Protein 6Z8D (pdb70)

Nearest PDB structures (foldseek):
  6z8e-assembly1_B  TM=9.851E-01  e=3.055E-96  Human picobirnavirus
  2vf1-assembly1_A  TM=7.892E-01  e=7.749E-33  Rabbit picobirnavirus
  8e2i-assembly1_F  TM=2.389E-01  e=6.050E+00  Homo sapiens
  4tx5-assembly1_B  TM=2.272E-01  e=6.398E+00  Homo sapiens
  6z8e-assembly1_B  TM=1.001E+00  e=2.201E-101  Human picobirnavirus

Secondary structure (DSSP, 8-state):
--PPPPHHHHSHHHHHHHT-----PPBSS-EE--BSSSSGGGSTTTS--EE----EEEEEEEE----BSSTTSHHHHHHHHHHHHHHTTS-S--SS-HHHHHHHHHHHHHHHHHHHHHHHHHHHTT--BTTBTTTTHHHHHHTTB-HHHHHHTHHHHHHHHHHHHHHHTTS--BTTSHHHHHHHHHHS-EEESSSSTT--EEEEEESEEEE--EEETTEEEEEEEEPPPTT--B-HHHHHHHHHHHSTTTSS-HHHHHHHHHHHHHS-GGGBPPPPP--TT----EE--HHHHHHHHT--B-BPPP-SS---SS--S----EEE-TTSGGG--BB---B-B-SSSS--GGGGGGGBPPEEEESSS---HHHHHHTTSS---EEEEPP-SSS--SS--EEES---SEEEEEEEEEEE-SSTT--EEEEEE-SEEEE-SSSHHHHHHHHHHHHHTTSTTPPPEEEEETTTTEEEEEES--SEEEEPPHHHHHHHHHHHHHHHT---S--/--PPPHHHHH-HHHHHHHT-----PPBSS-EE--BSSTTGGGGGGGS--EE----EEEEEEEE----BSSTTSHHHHHHHHHHIIIIIITT--SSS-HHHHHHHHHHHHHHHHHHHHHHHHHHHTT--BTTBTTTTHHHHHHTTB-HHHHHHTHHHHHHHHHHHHHHGGGS--BSS-HHHHHHHHHTT--EESSSSTT--EEEEEESEEEEEEE-GGG-EEEEEEEPPPTT--B-HHHHHHHHHHHSTTTSS-HHHHHHHHHHHHHH-STTB-------TT-----EE-HHHHHHHTT--B--PPP-TT---TT-TT----EEE-SSSGGG--BB---B---SSSS--GGGGGGSBPEEEEESSS---HHHHHHTTTT---EEEEPPPSSS--SS--EEES---SEEEEEEEEEEE-SSTT--EEEEEE-SEEEE-S-TTHHHHHHHHHHHHTTSTTPPPEEEEETTTTEEEEEES---EEEEE-HHHHHHHHHHHHHHHS--TTSS---

Organism: Human picobirnavirus (strain Human/Thailand/Hy005102/-) (NCBI:txid647332)

Structure (mmCIF, N/CA/C/O backbone):
data_6Z8D
#
_entry.id   6Z8D
#
_cell.length_a   1.00
_cell.length_b   1.00
_cell.length_c   1.00
_cell.angle_alpha   90.00
_cell.angle_beta   90.00
_cell.angle_gamma   90.00
#
_symmetry.space_group_name_H-M   'P 1'
#
loop_
_atom_site.group_PDB
_atom_site.id
_atom_site.type_symbol
_atom_site.label_atom_id
_atom_site.label_alt_id
_atom_site.label_comp_id
_atom_site.label_asym_id
_atom_site.label_entity_id
_atom_site.label_seq_id
_atom_site.pdbx_PDB_ins_code
_atom_site.Cartn_x
_atom_site.Cartn_y
_atom_site.Cartn_z
_atom_site.occupancy
_atom_site.B_iso_or_equiv
_atom_site.auth_seq_id
_atom_site.auth_comp_id
_atom_site.auth_asym_id
_atom_site.auth_atom_id
_atom_site.pdbx_PDB_model_num
ATOM 1 N N . THR A 1 43 ? 19.091 28.986 129.140 1.00 62.45 43 THR A N 1
ATOM 2 C CA . THR A 1 43 ? 17.662 29.112 128.882 1.00 62.45 43 THR A CA 1
ATOM 3 C C . THR A 1 43 ? 17.019 27.739 128.723 1.00 62.45 43 THR A C 1
ATOM 4 O O . THR A 1 43 ? 16.106 27.561 127.917 1.00 62.45 43 THR A O 1
ATOM 8 N N . ARG A 1 44 ? 17.500 26.769 129.496 1.00 58.40 44 ARG A N 1
ATOM 9 C CA . ARG A 1 44 ? 17.039 25.390 129.408 1.00 58.40 44 ARG A CA 1
ATOM 10 C C . ARG A 1 44 ? 16.486 24.972 130.761 1.00 58.40 44 ARG A C 1
ATOM 11 O O . ARG A 1 44 ? 17.238 24.872 131.737 1.00 58.40 44 ARG A O 1
ATOM 19 N N . ASN A 1 45 ? 15.177 24.742 130.818 1.00 49.28 45 ASN A N 1
ATOM 20 C CA . ASN A 1 45 ? 14.557 24.229 132.031 1.00 49.28 45 ASN A CA 1
ATOM 21 C C . ASN A 1 45 ? 14.978 22.785 132.261 1.00 49.28 45 ASN A C 1
ATOM 22 O O . ASN A 1 45 ? 14.722 21.906 131.434 1.00 49.28 45 ASN A O 1
ATOM 27 N N . ASP A 1 46 ? 15.632 22.544 133.390 1.00 37.54 46 ASP A N 1
ATOM 28 C CA . ASP A 1 46 ? 16.108 21.214 133.733 1.00 37.54 46 ASP A CA 1
ATOM 29 C C . ASP A 1 46 ? 14.955 20.376 134.264 1.00 37.54 46 ASP A C 1
ATOM 30 O O . ASP A 1 46 ? 13.892 20.904 134.603 1.00 37.54 46 ASP A O 1
ATOM 35 N N . VAL A 1 47 ? 15.179 19.064 134.335 1.00 29.04 47 VAL A N 1
ATOM 36 C CA . VAL A 1 47 ? 14.119 18.138 134.704 1.00 29.04 47 VAL A CA 1
ATOM 37 C C . VAL A 1 47 ? 13.868 18.217 136.208 1.00 29.04 47 VAL A C 1
ATOM 38 O O . VAL A 1 47 ? 14.795 18.397 137.005 1.00 29.04 47 VAL A O 1
ATOM 42 N N . ALA A 1 48 ? 12.593 18.165 136.592 1.00 22.29 48 ALA A N 1
ATOM 43 C CA . ALA A 1 48 ? 12.219 18.231 137.996 1.00 22.29 48 ALA A CA 1
ATOM 44 C C . ALA A 1 48 ? 12.573 16.931 138.711 1.00 22.29 48 ALA A C 1
ATOM 45 O O . ALA A 1 48 ? 12.953 15.934 138.094 1.00 22.29 48 ALA A O 1
ATOM 47 N N . TRP A 1 49 ? 12.431 16.956 140.038 1.00 14.91 49 TRP A N 1
ATOM 48 C CA . TRP A 1 49 ? 12.825 15.815 140.858 1.00 14.91 49 TRP A CA 1
ATOM 49 C C . TRP A 1 49 ? 11.898 14.624 140.647 1.00 14.91 49 TRP A C 1
ATOM 50 O O . TRP A 1 49 ? 12.351 13.473 140.644 1.00 14.91 49 TRP A O 1
ATOM 61 N N . TYR A 1 50 ? 10.600 14.880 140.466 1.00 14.73 50 TYR A N 1
ATOM 62 C CA . TYR A 1 50 ? 9.641 13.789 140.321 1.00 14.73 50 TYR A CA 1
ATOM 63 C C . TYR A 1 50 ? 9.787 13.074 138.986 1.00 14.73 50 TYR A C 1
ATOM 64 O O . TYR A 1 50 ? 9.515 11.873 138.898 1.00 14.73 50 TYR A O 1
ATOM 73 N N . ALA A 1 51 ? 10.209 13.781 137.942 1.00 18.43 51 ALA A N 1
ATOM 74 C CA . ALA A 1 51 ? 10.477 13.137 136.666 1.00 18.43 51 ALA A CA 1
ATOM 75 C C . ALA A 1 51 ? 11.895 12.594 136.570 1.00 18.43 51 ALA A C 1
ATOM 76 O O . ALA A 1 51 ? 12.167 11.756 135.704 1.00 18.43 51 ALA A O 1
ATOM 78 N N . ARG A 1 52 ? 12.799 13.046 137.440 1.00 19.26 52 ARG A N 1
ATOM 79 C CA . ARG A 1 52 ? 14.130 12.459 137.518 1.00 19.26 52 ARG A CA 1
ATOM 80 C C . ARG A 1 52 ? 14.121 11.160 138.312 1.00 19.26 52 ARG A C 1
ATOM 81 O O . ARG A 1 52 ? 14.979 10.299 138.093 1.00 19.26 52 ARG A O 1
ATOM 89 N N . TYR A 1 53 ? 13.167 11.003 139.227 1.00 16.87 53 TYR A N 1
ATOM 90 C CA . TYR A 1 53 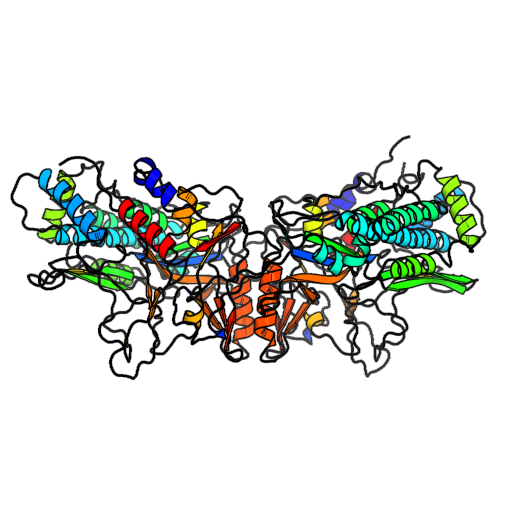? 12.971 9.757 139.971 1.00 16.87 53 TYR A CA 1
ATOM 91 C C . TYR A 1 53 ? 11.489 9.411 139.989 1.00 16.87 53 TYR A C 1
ATOM 92 O O . TYR A 1 53 ? 10.808 9.585 141.005 1.00 16.87 53 TYR A O 1
ATOM 101 N N . PRO A 1 54 ? 10.951 8.905 138.874 1.00 16.00 54 PRO A N 1
ATOM 102 C CA . PRO A 1 54 ? 9.527 8.539 138.876 1.00 16.00 54 PRO A CA 1
ATOM 103 C C . PRO A 1 54 ? 9.244 7.246 139.618 1.00 16.00 54 PRO A C 1
ATOM 104 O O . PRO A 1 54 ? 8.135 7.076 140.143 1.00 16.00 54 PRO A O 1
ATOM 108 N N . HIS A 1 55 ? 10.223 6.342 139.687 1.00 14.29 55 HIS A N 1
ATOM 109 C CA . HIS A 1 55 ? 10.045 5.079 140.395 1.00 14.29 55 HIS A CA 1
ATOM 110 C C . HIS A 1 55 ? 9.928 5.292 141.898 1.00 14.29 55 HIS A C 1
ATOM 111 O O . HIS A 1 55 ? 9.179 4.578 142.570 1.00 14.29 55 HIS A O 1
ATOM 118 N N . ILE A 1 56 ? 10.650 6.279 142.436 1.00 13.57 56 ILE A N 1
ATOM 119 C CA . ILE A 1 56 ? 10.582 6.589 143.865 1.00 13.57 56 ILE A CA 1
ATOM 120 C C . ILE A 1 56 ? 9.190 7.084 144.232 1.00 13.57 56 ILE A C 1
ATOM 121 O O . ILE A 1 56 ? 8.589 6.643 145.223 1.00 13.57 56 ILE A O 1
ATOM 126 N N . LEU A 1 57 ? 8.649 7.985 143.407 1.00 12.17 57 LEU A N 1
ATOM 127 C CA . LEU A 1 57 ? 7.314 8.525 143.628 1.00 12.17 57 LEU A CA 1
ATOM 128 C C . LEU A 1 57 ? 6.243 7.455 143.468 1.00 12.17 57 LEU A C 1
ATOM 129 O O . LEU A 1 57 ? 5.300 7.392 144.263 1.00 12.17 57 LEU A O 1
ATOM 134 N N . GLU A 1 58 ? 6.373 6.597 142.453 1.00 12.39 58 GLU A N 1
ATOM 135 C CA . GLU A 1 58 ? 5.346 5.584 142.235 1.00 12.39 58 GLU A CA 1
ATOM 136 C C . GLU A 1 58 ? 5.446 4.439 143.234 1.00 12.39 58 GLU A C 1
ATOM 137 O O . GLU A 1 58 ? 4.460 3.728 143.452 1.00 12.39 58 GLU A O 1
ATOM 143 N N . GLU A 1 59 ? 6.608 4.245 143.858 1.00 11.02 59 GLU A N 1
ATOM 144 C CA . GLU A 1 59 ? 6.716 3.193 144.857 1.00 11.02 59 GLU A CA 1
ATOM 145 C C . GLU A 1 59 ? 6.318 3.674 146.242 1.00 11.02 59 GLU A C 1
ATOM 146 O O . GLU A 1 59 ? 5.811 2.882 147.042 1.00 11.02 59 GLU A O 1
ATOM 152 N N . ALA A 1 60 ? 6.532 4.955 146.546 1.00 9.33 60 ALA A N 1
ATOM 153 C CA . ALA A 1 60 ? 6.130 5.469 147.848 1.00 9.33 60 ALA A CA 1
ATOM 154 C C . ALA A 1 60 ? 4.620 5.641 147.966 1.00 9.33 60 ALA A C 1
ATOM 155 O O . ALA A 1 60 ? 4.099 5.661 149.084 1.00 9.33 60 ALA A O 1
ATOM 157 N N . THR A 1 61 ? 3.909 5.751 146.844 1.00 9.05 61 THR A N 1
ATOM 158 C CA . THR A 1 61 ? 2.495 6.103 146.834 1.00 9.05 61 THR A CA 1
ATOM 159 C C . THR A 1 61 ? 1.597 4.950 146.410 1.00 9.05 61 THR A C 1
ATOM 160 O O . THR A 1 61 ? 0.474 5.185 145.958 1.00 9.05 61 THR A O 1
ATOM 164 N N . ARG A 1 62 ? 2.060 3.712 146.535 1.00 9.02 62 ARG A N 1
ATOM 165 C CA . ARG A 1 62 ? 1.243 2.559 146.166 1.00 9.02 62 ARG A CA 1
ATOM 166 C C . ARG A 1 62 ? 0.502 2.096 147.410 1.00 9.02 62 ARG A C 1
ATOM 167 O O . ARG A 1 62 ? 1.055 1.387 148.251 1.00 9.02 62 ARG A O 1
ATOM 175 N N . LEU A 1 63 ? -0.756 2.505 147.529 1.00 7.53 63 LEU A N 1
ATOM 176 C CA . LEU A 1 63 ? -1.579 2.229 148.689 1.00 7.53 63 LEU A CA 1
ATOM 177 C C . LEU A 1 63 ? -2.822 1.455 148.270 1.00 7.53 63 LEU A C 1
ATOM 178 O O . LEU A 1 63 ? -3.331 1.652 147.165 1.00 7.53 63 LEU A O 1
ATOM 183 N N . PRO A 1 64 ? -3.316 0.543 149.113 1.00 7.52 64 PRO A N 1
ATOM 184 C CA . PRO A 1 64 ? -4.529 -0.211 148.767 1.00 7.52 64 PRO A CA 1
ATOM 185 C C . PRO A 1 64 ? -5.794 0.581 149.065 1.00 7.52 64 PRO A C 1
ATOM 186 O O . PRO A 1 64 ? -6.203 0.716 150.220 1.00 7.52 64 PRO A O 1
ATOM 190 N N . PHE A 1 65 ? -6.445 1.061 148.017 1.00 6.97 65 PHE A N 1
ATOM 191 C CA . PHE A 1 65 ? -7.691 1.793 148.159 1.00 6.97 65 PHE A CA 1
ATOM 192 C C . PHE A 1 65 ? -8.866 0.824 148.034 1.00 6.97 65 PHE A C 1
ATOM 193 O O . PHE A 1 65 ? -8.676 -0.394 147.965 1.00 6.97 65 PHE A O 1
ATOM 201 N N . ALA A 1 66 ? -10.086 1.378 148.030 1.00 5.96 66 ALA A N 1
ATOM 202 C CA . ALA A 1 66 ? -11.357 0.668 147.802 1.00 5.96 66 ALA A CA 1
ATOM 203 C C . ALA A 1 66 ? -11.594 -0.435 148.834 1.00 5.96 66 ALA A C 1
ATOM 204 O O . ALA A 1 66 ? -11.717 -1.614 148.507 1.00 5.96 66 ALA A O 1
ATOM 206 N N . TYR A 1 67 ? -11.656 -0.025 150.091 1.00 5.62 67 TYR A N 1
ATOM 207 C CA . TYR A 1 67 ? -11.959 -0.956 151.169 1.00 5.62 67 TYR A CA 1
ATOM 208 C C . TYR A 1 67 ? -13.420 -1.375 151.073 1.00 5.62 67 TYR A C 1
ATOM 209 O O . TYR A 1 67 ? -14.284 -0.527 150.827 1.00 5.62 67 TYR A O 1
ATOM 218 N N . PRO A 1 68 ? -13.735 -2.659 151.230 1.00 5.70 68 PRO A N 1
ATOM 219 C CA . PRO A 1 68 ? -15.141 -3.077 151.200 1.00 5.70 68 PRO A CA 1
ATOM 220 C C . PRO A 1 68 ? -15.930 -2.558 152.394 1.00 5.70 68 PRO A C 1
ATOM 221 O O . PRO A 1 68 ? -15.466 -2.592 153.534 1.00 5.70 68 PRO A O 1
ATOM 225 N N . ILE A 1 69 ? -17.133 -2.070 152.115 1.00 5.38 69 ILE A N 1
ATOM 226 C CA . ILE A 1 69 ? -18.053 -1.626 153.153 1.00 5.38 69 ILE A CA 1
ATOM 227 C C . ILE A 1 69 ? -18.953 -2.794 153.532 1.00 5.38 69 ILE A C 1
ATOM 228 O O . ILE A 1 69 ? -19.170 -3.723 152.750 1.00 5.38 69 ILE A O 1
ATOM 233 N N . GLY A 1 70 ? -19.474 -2.749 154.749 1.00 6.07 70 GLY A N 1
ATOM 234 C CA . GLY A 1 70 ? -20.080 -3.898 155.371 1.00 6.07 70 GLY A CA 1
ATOM 235 C C . GLY A 1 70 ? -19.146 -4.597 156.318 1.00 6.07 70 GLY A C 1
ATOM 236 O O . GLY A 1 70 ? -19.309 -5.797 156.556 1.00 6.07 70 GLY A O 1
ATOM 237 N N . GLN A 1 71 ? -18.177 -3.879 156.870 1.00 7.07 71 GLN A N 1
ATOM 238 C CA . GLN A 1 71 ? -16.996 -4.465 157.473 1.00 7.07 71 GLN A CA 1
ATOM 239 C C . GLN A 1 71 ? -16.464 -3.488 158.504 1.00 7.07 71 GLN A C 1
ATOM 240 O O . GLN A 1 71 ? -16.384 -2.288 158.242 1.00 7.07 71 GLN A O 1
ATOM 246 N N . TYR A 1 72 ? -16.116 -4.003 159.672 1.00 6.90 72 TYR A N 1
ATOM 247 C CA . TYR A 1 72 ? -15.466 -3.196 160.686 1.00 6.90 72 TYR A CA 1
ATOM 248 C C . TYR A 1 72 ? -13.998 -3.033 160.324 1.00 6.90 72 TYR A C 1
ATOM 249 O O . TYR A 1 72 ? -13.368 -3.958 159.805 1.00 6.90 72 TYR A O 1
ATOM 258 N N . TYR A 1 73 ? -13.458 -1.848 160.590 1.00 6.22 73 TYR A N 1
ATOM 259 C CA . TYR A 1 73 ? -12.045 -1.577 160.374 1.00 6.22 73 TYR A CA 1
ATOM 260 C C . TYR A 1 73 ? -11.463 -0.961 161.630 1.00 6.22 73 TYR A C 1
ATOM 261 O O . TYR A 1 73 ? -12.034 -0.020 162.187 1.00 6.22 73 TYR A O 1
ATOM 270 N N . ASP A 1 74 ? -10.338 -1.500 162.078 1.00 7.26 74 ASP A N 1
ATOM 271 C CA . ASP A 1 74 ? -9.560 -0.897 163.149 1.00 7.26 74 ASP A CA 1
ATOM 272 C C . ASP A 1 74 ? -8.400 -0.149 162.508 1.00 7.26 74 ASP A C 1
ATOM 273 O O . ASP A 1 74 ? -7.670 -0.713 161.687 1.00 7.26 74 ASP A O 1
ATOM 278 N N . THR A 1 75 ? -8.236 1.124 162.868 1.00 6.47 75 THR A N 1
ATOM 279 C CA . THR A 1 75 ? -7.153 1.902 162.280 1.00 6.47 75 THR A CA 1
ATOM 280 C C . THR A 1 75 ? -5.821 1.589 162.945 1.00 6.47 75 THR A C 1
ATOM 281 O O . THR A 1 75 ? -4.769 1.706 162.311 1.00 6.47 75 THR A O 1
ATOM 285 N N . GLY A 1 76 ? -5.846 1.166 164.202 1.00 6.42 76 GLY A N 1
ATOM 286 C CA . GLY A 1 76 ? -4.635 0.999 164.971 1.00 6.42 76 GLY A CA 1
ATOM 287 C C . GLY A 1 76 ? -4.138 2.311 165.546 1.00 6.42 76 GLY A C 1
ATOM 288 O O . GLY A 1 76 ? -4.673 3.390 165.292 1.00 6.42 76 GLY A O 1
ATOM 289 N N . TYR A 1 77 ? -3.081 2.207 166.336 1.00 7.01 77 TYR A N 1
ATOM 290 C CA . TYR A 1 77 ? -2.499 3.352 167.016 1.00 7.01 77 TYR A CA 1
ATOM 291 C C . TYR A 1 77 ? -1.272 3.852 166.266 1.00 7.01 77 TYR A C 1
ATOM 292 O O . TYR A 1 77 ? -0.474 3.068 165.749 1.00 7.01 77 TYR A O 1
ATOM 301 N N . SER A 1 78 ? -1.122 5.174 166.216 1.00 7.06 78 SER A N 1
ATOM 302 C CA . SER A 1 78 ? 0.099 5.773 165.704 1.00 7.06 78 SER A CA 1
ATOM 303 C C . SER A 1 78 ? 1.106 6.084 166.802 1.00 7.06 78 SER A C 1
ATOM 304 O O . SER A 1 78 ? 2.299 6.198 166.511 1.00 7.06 78 SER A O 1
ATOM 307 N N . VAL A 1 79 ? 0.660 6.206 168.047 1.00 7.70 79 VAL A N 1
ATOM 308 C CA . VAL A 1 79 ? 1.584 6.417 169.151 1.00 7.70 79 VAL A CA 1
ATOM 309 C C . VAL A 1 79 ? 1.935 5.101 169.848 1.00 7.70 79 VAL A C 1
ATOM 310 O O . VAL A 1 79 ? 3.106 4.886 170.194 1.00 7.70 79 VAL A O 1
ATOM 314 N N . ALA A 1 80 ? 0.934 4.237 170.062 1.00 9.05 80 ALA A N 1
ATOM 315 C CA . ALA A 1 80 ? 0.979 2.866 170.586 1.00 9.05 80 ALA A CA 1
ATOM 316 C C . ALA A 1 80 ? 1.269 2.797 172.081 1.00 9.05 80 ALA A C 1
ATOM 317 O O . ALA A 1 80 ? 1.159 1.726 172.683 1.00 9.05 80 ALA A O 1
ATOM 319 N N . SER A 1 81 ? 1.605 3.925 172.697 1.00 9.90 81 SER A N 1
ATOM 320 C CA . SER A 1 81 ? 1.566 4.054 174.142 1.00 9.90 81 SER A CA 1
ATOM 321 C C . SER A 1 81 ? 0.193 4.481 174.628 1.00 9.90 81 SER A C 1
ATOM 322 O O . SER A 1 81 ? -0.083 4.388 175.827 1.00 9.90 81 SER A O 1
ATOM 325 N N . ALA A 1 82 ? -0.676 4.912 173.710 1.00 9.98 82 ALA A N 1
ATOM 326 C CA . ALA A 1 82 ? -1.979 5.507 173.970 1.00 9.98 82 ALA A CA 1
ATOM 327 C C . ALA A 1 82 ? -3.047 4.495 174.358 1.00 9.98 82 ALA A C 1
ATOM 328 O O . ALA A 1 82 ? -4.214 4.880 174.481 1.00 9.98 82 ALA A O 1
ATOM 330 N N . THR A 1 83 ? -2.689 3.226 174.559 1.00 10.68 83 THR A N 1
ATOM 331 C CA . THR A 1 83 ? -3.633 2.245 175.076 1.00 10.68 83 THR A CA 1
ATOM 332 C C . THR A 1 83 ? -3.956 2.477 176.547 1.00 10.68 83 THR A C 1
ATOM 333 O O . THR A 1 83 ? -4.936 1.920 177.051 1.00 10.68 83 THR A O 1
ATOM 337 N N . GLU A 1 84 ? -3.159 3.294 177.241 1.00 11.38 84 GLU A N 1
ATOM 338 C CA . GLU A 1 84 ? -3.421 3.794 178.587 1.00 11.38 84 GLU A CA 1
ATOM 339 C C . GLU A 1 84 ? -4.530 4.837 178.633 1.00 11.38 84 GLU A C 1
ATOM 340 O O . GLU A 1 84 ? -4.923 5.257 179.726 1.00 11.38 84 GLU A O 1
ATOM 346 N N . TRP A 1 85 ? -5.032 5.259 177.477 1.00 10.59 85 TRP A N 1
ATOM 347 C CA . TRP A 1 85 ? -5.976 6.354 177.328 1.00 10.59 85 TRP A CA 1
ATOM 348 C C . TRP A 1 85 ? -7.256 5.825 176.702 1.00 10.59 85 TRP A C 1
ATOM 349 O O . TRP A 1 85 ? -7.731 6.392 175.715 1.00 10.59 85 TRP A O 1
ATOM 360 N N . SER A 1 86 ? -7.811 4.761 177.293 1.00 12.49 86 SER A N 1
ATOM 361 C CA . SER A 1 86 ? -8.643 3.724 176.680 1.00 12.49 86 SER A CA 1
ATOM 362 C C . SER A 1 86 ? -9.681 4.179 175.659 1.00 12.49 86 SER A C 1
ATOM 363 O O . SER A 1 86 ? -9.585 3.818 174.483 1.00 12.49 86 SER A O 1
ATOM 366 N N . LYS A 1 87 ? -10.647 4.996 176.073 1.00 12.55 87 LYS A N 1
ATOM 367 C CA . LYS A 1 87 ? -11.660 5.479 175.147 1.00 12.55 87 LYS A CA 1
ATOM 368 C C . LYS A 1 87 ? -11.336 6.850 174.578 1.00 12.55 87 LYS A C 1
ATOM 369 O O . LYS A 1 87 ? -12.027 7.304 173.661 1.00 12.55 87 LYS A O 1
ATOM 375 N N . TYR A 1 88 ? -10.287 7.505 175.076 1.00 10.87 88 TYR A N 1
ATOM 376 C CA . TYR A 1 88 ? -9.851 8.780 174.527 1.00 10.87 88 TYR A CA 1
ATOM 377 C C . TYR A 1 88 ? -9.191 8.644 173.164 1.00 10.87 88 TYR A C 1
ATOM 378 O O . TYR A 1 88 ? -8.925 9.663 172.524 1.00 10.87 88 TYR A O 1
ATOM 387 N N . VAL A 1 89 ? -8.882 7.430 172.725 1.00 9.46 89 VAL A N 1
ATOM 388 C CA . VAL A 1 89 ? -8.367 7.183 171.389 1.00 9.46 89 VAL A CA 1
ATOM 389 C C . VAL A 1 89 ? -9.398 6.341 170.658 1.00 9.46 89 VAL A C 1
ATOM 390 O O . VAL A 1 89 ? -9.787 5.272 171.141 1.00 9.46 89 VAL A O 1
ATOM 394 N N . ASP A 1 90 ? -9.838 6.818 169.504 1.00 8.36 90 ASP A N 1
ATOM 395 C CA . ASP A 1 90 ? -10.830 6.124 168.698 1.00 8.36 90 ASP A CA 1
ATOM 396 C C . ASP A 1 90 ? -10.136 5.512 167.490 1.00 8.36 90 ASP A C 1
ATOM 397 O O . ASP A 1 90 ? -9.585 6.234 166.653 1.00 8.36 90 ASP A O 1
ATOM 402 N N . THR A 1 91 ? -10.163 4.187 167.402 1.00 7.23 91 THR A N 1
ATOM 403 C CA . THR A 1 91 ? -9.550 3.467 166.299 1.00 7.23 91 THR A CA 1
ATOM 404 C C . THR A 1 91 ? -10.571 2.787 165.401 1.00 7.23 91 THR A C 1
ATOM 405 O O . THR A 1 91 ? -10.182 2.091 164.463 1.00 7.23 91 THR A O 1
ATOM 409 N N . SER A 1 92 ? -11.860 2.985 165.650 1.00 7.13 92 SER A N 1
ATOM 410 C CA . SER A 1 92 ? -12.907 2.295 164.917 1.00 7.13 92 SER A CA 1
ATOM 411 C C . SER A 1 92 ? -13.289 3.062 163.658 1.00 7.13 92 SER A C 1
ATOM 412 O O . SER A 1 92 ? -13.191 4.290 163.597 1.00 7.13 92 SER A O 1
ATOM 415 N N . LEU A 1 93 ? -13.736 2.318 162.649 1.00 6.14 93 LEU A N 1
ATOM 416 C CA . LEU A 1 93 ? -14.147 2.915 161.381 1.00 6.14 93 LEU A CA 1
ATOM 417 C C . LEU A 1 93 ? -15.296 2.076 160.829 1.00 6.14 93 LEU A C 1
ATOM 418 O O . LEU A 1 93 ? -15.064 1.065 160.161 1.00 6.14 93 LEU A O 1
ATOM 423 N N . THR A 1 94 ? -16.522 2.501 161.114 1.00 6.39 94 THR A N 1
ATOM 424 C CA . THR A 1 94 ? -17.729 1.848 160.622 1.00 6.39 94 THR A CA 1
ATOM 425 C C . THR A 1 94 ? -18.360 2.730 159.555 1.00 6.39 94 THR A C 1
ATOM 426 O O . THR A 1 94 ? -18.497 3.941 159.750 1.00 6.39 94 THR A O 1
ATOM 430 N N . ILE A 1 95 ? -18.744 2.129 158.440 1.00 5.34 95 ILE A N 1
ATOM 431 C CA . ILE A 1 95 ? -19.368 2.840 157.329 1.00 5.34 95 ILE A CA 1
ATOM 432 C C . ILE A 1 95 ? -20.728 2.203 157.063 1.00 5.34 95 ILE A C 1
ATOM 433 O O . ILE A 1 95 ? -20.796 0.997 156.795 1.00 5.34 95 ILE A O 1
ATOM 438 N N . PRO A 1 96 ? -21.822 2.960 157.129 1.00 4.95 96 PRO A N 1
ATOM 439 C CA . PRO A 1 96 ? -23.149 2.375 156.919 1.00 4.95 96 PRO A CA 1
ATOM 440 C C . PRO A 1 96 ? -23.430 2.136 155.444 1.00 4.95 96 PRO A C 1
ATOM 441 O O . PRO A 1 96 ? -22.721 2.620 154.562 1.00 4.95 96 PRO A O 1
ATOM 445 N N . GLY A 1 97 ? -24.461 1.339 155.178 1.00 4.81 97 GLY A N 1
ATOM 446 C CA . GLY A 1 97 ? -24.796 1.065 153.795 1.00 4.81 97 GLY A CA 1
ATOM 447 C C . GLY A 1 97 ? -26.220 1.311 153.360 1.00 4.81 97 GLY A C 1
ATOM 448 O O . GLY A 1 97 ? -26.469 1.594 152.187 1.00 4.81 97 GLY A O 1
ATOM 449 N N . VAL A 1 98 ? -27.166 1.209 154.286 1.00 4.70 98 VAL A N 1
ATOM 450 C CA . VAL A 1 98 ? -28.585 1.265 153.966 1.00 4.70 98 VAL A CA 1
ATOM 451 C C . VAL A 1 98 ? -29.222 2.343 154.824 1.00 4.70 98 VAL A C 1
ATOM 452 O O . VAL A 1 98 ? -29.046 2.345 156.044 1.00 4.70 98 VAL A O 1
ATOM 456 N N . MET A 1 99 ? -29.933 3.275 154.187 1.00 4.62 99 MET A N 1
ATOM 457 C CA . MET A 1 99 ? -30.907 4.125 154.869 1.00 4.62 99 MET A CA 1
ATOM 458 C C . MET A 1 99 ? -32.262 3.884 154.225 1.00 4.62 99 MET A C 1
ATOM 459 O O . MET A 1 99 ? -32.484 4.260 153.071 1.00 4.62 99 MET A O 1
ATOM 464 N N . CYS A 1 100 ? -33.164 3.264 154.970 1.00 4.62 100 CYS A N 1
ATOM 465 C CA . CYS A 1 100 ? -34.496 2.961 154.472 1.00 4.62 100 CYS A CA 1
ATOM 466 C C . CYS A 1 100 ? -35.461 4.066 154.884 1.00 4.62 100 CYS A C 1
ATOM 467 O O . CYS A 1 100 ? -35.608 4.351 156.074 1.00 4.62 100 CYS A O 1
ATOM 470 N N . VAL A 1 101 ? -36.121 4.672 153.903 1.00 4.32 101 VAL A N 1
ATOM 471 C CA . VAL A 1 101 ? -37.152 5.674 154.155 1.00 4.32 101 VAL A CA 1
ATOM 472 C C . VAL A 1 101 ? -38.479 4.952 154.347 1.00 4.32 101 VAL A C 1
ATOM 473 O O . VAL A 1 101 ? -38.956 4.260 153.443 1.00 4.32 101 VAL A O 1
ATOM 477 N N . ASN A 1 102 ? -39.078 5.116 155.519 1.00 4.38 102 ASN A N 1
ATOM 478 C CA . ASN A 1 102 ? -40.287 4.393 155.898 1.00 4.38 102 ASN A CA 1
ATOM 479 C C . ASN A 1 102 ? -41.488 5.311 155.696 1.00 4.38 102 ASN A C 1
ATOM 480 O O . ASN A 1 102 ? -41.646 6.299 156.417 1.00 4.38 102 ASN A O 1
ATOM 485 N N . PHE A 1 103 ? -42.335 4.983 154.718 1.00 5.13 103 PHE A N 1
ATOM 486 C CA . PHE A 1 103 ? -43.361 5.902 154.252 1.00 5.13 103 PHE A CA 1
ATOM 487 C C . PHE A 1 103 ? -44.769 5.340 154.426 1.00 5.13 103 PHE A C 1
ATOM 488 O O . PHE A 1 103 ? -44.980 4.132 154.536 1.00 5.13 103 PHE A O 1
ATOM 496 N N . THR A 1 104 ? -45.734 6.258 154.426 1.00 5.93 104 THR A N 1
ATOM 497 C CA . THR A 1 104 ? -47.166 5.975 154.446 1.00 5.93 104 THR A CA 1
ATOM 498 C C . THR A 1 104 ? -47.783 6.524 153.168 1.00 5.93 104 THR A C 1
ATOM 499 O O . THR A 1 104 ? -47.646 7.727 152.899 1.00 5.93 104 THR A O 1
ATOM 503 N N . PRO A 1 105 ? -48.427 5.707 152.333 1.00 6.34 105 PRO A N 1
ATOM 504 C CA . PRO A 1 105 ? -49.098 6.255 151.146 1.00 6.34 105 PRO A CA 1
ATOM 505 C C . PRO A 1 105 ? -50.389 6.971 151.518 1.00 6.34 105 PRO A C 1
ATOM 506 O O . PRO A 1 105 ? -51.199 6.468 152.298 1.00 6.34 105 PRO A O 1
ATOM 510 N N . THR A 1 106 ? -50.569 8.164 150.959 1.00 7.61 106 THR A N 1
ATOM 511 C CA . THR A 1 106 ? -51.666 9.050 151.315 1.00 7.61 106 THR A CA 1
ATOM 512 C C . THR A 1 106 ? -52.400 9.513 150.064 1.00 7.61 106 THR A C 1
ATOM 513 O O . THR A 1 106 ? -51.808 9.585 148.986 1.00 7.61 106 THR A O 1
ATOM 517 N N . PRO A 1 107 ? -53.699 9.805 150.168 1.00 8.39 107 PRO A N 1
ATOM 518 C CA . PRO A 1 107 ? -54.406 10.435 149.047 1.00 8.39 107 PRO A CA 1
ATOM 519 C C . PRO A 1 107 ? -54.315 11.953 149.032 1.00 8.39 107 PRO A C 1
ATOM 520 O O . PRO A 1 107 ? -55.010 12.589 148.234 1.00 8.39 107 PRO A O 1
ATOM 524 N N . GLY A 1 108 ? -53.467 12.544 149.867 1.00 8.97 108 GLY A N 1
ATOM 525 C CA . GLY A 1 108 ? -53.486 13.967 150.106 1.00 8.97 108 GLY A CA 1
ATOM 526 C C . GLY A 1 108 ? -54.429 14.319 151.238 1.00 8.97 108 GLY A C 1
ATOM 527 O O . GLY A 1 108 ? -55.227 13.506 151.708 1.00 8.97 108 GLY A O 1
ATOM 528 N N . GLU A 1 109 ? -54.315 15.560 151.700 1.00 10.61 109 GLU A N 1
ATOM 529 C CA . GLU A 1 109 ? -55.193 16.041 152.756 1.00 10.61 109 GLU A CA 1
ATOM 530 C C . GLU A 1 109 ? -56.608 16.221 152.223 1.00 10.61 109 GLU A C 1
ATOM 531 O O . GLU A 1 109 ? -56.809 16.611 151.070 1.00 10.61 109 GLU A O 1
ATOM 537 N N . SER A 1 110 ? -57.596 15.923 153.064 1.00 10.94 110 SER A N 1
ATOM 538 C CA . SER A 1 110 ? -58.990 15.975 152.644 1.00 10.94 110 SER A CA 1
ATOM 539 C C . SER A 1 110 ? -59.866 16.397 153.811 1.00 10.94 110 SER A C 1
ATOM 540 O O . SER A 1 110 ? -59.870 15.744 154.856 1.00 10.94 110 SER A O 1
ATOM 543 N N . TYR A 1 111 ? -60.615 17.482 153.622 1.00 12.81 111 TYR A N 1
ATOM 544 C CA . TYR A 1 111 ? -61.541 17.974 154.628 1.00 12.81 111 TYR A CA 1
ATOM 545 C C . TYR A 1 111 ? -62.978 18.074 154.144 1.00 12.81 111 TYR A C 1
ATOM 546 O O . TYR A 1 111 ? -63.885 18.104 154.981 1.00 12.81 111 TYR A O 1
ATOM 555 N N . ASN A 1 112 ? -63.211 18.104 152.836 1.00 13.18 112 ASN A N 1
ATOM 556 C CA . ASN A 1 112 ? -64.547 18.253 152.274 1.00 13.18 112 ASN A CA 1
ATOM 557 C C . ASN A 1 112 ? -64.524 17.710 150.848 1.00 13.18 112 ASN A C 1
ATOM 558 O O . ASN A 1 112 ? -63.546 17.088 150.422 1.00 13.18 112 ASN A O 1
ATOM 563 N N . LYS A 1 113 ? -65.606 17.953 150.103 1.00 13.58 113 LYS A N 1
ATOM 564 C CA . LYS A 1 113 ? -65.687 17.487 148.723 1.00 13.58 113 LYS A CA 1
ATOM 565 C C . LYS A 1 113 ? -64.858 18.343 147.772 1.00 13.58 113 LYS A C 1
ATOM 566 O O . LYS A 1 113 ? -64.634 17.940 146.627 1.00 13.58 113 LYS A O 1
ATOM 572 N N . ASN A 1 114 ? -64.374 19.496 148.221 1.00 13.53 114 ASN A N 1
ATOM 573 C CA . ASN A 1 114 ? -63.514 20.352 147.418 1.00 13.53 114 ASN A CA 1
ATOM 574 C C . ASN A 1 114 ? -62.057 19.910 147.438 1.00 13.53 114 ASN A C 1
ATOM 575 O O . ASN A 1 114 ? -61.208 20.594 146.861 1.00 13.53 114 ASN A O 1
ATOM 580 N N . SER A 1 115 ? -61.761 18.788 148.087 1.00 11.88 115 SER A N 1
ATOM 581 C CA . SER A 1 115 ? -60.431 18.219 148.128 1.00 11.88 115 SER A CA 1
ATOM 582 C C . SER A 1 115 ? -60.031 17.700 146.751 1.00 11.88 115 SER A C 1
ATOM 583 O O . SER A 1 115 ? -60.892 17.358 145.941 1.00 11.88 115 SER A O 1
ATOM 586 N N . PRO A 1 116 ? -58.727 17.642 146.454 1.00 10.80 116 PRO A N 1
ATOM 587 C CA . PRO A 1 116 ? -58.312 17.109 145.146 1.00 10.80 116 PRO A CA 1
ATOM 588 C C . PRO A 1 116 ? -58.574 15.622 144.980 1.00 10.80 116 PRO A C 1
ATOM 589 O O . PRO A 1 116 ? -58.744 15.167 143.842 1.00 10.80 116 PRO A O 1
ATOM 593 N N . ILE A 1 117 ? -58.630 14.855 146.072 1.00 10.37 117 ILE A N 1
ATOM 594 C CA . ILE A 1 117 ? -58.975 13.443 145.950 1.00 10.37 117 ILE A CA 1
ATOM 595 C C . ILE A 1 117 ? -60.450 13.279 145.590 1.00 10.37 117 ILE A C 1
ATOM 596 O O . ILE A 1 117 ? -60.809 12.376 144.830 1.00 10.37 117 ILE A O 1
ATOM 601 N N . ASN A 1 118 ? -61.311 14.197 146.033 1.00 11.60 118 ASN A N 1
ATOM 602 C CA . ASN A 1 118 ? -62.732 14.087 145.730 1.00 11.60 118 ASN A CA 1
ATOM 603 C C . ASN A 1 118 ? -63.045 14.595 144.331 1.00 11.60 118 ASN A C 1
ATOM 604 O O . ASN A 1 118 ? -63.901 14.032 143.640 1.00 11.60 118 ASN A O 1
ATOM 609 N N . ILE A 1 119 ? -62.343 15.642 143.894 1.00 11.34 119 ILE A N 1
ATOM 610 C CA . ILE A 1 119 ? -62.457 16.107 142.518 1.00 11.34 119 ILE A CA 1
ATOM 611 C C . ILE A 1 119 ? -61.903 15.059 141.559 1.00 11.34 119 ILE A C 1
ATOM 612 O O . ILE A 1 119 ? -62.463 14.834 140.477 1.00 11.34 119 ILE A O 1
ATOM 617 N N . ALA A 1 120 ? -60.843 14.355 141.965 1.00 12.02 120 ALA A N 1
ATOM 618 C CA . ALA A 1 120 ? -60.323 13.256 141.161 1.00 12.02 120 ALA A CA 1
ATOM 619 C C . ALA A 1 120 ? -61.281 12.072 141.138 1.00 12.02 120 ALA A C 1
ATOM 620 O O . ALA A 1 120 ? -61.390 11.385 140.118 1.00 12.02 120 ALA A O 1
ATOM 622 N N . ALA A 1 121 ? -61.963 11.811 142.259 1.00 13.20 121 ALA A N 1
ATOM 623 C CA . ALA A 1 121 ? -62.997 10.782 142.308 1.00 13.20 121 ALA A CA 1
ATOM 624 C C . ALA A 1 121 ? -64.132 11.099 141.348 1.00 13.20 121 ALA A C 1
ATOM 625 O O . ALA A 1 121 ? -64.602 10.222 140.616 1.00 13.20 121 ALA A O 1
ATOM 627 N N . GLN A 1 122 ? -64.562 12.364 141.327 1.00 14.20 122 GLN A N 1
ATOM 628 C CA . GLN A 1 122 ? -65.583 12.824 140.389 1.00 14.20 122 GLN A CA 1
ATOM 629 C C . GLN A 1 122 ? -65.135 12.651 138.942 1.00 14.20 122 GLN A C 1
ATOM 630 O O . GLN A 1 122 ? -65.887 12.138 138.102 1.00 14.20 122 GLN A O 1
ATOM 636 N N . ASN A 1 123 ? -63.886 13.019 138.655 1.00 15.29 123 ASN A N 1
ATOM 637 C CA . ASN A 1 123 ? -63.362 12.960 137.294 1.00 15.29 123 ASN A CA 1
ATOM 638 C C . ASN A 1 123 ? -63.234 11.516 136.802 1.00 15.29 123 ASN A C 1
ATOM 639 O O . ASN A 1 123 ? -63.694 11.179 135.701 1.00 15.29 123 ASN A O 1
ATOM 644 N N . VAL A 1 124 ? -62.675 10.632 137.636 1.00 15.37 124 VAL A N 1
ATOM 645 C CA . VAL A 1 124 ? -62.486 9.244 137.218 1.00 15.37 124 VAL A CA 1
ATOM 646 C C . VAL A 1 124 ? -63.815 8.490 137.208 1.00 15.37 124 VAL A C 1
ATOM 647 O O . VAL A 1 124 ? -64.006 7.579 136.394 1.00 15.37 124 VAL A O 1
ATOM 651 N N . TYR A 1 125 ? -64.781 8.896 138.038 1.00 16.65 125 TYR A N 1
ATOM 652 C CA . TYR A 1 125 ? -66.066 8.213 138.047 1.00 16.65 125 TYR A CA 1
ATOM 653 C C . TYR A 1 125 ? -66.907 8.598 136.842 1.00 16.65 125 TYR A C 1
ATOM 654 O O . TYR A 1 125 ? -67.616 7.754 136.288 1.00 16.65 125 TYR A O 1
ATOM 663 N N . THR A 1 126 ? -66.842 9.859 136.410 1.00 17.69 126 THR A N 1
ATOM 664 C CA . THR A 1 126 ? -67.548 10.190 135.180 1.00 17.69 126 THR A CA 1
ATOM 665 C C . THR A 1 126 ? -66.796 9.706 133.948 1.00 17.69 126 THR A C 1
ATOM 666 O O . THR A 1 126 ? -67.403 9.565 132.884 1.00 17.69 126 THR A O 1
ATOM 670 N N . TYR A 1 127 ? -65.491 9.438 134.053 1.00 19.27 127 TYR A N 1
ATOM 671 C CA . TYR A 1 127 ? -64.836 8.772 132.929 1.00 19.27 127 TYR A CA 1
ATOM 672 C C . TYR A 1 127 ? -65.244 7.305 132.837 1.00 19.27 127 TYR A C 1
ATOM 673 O O . TYR A 1 127 ? -65.467 6.788 131.738 1.00 19.27 127 TYR A O 1
ATOM 682 N N . VAL A 1 128 ? -65.321 6.614 133.976 1.00 19.27 128 VAL A N 1
ATOM 683 C CA . VAL A 1 128 ? -65.593 5.180 133.960 1.00 19.27 128 VAL A CA 1
ATOM 684 C C . VAL A 1 128 ? -67.066 4.921 133.664 1.00 19.27 128 VAL A C 1
ATOM 685 O O . VAL A 1 128 ? -67.410 4.035 132.873 1.00 19.27 128 VAL A O 1
ATOM 689 N N . ARG A 1 129 ? -67.952 5.726 134.258 1.00 21.01 129 ARG A N 1
ATOM 690 C CA . ARG A 1 129 ? -69.390 5.528 134.099 1.00 21.01 129 ARG A CA 1
ATOM 691 C C . ARG A 1 129 ? -69.852 5.841 132.680 1.00 21.01 129 ARG A C 1
ATOM 692 O O . ARG A 1 129 ? -70.764 5.188 132.161 1.00 21.01 129 ARG A O 1
ATOM 700 N N . HIS A 1 130 ? -69.225 6.818 132.025 1.00 22.58 130 HIS A N 1
ATOM 701 C CA . HIS A 1 130 ? -69.580 7.163 130.654 1.00 22.58 130 HIS A CA 1
ATOM 702 C C . HIS A 1 130 ? -68.834 6.337 129.621 1.00 22.58 130 HIS A C 1
ATOM 703 O O . HIS A 1 130 ? -68.886 6.655 128.429 1.00 22.58 130 HIS A O 1
ATOM 710 N N . MET A 1 131 ? -68.139 5.290 130.054 1.00 22.96 131 MET A N 1
ATOM 711 C CA . MET A 1 131 ? -67.559 4.304 129.162 1.00 22.96 131 MET A CA 1
ATOM 712 C C . MET A 1 131 ? -68.160 2.923 129.350 1.00 22.96 131 MET A C 1
ATOM 713 O O . MET A 1 131 ? -67.814 2.009 128.596 1.00 22.96 131 MET A O 1
ATOM 718 N N . ASN A 1 132 ? -69.050 2.750 130.323 1.00 22.30 132 ASN A N 1
ATOM 719 C CA . ASN A 1 132 ? -69.627 1.457 130.668 1.00 22.30 132 ASN A CA 1
ATOM 720 C C . ASN A 1 132 ? -71.138 1.544 130.525 1.00 22.30 132 ASN A C 1
ATOM 721 O O . ASN A 1 132 ? -71.790 2.328 131.222 1.00 22.30 132 ASN A O 1
ATOM 726 N N . SER A 1 133 ? -71.691 0.734 129.628 1.00 29.50 133 SER A N 1
ATOM 727 C CA . SER A 1 133 ? -73.131 0.714 129.410 1.00 29.50 133 SER A CA 1
ATOM 728 C C . SER A 1 133 ? -73.825 0.024 130.578 1.00 29.50 133 SER A C 1
ATOM 729 O O . SER A 1 133 ? -73.508 -1.123 130.907 1.00 29.50 133 SER A O 1
ATOM 732 N N . GLY A 1 134 ? -74.762 0.726 131.210 1.00 35.30 134 GLY A N 1
ATOM 733 C CA . GLY A 1 134 ? -75.559 0.128 132.262 1.00 35.30 134 GLY A CA 1
ATOM 734 C C . GLY A 1 134 ? -75.752 1.013 133.475 1.00 35.30 134 GLY A C 1
ATOM 735 O O . GLY A 1 134 ? -75.244 2.137 133.525 1.00 35.30 134 GLY A O 1
ATOM 736 N N . HIS A 1 135 ? -76.500 0.519 134.456 1.00 38.82 135 HIS A N 1
ATOM 737 C CA . HIS A 1 135 ? -76.690 1.210 135.723 1.00 38.82 135 HIS A CA 1
ATOM 738 C C . HIS A 1 135 ? -75.673 0.677 136.723 1.00 38.82 135 HIS A C 1
ATOM 739 O O . HIS A 1 135 ? -75.715 -0.503 137.088 1.00 38.82 135 HIS A O 1
ATOM 746 N N . ALA A 1 136 ? -74.761 1.543 137.155 1.00 32.03 136 ALA A N 1
ATOM 747 C CA . ALA A 1 136 ? -73.813 1.173 138.191 1.00 32.03 136 ALA A CA 1
ATOM 748 C C . ALA A 1 136 ? -74.509 1.077 139.543 1.00 32.03 136 ALA A C 1
ATOM 749 O O . ALA A 1 136 ? -75.567 1.669 139.769 1.00 32.03 136 ALA A O 1
ATOM 751 N N . ASN A 1 137 ? -73.903 0.309 140.446 1.00 25.58 137 ASN A N 1
ATOM 752 C CA . ASN A 1 137 ? -74.382 0.187 141.813 1.00 25.58 137 ASN A CA 1
ATOM 753 C C . ASN A 1 137 ? -73.496 0.901 142.819 1.00 25.58 137 ASN A C 1
ATOM 754 O O . ASN A 1 137 ? -73.914 1.088 143.965 1.00 25.58 137 ASN A O 1
ATOM 759 N N . TYR A 1 138 ? -72.297 1.300 142.417 1.00 19.53 138 TYR A N 1
ATOM 760 C CA . TYR A 1 138 ? -71.342 2.005 143.255 1.00 19.53 138 TYR A CA 1
ATOM 761 C C . TYR A 1 138 ? -71.355 3.493 142.925 1.00 19.53 138 TYR A C 1
ATOM 762 O O . TYR A 1 138 ? -71.711 3.906 141.820 1.00 19.53 138 TYR A O 1
ATOM 771 N N . GLU A 1 139 ? -70.952 4.295 143.902 1.00 19.06 139 GLU A N 1
ATOM 772 C CA . GLU A 1 139 ? -70.836 5.734 143.745 1.00 19.06 139 GLU A CA 1
ATOM 773 C C . GLU A 1 139 ? -69.396 6.104 143.386 1.00 19.06 139 GLU A C 1
ATOM 774 O O . GLU A 1 139 ? -68.556 5.237 143.131 1.00 19.06 139 GLU A O 1
ATOM 780 N N . GLN A 1 140 ? -69.106 7.407 143.345 1.00 15.93 140 GLN A N 1
ATOM 781 C CA . GLN A 1 140 ? -67.761 7.870 143.011 1.00 15.93 140 GLN A CA 1
ATOM 782 C C . GLN A 1 140 ? -66.767 7.588 144.130 1.00 15.93 140 GLN A C 1
ATOM 783 O O . GLN A 1 140 ? -65.586 7.303 143.867 1.00 15.93 140 GLN A O 1
ATOM 789 N N . ALA A 1 141 ? -67.240 7.623 145.372 1.00 15.76 141 ALA A N 1
ATOM 790 C CA . ALA A 1 141 ? -66.359 7.440 146.508 1.00 15.76 141 ALA A CA 1
ATOM 791 C C . ALA A 1 141 ? -65.965 5.981 146.654 1.00 15.76 141 ALA A C 1
ATOM 792 O O . ALA A 1 141 ? -64.831 5.682 147.033 1.00 15.76 141 ALA A O 1
ATOM 794 N N . ASP A 1 142 ? -66.878 5.066 146.316 1.00 15.98 142 ASP A N 1
ATOM 795 C CA . ASP A 1 142 ? -66.562 3.642 146.314 1.00 15.98 142 ASP A CA 1
ATOM 796 C C . ASP A 1 142 ? -65.483 3.319 145.290 1.00 15.98 142 ASP A C 1
ATOM 797 O O . ASP A 1 142 ? -64.571 2.528 145.565 1.00 15.98 142 ASP A O 1
ATOM 802 N N . LEU A 1 143 ? -65.547 3.963 144.123 1.00 13.67 143 LEU A N 1
ATOM 803 C CA . LEU A 1 143 ? -64.547 3.736 143.089 1.00 13.67 143 LEU A CA 1
ATOM 804 C C . LEU A 1 143 ? -63.190 4.297 143.497 1.00 13.67 143 LEU A C 1
ATOM 805 O O . LEU A 1 143 ? -62.159 3.653 143.275 1.00 13.67 143 LEU A O 1
ATOM 810 N N . MET A 1 144 ? -63.165 5.472 144.133 1.00 12.60 144 MET A N 1
ATOM 811 C CA . MET A 1 144 ? -61.873 6.010 144.556 1.00 12.60 144 MET A CA 1
ATOM 812 C C . MET A 1 144 ? -61.287 5.245 145.746 1.00 12.60 144 MET A C 1
ATOM 813 O O . MET A 1 144 ? -60.061 5.105 145.841 1.00 12.60 144 MET A O 1
ATOM 818 N N . MET A 1 145 ? -62.128 4.703 146.633 1.00 12.72 145 MET A N 1
ATOM 819 C CA . MET A 1 145 ? -61.609 3.882 147.725 1.00 12.72 145 MET A CA 1
ATOM 820 C C . MET A 1 145 ? -61.069 2.550 147.212 1.00 12.72 145 MET A C 1
ATOM 821 O O . MET A 1 145 ? -60.039 2.066 147.700 1.00 12.72 145 MET A O 1
ATOM 826 N N . TYR A 1 146 ? -61.751 1.953 146.225 1.00 11.13 146 TYR A N 1
ATOM 827 C CA . TYR A 1 146 ? -61.202 0.816 145.486 1.00 11.13 146 TYR A CA 1
ATOM 828 C C . TYR A 1 146 ? -59.868 1.158 144.836 1.00 11.13 146 TYR A C 1
ATOM 829 O O . TYR A 1 146 ? -58.929 0.352 144.848 1.00 11.13 146 TYR A O 1
ATOM 838 N N . LEU A 1 147 ? -59.762 2.363 144.292 1.00 10.16 147 LEU A N 1
ATOM 839 C CA . LEU A 1 147 ? -58.588 2.782 143.553 1.00 10.16 147 LEU A CA 1
ATOM 840 C C . LEU A 1 147 ? -57.413 3.101 144.473 1.00 10.16 147 LEU A C 1
ATOM 841 O O . LEU A 1 147 ? -56.267 3.114 144.016 1.00 10.16 147 LEU A O 1
ATOM 846 N N . LEU A 1 148 ? -57.678 3.346 145.757 1.00 9.57 148 LEU A N 1
ATOM 847 C CA . LEU A 1 148 ? -56.605 3.488 146.740 1.00 9.57 148 LEU A CA 1
ATOM 848 C C . LEU A 1 148 ? -56.212 2.143 147.355 1.00 9.57 148 LEU A C 1
ATOM 849 O O . LEU A 1 148 ? -55.027 1.905 147.650 1.00 9.57 148 LEU A O 1
ATOM 854 N N . ALA A 1 149 ? -57.195 1.259 147.565 1.00 9.57 149 ALA A N 1
ATOM 855 C CA . ALA A 1 149 ? -56.903 -0.092 148.037 1.00 9.57 149 ALA A CA 1
ATOM 856 C C . ALA A 1 149 ? -56.066 -0.868 147.025 1.00 9.57 149 ALA A C 1
ATOM 857 O O . ALA A 1 149 ? -55.206 -1.679 147.402 1.00 9.57 149 ALA A O 1
ATOM 859 N N . MET A 1 150 ? -56.287 -0.609 145.733 1.00 9.32 150 MET A N 1
ATOM 860 C CA . MET A 1 150 ? -55.466 -1.230 144.701 1.00 9.32 150 MET A CA 1
ATOM 861 C C . MET A 1 150 ? -54.031 -0.729 144.759 1.00 9.32 150 MET A C 1
ATOM 862 O O . MET A 1 150 ? -53.090 -1.482 144.483 1.00 9.32 150 MET A O 1
ATOM 867 N N . ASP A 1 151 ? -53.846 0.530 145.160 1.00 8.44 151 ASP A N 1
ATOM 868 C CA . ASP A 1 151 ? -52.503 1.060 145.348 1.00 8.44 151 ASP A CA 1
ATOM 869 C C . ASP A 1 151 ? -51.797 0.376 146.506 1.00 8.44 151 ASP A C 1
ATOM 870 O O . ASP A 1 151 ? -50.603 0.071 146.416 1.00 8.44 151 ASP A O 1
ATOM 875 N N . SER A 1 152 ? -52.521 0.126 147.600 1.00 7.73 152 SER A N 1
ATOM 876 C CA . SER A 1 152 ? -51.902 -0.576 148.726 1.00 7.73 152 SER A CA 1
ATOM 877 C C . SER A 1 152 ? -51.544 -2.018 148.366 1.00 7.73 152 SER A C 1
ATOM 878 O O . SER A 1 152 ? -50.494 -2.522 148.792 1.00 7.73 152 SER A O 1
ATOM 881 N N . LEU A 1 153 ? -52.376 -2.677 147.546 1.00 8.38 153 LEU A N 1
ATOM 882 C CA . LEU A 1 153 ? -52.016 -3.996 147.017 1.00 8.38 153 LEU A CA 1
ATOM 883 C C . LEU A 1 153 ? -50.768 -3.950 146.147 1.00 8.38 153 LEU A C 1
ATOM 884 O O . LEU A 1 153 ? -49.919 -4.848 146.212 1.00 8.38 153 LEU A O 1
ATOM 889 N N . TYR A 1 154 ? -50.653 -2.928 145.302 1.00 8.23 154 TYR A N 1
ATOM 890 C CA . TYR A 1 154 ? -49.513 -2.877 144.393 1.00 8.23 154 TYR A CA 1
ATOM 891 C C . TYR A 1 154 ? -48.226 -2.541 145.137 1.00 8.23 154 TYR A C 1
ATOM 892 O O . TYR A 1 154 ? -47.154 -3.047 144.779 1.00 8.23 154 TYR A O 1
ATOM 901 N N . ILE A 1 155 ? -48.323 -1.741 146.203 1.00 7.13 155 ILE A N 1
ATOM 902 C CA . ILE A 1 155 ? -47.164 -1.476 147.049 1.00 7.13 155 ILE A CA 1
ATOM 903 C C . ILE A 1 155 ? -46.761 -2.736 147.811 1.00 7.13 155 ILE A C 1
ATOM 904 O O . ILE A 1 155 ? -45.566 -3.014 147.971 1.00 7.13 155 ILE A O 1
ATOM 909 N N . PHE A 1 156 ? -47.743 -3.544 148.249 1.00 6.68 156 PHE A N 1
ATOM 910 C CA . PHE A 1 156 ? -47.419 -4.824 148.885 1.00 6.68 156 PHE A CA 1
ATOM 911 C C . PHE A 1 156 ? -46.700 -5.764 147.925 1.00 6.68 156 PHE A C 1
ATOM 912 O O . PHE A 1 156 ? -45.730 -6.432 148.311 1.00 6.68 156 PHE A O 1
ATOM 920 N N . HIS A 1 157 ? -47.169 -5.835 146.676 1.00 6.56 157 HIS A N 1
ATOM 921 C CA . HIS A 1 157 ? -46.537 -6.706 145.692 1.00 6.56 157 HIS A CA 1
ATOM 922 C C . HIS A 1 157 ? -45.121 -6.249 145.372 1.00 6.56 157 HIS A C 1
ATOM 923 O O . HIS A 1 157 ? -44.203 -7.071 145.266 1.00 6.56 157 HIS A O 1
ATOM 930 N N . SER A 1 158 ? -44.925 -4.934 145.219 1.00 6.77 158 SER A N 1
ATOM 931 C CA . SER A 1 158 ? -43.586 -4.404 144.973 1.00 6.77 158 SER A CA 1
ATOM 932 C C . SER A 1 158 ? -42.671 -4.624 146.171 1.00 6.77 158 SER A C 1
ATOM 933 O O . SER A 1 158 ? -41.475 -4.872 146.004 1.00 6.77 158 SER A O 1
ATOM 936 N N . TYR A 1 159 ? -43.234 -4.600 147.379 1.00 5.88 159 TYR A N 1
ATOM 937 C CA . TYR A 1 159 ? -42.468 -4.841 148.596 1.00 5.88 159 TYR A CA 1
ATOM 938 C C . TYR A 1 159 ? -41.968 -6.284 148.671 1.00 5.88 159 TYR A C 1
ATOM 939 O O . TYR A 1 159 ? -40.780 -6.529 148.924 1.00 5.88 159 TYR A O 1
ATOM 948 N N . VAL A 1 160 ? -42.853 -7.257 148.428 1.00 6.48 160 VAL A N 1
ATOM 949 C CA . VAL A 1 160 ? -42.415 -8.652 148.526 1.00 6.48 160 VAL A CA 1
ATOM 950 C C . VAL A 1 160 ? -41.545 -9.044 147.329 1.00 6.48 160 VAL A C 1
ATOM 951 O O . VAL A 1 160 ? -40.606 -9.843 147.471 1.00 6.48 160 VAL A O 1
ATOM 955 N N . ARG A 1 161 ? -41.790 -8.454 146.156 1.00 7.11 161 ARG A N 1
ATOM 956 C CA . ARG A 1 161 ? -40.913 -8.677 145.015 1.00 7.11 161 ARG A CA 1
ATOM 957 C C . ARG A 1 161 ? -39.550 -8.029 145.221 1.00 7.11 161 ARG A C 1
ATOM 958 O O . ARG A 1 161 ? -38.543 -8.529 144.716 1.00 7.11 161 ARG A O 1
ATOM 966 N N . LYS A 1 162 ? -39.497 -6.938 145.984 1.00 6.55 162 LYS A N 1
ATOM 967 C CA . LYS A 1 162 ? -38.227 -6.334 146.359 1.00 6.55 162 LYS A CA 1
ATOM 968 C C . LYS A 1 162 ? -37.458 -7.227 147.320 1.00 6.55 162 LYS A C 1
ATOM 969 O O . LYS A 1 162 ? -36.235 -7.359 147.199 1.00 6.55 162 LYS A O 1
ATOM 975 N N . ILE A 1 163 ? -38.164 -7.824 148.291 1.00 6.50 163 ILE A N 1
ATOM 976 C CA . ILE A 1 163 ? -37.564 -8.798 149.208 1.00 6.50 163 ILE A CA 1
ATOM 977 C C . ILE A 1 163 ? -36.967 -9.970 148.434 1.00 6.50 163 ILE A C 1
ATOM 978 O O . ILE A 1 163 ? -35.860 -10.438 148.732 1.00 6.50 163 ILE A O 1
ATOM 983 N N . LEU A 1 164 ? -37.673 -10.429 147.400 1.00 7.67 164 LEU A N 1
ATOM 984 C CA . LEU A 1 164 ? -37.157 -11.511 146.567 1.00 7.67 164 LEU A CA 1
ATOM 985 C C . LEU A 1 164 ? -35.953 -11.075 145.738 1.00 7.67 164 LEU A C 1
ATOM 986 O O . LEU A 1 164 ? -34.911 -11.738 145.750 1.00 7.67 164 LEU A O 1
ATOM 991 N N . ALA A 1 165 ? -36.078 -9.969 145.002 1.00 8.20 165 ALA A N 1
ATOM 992 C CA . ALA A 1 165 ? -35.049 -9.572 144.046 1.00 8.20 165 ALA A CA 1
ATOM 993 C C . ALA A 1 165 ? -33.808 -8.988 144.711 1.00 8.20 165 ALA A C 1
ATOM 994 O O . ALA A 1 165 ? -32.764 -8.888 144.060 1.00 8.20 165 ALA A O 1
ATOM 996 N N . ILE A 1 166 ? -33.898 -8.594 145.980 1.00 7.55 166 ILE A N 1
ATOM 997 C CA . ILE A 1 166 ? -32.715 -8.149 146.706 1.00 7.55 166 ILE A CA 1
ATOM 998 C C . ILE A 1 166 ? -31.800 -9.327 147.016 1.00 7.55 166 ILE A C 1
ATOM 999 O O . ILE A 1 166 ? -30.573 -9.223 146.900 1.00 7.55 166 ILE A O 1
ATOM 1004 N N . SER A 1 167 ? -32.389 -10.485 147.338 1.00 8.26 167 SER A N 1
ATOM 1005 C CA . SER A 1 167 ? -31.662 -11.624 147.894 1.00 8.26 167 SER A CA 1
ATOM 1006 C C . SER A 1 167 ? -30.648 -12.244 146.935 1.00 8.26 167 SER A C 1
ATOM 1007 O O . SER A 1 167 ? -29.816 -13.046 147.367 1.00 8.26 167 SER A O 1
ATOM 1010 N N . LYS A 1 168 ? -30.683 -11.891 145.656 1.00 9.95 168 LYS A N 1
ATOM 1011 C CA . LYS A 1 168 ? -29.744 -12.417 144.679 1.00 9.95 168 LYS A CA 1
ATOM 1012 C C . LYS A 1 168 ? -28.579 -11.472 144.409 1.00 9.95 168 LYS A C 1
ATOM 1013 O O . LYS A 1 168 ? -27.746 -11.765 143.549 1.00 9.95 168 LYS A O 1
ATOM 1019 N N . LEU A 1 169 ? -28.493 -10.357 145.127 1.00 7.98 169 LEU A N 1
ATOM 1020 C CA . LEU A 1 169 ? -27.455 -9.361 144.893 1.00 7.98 169 LEU A CA 1
ATOM 1021 C C . LEU A 1 169 ? -26.187 -9.738 145.645 1.00 7.98 169 LEU A C 1
ATOM 1022 O O . LEU A 1 169 ? -26.236 -10.059 146.837 1.00 7.98 169 LEU A O 1
ATOM 1027 N N . TYR A 1 170 ? -25.054 -9.685 144.951 1.00 6.01 170 TYR A N 1
ATOM 1028 C CA . TYR A 1 170 ? -23.760 -9.946 145.555 1.00 6.01 170 TYR A CA 1
ATOM 1029 C C . TYR A 1 170 ? -22.744 -8.953 145.014 1.00 6.01 170 TYR A C 1
ATOM 1030 O O . TYR A 1 170 ? -22.725 -8.659 143.817 1.00 6.01 170 TYR A O 1
ATOM 1039 N N . THR A 1 171 ? -21.896 -8.445 145.905 1.00 5.71 171 THR A N 1
ATOM 1040 C CA . THR A 1 171 ? -20.773 -7.621 145.523 1.00 5.71 171 THR A CA 1
ATOM 1041 C C . THR A 1 171 ? -19.657 -7.980 146.491 1.00 5.71 171 THR A C 1
ATOM 1042 O O . THR A 1 171 ? -19.911 -8.055 147.702 1.00 5.71 171 THR A O 1
ATOM 1046 N N . PRO A 1 172 ? -18.444 -8.238 146.001 1.00 5.48 172 PRO A N 1
ATOM 1047 C CA . PRO A 1 172 ? -17.317 -8.445 146.922 1.00 5.48 172 PRO A CA 1
ATOM 1048 C C . PRO A 1 172 ? -16.946 -7.202 147.706 1.00 5.48 172 PRO A C 1
ATOM 1049 O O . PRO A 1 172 ? -16.483 -7.314 148.847 1.00 5.48 172 PRO A O 1
ATOM 1053 N N . VAL A 1 173 ? -17.149 -6.011 147.133 1.00 5.38 173 VAL A N 1
ATOM 1054 C CA . VAL A 1 173 ? -16.740 -4.774 147.785 1.00 5.38 173 VAL A CA 1
ATOM 1055 C C . VAL A 1 173 ? -17.888 -4.130 148.562 1.00 5.38 173 VAL A C 1
ATOM 1056 O O . VAL A 1 173 ? -17.716 -3.050 149.142 1.00 5.38 173 VAL A O 1
ATOM 1060 N N . ASN A 1 174 ? -19.051 -4.774 148.616 1.00 5.53 174 ASN A N 1
ATOM 1061 C CA . ASN A 1 174 ? -20.167 -4.320 149.445 1.00 5.53 174 ASN A CA 1
ATOM 1062 C C . ASN A 1 174 ? -20.696 -5.541 150.191 1.00 5.53 174 ASN A C 1
ATOM 1063 O O . ASN A 1 174 ? -21.412 -6.364 149.616 1.00 5.53 174 ASN A O 1
ATOM 1068 N N . LYS A 1 175 ? -20.344 -5.656 151.466 1.00 5.82 175 LYS A N 1
ATOM 1069 C CA . LYS A 1 175 ? -20.793 -6.773 152.283 1.00 5.82 175 LYS A CA 1
ATOM 1070 C C . LYS A 1 175 ? -22.146 -6.527 152.932 1.00 5.82 175 LYS A C 1
ATOM 1071 O O . LYS A 1 175 ? -22.622 -7.385 153.679 1.00 5.82 175 LYS A O 1
ATOM 1077 N N . TYR A 1 176 ? -22.777 -5.385 152.666 1.00 4.99 176 TYR A N 1
ATOM 1078 C CA . TYR A 1 176 ? -24.154 -5.167 153.086 1.00 4.99 176 TYR A CA 1
ATOM 1079 C C . TYR A 1 176 ? -25.154 -5.876 152.187 1.00 4.99 176 TYR A C 1
ATOM 1080 O O . TYR A 1 176 ? -26.318 -6.017 152.569 1.00 4.99 176 TYR A O 1
ATOM 1089 N N . PHE A 1 177 ? -24.735 -6.303 151.010 1.00 5.56 177 PHE A N 1
ATOM 1090 C CA . PHE A 1 177 ? -25.602 -7.022 150.086 1.00 5.56 177 PHE A CA 1
ATOM 1091 C C . PHE A 1 177 ? -25.554 -8.512 150.397 1.00 5.56 177 PHE A C 1
ATOM 1092 O O . PHE A 1 177 ? -24.461 -9.079 150.495 1.00 5.56 177 PHE A O 1
ATOM 1100 N N . PRO A 1 178 ? -26.701 -9.187 150.558 1.00 5.84 178 PRO A N 1
ATOM 1101 C CA . PRO A 1 178 ? -28.045 -8.611 150.530 1.00 5.84 178 PRO A CA 1
ATOM 1102 C C . PRO A 1 178 ? -28.706 -8.522 151.898 1.00 5.84 178 PRO A C 1
ATOM 1103 O O . PRO A 1 178 ? -29.860 -8.124 151.973 1.00 5.84 178 PRO A O 1
ATOM 1107 N N . ARG A 1 179 ? -27.976 -8.873 152.958 1.00 5.85 179 ARG A N 1
ATOM 1108 C CA . ARG A 1 179 ? -28.611 -9.135 154.245 1.00 5.85 179 ARG A CA 1
ATOM 1109 C C . ARG A 1 179 ? -29.059 -7.863 154.947 1.00 5.85 179 ARG A C 1
ATOM 1110 O O . ARG A 1 179 ? -30.069 -7.883 155.653 1.00 5.85 179 ARG A O 1
ATOM 1118 N N . ALA A 1 180 ? -28.331 -6.758 154.778 1.00 5.44 180 ALA A N 1
ATOM 1119 C CA . ALA A 1 180 ? -28.730 -5.514 155.430 1.00 5.44 180 ALA A CA 1
ATOM 1120 C C . ALA A 1 180 ? -29.960 -4.911 154.773 1.00 5.44 180 ALA A C 1
ATOM 1121 O O . ALA A 1 180 ? -30.789 -4.293 155.453 1.00 5.44 180 ALA A O 1
ATOM 1123 N N . LEU A 1 181 ? -30.099 -5.095 153.460 1.00 5.47 181 LEU A N 1
ATOM 1124 C CA . LEU A 1 181 ? -31.311 -4.681 152.767 1.00 5.47 181 LEU A CA 1
ATOM 1125 C C . LEU A 1 181 ? -32.508 -5.514 153.211 1.00 5.47 181 LEU A C 1
ATOM 1126 O O . LEU A 1 181 ? -33.624 -4.999 153.320 1.00 5.47 181 LEU A O 1
ATOM 1131 N N . LEU A 1 182 ? -32.292 -6.805 153.472 1.00 6.21 182 LEU A N 1
ATOM 1132 C CA . LEU A 1 182 ? -33.385 -7.667 153.906 1.00 6.21 182 LEU A CA 1
ATOM 1133 C C . LEU A 1 182 ? -33.771 -7.393 155.352 1.00 6.21 182 LEU A C 1
ATOM 1134 O O . LEU A 1 182 ? -34.953 -7.455 155.703 1.00 6.21 182 LEU A O 1
ATOM 1139 N N . VAL A 1 183 ? -32.788 -7.099 156.206 1.00 5.53 183 VAL A N 1
ATOM 1140 C CA . VAL A 1 183 ? -33.078 -6.732 157.587 1.00 5.53 183 VAL A CA 1
ATOM 1141 C C . VAL A 1 183 ? -33.794 -5.388 157.636 1.00 5.53 183 VAL A C 1
ATOM 1142 O O . VAL A 1 183 ? -34.733 -5.209 158.422 1.00 5.53 183 VAL A O 1
ATOM 1146 N N . ALA A 1 184 ? -33.418 -4.453 156.755 1.00 5.63 184 ALA A N 1
ATOM 1147 C CA . ALA A 1 184 ? -34.076 -3.150 156.709 1.00 5.63 184 ALA A CA 1
ATOM 1148 C C . ALA A 1 184 ? -35.519 -3.244 156.222 1.00 5.63 184 ALA A C 1
ATOM 1149 O O . ALA A 1 184 ? -36.336 -2.380 156.555 1.00 5.63 184 ALA A O 1
ATOM 1151 N N . LEU A 1 185 ? -35.851 -4.271 155.439 1.00 5.45 185 LEU A N 1
ATOM 1152 C CA . LEU A 1 185 ? -37.229 -4.495 155.028 1.00 5.45 185 LEU A CA 1
ATOM 1153 C C . LEU A 1 185 ? -38.026 -5.302 156.043 1.00 5.45 185 LEU A C 1
ATOM 1154 O O . LEU A 1 185 ? -39.232 -5.475 155.858 1.00 5.45 185 LEU A O 1
ATOM 1159 N N . GLY A 1 186 ? -37.394 -5.788 157.103 1.00 6.63 186 GLY A N 1
ATOM 1160 C CA . GLY A 1 186 ? -38.111 -6.474 158.154 1.00 6.63 186 GLY A CA 1
ATOM 1161 C C . GLY A 1 186 ? -38.340 -7.947 157.933 1.00 6.63 186 GLY A C 1
ATOM 1162 O O . GLY A 1 186 ? -39.219 -8.522 158.580 1.00 6.63 186 GLY A O 1
ATOM 1163 N N . VAL A 1 187 ? -37.596 -8.571 157.037 1.00 7.62 187 VAL A N 1
ATOM 1164 C CA . VAL A 1 187 ? -37.713 -9.998 156.784 1.00 7.62 187 VAL A CA 1
ATOM 1165 C C . VAL A 1 187 ? -36.533 -10.702 157.444 1.00 7.62 187 VAL A C 1
ATOM 1166 O O . VAL A 1 187 ? -35.452 -10.128 157.620 1.00 7.62 187 VAL A O 1
ATOM 1170 N N . ASP A 1 188 ? -36.771 -11.925 157.892 1.00 9.23 188 ASP A N 1
ATOM 1171 C CA . ASP A 1 188 ? -35.689 -12.810 158.293 1.00 9.23 188 ASP A CA 1
ATOM 1172 C C . ASP A 1 188 ? -34.925 -13.214 157.042 1.00 9.23 188 ASP A C 1
ATOM 1173 O O . ASP A 1 188 ? -35.518 -13.824 156.143 1.00 9.23 188 ASP A O 1
ATOM 1178 N N . PRO A 1 189 ? -33.635 -12.883 156.925 1.00 8.47 189 PRO A N 1
ATOM 1179 C CA . PRO A 1 189 ? -32.925 -13.167 155.669 1.00 8.47 189 PRO A CA 1
ATOM 1180 C C . PRO A 1 189 ? -32.692 -14.644 155.427 1.00 8.47 189 PRO A C 1
ATOM 1181 O O . PRO A 1 189 ? -32.622 -15.058 154.266 1.00 8.47 189 PRO A O 1
ATOM 1185 N N . GLU A 1 190 ? -32.605 -15.455 156.482 1.00 9.45 190 GLU A N 1
ATOM 1186 C CA . GLU A 1 190 ? -32.373 -16.882 156.296 1.00 9.45 190 GLU A CA 1
ATOM 1187 C C . GLU A 1 190 ? -33.618 -17.584 155.778 1.00 9.45 190 GLU A C 1
ATOM 1188 O O . GLU A 1 190 ? -33.511 -18.606 155.093 1.00 9.45 190 GLU A O 1
ATOM 1194 N N . ASP A 1 191 ? -34.800 -17.040 156.084 1.00 8.51 191 ASP A N 1
ATOM 1195 C CA . ASP A 1 191 ? -36.048 -17.610 155.592 1.00 8.51 191 ASP A CA 1
ATOM 1196 C C . ASP A 1 191 ? -36.200 -17.427 154.088 1.00 8.51 191 ASP A C 1
ATOM 1197 O O . ASP A 1 191 ? -36.829 -18.255 153.422 1.00 8.51 191 ASP A O 1
ATOM 1202 N N . VAL A 1 192 ? -35.614 -16.370 153.530 1.00 8.09 192 VAL A N 1
ATOM 1203 C CA . VAL A 1 192 ? -35.725 -16.145 152.094 1.00 8.09 192 VAL A CA 1
ATOM 1204 C C . VAL A 1 192 ? -34.777 -17.062 151.327 1.00 8.09 192 VAL A C 1
ATOM 1205 O O . VAL A 1 192 ? -35.104 -17.521 150.227 1.00 8.09 192 VAL A O 1
ATOM 1209 N N . PHE A 1 193 ? -33.613 -17.376 151.898 1.00 8.32 193 PHE A N 1
ATOM 1210 C CA . PHE A 1 193 ? -32.676 -18.275 151.232 1.00 8.32 193 PHE A CA 1
ATOM 1211 C C . PHE A 1 193 ? -33.067 -19.733 151.418 1.00 8.32 193 PHE A C 1
ATOM 1212 O O . PHE A 1 193 ? -32.899 -20.542 150.500 1.00 8.32 193 PHE A O 1
ATOM 1220 N N . ALA A 1 194 ? -33.595 -20.081 152.592 1.00 8.58 194 ALA A N 1
ATOM 1221 C CA . ALA A 1 194 ? -33.972 -21.462 152.860 1.00 8.58 194 ALA A CA 1
ATOM 1222 C C . ALA A 1 194 ? -35.238 -21.854 152.108 1.00 8.58 194 ALA A C 1
ATOM 1223 O O . ALA A 1 194 ? -35.377 -23.002 151.672 1.00 8.58 194 ALA A O 1
ATOM 1225 N N . ASN A 1 195 ? -36.163 -20.912 151.935 1.00 8.70 195 ASN A N 1
ATOM 1226 C CA . ASN A 1 195 ? -37.472 -21.192 151.361 1.00 8.70 195 ASN A CA 1
ATOM 1227 C C . ASN A 1 195 ? -37.695 -20.370 150.101 1.00 8.70 195 ASN A C 1
ATOM 1228 O O . ASN A 1 195 ? -38.723 -19.704 149.960 1.00 8.70 195 ASN A O 1
ATOM 1233 N N . GLN A 1 196 ? -36.714 -20.413 149.197 1.00 8.86 196 GLN A N 1
ATOM 1234 C CA . GLN A 1 196 ? -36.687 -19.546 148.024 1.00 8.86 196 GLN A CA 1
ATOM 1235 C C . GLN A 1 196 ? -37.829 -19.847 147.054 1.00 8.86 196 GLN A C 1
ATOM 1236 O O . GLN A 1 196 ? -38.442 -18.923 146.504 1.00 8.86 196 GLN A O 1
ATOM 1242 N N . ALA A 1 197 ? -38.136 -21.130 146.841 1.00 8.57 197 ALA A N 1
ATOM 1243 C CA . ALA A 1 197 ? -39.188 -21.496 145.895 1.00 8.57 197 ALA A CA 1
ATOM 1244 C C . ALA A 1 197 ? -40.568 -21.156 146.440 1.00 8.57 197 ALA A C 1
ATOM 1245 O O . ALA A 1 197 ? -41.456 -20.743 145.685 1.00 8.57 197 ALA A O 1
ATOM 1247 N N . GLN A 1 198 ? -40.756 -21.300 147.752 1.00 8.32 198 GLN A N 1
ATOM 1248 C CA . GLN A 1 198 ? -42.015 -20.915 148.373 1.00 8.32 198 GLN A CA 1
ATOM 1249 C C . GLN A 1 198 ? -42.206 -19.404 148.344 1.00 8.32 198 GLN A C 1
ATOM 1250 O O . GLN A 1 198 ? -43.327 -18.920 148.149 1.00 8.32 198 GLN A O 1
ATOM 1256 N N . TRP A 1 199 ? -41.119 -18.647 148.525 1.00 7.41 199 TRP A N 1
ATOM 1257 C CA . TRP A 1 199 ? -41.179 -17.192 148.417 1.00 7.41 199 TRP A CA 1
ATOM 1258 C C . TRP A 1 199 ? -41.519 -16.758 146.997 1.00 7.41 199 TRP A C 1
ATOM 1259 O O . TRP A 1 199 ? -42.322 -15.839 146.801 1.00 7.41 199 TRP A O 1
ATOM 1270 N N . GLU A 1 200 ? -40.925 -17.420 145.996 1.00 9.11 200 GLU A N 1
ATOM 1271 C CA . GLU A 1 200 ? -41.247 -17.114 144.604 1.00 9.11 200 GLU A CA 1
ATOM 1272 C C . GLU A 1 200 ? -42.691 -17.452 144.271 1.00 9.11 200 GLU A C 1
ATOM 1273 O O . GLU A 1 200 ? -43.356 -16.702 143.545 1.00 9.11 200 GLU A O 1
ATOM 1279 N N . TYR A 1 201 ? -43.200 -18.561 144.817 1.00 7.74 201 TYR A N 1
ATOM 1280 C CA . TYR A 1 201 ? -44.602 -18.906 144.616 1.00 7.74 201 TYR A CA 1
ATOM 1281 C C . TYR A 1 201 ? -45.519 -17.883 145.269 1.00 7.74 201 TYR A C 1
ATOM 1282 O O . TYR A 1 201 ? -46.542 -17.509 144.689 1.00 7.74 201 TYR A O 1
ATOM 1291 N N . PHE A 1 202 ? -45.157 -17.409 146.465 1.00 7.51 202 PHE A N 1
ATOM 1292 C CA . PHE A 1 202 ? -45.983 -16.431 147.165 1.00 7.51 202 PHE A CA 1
ATOM 1293 C C . PHE A 1 202 ? -46.031 -15.104 146.421 1.00 7.51 202 PHE A C 1
ATOM 1294 O O . PHE A 1 202 ? -47.105 -14.513 146.272 1.00 7.51 202 PHE A O 1
ATOM 1302 N N . VAL A 1 203 ? -44.890 -14.642 145.907 1.00 7.34 203 VAL A N 1
ATOM 1303 C CA . VAL A 1 203 ? -44.876 -13.350 145.227 1.00 7.34 203 VAL A CA 1
ATOM 1304 C C . VAL A 1 203 ? -45.550 -13.451 143.858 1.00 7.34 203 VAL A C 1
ATOM 1305 O O . VAL A 1 203 ? -46.275 -12.536 143.442 1.00 7.34 203 VAL A O 1
ATOM 1309 N N . ASN A 1 204 ? -45.379 -14.581 143.161 1.00 8.21 204 ASN A N 1
ATOM 1310 C CA . ASN A 1 204 ? -46.081 -14.776 141.896 1.00 8.21 204 ASN A CA 1
ATOM 1311 C C . ASN A 1 204 ? -47.586 -14.928 142.096 1.00 8.21 204 ASN A C 1
ATOM 1312 O O . ASN A 1 204 ? -48.369 -14.469 141.260 1.00 8.21 204 ASN A O 1
ATOM 1317 N N . MET A 1 205 ? -48.012 -15.523 143.210 1.00 8.15 205 MET A N 1
ATOM 1318 C CA . MET A 1 205 ? -49.438 -15.623 143.484 1.00 8.15 205 MET A CA 1
ATOM 1319 C C . MET A 1 205 ? -50.024 -14.291 143.920 1.00 8.15 205 MET A C 1
ATOM 1320 O O . MET A 1 205 ? -51.192 -14.018 143.635 1.00 8.15 205 MET A O 1
ATOM 1325 N N . VAL A 1 206 ? -49.237 -13.453 144.600 1.00 7.54 206 VAL A N 1
ATOM 1326 C CA . VAL A 1 206 ? -49.680 -12.094 144.905 1.00 7.54 206 VAL A CA 1
ATOM 1327 C C . VAL A 1 206 ? -49.843 -11.293 143.618 1.00 7.54 206 VAL A C 1
ATOM 1328 O O . VAL A 1 206 ? -50.832 -10.572 143.443 1.00 7.54 206 VAL A O 1
ATOM 1332 N N . ALA A 1 207 ? -48.908 -11.449 142.676 1.00 7.64 207 ALA A N 1
ATOM 1333 C CA . ALA A 1 207 ? -49.025 -10.755 141.395 1.00 7.64 207 ALA A CA 1
ATOM 1334 C C . ALA A 1 207 ? -50.175 -11.293 140.552 1.00 7.64 207 ALA A C 1
ATOM 1335 O O . ALA A 1 207 ? -50.758 -10.550 139.756 1.00 7.64 207 ALA A O 1
ATOM 1337 N N . TYR A 1 208 ? -50.508 -12.575 140.703 1.00 8.15 208 TYR A N 1
ATOM 1338 C CA . TYR A 1 208 ? -51.642 -13.132 139.976 1.00 8.15 208 TYR A CA 1
ATOM 1339 C C . TYR A 1 208 ? -52.969 -12.695 140.589 1.00 8.15 208 TYR A C 1
ATOM 1340 O O . TYR A 1 208 ? -53.923 -12.392 139.866 1.00 8.15 208 TYR A O 1
ATOM 1349 N N . ARG A 1 209 ? -53.052 -12.661 141.918 1.00 8.81 209 ARG A N 1
ATOM 1350 C CA . ARG A 1 209 ? -54.315 -12.373 142.580 1.00 8.81 209 ARG A CA 1
ATOM 1351 C C . ARG A 1 209 ? -54.597 -10.879 142.680 1.00 8.81 209 ARG A C 1
ATOM 1352 O O . ARG A 1 209 ? -55.764 -10.479 142.719 1.00 8.81 209 ARG A O 1
ATOM 1360 N N . ALA A 1 210 ? -53.560 -10.045 142.722 1.00 9.09 210 ALA A N 1
ATOM 1361 C CA . ALA A 1 210 ? -53.734 -8.601 142.672 1.00 9.09 210 ALA A CA 1
ATOM 1362 C C . ALA A 1 210 ? -53.758 -8.079 141.245 1.00 9.09 210 ALA A C 1
ATOM 1363 O O . ALA A 1 210 ? -54.315 -7.006 140.994 1.00 9.09 210 ALA A O 1
ATOM 1365 N N . GLY A 1 211 ? -53.173 -8.818 140.308 1.00 9.01 211 GLY A N 1
ATOM 1366 C CA . GLY A 1 211 ? -53.281 -8.519 138.896 1.00 9.01 211 GLY A CA 1
ATOM 1367 C C . GLY A 1 211 ? -54.619 -8.843 138.274 1.00 9.01 211 GLY A C 1
ATOM 1368 O O . GLY A 1 211 ? -54.834 -8.520 137.103 1.00 9.01 211 GLY A O 1
ATOM 1369 N N . ALA A 1 212 ? -55.521 -9.487 139.018 1.00 9.79 212 ALA A N 1
ATOM 1370 C CA . ALA A 1 212 ? -56.882 -9.709 138.552 1.00 9.79 21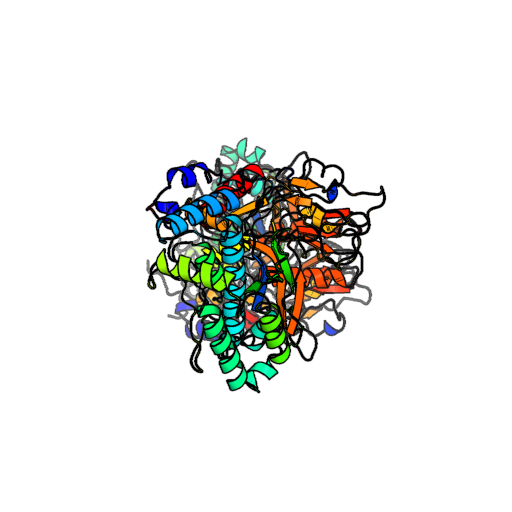2 ALA A CA 1
ATOM 1371 C C . ALA A 1 212 ? -57.731 -8.451 138.627 1.00 9.79 212 ALA A C 1
ATOM 1372 O O . ALA A 1 212 ? -58.778 -8.385 137.976 1.00 9.79 212 ALA A O 1
ATOM 1374 N N . PHE A 1 213 ? -57.310 -7.465 139.408 1.00 10.40 213 PHE A N 1
ATOM 1375 C CA . PHE A 1 213 ? -58.024 -6.207 139.529 1.00 10.40 213 PHE A CA 1
ATOM 1376 C C . PHE A 1 213 ? -57.415 -5.168 138.604 1.00 10.40 213 PHE A C 1
ATOM 1377 O O . PHE A 1 213 ? -56.214 -5.177 138.332 1.00 10.40 213 PHE A O 1
ATOM 1385 N N . ALA A 1 214 ? -58.262 -4.274 138.112 1.00 11.12 214 ALA A N 1
ATOM 1386 C CA . ALA A 1 214 ? -57.855 -3.268 137.147 1.00 11.12 214 ALA A CA 1
ATOM 1387 C C . ALA A 1 214 ? -57.674 -1.920 137.832 1.00 11.12 214 ALA A C 1
ATOM 1388 O O . ALA A 1 214 ? -58.412 -1.578 138.760 1.00 11.12 214 ALA A O 1
ATOM 1390 N N . ALA A 1 215 ? -56.677 -1.164 137.371 1.00 10.78 215 ALA A N 1
ATOM 1391 C CA . ALA A 1 215 ? -56.337 0.152 137.879 1.00 10.78 215 ALA A CA 1
ATOM 1392 C C . ALA A 1 215 ? -55.719 0.919 136.721 1.00 10.78 215 ALA A C 1
ATOM 1393 O O . ALA A 1 215 ? -55.012 0.313 135.907 1.00 10.78 215 ALA A O 1
ATOM 1395 N N . PRO A 1 216 ? -55.975 2.226 136.604 1.00 11.45 216 PRO A N 1
ATOM 1396 C CA . PRO A 1 216 ? -55.551 2.960 135.401 1.00 11.45 216 PRO A CA 1
ATOM 1397 C C . PRO A 1 216 ? -54.045 3.185 135.379 1.00 11.45 216 PRO A C 1
ATOM 1398 O O . PRO A 1 216 ? -53.452 3.623 136.367 1.00 11.45 216 PRO A O 1
ATOM 1402 N N . ALA A 1 217 ? -53.428 2.882 134.237 1.00 12.66 217 ALA A N 1
ATOM 1403 C CA . ALA A 1 217 ? -51.989 3.070 134.101 1.00 12.66 217 ALA A CA 1
ATOM 1404 C C . ALA A 1 217 ? -51.622 4.528 133.890 1.00 12.66 217 ALA A C 1
ATOM 1405 O O . ALA A 1 217 ? -50.532 4.950 134.287 1.00 12.66 217 ALA A O 1
ATOM 1407 N N . SER A 1 218 ? -52.503 5.313 133.279 1.00 14.22 218 SER A N 1
ATOM 1408 C CA . SER A 1 218 ? -52.253 6.743 133.123 1.00 14.22 218 SER A CA 1
ATOM 1409 C C . SER A 1 218 ? -52.838 7.533 134.287 1.00 14.22 218 SER A C 1
ATOM 1410 O O . SER A 1 218 ? -53.504 8.549 134.123 1.00 14.22 218 SER A O 1
ATOM 1413 N N . MET A 1 219 ? -52.548 7.052 135.488 1.00 11.75 219 MET A N 1
ATOM 1414 C CA . MET A 1 219 ? -52.814 7.727 136.750 1.00 11.75 219 MET A CA 1
ATOM 1415 C C . MET A 1 219 ? -51.509 7.506 137.503 1.00 11.75 219 MET A C 1
ATOM 1416 O O . MET A 1 219 ? -51.263 6.417 138.027 1.00 11.75 219 MET A O 1
ATOM 1421 N N . THR A 1 220 ? -50.671 8.546 137.541 1.00 10.31 220 THR A N 1
ATOM 1422 C CA . THR A 1 220 ? -49.252 8.437 137.867 1.00 10.31 220 THR A CA 1
ATOM 1423 C C . THR A 1 220 ? -49.000 8.102 139.340 1.00 10.31 220 THR A C 1
ATOM 1424 O O . THR A 1 220 ? -47.853 7.835 139.712 1.00 10.31 220 THR A O 1
ATOM 1428 N N . TYR A 1 221 ? -50.049 8.104 140.168 1.00 8.53 221 TYR A N 1
ATOM 1429 C CA . TYR A 1 221 ? -49.999 7.623 141.548 1.00 8.53 221 TYR A CA 1
ATOM 1430 C C . TYR A 1 221 ? -49.431 6.208 141.646 1.00 8.53 221 TYR A C 1
ATOM 1431 O O . TYR A 1 221 ? -48.530 5.935 142.452 1.00 8.53 221 TYR A O 1
ATOM 1440 N N . TYR A 1 222 ? -49.928 5.309 140.795 1.00 9.17 222 TYR A N 1
ATOM 1441 C CA . TYR A 1 222 ? -49.453 3.931 140.773 1.00 9.17 222 TYR A CA 1
ATOM 1442 C C . TYR A 1 222 ? -48.020 3.852 140.272 1.00 9.17 222 TYR A C 1
ATOM 1443 O O . TYR A 1 222 ? -47.198 3.115 140.826 1.00 9.17 222 TYR A O 1
ATOM 1452 N N . GLU A 1 223 ? -47.708 4.616 139.226 1.00 11.09 223 GLU A N 1
ATOM 1453 C CA . GLU A 1 223 ? -46.374 4.589 138.639 1.00 11.09 223 GLU A CA 1
ATOM 1454 C C . GLU A 1 223 ? -45.343 5.188 139.586 1.00 11.09 223 GLU A C 1
ATOM 1455 O O . GLU A 1 223 ? -44.223 4.678 139.693 1.00 11.09 223 GLU A O 1
ATOM 1461 N N . ARG A 1 224 ? -45.725 6.228 140.333 1.00 8.66 224 ARG A N 1
ATOM 1462 C CA . ARG A 1 224 ? -44.813 6.823 141.305 1.00 8.66 224 ARG A CA 1
ATOM 1463 C C . ARG A 1 224 ? -44.587 5.892 142.490 1.00 8.66 224 ARG A C 1
ATOM 1464 O O . ARG A 1 224 ? -43.447 5.713 142.940 1.00 8.66 224 ARG A O 1
ATOM 1472 N N . HIS A 1 225 ? -45.661 5.281 143.003 1.00 8.02 225 HIS A N 1
ATOM 1473 C CA . HIS A 1 225 ? -45.512 4.372 144.135 1.00 8.02 225 HIS A CA 1
ATOM 1474 C C . HIS A 1 225 ? -44.752 3.107 143.750 1.00 8.02 225 HIS A C 1
ATOM 1475 O O . HIS A 1 225 ? -44.014 2.555 144.573 1.00 8.02 225 HIS A O 1
ATOM 1482 N N . ALA A 1 226 ? -44.887 2.659 142.501 1.00 8.13 226 ALA A N 1
ATOM 1483 C CA . ALA A 1 226 ? -44.097 1.532 142.022 1.00 8.13 226 ALA A CA 1
ATOM 1484 C C . ALA A 1 226 ? -42.639 1.926 141.842 1.00 8.13 226 ALA A C 1
ATOM 1485 O O . ALA A 1 226 ? -41.736 1.135 142.125 1.00 8.13 226 ALA A O 1
ATOM 1487 N N . TRP A 1 227 ? -42.397 3.148 141.364 1.00 9.93 227 TRP A N 1
ATOM 1488 C CA . TRP A 1 227 ? -41.046 3.679 141.212 1.00 9.93 227 TRP A CA 1
ATOM 1489 C C . TRP A 1 227 ? -40.329 3.780 142.554 1.00 9.93 227 TRP A C 1
ATOM 1490 O O . TRP A 1 227 ? -39.132 3.494 142.659 1.00 9.93 227 TRP A O 1
ATOM 1501 N N . MET A 1 228 ? -41.056 4.174 143.596 1.00 7.60 228 MET A N 1
ATOM 1502 C CA . MET A 1 228 ? -40.470 4.223 144.929 1.00 7.60 228 MET A CA 1
ATOM 1503 C C . MET A 1 228 ? -40.262 2.823 145.499 1.00 7.60 228 MET A C 1
ATOM 1504 O O . MET A 1 228 ? -39.182 2.505 146.008 1.00 7.60 228 MET A O 1
ATOM 1509 N N . SER A 1 229 ? -41.282 1.964 145.413 1.00 7.56 229 SER A N 1
ATOM 1510 C CA . SER A 1 229 ? -41.209 0.664 146.068 1.00 7.56 229 SER A CA 1
ATOM 1511 C C . SER A 1 229 ? -40.380 -0.353 145.290 1.00 7.56 229 SER A C 1
ATOM 1512 O O . SER A 1 229 ? -39.862 -1.295 145.895 1.00 7.56 229 SER A O 1
ATOM 1515 N N . ASN A 1 230 ? -40.241 -0.196 143.979 1.00 7.78 230 ASN A N 1
ATOM 1516 C CA . ASN A 1 230 ? -39.311 -1.000 143.188 1.00 7.78 230 ASN A CA 1
ATOM 1517 C C . ASN A 1 230 ? -38.115 -0.111 142.884 1.00 7.78 230 ASN A C 1
ATOM 1518 O O . ASN A 1 230 ? -38.185 0.759 142.013 1.00 7.78 230 ASN A O 1
ATOM 1523 N N . GLY A 1 231 ? -37.020 -0.325 143.599 1.00 6.35 231 GLY A N 1
ATOM 1524 C CA . GLY A 1 231 ? -35.808 0.389 143.270 1.00 6.35 231 GLY A CA 1
ATOM 1525 C C . GLY A 1 231 ? -34.844 0.572 144.416 1.00 6.35 231 GLY A C 1
ATOM 1526 O O . GLY A 1 231 ? -35.230 0.933 145.530 1.00 6.35 231 GLY A O 1
ATOM 1527 N N . LEU A 1 232 ? -33.575 0.314 144.136 1.00 6.17 232 LEU A N 1
ATOM 1528 C CA . LEU A 1 232 ? -32.481 0.622 145.040 1.00 6.17 232 LEU A CA 1
ATOM 1529 C C . LEU A 1 232 ? -31.762 1.838 144.493 1.00 6.17 232 LEU A C 1
ATOM 1530 O O . LEU A 1 232 ? -31.493 1.915 143.292 1.00 6.17 232 LEU A O 1
ATOM 1535 N N . TYR A 1 233 ? -31.460 2.786 145.364 1.00 5.24 233 TYR A N 1
ATOM 1536 C CA . TYR A 1 233 ? -30.940 4.071 144.932 1.00 5.24 233 TYR A CA 1
ATOM 1537 C C . TYR A 1 233 ? -29.630 4.352 145.644 1.00 5.24 233 TYR A C 1
ATOM 1538 O O . TYR A 1 233 ? -29.580 4.383 146.877 1.00 5.24 233 TYR A O 1
ATOM 1547 N N . VAL A 1 234 ? -28.576 4.529 144.865 1.00 5.81 234 VAL A N 1
ATOM 1548 C CA . VAL A 1 234 ? -27.281 4.926 145.396 1.00 5.81 234 VAL A CA 1
ATOM 1549 C C . VAL A 1 234 ? -27.294 6.421 145.682 1.00 5.81 234 VAL A C 1
ATOM 1550 O O . VAL A 1 234 ? -27.955 7.200 144.986 1.00 5.81 234 VAL A O 1
ATOM 1554 N N . ASP A 1 235 ? -26.585 6.830 146.733 1.00 5.90 235 ASP A N 1
ATOM 1555 C CA . ASP A 1 235 ? -26.449 8.254 147.007 1.00 5.90 235 ASP A CA 1
ATOM 1556 C C . ASP A 1 235 ? -25.430 8.913 146.089 1.00 5.90 235 ASP A C 1
ATOM 1557 O O . ASP A 1 235 ? -25.469 10.132 145.905 1.00 5.90 235 ASP A O 1
ATOM 1562 N N . GLN A 1 236 ? -24.532 8.122 145.511 1.00 6.82 236 GLN A N 1
ATOM 1563 C CA . GLN A 1 236 ? -23.491 8.577 144.609 1.00 6.82 236 GLN A CA 1
ATOM 1564 C C . GLN A 1 236 ? -23.251 7.466 143.599 1.00 6.82 236 GLN A C 1
ATOM 1565 O O . GLN A 1 236 ? -23.390 6.289 143.923 1.00 6.82 236 GLN A O 1
ATOM 1571 N N . ASP A 1 237 ? -22.899 7.833 142.368 1.00 8.12 237 ASP A N 1
ATOM 1572 C CA . ASP A 1 237 ? -22.740 6.844 141.298 1.00 8.12 237 ASP A CA 1
ATOM 1573 C C . ASP A 1 237 ? -21.344 6.215 141.359 1.00 8.12 237 ASP A C 1
ATOM 1574 O O . ASP A 1 237 ? -20.497 6.390 140.481 1.00 8.12 237 ASP A O 1
ATOM 1579 N N . VAL A 1 238 ? -21.109 5.464 142.438 1.00 7.35 238 VAL A N 1
ATOM 1580 C CA . VAL A 1 238 ? -19.877 4.712 142.646 1.00 7.35 238 VAL A CA 1
ATOM 1581 C C . VAL A 1 238 ? -20.243 3.290 143.054 1.00 7.35 238 VAL A C 1
ATOM 1582 O O . VAL A 1 238 ? -21.394 2.987 143.367 1.00 7.35 238 VAL A O 1
ATOM 1586 N N . THR A 1 239 ? -19.233 2.413 143.057 1.00 7.11 239 THR A N 1
ATOM 1587 C CA . THR A 1 239 ? -19.483 1.001 143.337 1.00 7.11 239 THR A CA 1
ATOM 1588 C C . THR A 1 239 ? -19.673 0.729 144.823 1.00 7.11 239 THR A C 1
ATOM 1589 O O . THR A 1 239 ? -20.429 -0.176 145.188 1.00 7.11 239 THR A O 1
ATOM 1593 N N . ARG A 1 240 ? -19.006 1.486 145.691 1.00 6.13 240 ARG A N 1
ATOM 1594 C CA . ARG A 1 240 ? -19.106 1.296 147.138 1.00 6.13 240 ARG A CA 1
ATOM 1595 C C . ARG A 1 240 ? -20.088 2.273 147.763 1.00 6.13 240 ARG A C 1
ATOM 1596 O O . ARG A 1 240 ? -19.883 2.761 148.876 1.00 6.13 240 ARG A O 1
ATOM 1604 N N . ALA A 1 241 ? -21.169 2.568 147.054 1.00 5.51 241 ALA A N 1
ATOM 1605 C CA . ALA A 1 241 ? -22.094 3.615 147.446 1.00 5.51 241 ALA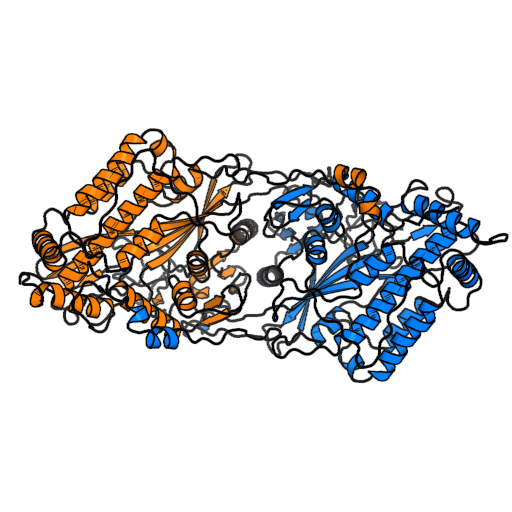 A CA 1
ATOM 1606 C C . ALA A 1 241 ? -23.051 3.163 148.538 1.00 5.51 241 ALA A C 1
ATOM 1607 O O . ALA A 1 241 ? -23.336 1.975 148.705 1.00 5.51 241 ALA A O 1
ATOM 1609 N N . GLN A 1 242 ? -23.554 4.141 149.278 1.00 5.07 242 GLN A N 1
ATOM 1610 C CA . GLN A 1 242 ? -24.629 3.931 150.229 1.00 5.07 242 GLN A CA 1
ATOM 1611 C C . GLN A 1 242 ? -25.960 3.792 149.493 1.00 5.07 242 GLN A C 1
ATOM 1612 O O . GLN A 1 242 ? -26.171 4.378 148.433 1.00 5.07 242 GLN A O 1
ATOM 1618 N N . ILE A 1 243 ? -26.869 3.009 150.067 1.00 4.70 243 ILE A N 1
ATOM 1619 C CA . ILE A 1 243 ? -28.115 2.641 149.401 1.00 4.70 243 ILE A CA 1
ATOM 1620 C C . ILE A 1 243 ? -29.295 3.256 150.142 1.00 4.70 243 ILE A C 1
ATOM 1621 O O . ILE A 1 243 ? -29.370 3.195 151.373 1.00 4.70 243 ILE A O 1
ATOM 1626 N N . TYR A 1 244 ? -30.211 3.857 149.386 1.00 4.49 244 TYR A N 1
ATOM 1627 C CA . TYR A 1 244 ? -31.516 4.260 149.890 1.00 4.49 244 TYR A CA 1
ATOM 1628 C C . TYR A 1 244 ? -32.590 3.289 149.422 1.00 4.49 244 TYR A C 1
ATOM 1629 O O . TYR A 1 244 ? -32.598 2.867 148.263 1.00 4.49 244 TYR A O 1
ATOM 1638 N N . MET A 1 245 ? -33.509 2.958 150.323 1.00 4.90 245 MET A N 1
ATOM 1639 C CA . MET A 1 245 ? -34.697 2.183 150.001 1.00 4.90 245 MET A CA 1
ATOM 1640 C C . MET A 1 245 ? -35.947 2.911 150.475 1.00 4.90 245 MET A C 1
ATOM 1641 O O . MET A 1 245 ? -35.888 3.877 151.236 1.00 4.90 245 MET A O 1
ATOM 1646 N N . PHE A 1 246 ? -37.090 2.418 150.010 1.00 4.86 246 PHE A N 1
ATOM 1647 C CA . PHE A 1 246 ? -38.402 2.878 150.448 1.00 4.86 246 PHE A CA 1
ATOM 1648 C C . PHE A 1 246 ? -39.208 1.669 150.894 1.00 4.86 246 PHE A C 1
ATOM 1649 O O . PHE A 1 246 ? -39.441 0.752 150.101 1.00 4.86 246 PHE A O 1
ATOM 1657 N N . LYS A 1 247 ? -39.629 1.663 152.154 1.00 4.45 247 LYS A N 1
ATOM 1658 C CA . LYS A 1 247 ? -40.471 0.598 152.675 1.00 4.45 247 LYS A CA 1
ATOM 1659 C C . LYS A 1 247 ? -41.756 1.211 153.213 1.00 4.45 247 LYS A C 1
ATOM 1660 O O . LYS A 1 247 ? -41.706 2.259 153.873 1.00 4.45 247 LYS A O 1
ATOM 1666 N N . PRO A 1 248 ? -42.915 0.619 152.935 1.00 4.81 248 PRO A N 1
ATOM 1667 C CA . PRO A 1 248 ? -44.147 1.075 153.588 1.00 4.81 248 PRO A CA 1
ATOM 1668 C C . PRO A 1 248 ? -44.103 0.836 155.090 1.00 4.81 248 PRO A C 1
ATOM 1669 O O . PRO A 1 248 ? -43.696 -0.229 155.555 1.00 4.81 248 PRO A O 1
ATOM 1673 N N . THR A 1 249 ? -44.495 1.859 155.847 1.00 5.37 249 THR A N 1
ATOM 1674 C CA . THR A 1 249 ? -44.715 1.699 157.277 1.00 5.37 249 THR A CA 1
ATOM 1675 C C . THR A 1 249 ? -46.011 0.945 157.535 1.00 5.37 249 THR A C 1
ATOM 1676 O O . THR A 1 249 ? -46.054 0.019 158.352 1.00 5.37 249 THR A O 1
ATOM 1680 N N . MET A 1 250 ? -47.063 1.319 156.817 1.00 6.92 250 MET A N 1
ATOM 1681 C CA . MET A 1 250 ? -48.350 0.653 156.861 1.00 6.92 250 MET A CA 1
ATOM 1682 C C . MET A 1 250 ? -48.955 0.667 155.467 1.00 6.92 250 MET A C 1
ATOM 1683 O O . MET A 1 250 ? -48.462 1.336 154.558 1.00 6.92 250 MET A O 1
ATOM 1688 N N . LEU A 1 251 ? -50.031 -0.090 155.303 1.00 7.24 251 LEU A N 1
ATOM 1689 C CA . LEU A 1 251 ? -50.824 -0.078 154.087 1.00 7.24 251 LEU A CA 1
ATOM 1690 C C . LEU A 1 251 ? -52.282 0.108 154.476 1.00 7.24 251 LEU A C 1
ATOM 1691 O O . LEU A 1 251 ? -52.647 0.000 155.648 1.00 7.24 251 LEU A O 1
ATOM 1696 N N . TRP A 1 252 ? -53.121 0.413 153.491 1.00 8.31 252 TRP A N 1
ATOM 1697 C CA . TRP A 1 252 ? -54.531 0.704 153.731 1.00 8.31 252 TRP A CA 1
ATOM 1698 C C . TRP A 1 252 ? -55.373 -0.539 153.453 1.00 8.31 252 TRP A C 1
ATOM 1699 O O . TRP A 1 252 ? -55.381 -1.054 152.330 1.00 8.31 252 TRP A O 1
ATOM 1710 N N . LYS A 1 253 ? -56.070 -1.017 154.481 1.00 12.12 253 LYS A N 1
ATOM 1711 C CA . LYS A 1 253 ? -56.945 -2.181 154.408 1.00 12.12 253 LYS A CA 1
ATOM 1712 C C . LYS A 1 253 ? -58.396 -1.719 154.317 1.00 12.12 253 LYS A C 1
ATOM 1713 O O . LYS A 1 253 ? -58.787 -0.769 154.998 1.00 12.12 253 LYS A O 1
ATOM 1719 N N . TYR A 1 254 ? -59.196 -2.417 153.497 1.00 17.38 254 TYR A N 1
ATOM 1720 C CA . TYR A 1 254 ? -60.426 -1.834 152.955 1.00 17.38 254 TYR A CA 1
ATOM 1721 C C . TYR A 1 254 ? -61.513 -1.647 154.011 1.00 17.38 254 TYR A C 1
ATOM 1722 O O . TYR A 1 254 ? -62.059 -0.545 154.130 1.00 17.38 254 TYR A O 1
ATOM 1731 N N . GLU A 1 255 ? -61.876 -2.712 154.738 1.00 21.62 255 GLU A N 1
ATOM 1732 C CA . GLU A 1 255 ? -62.818 -2.672 155.872 1.00 21.62 255 GLU A CA 1
ATOM 1733 C C . GLU A 1 255 ? -64.192 -2.111 155.476 1.00 21.62 255 GLU A C 1
ATOM 1734 O O . GLU A 1 255 ? -64.564 -0.992 155.833 1.00 21.62 255 GLU A O 1
ATOM 1740 N N . ASN A 1 256 ? -64.920 -2.908 154.696 1.00 28.32 256 ASN A N 1
ATOM 1741 C CA . ASN A 1 256 ? -66.255 -2.515 154.259 1.00 28.32 256 ASN A CA 1
ATOM 1742 C C . ASN A 1 256 ? -67.218 -2.453 155.443 1.00 28.32 256 ASN A C 1
ATOM 1743 O O . ASN A 1 256 ? -67.173 -3.276 156.362 1.00 28.32 256 ASN A O 1
ATOM 1748 N N . LEU A 1 257 ? -68.100 -1.453 155.408 1.00 30.60 257 LEU A N 1
ATOM 1749 C CA . LEU A 1 257 ? -69.008 -1.169 156.506 1.00 30.60 257 LEU A CA 1
ATOM 1750 C C . LEU A 1 257 ? -70.479 -1.293 156.140 1.00 30.60 257 LEU A C 1
ATOM 1751 O O . LEU A 1 257 ? -71.310 -1.416 157.046 1.00 30.60 257 LEU A O 1
ATOM 1756 N N . GLY A 1 258 ? -70.823 -1.260 154.862 1.00 32.55 258 GLY A N 1
ATOM 1757 C CA . GLY A 1 258 ? -72.198 -1.447 154.433 1.00 32.55 258 GLY A CA 1
ATOM 1758 C C . GLY A 1 258 ? -72.863 -0.120 154.100 1.00 32.55 258 GLY A C 1
ATOM 1759 O O . GLY A 1 258 ? -72.337 0.666 153.314 1.00 32.55 258 GLY A O 1
ATOM 1760 N N . THR A 1 259 ? -74.029 0.124 154.703 1.00 33.66 259 THR A N 1
ATOM 1761 C CA . THR A 1 259 ? -74.759 1.358 154.441 1.00 33.66 259 THR A CA 1
ATOM 1762 C C . THR A 1 259 ? -74.146 2.559 155.151 1.00 33.66 259 THR A C 1
ATOM 1763 O O . THR A 1 259 ? -74.444 3.698 154.778 1.00 33.66 259 THR A O 1
ATOM 1767 N N . THR A 1 260 ? -73.294 2.335 156.152 1.00 33.14 260 THR A N 1
ATOM 1768 C CA . THR A 1 260 ? -72.609 3.416 156.844 1.00 33.14 260 THR A CA 1
ATOM 1769 C C . THR A 1 260 ? -71.232 3.718 156.252 1.00 33.14 260 THR A C 1
ATOM 1770 O O . THR A 1 260 ? -70.403 4.349 156.918 1.00 33.14 260 THR A O 1
ATOM 1774 N N . GLY A 1 261 ? -70.975 3.288 155.019 1.00 28.16 261 GLY A N 1
ATOM 1775 C CA . GLY A 1 261 ? -69.838 3.792 154.275 1.00 28.16 261 GLY A CA 1
ATOM 1776 C C . GLY A 1 261 ? -68.639 2.879 154.127 1.00 28.16 261 GLY A C 1
ATOM 1777 O O . GLY A 1 261 ? -68.769 1.653 154.100 1.00 28.16 261 GLY A O 1
ATOM 1778 N N . THR A 1 262 ? -67.458 3.485 154.017 1.00 21.35 262 THR A N 1
ATOM 1779 C CA . THR A 1 262 ? -66.221 2.788 153.703 1.00 21.35 262 THR A CA 1
ATOM 1780 C C . THR A 1 262 ? -65.089 3.445 154.485 1.00 21.35 262 THR A C 1
ATOM 1781 O O . THR A 1 262 ? -65.035 4.671 154.601 1.00 21.35 262 THR A O 1
ATOM 1785 N N . LYS A 1 263 ? -64.190 2.626 155.032 1.00 17.14 263 LYS A N 1
ATOM 1786 C CA . LYS A 1 263 ? -63.179 3.125 155.961 1.00 17.14 263 LYS A CA 1
ATOM 1787 C C . LYS A 1 263 ? -61.871 2.380 155.736 1.00 17.14 263 LYS A C 1
ATOM 1788 O O . LYS A 1 263 ? -61.708 1.269 156.243 1.00 17.14 263 LYS A O 1
ATOM 1794 N N . LEU A 1 264 ? -60.932 2.999 155.018 1.00 12.01 264 LEU A N 1
ATOM 1795 C CA . LEU A 1 264 ? -59.596 2.432 154.853 1.00 12.01 264 LEU A CA 1
ATOM 1796 C C . LEU A 1 264 ? -58.835 2.532 156.170 1.00 12.01 264 LEU A C 1
ATOM 1797 O O . LEU A 1 264 ? -58.675 3.625 156.719 1.00 12.01 264 LEU A O 1
ATOM 1802 N N . VAL A 1 265 ? -58.351 1.397 156.663 1.00 10.54 265 VAL A N 1
ATOM 1803 C CA . VAL A 1 265 ? -57.795 1.305 158.011 1.00 10.54 265 VAL A CA 1
ATOM 1804 C C . VAL A 1 265 ? -56.300 1.033 157.846 1.00 10.54 265 VAL A C 1
ATOM 1805 O O . VAL A 1 265 ? -55.878 0.585 156.771 1.00 10.54 265 VAL A O 1
ATOM 1809 N N . PRO A 1 266 ? -55.454 1.339 158.831 1.00 8.87 266 PRO A N 1
ATOM 1810 C CA . PRO A 1 266 ? -54.040 0.962 158.718 1.00 8.87 266 PRO A CA 1
ATOM 1811 C C . PRO A 1 266 ? -53.785 -0.514 158.979 1.00 8.87 266 PRO A C 1
ATOM 1812 O O . PRO A 1 266 ? -54.360 -1.119 159.885 1.00 8.87 266 PRO A O 1
ATOM 1816 N N . LEU A 1 267 ? -52.890 -1.082 158.176 1.00 7.82 267 LEU A N 1
ATOM 1817 C CA . LEU A 1 267 ? -52.317 -2.400 158.424 1.00 7.82 267 LEU A CA 1
ATOM 1818 C C . LEU A 1 267 ? -50.804 -2.244 158.452 1.00 7.82 267 LEU A C 1
ATOM 1819 O O . LEU A 1 267 ? -50.185 -2.020 157.409 1.00 7.82 267 LEU A O 1
ATOM 1824 N N . MET A 1 268 ? -50.215 -2.383 159.637 1.00 8.04 268 MET A N 1
ATOM 1825 C CA . MET A 1 268 ? -48.791 -2.130 159.821 1.00 8.04 268 MET A CA 1
ATOM 1826 C C . MET A 1 268 ? -47.933 -3.191 159.146 1.00 8.04 268 MET A C 1
ATOM 1827 O O . MET A 1 268 ? -48.235 -4.385 159.191 1.00 8.04 268 MET A O 1
ATOM 1832 N N . MET A 1 269 ? -46.865 -2.744 158.525 1.00 6.39 269 MET A N 1
ATOM 1833 C CA . MET A 1 269 ? -45.857 -3.593 157.918 1.00 6.39 269 MET A CA 1
ATOM 1834 C C . MET A 1 269 ? -44.776 -3.919 158.939 1.00 6.39 269 MET A C 1
ATOM 1835 O O . MET A 1 269 ? -44.642 -3.221 159.948 1.00 6.39 269 MET A O 1
ATOM 1840 N N . PRO A 1 270 ? -44.022 -5.007 158.749 1.00 6.52 270 PRO A N 1
ATOM 1841 C CA . PRO A 1 270 ? -42.936 -5.309 159.687 1.00 6.52 270 PRO A CA 1
ATOM 1842 C C . PRO A 1 270 ? -41.810 -4.294 159.601 1.00 6.52 270 PRO A C 1
ATOM 1843 O O . PRO A 1 270 ? -41.446 -3.816 158.525 1.00 6.52 270 PRO A O 1
ATOM 1847 N N . LYS A 1 271 ? -41.268 -3.961 160.763 1.00 6.19 271 LYS A N 1
ATOM 1848 C CA . LYS A 1 271 ? -40.198 -2.987 160.881 1.00 6.19 271 LYS A CA 1
ATOM 1849 C C . LYS A 1 271 ? -38.847 -3.679 160.815 1.00 6.19 271 LYS A C 1
ATOM 1850 O O . LYS A 1 271 ? -38.747 -4.902 160.914 1.00 6.19 271 LYS A O 1
ATOM 1856 N N . ALA A 1 272 ? -37.803 -2.873 160.644 1.00 7.26 272 ALA A N 1
ATOM 1857 C CA . ALA A 1 272 ? -36.450 -3.403 160.569 1.00 7.26 272 ALA A CA 1
ATOM 1858 C C . ALA A 1 272 ? -36.018 -3.967 161.913 1.00 7.26 272 ALA A C 1
ATOM 1859 O O . ALA A 1 272 ? -36.210 -3.339 162.958 1.00 7.26 272 ALA A O 1
ATOM 1861 N N . GLY A 1 273 ? -35.436 -5.164 161.881 1.00 7.97 273 GLY A N 1
ATOM 1862 C CA . GLY A 1 273 ? -35.108 -5.903 163.065 1.00 7.97 273 GLY A CA 1
ATOM 1863 C C . GLY A 1 273 ? -36.081 -7.018 163.379 1.00 7.97 273 GLY A C 1
ATOM 1864 O O . GLY A 1 273 ? -35.700 -7.989 164.040 1.00 7.97 273 GLY A O 1
ATOM 1865 N N . ASP A 1 274 ? -37.332 -6.886 162.945 1.00 8.61 274 ASP A N 1
ATOM 1866 C CA . ASP A 1 274 ? -38.257 -8.005 163.003 1.00 8.61 274 ASP A CA 1
ATOM 1867 C C . ASP A 1 274 ? -37.793 -9.076 162.033 1.00 8.61 274 ASP A C 1
ATOM 1868 O O . ASP A 1 274 ? -37.515 -8.796 160.866 1.00 8.61 274 ASP A O 1
ATOM 1873 N N . ASN A 1 275 ? -37.657 -10.299 162.527 1.00 8.84 275 ASN A N 1
ATOM 1874 C CA . ASN A 1 275 ? -37.219 -11.402 161.686 1.00 8.84 275 ASN A CA 1
ATOM 1875 C C . ASN A 1 275 ? -38.462 -12.186 161.283 1.00 8.84 275 ASN A C 1
ATOM 1876 O O . ASN A 1 275 ? -38.747 -13.272 161.783 1.00 8.84 275 ASN A O 1
ATOM 1881 N N . ARG A 1 276 ? -39.212 -11.602 160.357 1.00 8.61 276 ARG A N 1
ATOM 1882 C CA . ARG A 1 276 ? -40.478 -12.159 159.919 1.00 8.61 276 ARG A CA 1
ATOM 1883 C C . ARG A 1 276 ? -40.252 -13.129 158.773 1.00 8.61 276 ARG A C 1
ATOM 1884 O O . ARG A 1 276 ? -39.445 -12.875 157.876 1.00 8.61 276 ARG A O 1
ATOM 1892 N N . LYS A 1 277 ? -40.964 -14.242 158.817 1.00 8.80 277 LYS A N 1
ATOM 1893 C CA . LYS A 1 277 ? -40.832 -15.307 157.842 1.00 8.80 277 LYS A CA 1
ATOM 1894 C C . LYS A 1 277 ? -41.967 -15.212 156.833 1.00 8.80 277 LYS A C 1
ATOM 1895 O O . LYS A 1 277 ? -42.742 -14.257 156.830 1.00 8.80 277 LYS A O 1
ATOM 1901 N N . LEU A 1 278 ? -42.052 -16.220 155.964 1.00 7.85 278 LEU A N 1
ATOM 1902 C CA . LEU A 1 278 ? -43.046 -16.208 154.897 1.00 7.85 278 LEU A CA 1
ATOM 1903 C C . LEU A 1 278 ? -44.468 -16.346 155.436 1.00 7.85 278 LEU A C 1
ATOM 1904 O O . LEU A 1 278 ? -45.412 -15.848 154.816 1.00 7.85 278 LEU A O 1
ATOM 1909 N N . VAL A 1 279 ? -44.636 -16.989 156.592 1.00 8.81 279 VAL A N 1
ATOM 1910 C CA . VAL A 1 279 ? -45.961 -17.136 157.193 1.00 8.81 279 VAL A CA 1
ATOM 1911 C C . VAL A 1 279 ? -46.514 -15.779 157.635 1.00 8.81 279 VAL A C 1
ATOM 1912 O O . VAL A 1 279 ? -47.718 -15.513 157.512 1.00 8.81 279 VAL A O 1
ATOM 1916 N N . ASP A 1 280 ? -45.637 -14.870 158.071 1.00 8.61 280 ASP A N 1
ATOM 1917 C CA . ASP A 1 280 ? -46.080 -13.548 158.503 1.00 8.61 280 ASP A CA 1
ATOM 1918 C C . ASP A 1 280 ? -46.495 -12.687 157.315 1.00 8.61 280 ASP A C 1
ATOM 1919 O O . ASP A 1 280 ? -47.507 -11.979 157.373 1.00 8.61 280 ASP A O 1
ATOM 1924 N N . PHE A 1 281 ? -45.739 -12.750 156.220 1.00 7.81 281 PHE A N 1
ATOM 1925 C CA . PHE A 1 281 ? -46.122 -12.007 155.027 1.00 7.81 281 PHE A CA 1
ATOM 1926 C C . PHE A 1 281 ? -47.344 -12.623 154.365 1.00 7.81 281 PHE A C 1
ATOM 1927 O O . PHE A 1 281 ? -48.139 -11.907 153.745 1.00 7.81 281 PHE A O 1
ATOM 1935 N N . GLN A 1 282 ? -47.537 -13.933 154.534 1.00 8.55 282 GLN A N 1
ATOM 1936 C CA . GLN A 1 282 ? -48.737 -14.588 154.030 1.00 8.55 282 GLN A CA 1
ATOM 1937 C C . GLN A 1 282 ? -49.975 -14.157 154.806 1.00 8.55 282 GLN A C 1
ATOM 1938 O O . GLN A 1 282 ? -51.017 -13.884 154.202 1.00 8.55 282 GLN A O 1
ATOM 1944 N N . VAL A 1 283 ? -49.886 -14.072 156.137 1.00 8.88 283 VAL A N 1
ATOM 1945 C CA . VAL A 1 283 ? -51.064 -13.633 156.880 1.00 8.88 283 VAL A CA 1
ATOM 1946 C C . VAL A 1 283 ? -51.284 -12.133 156.708 1.00 8.88 283 VAL A C 1
ATOM 1947 O O . VAL A 1 283 ? -52.423 -11.666 156.786 1.00 8.88 283 VAL A O 1
ATOM 1951 N N . LEU A 1 284 ? -50.230 -11.366 156.402 1.00 8.54 284 LEU A N 1
ATOM 1952 C CA . LEU A 1 284 ? -50.416 -9.958 156.053 1.00 8.54 284 LEU A CA 1
ATOM 1953 C C . LEU A 1 284 ? -51.147 -9.803 154.723 1.00 8.54 284 LEU A C 1
ATOM 1954 O O . LEU A 1 284 ? -52.057 -8.973 154.596 1.00 8.54 284 LEU A O 1
ATOM 1959 N N . PHE A 1 285 ? -50.755 -10.595 153.718 1.00 9.18 285 PHE A N 1
ATOM 1960 C CA . PHE A 1 285 ? -51.445 -10.560 152.433 1.00 9.18 285 PHE A CA 1
ATOM 1961 C C . PHE A 1 285 ? -52.884 -11.036 152.564 1.00 9.18 285 PHE A C 1
ATOM 1962 O O . PHE A 1 285 ? -53.790 -10.460 151.956 1.00 9.18 285 PHE A O 1
ATOM 1970 N N . ASN A 1 286 ? -53.116 -12.064 153.382 1.00 10.72 286 ASN A N 1
ATOM 1971 C CA . ASN A 1 286 ? -54.466 -12.573 153.578 1.00 10.72 286 ASN A CA 1
ATOM 1972 C C . ASN A 1 286 ? -55.326 -11.609 154.380 1.00 10.72 286 ASN A C 1
ATOM 1973 O O . ASN A 1 286 ? -56.546 -11.587 154.206 1.00 10.72 286 ASN A O 1
ATOM 1978 N N . ASN A 1 287 ? -54.721 -10.813 155.259 1.00 10.88 287 ASN A N 1
ATOM 1979 C CA . ASN A 1 287 ? -55.465 -9.768 155.939 1.00 10.88 287 ASN A CA 1
ATOM 1980 C C . ASN A 1 287 ? -55.725 -8.575 155.035 1.00 10.88 287 ASN A C 1
ATOM 1981 O O . ASN A 1 287 ? -56.685 -7.835 155.265 1.00 10.88 287 ASN A O 1
ATOM 1986 N N . LEU A 1 288 ? -54.903 -8.381 154.006 1.00 10.46 288 LEU A N 1
ATOM 1987 C CA . LEU A 1 288 ? -55.113 -7.270 153.091 1.00 10.46 288 LEU A CA 1
ATOM 1988 C C . LEU A 1 288 ? -56.179 -7.550 152.036 1.00 10.46 288 LEU A C 1
ATOM 1989 O O . LEU A 1 288 ? -56.758 -6.601 151.501 1.00 10.46 288 LEU A O 1
ATOM 1994 N N . VAL A 1 289 ? -56.458 -8.818 151.724 1.00 12.23 289 VAL A N 1
ATOM 1995 C CA . VAL A 1 289 ? -57.357 -9.177 150.634 1.00 12.23 289 VAL A CA 1
ATOM 1996 C C . VAL A 1 289 ? -58.600 -9.906 151.120 1.00 12.23 289 VAL A C 1
ATOM 1997 O O . VAL A 1 289 ? -59.373 -10.407 150.303 1.00 12.23 289 VAL A O 1
ATOM 2001 N N . SER A 1 290 ? -58.820 -9.962 152.436 1.00 13.04 290 SER A N 1
ATOM 2002 C CA . SER A 1 290 ? -59.893 -10.789 152.981 1.00 13.04 290 SER A CA 1
ATOM 2003 C C . SER A 1 290 ? -61.273 -10.243 152.642 1.00 13.04 290 SER A C 1
ATOM 2004 O O . SER A 1 290 ? -62.251 -10.998 152.620 1.00 13.04 290 SER A O 1
ATOM 2007 N N . THR A 1 291 ? -61.375 -8.948 152.370 1.00 15.20 291 THR A N 1
ATOM 2008 C CA . THR A 1 291 ? -62.651 -8.319 152.075 1.00 15.20 291 THR A CA 1
ATOM 2009 C C . THR A 1 291 ? -62.836 -8.002 150.601 1.00 15.20 291 THR A C 1
ATOM 2010 O O . THR A 1 291 ? -63.866 -7.429 150.236 1.00 15.20 291 THR A O 1
ATOM 2014 N N . MET A 1 292 ? -61.877 -8.346 149.740 1.00 15.28 292 MET A N 1
ATOM 2015 C CA . MET A 1 292 ? -62.038 -7.947 148.349 1.00 15.28 292 MET A CA 1
ATOM 2016 C C . MET A 1 292 ? -61.574 -8.980 147.330 1.00 15.28 292 MET A C 1
ATOM 2017 O O . MET A 1 292 ? -61.555 -8.671 146.138 1.00 15.28 292 MET A O 1
ATOM 2022 N N . LEU A 1 293 ? -61.235 -10.200 147.738 1.00 14.84 293 LEU A N 1
ATOM 2023 C CA . LEU A 1 293 ? -60.675 -11.162 146.794 1.00 14.84 293 LEU A CA 1
ATOM 2024 C C . LEU A 1 293 ? -61.736 -11.845 145.940 1.00 14.84 293 LEU A C 1
ATOM 2025 O O . LEU A 1 293 ? -61.655 -11.808 144.709 1.00 14.84 293 LEU A O 1
ATOM 2030 N N . GLY A 1 294 ? -62.724 -12.480 146.560 1.00 15.89 294 GLY A N 1
ATOM 2031 C CA . GLY A 1 294 ? -63.797 -13.091 145.802 1.00 15.89 294 GLY A CA 1
ATOM 2032 C C . GLY A 1 294 ? -65.103 -12.340 145.943 1.00 15.89 294 GLY A C 1
ATOM 2033 O O . GLY A 1 294 ? -66.172 -12.948 146.042 1.00 15.89 294 GLY A O 1
ATOM 2034 N N . ASP A 1 295 ? -65.028 -11.014 145.950 1.00 19.13 295 ASP A N 1
ATOM 2035 C CA . ASP A 1 295 ? -66.174 -10.165 146.232 1.00 19.13 295 ASP A CA 1
ATOM 2036 C C . ASP A 1 295 ? -66.768 -9.630 144.935 1.00 19.13 295 ASP A C 1
ATOM 2037 O O . ASP A 1 295 ? -66.053 -9.419 143.951 1.00 19.13 295 ASP A O 1
ATOM 2042 N N . GLU A 1 296 ? -68.082 -9.406 144.946 1.00 20.60 296 GLU A N 1
ATOM 2043 C CA . GLU A 1 296 ? -68.798 -9.057 143.725 1.00 20.60 296 GLU A CA 1
ATOM 2044 C C . GLU A 1 296 ? -68.651 -7.583 143.376 1.00 20.60 296 GLU A C 1
ATOM 2045 O O . GLU A 1 296 ? -68.539 -7.237 142.195 1.00 20.60 296 GLU A O 1
ATOM 2051 N N . ASP A 1 297 ? -68.638 -6.709 144.384 1.00 19.53 297 ASP A N 1
ATOM 2052 C CA . ASP A 1 297 ? -68.561 -5.273 144.133 1.00 19.53 297 ASP A CA 1
ATOM 2053 C C . ASP A 1 297 ? -67.196 -4.880 143.583 1.00 19.53 297 ASP A C 1
ATOM 2054 O O . ASP A 1 297 ? -67.095 -4.050 142.670 1.00 19.53 297 ASP A O 1
ATOM 2059 N N . PHE A 1 298 ? -66.135 -5.487 144.115 1.00 17.11 298 PHE A N 1
ATOM 2060 C CA . PHE A 1 298 ? -64.794 -5.228 143.610 1.00 17.11 298 PHE A CA 1
ATOM 2061 C C . PHE A 1 298 ? -64.607 -5.795 142.215 1.00 17.11 298 PHE A C 1
ATOM 2062 O O . PHE A 1 298 ? -63.902 -5.197 141.399 1.00 17.11 298 PHE A O 1
ATOM 2070 N N . GLY A 1 299 ? -65.262 -6.918 141.915 1.00 15.24 299 GLY A N 1
ATOM 2071 C CA . GLY A 1 299 ? -65.237 -7.438 140.560 1.00 15.24 299 GLY A CA 1
ATOM 2072 C C . GLY A 1 299 ? -65.977 -6.554 139.574 1.00 15.24 299 GLY A C 1
ATOM 2073 O O . GLY A 1 299 ? -65.531 -6.379 138.439 1.00 15.24 299 GLY A O 1
ATOM 2074 N N . ILE A 1 300 ? -67.105 -5.974 139.996 1.00 16.13 300 ILE A N 1
ATOM 2075 C CA . ILE A 1 300 ? -67.863 -5.080 139.121 1.00 16.13 300 ILE A CA 1
ATOM 2076 C C . ILE A 1 300 ? -67.089 -3.789 138.868 1.00 16.13 300 ILE A C 1
ATOM 2077 O O . ILE A 1 300 ? -66.991 -3.326 137.723 1.00 16.13 300 ILE A O 1
ATOM 2082 N N . MET A 1 301 ? -66.489 -3.216 139.919 1.00 14.84 301 MET A N 1
ATOM 2083 C CA . MET A 1 301 ? -65.676 -2.012 139.755 1.00 14.84 301 MET A CA 1
ATOM 2084 C C . MET A 1 301 ? -64.425 -2.288 138.927 1.00 14.84 301 MET A C 1
ATOM 2085 O O . MET A 1 301 ? -64.030 -1.462 138.094 1.00 14.84 301 MET A O 1
ATOM 2090 N N . SER A 1 302 ? -63.821 -3.465 139.107 1.00 13.17 302 SER A N 1
ATOM 2091 C CA . SER A 1 302 ? -62.652 -3.845 138.325 1.00 13.17 302 SER A CA 1
ATOM 2092 C C . SER A 1 302 ? -62.995 -4.044 136.857 1.00 13.17 302 SER A C 1
ATOM 2093 O O . SER A 1 302 ? -62.244 -3.616 135.976 1.00 13.17 302 SER A O 1
ATOM 2096 N N . GLY A 1 303 ? -64.124 -4.699 136.573 1.00 14.88 303 GLY A N 1
ATOM 2097 C CA . GLY A 1 303 ? -64.547 -4.875 135.195 1.00 14.88 303 GLY A CA 1
ATOM 2098 C C . GLY A 1 303 ? -64.965 -3.582 134.534 1.00 14.88 303 GLY A C 1
ATOM 2099 O O . GLY A 1 303 ? -64.778 -3.411 133.328 1.00 14.88 303 GLY A O 1
ATOM 2100 N N . ASP A 1 304 ? -65.487 -2.635 135.314 1.00 16.50 304 ASP A N 1
ATOM 2101 C CA . ASP A 1 304 ? -65.806 -1.327 134.758 1.00 16.50 304 ASP A CA 1
ATOM 2102 C C . ASP A 1 304 ? -64.546 -0.532 134.440 1.00 16.50 304 ASP A C 1
ATOM 2103 O O . ASP A 1 304 ? -64.484 0.143 133.408 1.00 16.50 304 ASP A O 1
ATOM 2108 N N . VAL A 1 305 ? -63.528 -0.606 135.306 1.00 14.21 305 VAL A N 1
ATOM 2109 C CA . VAL A 1 305 ? -62.238 0.014 135.001 1.00 14.21 305 VAL A CA 1
ATOM 2110 C C . VAL A 1 305 ? -61.576 -0.678 133.809 1.00 14.21 305 VAL A C 1
ATOM 2111 O O . VAL A 1 305 ? -60.957 -0.023 132.959 1.00 14.21 305 VAL A O 1
ATOM 2115 N N . PHE A 1 306 ? -61.762 -1.994 133.688 1.00 15.96 306 PHE A N 1
ATOM 2116 C CA . PHE A 1 306 ? -61.193 -2.759 132.583 1.00 15.96 306 PHE A CA 1
ATOM 2117 C C . PHE A 1 306 ? -61.912 -2.469 131.268 1.00 15.96 306 PHE A C 1
ATOM 2118 O O . PHE A 1 306 ? -61.334 -2.633 130.189 1.00 15.96 306 PHE A O 1
ATOM 2126 N N . LYS A 1 307 ? -63.182 -2.069 131.328 1.00 17.69 307 LYS A N 1
ATOM 2127 C CA . LYS A 1 307 ? -63.857 -1.679 130.096 1.00 17.69 307 LYS A CA 1
ATOM 2128 C C . LYS A 1 307 ? -63.580 -0.220 129.748 1.00 17.69 307 LYS A C 1
ATOM 2129 O O . LYS A 1 307 ? -63.482 0.129 128.567 1.00 17.69 307 LYS A O 1
ATOM 2135 N N . ALA A 1 308 ? -63.442 0.642 130.760 1.00 16.75 308 ALA A N 1
ATOM 2136 C CA . ALA A 1 308 ? -63.183 2.058 130.517 1.00 16.75 308 ALA A CA 1
ATOM 2137 C C . ALA A 1 308 ? -61.779 2.278 129.971 1.00 16.75 308 ALA A C 1
ATOM 2138 O O . ALA A 1 308 ? -61.597 2.865 128.899 1.00 16.75 308 ALA A O 1
ATOM 2140 N N . PHE A 1 309 ? -60.774 1.823 130.702 1.00 15.57 309 PHE A N 1
ATOM 2141 C CA . PHE A 1 309 ? -59.391 1.843 130.250 1.00 15.57 309 PHE A CA 1
ATOM 2142 C C . PHE A 1 309 ? -59.109 0.480 129.645 1.00 15.57 309 PHE A C 1
ATOM 2143 O O . PHE A 1 309 ? -59.498 -0.536 130.221 1.00 15.57 309 PHE A O 1
ATOM 2151 N N . GLY A 1 310 ? -58.436 0.454 128.502 1.00 16.98 310 GLY A N 1
ATOM 2152 C CA . GLY A 1 310 ? -58.138 -0.807 127.843 1.00 16.98 310 GLY A CA 1
ATOM 2153 C C . GLY A 1 310 ? -57.145 -1.655 128.625 1.00 16.98 310 GLY A C 1
ATOM 2154 O O . GLY A 1 310 ? -56.616 -1.269 129.666 1.00 16.98 310 GLY A O 1
ATOM 2155 N N . ALA A 1 311 ? -56.892 -2.854 128.092 1.00 17.65 311 ALA A N 1
ATOM 2156 C CA . ALA A 1 311 ? -55.923 -3.748 128.719 1.00 17.65 311 ALA A CA 1
ATOM 2157 C C . ALA A 1 311 ? -54.507 -3.198 128.616 1.00 17.65 311 ALA A C 1
ATOM 2158 O O . ALA A 1 311 ? -53.658 -3.507 129.458 1.00 17.65 311 ALA A O 1
ATOM 2160 N N . ASP A 1 312 ? -54.239 -2.375 127.601 1.00 18.64 312 ASP A N 1
ATOM 2161 C CA . ASP A 1 312 ? -52.989 -1.635 127.536 1.00 18.64 312 ASP A CA 1
ATOM 2162 C C . ASP A 1 312 ? -52.959 -0.460 128.501 1.00 18.64 312 ASP A C 1
ATOM 2163 O O . ASP A 1 312 ? -51.874 0.032 128.826 1.00 18.64 312 ASP A O 1
ATOM 2168 N N . GLY A 1 313 ? -54.118 -0.002 128.960 1.00 15.30 313 GLY A N 1
ATOM 2169 C CA . GLY A 1 313 ? -54.223 1.099 129.887 1.00 15.30 313 GLY A CA 1
ATOM 2170 C C . GLY A 1 313 ? -54.283 0.713 131.345 1.00 15.30 313 GLY A C 1
ATOM 2171 O O . GLY A 1 313 ? -54.649 1.550 132.175 1.00 15.30 313 GLY A O 1
ATOM 2172 N N . LEU A 1 314 ? -53.927 -0.519 131.690 1.00 13.88 314 LEU A N 1
ATOM 2173 C CA . LEU A 1 314 ? -53.959 -0.981 133.068 1.00 13.88 314 LEU A CA 1
ATOM 2174 C C . LEU A 1 314 ? -52.556 -1.056 133.656 1.00 13.88 314 LEU A C 1
ATOM 2175 O O . LEU A 1 314 ? -51.553 -1.092 132.941 1.00 13.88 314 LEU A O 1
ATOM 2180 N N . VAL A 1 315 ? -52.504 -1.065 134.984 1.00 11.85 315 VAL A N 1
ATOM 2181 C CA . VAL A 1 315 ? -51.247 -1.171 135.714 1.00 11.85 315 VAL A CA 1
ATOM 2182 C C . VAL A 1 315 ? -50.764 -2.614 135.665 1.00 11.85 315 VAL A C 1
ATOM 2183 O O . VAL A 1 315 ? -51.474 -3.534 136.089 1.00 11.85 315 VAL A O 1
ATOM 2187 N N . LYS A 1 316 ? -49.554 -2.817 135.156 1.00 11.83 316 LYS A N 1
ATOM 2188 C CA . LYS A 1 316 ? -48.968 -4.144 135.022 1.00 11.83 316 LYS A CA 1
ATOM 2189 C C . LYS A 1 316 ? -48.049 -4.431 136.202 1.00 11.83 316 LYS A C 1
ATOM 2190 O O . LYS A 1 316 ? -47.153 -3.638 136.504 1.00 11.83 316 LYS A O 1
ATOM 2196 N N . LEU A 1 317 ? -48.274 -5.563 136.862 1.00 9.77 317 LEU A N 1
ATOM 2197 C CA . LEU A 1 317 ? -47.386 -6.036 137.913 1.00 9.77 317 LEU A CA 1
ATOM 2198 C C . LEU A 1 317 ? -46.265 -6.868 137.309 1.00 9.77 317 LEU A C 1
ATOM 2199 O O . LEU A 1 317 ? -46.500 -7.703 136.431 1.00 9.77 317 LEU A O 1
ATOM 2204 N N . LEU A 1 318 ? -45.045 -6.634 137.783 1.00 10.36 318 LEU A N 1
ATOM 2205 C CA . LEU A 1 318 ? -43.894 -7.367 137.275 1.00 10.36 318 LEU A CA 1
ATOM 2206 C C . LEU A 1 318 ? -43.867 -8.785 137.833 1.00 10.36 318 LEU A C 1
ATOM 2207 O O . LEU A 1 318 ? -44.138 -9.011 139.014 1.00 10.36 318 LEU A O 1
ATOM 2212 N N . ALA A 1 319 ? -43.545 -9.743 136.971 1.00 12.19 319 ALA A N 1
ATOM 2213 C CA . ALA A 1 319 ? -43.367 -11.127 137.383 1.00 12.19 319 ALA A CA 1
ATOM 2214 C C . ALA A 1 319 ? -41.934 -11.358 137.841 1.00 12.19 319 ALA A C 1
ATOM 2215 O O . ALA A 1 319 ? -41.009 -10.650 137.433 1.00 12.19 319 ALA A O 1
ATOM 2217 N N . VAL A 1 320 ? -41.754 -12.362 138.694 1.00 13.39 320 VAL A N 1
ATOM 2218 C CA . VAL A 1 320 ? -40.452 -12.667 139.272 1.00 13.39 320 VAL A CA 1
ATOM 2219 C C . VAL A 1 320 ? -40.145 -14.153 139.076 1.00 13.39 320 VAL A C 1
ATOM 2220 O O . VAL A 1 320 ? -40.959 -15.020 139.413 1.00 13.39 320 VAL A O 1
ATOM 2224 N N . ASP A 1 321 ? -39.013 -14.436 138.444 1.00 16.10 321 ASP A N 1
ATOM 2225 C CA . ASP A 1 321 ? -38.451 -15.772 138.360 1.00 16.10 321 ASP A CA 1
ATOM 2226 C C . ASP A 1 321 ? -37.259 -15.881 139.312 1.00 16.10 321 ASP A C 1
ATOM 2227 O O . ASP A 1 321 ? -37.032 -15.016 140.162 1.00 16.10 321 ASP A O 1
ATOM 2232 N N . SER A 1 322 ? -36.496 -16.961 139.188 1.00 16.15 322 SER A N 1
ATOM 2233 C CA . SER A 1 322 ? -35.283 -17.117 139.981 1.00 16.15 322 SER A CA 1
ATOM 2234 C C . SER A 1 322 ? -34.102 -16.308 139.449 1.00 16.15 322 SER A C 1
ATOM 2235 O O . SER A 1 322 ? -33.043 -16.307 140.085 1.00 16.15 322 SER A O 1
ATOM 2238 N N . THR A 1 323 ? -34.247 -15.627 138.310 1.00 16.46 323 THR A N 1
ATOM 2239 C CA . THR A 1 323 ? -33.183 -14.800 137.750 1.00 16.46 323 THR A CA 1
ATOM 2240 C C . THR A 1 323 ? -33.486 -13.308 137.836 1.00 16.46 323 THR A C 1
ATOM 2241 O O . THR A 1 323 ? -32.764 -12.506 137.234 1.00 16.46 323 THR A O 1
ATOM 2245 N N . THR A 1 324 ? -34.527 -12.913 138.562 1.00 14.42 324 THR A N 1
ATOM 2246 C CA . THR A 1 324 ? -34.924 -11.513 138.635 1.00 14.42 324 THR A CA 1
ATOM 2247 C C . THR A 1 324 ? -34.037 -10.777 139.635 1.00 14.42 324 THR A C 1
ATOM 2248 O O . THR A 1 324 ? -33.938 -11.174 140.800 1.00 14.42 324 THR A O 1
ATOM 2252 N N . MET A 1 325 ? -33.384 -9.714 139.173 1.00 13.36 325 MET A N 1
ATOM 2253 C CA . MET A 1 325 ? -32.501 -8.907 140.000 1.00 13.36 325 MET A CA 1
ATOM 2254 C C . MET A 1 325 ? -32.796 -7.433 139.766 1.00 13.36 325 MET A C 1
ATOM 2255 O O . MET A 1 325 ? -32.967 -7.003 138.622 1.00 13.36 325 MET A O 1
ATOM 2260 N N . THR A 1 326 ? -32.864 -6.661 140.848 1.00 10.76 326 THR A N 1
ATOM 2261 C CA . THR A 1 326 ? -32.957 -5.207 140.760 1.00 10.76 326 THR A CA 1
ATOM 2262 C C . THR A 1 326 ? -31.587 -4.628 141.111 1.00 10.76 326 THR A C 1
ATOM 2263 O O . THR A 1 326 ? -31.007 -4.955 142.151 1.00 10.76 326 THR A O 1
ATOM 2267 N N . LEU A 1 327 ? -31.061 -3.838 140.235 1.00 8.85 327 LEU A N 1
ATOM 2268 C CA . LEU A 1 327 ? -29.752 -3.268 140.501 1.00 8.85 327 LEU A CA 1
ATOM 2269 C C . LEU A 1 327 ? -29.889 -1.878 141.113 1.00 8.85 327 LEU A C 1
ATOM 2270 O O . LEU A 1 327 ? -30.872 -1.175 140.854 1.00 8.85 327 LEU A O 1
ATOM 2275 N N . PRO A 1 328 ? -28.938 -1.478 141.956 1.00 6.95 328 PRO A N 1
ATOM 2276 C CA . PRO A 1 328 ? -28.931 -0.097 142.454 1.00 6.95 328 PRO A CA 1
ATOM 2277 C C . PRO A 1 328 ? -28.663 0.893 141.331 1.00 6.95 328 PRO A C 1
ATOM 2278 O O . PRO A 1 328 ? -27.698 0.760 140.578 1.00 6.95 328 PRO A O 1
ATOM 2282 N N . THR A 1 329 ? -29.539 1.883 141.214 1.00 6.51 329 THR A N 1
ATOM 2283 C CA . THR A 1 329 ? -29.447 2.885 140.166 1.00 6.51 329 THR A CA 1
ATOM 2284 C C . THR A 1 329 ? -29.231 4.260 140.778 1.00 6.51 329 THR A C 1
ATOM 2285 O O . THR A 1 329 ? -29.503 4.489 141.957 1.00 6.51 329 THR A O 1
ATOM 2289 N N . TYR A 1 330 ? -28.735 5.176 139.954 1.00 7.36 330 TYR A N 1
ATOM 2290 C CA . TYR A 1 330 ? -28.515 6.559 140.353 1.00 7.36 330 TYR A CA 1
ATOM 2291 C C . TYR A 1 330 ? -29.651 7.414 139.811 1.00 7.36 330 TYR A C 1
ATOM 2292 O O . TYR A 1 330 ? -29.820 7.528 138.594 1.00 7.36 330 TYR A O 1
ATOM 2301 N N . ASP A 1 331 ? -30.430 8.002 140.716 1.00 7.65 331 ASP A N 1
ATOM 2302 C CA . ASP A 1 331 ? -31.580 8.822 140.344 1.00 7.65 331 ASP A CA 1
ATOM 2303 C C . ASP A 1 331 ? -31.569 10.093 141.182 1.00 7.65 331 ASP A C 1
ATOM 2304 O O . ASP A 1 331 ? -31.895 10.056 142.379 1.00 7.65 331 ASP A O 1
ATOM 2309 N N . PRO A 1 332 ? -31.213 11.236 140.588 1.00 7.76 332 PRO A N 1
ATOM 2310 C CA . PRO A 1 332 ? -31.152 12.486 141.364 1.00 7.76 332 PRO A CA 1
ATOM 2311 C C . PRO A 1 332 ? -32.503 13.021 141.814 1.00 7.76 332 PRO A C 1
ATOM 2312 O O . PRO A 1 332 ? -32.533 13.846 142.730 1.00 7.76 332 PRO A O 1
ATOM 2316 N N . LEU A 1 333 ? -33.615 12.591 141.210 1.00 8.62 333 LEU A N 1
ATOM 2317 C CA . LEU A 1 333 ? -34.927 13.026 141.686 1.00 8.62 333 LEU A CA 1
ATOM 2318 C C . LEU A 1 333 ? -35.293 12.347 143.002 1.00 8.62 333 LEU A C 1
ATOM 2319 O O . LEU A 1 333 ? -35.831 13.000 143.912 1.00 8.62 333 LEU A O 1
ATOM 2324 N N . ILE A 1 334 ? -35.031 11.033 143.093 1.00 6.73 334 ILE A N 1
ATOM 2325 C CA . ILE A 1 334 ? -35.138 10.281 144.347 1.00 6.73 334 ILE A CA 1
ATOM 2326 C C . ILE A 1 334 ? -34.318 10.952 145.438 1.00 6.73 334 ILE A C 1
ATOM 2327 O O . ILE A 1 334 ? -34.796 11.179 146.556 1.00 6.73 334 ILE A O 1
ATOM 2332 N N . LEU A 1 335 ? -33.079 11.310 145.106 1.00 6.44 335 LEU A N 1
ATOM 2333 C CA . LEU A 1 335 ? -32.164 11.878 146.082 1.00 6.44 335 LEU A CA 1
ATOM 2334 C C . LEU A 1 335 ? -32.594 13.279 146.491 1.00 6.44 335 LEU A C 1
ATOM 2335 O O . LEU A 1 335 ? -32.426 13.673 147.651 1.00 6.44 335 LEU A O 1
ATOM 2340 N N . ALA A 1 336 ? -33.175 14.031 145.551 1.00 6.70 336 ALA A N 1
ATOM 2341 C CA . ALA A 1 336 ? -33.672 15.366 145.856 1.00 6.70 336 ALA A CA 1
ATOM 2342 C C . ALA A 1 336 ? -34.860 15.318 146.805 1.00 6.70 336 ALA A C 1
ATOM 2343 O O . ALA A 1 336 ? -34.960 16.145 147.717 1.00 6.70 336 ALA A O 1
ATOM 2345 N N . GLN A 1 337 ? -35.773 14.362 146.620 1.00 7.08 337 GLN A N 1
ATOM 2346 C CA . GLN A 1 337 ? -36.878 14.305 147.570 1.00 7.08 337 GLN A CA 1
ATOM 2347 C C . GLN A 1 337 ? -36.519 13.614 148.880 1.00 7.08 337 GLN A C 1
ATOM 2348 O O . GLN A 1 337 ? -37.201 13.845 149.883 1.00 7.08 337 GLN A O 1
ATOM 2354 N N . ILE A 1 338 ? -35.476 12.781 148.904 1.00 5.80 338 ILE A N 1
ATOM 2355 C CA . ILE A 1 338 ? -34.987 12.257 150.177 1.00 5.80 338 ILE A CA 1
ATOM 2356 C C . ILE A 1 338 ? -34.303 13.363 150.973 1.00 5.80 338 ILE A C 1
ATOM 2357 O O . ILE A 1 338 ? -34.458 13.458 152.198 1.00 5.80 338 ILE A O 1
ATOM 2362 N N . HIS A 1 339 ? -33.588 14.251 150.278 1.00 5.73 339 HIS A N 1
ATOM 2363 C CA . HIS A 1 339 ? -32.855 15.323 150.938 1.00 5.73 339 HIS A CA 1
ATOM 2364 C C . HIS A 1 339 ? -33.777 16.343 151.596 1.00 5.73 339 HIS A C 1
ATOM 2365 O O . HIS A 1 339 ? -33.421 16.924 152.627 1.00 5.73 339 HIS A O 1
ATOM 2372 N N . SER A 1 340 ? -34.961 16.565 151.039 1.00 5.90 340 SER A N 1
ATOM 2373 C CA . SER A 1 340 ? -35.913 17.495 151.622 1.00 5.90 340 SER A CA 1
ATOM 2374 C C . 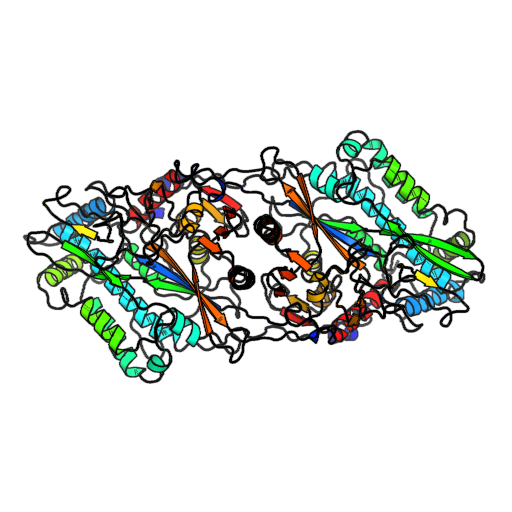SER A 1 340 ? -37.062 16.792 152.327 1.00 5.90 340 SER A C 1
ATOM 2375 O O . SER A 1 340 ? -38.061 17.435 152.648 1.00 5.90 340 SER A O 1
ATOM 2378 N N . ALA A 1 341 ? -36.930 15.494 152.585 1.00 6.03 341 ALA A N 1
ATOM 2379 C CA . ALA A 1 341 ? -37.924 14.746 153.339 1.00 6.03 341 ALA A CA 1
ATOM 2380 C C . ALA A 1 341 ? -37.972 15.204 154.790 1.00 6.03 341 ALA A C 1
ATOM 2381 O O . ALA A 1 341 ? -36.944 15.471 155.416 1.00 6.03 341 ALA A O 1
ATOM 2383 N N . ARG A 1 342 ? -39.188 15.309 155.319 1.00 7.03 342 ARG A N 1
ATOM 2384 C CA . ARG A 1 342 ? -39.412 15.588 156.730 1.00 7.03 342 ARG A CA 1
ATOM 2385 C C . ARG A 1 342 ? -40.324 14.509 157.290 1.00 7.03 342 ARG A C 1
ATOM 2386 O O . ARG A 1 342 ? -41.413 14.276 156.759 1.00 7.03 342 ARG A O 1
ATOM 2394 N N . ALA A 1 343 ? -39.874 13.845 158.350 1.00 6.43 343 ALA A N 1
ATOM 2395 C CA . ALA A 1 343 ? -40.615 12.729 158.918 1.00 6.43 343 ALA A CA 1
ATOM 2396 C C . ALA A 1 343 ? -41.741 13.243 159.806 1.00 6.43 343 ALA A C 1
ATOM 2397 O O . ALA A 1 343 ? -41.535 14.136 160.632 1.00 6.43 343 ALA A O 1
ATOM 2399 N N . VAL A 1 344 ? -42.935 12.670 159.637 1.00 7.77 344 VAL A N 1
ATOM 2400 C CA . VAL A 1 344 ? -44.116 13.131 160.361 1.00 7.77 344 VAL A CA 1
ATOM 2401 C C . VAL A 1 344 ? -44.390 12.330 161.623 1.00 7.77 344 VAL A C 1
ATOM 2402 O O . VAL A 1 344 ? -45.181 12.780 162.466 1.00 7.77 344 VAL A O 1
ATOM 2406 N N . GLY A 1 345 ? -43.765 11.177 161.790 1.00 8.11 345 GLY A N 1
ATOM 2407 C CA . GLY A 1 345 ? -43.941 10.366 162.974 1.00 8.11 345 GLY A CA 1
ATOM 2408 C C . GLY A 1 345 ? -44.730 9.100 162.696 1.00 8.11 345 GLY A C 1
ATOM 2409 O O . GLY A 1 345 ? -45.030 8.749 161.553 1.00 8.11 345 GLY A O 1
ATOM 2410 N N . ALA A 1 346 ? -45.070 8.409 163.783 1.00 10.84 346 ALA A N 1
ATOM 2411 C CA . ALA A 1 346 ? -45.755 7.128 163.716 1.00 10.84 346 ALA A CA 1
ATOM 2412 C C . ALA A 1 346 ? -47.231 7.303 163.363 1.00 10.84 346 ALA A C 1
ATOM 2413 O O . ALA A 1 346 ? -47.845 8.314 163.711 1.00 10.84 346 ALA A O 1
ATOM 2415 N N . PRO A 1 347 ? -47.818 6.332 162.664 1.00 11.26 347 PRO A N 1
ATOM 2416 C CA . PRO A 1 347 ? -49.269 6.353 162.454 1.00 11.26 347 PRO A CA 1
ATOM 2417 C C . PRO A 1 347 ? -50.021 6.087 163.746 1.00 11.26 347 PRO A C 1
ATOM 2418 O O . PRO A 1 347 ? -49.665 5.200 164.523 1.00 11.26 347 PRO A O 1
ATOM 2422 N N . ILE A 1 348 ? -51.065 6.871 163.974 1.00 14.21 348 ILE A N 1
ATOM 2423 C CA . ILE A 1 348 ? -51.925 6.665 165.130 1.00 14.21 348 ILE A CA 1
ATOM 2424 C C . ILE A 1 348 ? -52.936 5.578 164.795 1.00 14.21 348 ILE A C 1
ATOM 2425 O O . ILE A 1 348 ? -53.594 5.626 163.750 1.00 14.21 348 ILE A O 1
ATOM 2430 N N . LEU A 1 349 ? -53.042 4.584 165.667 1.00 16.51 349 LEU A N 1
ATOM 2431 C CA . LEU A 1 349 ? -53.940 3.460 165.468 1.00 16.51 349 LEU A CA 1
ATOM 2432 C C . LEU A 1 349 ? -55.091 3.522 166.461 1.00 16.51 349 LEU A C 1
ATOM 2433 O O . LEU A 1 349 ? -55.133 4.367 167.358 1.00 16.51 349 LEU A O 1
ATOM 2438 N N . GLU A 1 350 ? -56.043 2.608 166.276 1.00 19.37 350 GLU A N 1
ATOM 2439 C CA . GLU A 1 350 ? -57.190 2.540 167.173 1.00 19.37 350 GLU A CA 1
ATOM 2440 C C . GLU A 1 350 ? -56.805 1.928 168.510 1.00 19.37 350 GLU A C 1
ATOM 2441 O O . GLU A 1 350 ? -57.443 2.211 169.529 1.00 19.37 350 GLU A O 1
ATOM 2447 N N . THR A 1 351 ? -55.763 1.098 168.526 1.00 21.49 351 THR A N 1
ATOM 2448 C CA . THR A 1 351 ? -55.242 0.551 169.769 1.00 21.49 351 THR A CA 1
ATOM 2449 C C . THR A 1 351 ? -54.198 1.452 170.413 1.00 21.49 351 THR A C 1
ATOM 2450 O O . THR A 1 351 ? -53.784 1.180 171.544 1.00 21.49 351 THR A O 1
ATOM 2454 N N . SER A 1 352 ? -53.760 2.503 169.720 1.00 20.73 352 SER A N 1
ATOM 2455 C CA . SER A 1 352 ? -52.752 3.404 170.265 1.00 20.73 352 SER A CA 1
ATOM 2456 C C . SER A 1 352 ? -53.348 4.261 171.370 1.00 20.73 352 SER A C 1
ATOM 2457 O O . SER A 1 352 ? -54.401 4.879 171.193 1.00 20.73 352 SER A O 1
ATOM 2460 N N . THR A 1 353 ? -52.670 4.307 172.512 1.00 23.09 353 THR A N 1
ATOM 2461 C CA . THR A 1 353 ? -53.147 5.080 173.649 1.00 23.09 353 THR A CA 1
ATOM 2462 C C . THR A 1 353 ? -52.546 6.485 173.621 1.00 23.09 353 THR A C 1
ATOM 2463 O O . THR A 1 353 ? -51.322 6.658 173.594 1.00 23.09 353 THR A O 1
ATOM 2467 N N . LEU A 1 354 ? -53.423 7.483 173.572 1.00 23.50 354 LEU A N 1
ATOM 2468 C CA . LEU A 1 354 ? -53.056 8.892 173.617 1.00 23.50 354 LEU A CA 1
ATOM 2469 C C . LEU A 1 354 ? -53.939 9.532 174.674 1.00 23.50 354 LEU A C 1
ATOM 2470 O O . LEU A 1 354 ? -55.167 9.421 174.596 1.00 23.50 354 LEU A O 1
ATOM 2475 N N . THR A 1 355 ? -53.319 10.171 175.668 1.00 27.13 355 THR A N 1
ATOM 2476 C CA . THR A 1 355 ? -54.022 10.596 176.877 1.00 27.13 355 THR A CA 1
ATOM 2477 C C . THR A 1 355 ? -55.044 11.692 176.603 1.00 27.13 355 THR A C 1
ATOM 2478 O O . THR A 1 355 ? -56.233 11.522 176.892 1.00 27.13 355 THR A O 1
ATOM 2482 N N . GLY A 1 356 ? -54.606 12.804 176.031 1.00 26.74 356 GLY A N 1
ATOM 2483 C CA . GLY A 1 356 ? -55.520 13.887 175.757 1.00 26.74 356 GLY A CA 1
ATOM 2484 C C . GLY A 1 356 ? -56.085 13.915 174.358 1.00 26.74 356 GLY A C 1
ATOM 2485 O O . GLY A 1 356 ? -56.744 14.891 173.993 1.00 26.74 356 GLY A O 1
ATOM 2486 N N . PHE A 1 357 ? -55.855 12.876 173.560 1.00 22.78 357 PHE A N 1
ATOM 2487 C CA . PHE A 1 357 ? -56.323 12.822 172.177 1.00 22.78 357 PHE A CA 1
ATOM 2488 C C . PHE A 1 357 ? -57.040 11.501 171.945 1.00 22.78 357 PHE A C 1
ATOM 2489 O O . PHE A 1 357 ? -56.414 10.495 171.589 1.00 22.78 357 PHE A O 1
ATOM 2497 N N . PRO A 1 358 ? -58.356 11.460 172.148 1.00 22.88 358 PRO A N 1
ATOM 2498 C CA . PRO A 1 358 ? -59.124 10.292 171.712 1.00 22.88 358 PRO A CA 1
ATOM 2499 C C . PRO A 1 358 ? -59.670 10.472 170.304 1.00 22.88 358 PRO A C 1
ATOM 2500 O O . PRO A 1 358 ? -60.067 11.563 169.890 1.00 22.88 358 PRO A O 1
ATOM 2504 N N . GLY A 1 359 ? -59.675 9.378 169.553 1.00 19.99 359 GLY A N 1
ATOM 2505 C CA . GLY A 1 359 ? -60.240 9.399 168.216 1.00 19.99 359 GLY A CA 1
ATOM 2506 C C . GLY A 1 359 ? -59.403 10.117 167.181 1.00 19.99 359 GLY A C 1
ATOM 2507 O O . GLY A 1 359 ? -59.955 10.775 166.292 1.00 19.99 359 GLY A O 1
ATOM 2508 N N . ARG A 1 360 ? -58.080 10.006 167.268 1.00 18.89 360 ARG A N 1
ATOM 2509 C CA . ARG A 1 360 ? -57.181 10.646 166.319 1.00 18.89 360 ARG A CA 1
ATOM 2510 C C . ARG A 1 360 ? -56.463 9.642 165.431 1.00 18.89 360 ARG A C 1
ATOM 2511 O O . ARG A 1 360 ? -55.416 9.971 164.866 1.00 18.89 360 ARG A O 1
ATOM 2519 N N . GLN A 1 361 ? -56.999 8.431 165.297 1.00 16.21 361 GLN A N 1
ATOM 2520 C CA . GLN A 1 361 ? -56.352 7.405 164.495 1.00 16.21 361 GLN A CA 1
ATOM 2521 C C . GLN A 1 361 ? -56.445 7.738 163.011 1.00 16.21 361 GLN A C 1
ATOM 2522 O O . GLN A 1 361 ? -57.372 8.413 162.556 1.00 16.21 361 GLN A O 1
ATOM 2528 N N . TRP A 1 362 ? -55.448 7.280 162.262 1.00 11.60 362 TRP A N 1
ATOM 2529 C CA . TRP A 1 362 ? -55.374 7.591 160.843 1.00 11.60 362 TRP A CA 1
ATOM 2530 C C . TRP A 1 362 ? -56.402 6.764 160.091 1.00 11.60 362 TRP A C 1
ATOM 2531 O O . TRP A 1 362 ? -56.389 5.536 160.158 1.00 11.60 362 TRP A O 1
ATOM 2542 N N . GLN A 1 363 ? -57.303 7.436 159.384 1.00 13.67 363 GLN A N 1
ATOM 2543 C CA . GLN A 1 363 ? -58.399 6.743 158.723 1.00 13.67 363 GLN A CA 1
ATOM 2544 C C . GLN A 1 363 ? -58.812 7.520 157.488 1.00 13.67 363 GLN A C 1
ATOM 2545 O O . GLN A 1 363 ? -59.206 8.683 157.592 1.00 13.67 363 GLN A O 1
ATOM 2551 N N . ILE A 1 364 ? -58.724 6.878 156.327 1.00 11.90 364 ILE A N 1
ATOM 2552 C CA . ILE A 1 364 ? -59.396 7.360 155.129 1.00 11.90 364 ILE A CA 1
ATOM 2553 C C . ILE A 1 364 ? -60.838 6.879 155.238 1.00 11.90 364 ILE A C 1
ATOM 2554 O O . ILE A 1 364 ? -61.122 5.695 155.079 1.00 11.90 364 ILE A O 1
ATOM 2559 N N . THR A 1 365 ? -61.750 7.794 155.540 1.00 15.37 365 THR A N 1
ATOM 2560 C CA . THR A 1 365 ? -63.137 7.448 155.804 1.00 15.37 365 THR A CA 1
ATOM 2561 C C . THR A 1 365 ? -64.046 7.906 154.675 1.00 15.37 365 THR A C 1
ATOM 2562 O O . THR A 1 365 ? -63.673 8.700 153.809 1.00 15.37 365 THR A O 1
ATOM 2566 N N . GLN A 1 366 ? -65.264 7.378 154.708 1.00 21.67 366 GLN A N 1
ATOM 2567 C CA . GLN A 1 366 ? -66.315 7.770 153.777 1.00 21.67 366 GLN A CA 1
ATOM 2568 C C . GLN A 1 366 ? -67.648 7.448 154.425 1.00 21.67 366 GLN A C 1
ATOM 2569 O O . GLN A 1 366 ? -67.851 6.325 154.891 1.00 21.67 366 GLN A O 1
ATOM 2575 N N . ASN A 1 367 ? -68.535 8.422 154.470 1.00 27.15 367 ASN A N 1
ATOM 2576 C CA . ASN A 1 367 ? -69.827 8.272 155.119 1.00 27.15 367 ASN A CA 1
ATOM 2577 C C . ASN A 1 367 ? -70.785 9.267 154.487 1.00 27.15 367 ASN A C 1
ATOM 2578 O O . ASN A 1 367 ? -70.462 10.456 154.414 1.00 27.15 367 ASN A O 1
ATOM 2583 N N . PRO A 1 368 ? -71.956 8.837 154.012 1.00 28.22 368 PRO A N 1
ATOM 2584 C CA . PRO A 1 368 ? -72.949 9.813 153.527 1.00 28.22 368 PRO A CA 1
ATOM 2585 C C . PRO A 1 368 ? -73.519 10.698 154.624 1.00 28.22 368 PRO A C 1
ATOM 2586 O O . PRO A 1 368 ? -74.109 11.740 154.317 1.00 28.22 368 PRO A O 1
ATOM 2590 N N . ASP A 1 369 ? -73.355 10.320 155.892 1.00 30.58 369 ASP A N 1
ATOM 2591 C CA . ASP A 1 369 ? -73.785 11.138 157.015 1.00 30.58 369 ASP A CA 1
ATOM 2592 C C . ASP A 1 369 ? -72.850 12.308 157.293 1.00 30.58 369 ASP A C 1
ATOM 2593 O O . ASP A 1 369 ? -73.301 13.327 157.827 1.00 30.58 369 ASP A O 1
ATOM 2598 N N . VAL A 1 370 ? -71.566 12.186 156.957 1.00 28.21 370 VAL A N 1
ATOM 2599 C CA . VAL A 1 370 ? -70.546 13.163 157.323 1.00 28.21 370 VAL A CA 1
ATOM 2600 C C . VAL A 1 370 ? -69.956 13.769 156.057 1.00 28.21 370 VAL A C 1
ATOM 2601 O O . VAL A 1 370 ? -69.519 13.038 155.162 1.00 28.21 370 VAL A O 1
ATOM 2605 N N . ASN A 1 371 ? -69.944 15.108 155.997 1.00 25.97 371 ASN A N 1
ATOM 2606 C CA . ASN A 1 371 ? -69.313 15.898 154.925 1.00 25.97 371 ASN A CA 1
ATOM 2607 C C . ASN A 1 371 ? -69.869 15.565 153.541 1.00 25.97 371 ASN A C 1
ATOM 2608 O O . ASN A 1 371 ? -69.140 15.584 152.546 1.00 25.97 371 ASN A O 1
ATOM 2613 N N . ASN A 1 372 ? -71.171 15.255 153.493 1.00 26.64 372 ASN A N 1
ATOM 2614 C CA . ASN A 1 372 ? -71.931 14.998 152.261 1.00 26.64 372 ASN A CA 1
ATOM 2615 C C . ASN A 1 372 ? -71.355 13.845 151.442 1.00 26.64 372 ASN A C 1
ATOM 2616 O O . ASN A 1 372 ? -71.370 13.880 150.210 1.00 26.64 372 ASN A O 1
ATOM 2621 N N . GLY A 1 373 ? -70.834 12.823 152.113 1.00 22.75 373 GLY A N 1
ATOM 2622 C CA . GLY A 1 373 ? -70.306 11.673 151.405 1.00 22.75 373 GLY A CA 1
ATOM 2623 C C . GLY A 1 373 ? -68.928 11.861 150.816 1.00 22.75 373 GLY A C 1
ATOM 2624 O O . GLY A 1 373 ? -68.557 11.138 149.888 1.00 22.75 373 GLY A O 1
ATOM 2625 N N . ALA A 1 374 ? -68.157 12.813 151.327 1.00 16.97 374 ALA A N 1
ATOM 2626 C CA . ALA A 1 374 ? -66.814 13.039 150.821 1.00 16.97 374 ALA A CA 1
ATOM 2627 C C . ALA A 1 374 ? -65.818 12.095 151.480 1.00 16.97 374 ALA A C 1
ATOM 2628 O O . ALA A 1 374 ? -65.976 11.694 152.635 1.00 16.97 374 ALA A O 1
ATOM 2630 N N . ILE A 1 375 ? -64.784 11.742 150.720 1.00 13.72 375 ILE A N 1
ATOM 2631 C CA . ILE A 1 375 ? -63.641 11.016 151.259 1.00 13.72 375 ILE A CA 1
ATOM 2632 C C . ILE A 1 375 ? -62.860 11.945 152.179 1.00 13.72 375 ILE A C 1
ATOM 2633 O O . ILE A 1 375 ? -62.433 13.030 151.770 1.00 13.72 375 ILE A O 1
ATOM 2638 N N . ILE A 1 376 ? -62.679 11.527 153.426 1.00 13.02 376 ILE A N 1
ATOM 2639 C CA . ILE A 1 376 ? -62.115 12.367 154.474 1.00 13.02 376 ILE A CA 1
ATOM 2640 C C . ILE A 1 376 ? -60.834 11.724 154.983 1.00 13.02 376 ILE A C 1
ATOM 2641 O O . ILE A 1 376 ? -60.830 10.548 155.365 1.00 13.02 376 ILE A O 1
ATOM 2646 N N . PHE A 1 377 ? -59.746 12.493 154.983 1.00 10.85 377 PHE A N 1
ATOM 2647 C CA . PHE A 1 377 ? -58.487 12.040 155.570 1.00 10.85 377 PHE A CA 1
ATOM 2648 C C . PHE A 1 377 ? -57.712 13.259 156.044 1.00 10.85 377 PHE A C 1
ATOM 2649 O O . PHE A 1 377 ? -57.184 14.011 155.224 1.00 10.85 377 PHE A O 1
ATOM 2657 N N . HIS A 1 378 ? -57.644 13.456 157.359 1.00 11.33 378 HIS A N 1
ATOM 2658 C CA . HIS A 1 378 ? -56.788 14.489 157.937 1.00 11.33 378 HIS A CA 1
ATOM 2659 C C . HIS A 1 378 ? -56.109 13.939 159.186 1.00 11.33 378 HIS A C 1
ATOM 2660 O O . HIS A 1 378 ? -56.606 14.086 160.310 1.00 11.33 378 HIS A O 1
ATOM 2667 N N . PRO A 1 379 ? -54.961 13.289 159.023 1.00 10.06 379 PRO A N 1
ATOM 2668 C CA . PRO A 1 379 ? -54.230 12.782 160.184 1.00 10.06 379 PRO A CA 1
ATOM 2669 C C . PRO A 1 379 ? -53.483 13.883 160.919 1.00 10.06 379 PRO A C 1
ATOM 2670 O O . PRO A 1 379 ? -53.108 14.910 160.351 1.00 10.06 379 PRO A O 1
ATOM 2674 N N . SER A 1 380 ? -53.281 13.656 162.210 1.00 10.75 380 SER A N 1
ATOM 2675 C CA . SER A 1 380 ? -52.420 14.495 163.026 1.00 10.75 380 SER A CA 1
ATOM 2676 C C . SER A 1 380 ? -51.059 13.827 163.158 1.00 10.75 380 SER A C 1
ATOM 2677 O O . SER A 1 380 ? -50.946 12.600 163.119 1.00 10.75 380 SER A O 1
ATOM 2680 N N . PHE A 1 381 ? -50.024 14.644 163.302 1.00 9.68 381 PHE A N 1
ATOM 2681 C CA . PHE A 1 381 ? -48.643 14.190 163.233 1.00 9.68 381 PHE A CA 1
ATOM 2682 C C . PHE A 1 381 ? -47.925 14.486 164.546 1.00 9.68 381 PHE A C 1
ATOM 2683 O O . PHE A 1 381 ? -48.445 15.175 165.422 1.00 9.68 381 PHE A O 1
ATOM 2691 N N . GLY A 1 382 ? -46.713 13.951 164.672 1.00 11.41 382 GLY A N 1
ATOM 2692 C CA . GLY A 1 382 ? -45.936 14.109 165.883 1.00 11.41 382 GLY A CA 1
ATOM 2693 C C . GLY A 1 382 ? -46.037 12.964 166.860 1.00 11.41 382 GLY A C 1
ATOM 2694 O O . GLY A 1 382 ? -45.795 13.160 168.055 1.00 11.41 382 GLY A O 1
ATOM 2695 N N . TYR A 1 383 ? -46.378 11.769 166.391 1.00 14.47 383 TYR A N 1
ATOM 2696 C CA . TYR A 1 383 ? -46.561 10.598 167.233 1.00 14.47 383 TYR A CA 1
ATOM 2697 C C . TYR A 1 383 ? -45.389 9.639 167.057 1.00 14.47 383 TYR A C 1
ATOM 2698 O O . TYR A 1 383 ? -44.770 9.581 165.994 1.00 14.47 383 TYR A O 1
ATOM 2707 N N . ASP A 1 384 ? -45.079 8.900 168.107 1.00 17.55 384 ASP A N 1
ATOM 2708 C CA . ASP A 1 384 ? -43.991 7.929 168.047 1.00 17.55 384 ASP A CA 1
ATOM 2709 C C . ASP A 1 384 ? -44.271 6.665 168.843 1.00 17.55 384 ASP A C 1
ATOM 2710 O O . ASP A 1 384 ? -43.331 5.934 169.164 1.00 17.55 384 ASP A O 1
ATOM 2715 N N . GLY A 1 385 ? -45.518 6.390 169.167 1.00 18.67 385 GLY A N 1
ATOM 2716 C CA . GLY A 1 385 ? -45.809 5.503 170.273 1.00 18.67 385 GLY A CA 1
ATOM 2717 C C . GLY A 1 385 ? -45.670 6.303 171.553 1.00 18.67 385 GLY A C 1
ATOM 2718 O O . GLY A 1 385 ? -45.681 7.532 171.512 1.00 18.67 385 GLY A O 1
ATOM 2719 N N . GLN A 1 386 ? -45.546 5.582 172.672 1.00 24.36 386 GLN A N 1
ATOM 2720 C CA . GLN A 1 386 ? -44.909 6.091 173.893 1.00 24.36 386 GLN A CA 1
ATOM 2721 C C . GLN A 1 386 ? -45.614 7.336 174.444 1.00 24.36 386 GLN A C 1
ATOM 2722 O O . GLN A 1 386 ? -45.159 8.462 174.247 1.00 24.36 386 GLN A O 1
ATOM 2728 N N . ASP A 1 387 ? -46.758 7.106 175.100 1.00 26.27 387 ASP A N 1
ATOM 2729 C CA . ASP A 1 387 ? -47.740 8.155 175.375 1.00 26.27 387 ASP A CA 1
ATOM 2730 C C . ASP A 1 387 ? -47.178 9.221 176.312 1.00 26.27 387 ASP A C 1
ATOM 2731 O O . ASP A 1 387 ? -47.318 9.164 177.539 1.00 26.27 387 ASP A O 1
ATOM 2736 N N . HIS A 1 388 ? -46.498 10.177 175.687 1.00 23.73 388 HIS A N 1
ATOM 2737 C CA . HIS A 1 388 ? -45.843 11.323 176.300 1.00 23.73 388 HIS A CA 1
ATOM 2738 C C . HIS A 1 388 ? -45.488 12.260 175.156 1.00 23.73 388 HIS A C 1
ATOM 2739 O O . HIS A 1 388 ? -45.711 11.942 173.986 1.00 23.73 388 HIS A O 1
ATOM 2746 N N . GLU A 1 389 ? -44.934 13.417 175.492 1.00 20.95 389 GLU A N 1
ATOM 2747 C CA . GLU A 1 389 ? -44.531 14.364 174.464 1.00 20.95 389 GLU A CA 1
ATOM 2748 C C . GLU A 1 389 ? -43.111 14.059 174.011 1.00 20.95 389 GLU A C 1
ATOM 2749 O O . GLU A 1 389 ? -42.187 14.013 174.827 1.00 20.95 389 GLU A O 1
ATOM 2755 N N . GLU A 1 390 ? -42.947 13.840 172.711 1.00 18.11 390 GLU A N 1
ATOM 2756 C CA . GLU A 1 390 ? -41.623 13.793 172.101 1.00 18.11 390 GLU A CA 1
ATOM 2757 C C . GLU A 1 390 ? -41.209 15.239 171.875 1.00 18.11 390 GLU A C 1
ATOM 2758 O O . GLU A 1 390 ? -41.678 15.894 170.942 1.00 18.11 390 GLU A O 1
ATOM 2764 N N . LEU A 1 391 ? -40.324 15.741 172.741 1.00 16.17 391 LEU A N 1
ATOM 2765 C CA . LEU A 1 391 ? -39.965 17.157 172.768 1.00 16.17 391 LEU A CA 1
ATOM 2766 C C . LEU A 1 391 ? -39.156 17.592 171.557 1.00 16.17 391 LEU A C 1
ATOM 2767 O O . LEU A 1 391 ? -38.938 18.795 171.377 1.00 16.17 391 LEU A O 1
ATOM 2772 N N . SER A 1 392 ? -38.707 16.656 170.733 1.00 12.33 392 SER A N 1
ATOM 2773 C CA . SER A 1 392 ? -37.887 16.972 169.583 1.00 12.33 392 SER A CA 1
ATOM 2774 C C . SER A 1 392 ? -38.700 17.457 168.392 1.00 12.33 392 SER A C 1
ATOM 2775 O O . SER A 1 392 ? -38.142 18.114 167.509 1.00 12.33 392 SER A O 1
ATOM 2778 N N . PHE A 1 393 ? -40.008 17.184 168.359 1.00 10.16 393 PHE A N 1
ATOM 2779 C CA . PHE A 1 393 ? -40.860 17.647 167.268 1.00 10.16 393 PHE A CA 1
ATOM 2780 C C . PHE A 1 393 ? -41.093 19.155 167.290 1.00 10.16 393 PHE A C 1
ATOM 2781 O O . PHE A 1 393 ? -41.605 19.693 166.303 1.00 10.16 393 PHE A O 1
ATOM 2789 N N . ARG A 1 394 ? -40.735 19.841 168.382 1.00 12.69 394 ARG A N 1
ATOM 2790 C CA . ARG A 1 394 ? -40.756 21.300 168.407 1.00 12.69 394 ARG A CA 1
ATOM 2791 C C . ARG A 1 394 ? -39.748 21.896 167.434 1.00 12.69 394 ARG A C 1
ATOM 2792 O O .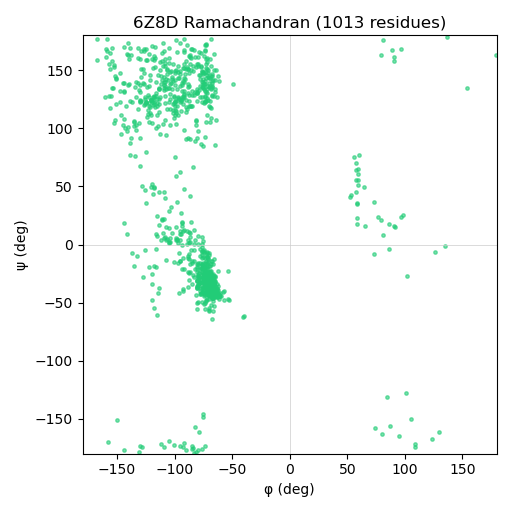 ARG A 1 394 ? -39.945 23.012 166.942 1.00 12.69 394 ARG A O 1
ATOM 2800 N N . ALA A 1 395 ? -38.665 21.173 167.144 1.00 9.96 395 ALA A N 1
ATOM 2801 C CA . ALA A 1 395 ? -37.691 21.595 166.147 1.00 9.96 395 ALA A CA 1
ATOM 2802 C C . ALA A 1 395 ? -38.213 21.491 164.720 1.00 9.96 395 ALA A C 1
ATOM 2803 O O . ALA A 1 395 ? -37.571 22.021 163.808 1.00 9.96 395 ALA A O 1
ATOM 2805 N N . MET A 1 396 ? -39.347 20.830 164.502 1.00 8.64 396 MET A N 1
ATOM 2806 C CA . MET A 1 396 ? -39.971 20.760 163.191 1.00 8.64 396 MET A CA 1
ATOM 2807 C C . MET A 1 396 ? -40.987 21.870 162.974 1.00 8.64 396 MET A C 1
ATOM 2808 O O . MET A 1 396 ? -41.750 21.817 162.007 1.00 8.64 396 MET A O 1
ATOM 2813 N N . CYS A 1 397 ? -41.006 22.875 163.845 1.00 9.96 397 CYS A N 1
ATOM 2814 C CA . CYS A 1 397 ? -41.942 23.984 163.751 1.00 9.96 397 CYS A CA 1
ATOM 2815 C C . CYS A 1 397 ? -41.329 25.206 163.082 1.00 9.96 397 CYS A C 1
ATOM 2816 O O . CYS A 1 397 ? -41.979 26.252 163.008 1.00 9.96 397 CYS A O 1
ATOM 2819 N N . SER A 1 398 ? -40.094 25.101 162.608 1.00 9.05 398 SER A N 1
ATOM 2820 C CA . SER A 1 398 ? -39.487 26.127 161.778 1.00 9.05 398 SER A CA 1
ATOM 2821 C C . SER A 1 398 ? -39.917 25.944 160.329 1.00 9.05 398 SER A C 1
ATOM 2822 O O . SER A 1 398 ? -40.469 24.915 159.941 1.00 9.05 398 SER A O 1
ATOM 2825 N N . ASN A 1 399 ? -39.649 26.957 159.518 1.00 8.53 399 ASN A N 1
ATOM 2826 C CA . ASN A 1 399 ? -39.883 26.833 158.090 1.00 8.53 399 ASN A CA 1
ATOM 2827 C C . ASN A 1 399 ? -38.751 26.032 157.471 1.00 8.53 399 ASN A C 1
ATOM 2828 O O . ASN A 1 399 ? -37.581 26.237 157.803 1.00 8.53 399 ASN A O 1
ATOM 2833 N N . MET A 1 400 ? -39.101 25.111 156.581 1.00 7.07 400 MET A N 1
ATOM 2834 C CA . MET A 1 400 ? -38.125 24.174 156.058 1.00 7.07 400 MET A CA 1
ATOM 2835 C C . MET A 1 400 ? -37.194 24.847 155.056 1.00 7.07 400 MET A C 1
ATOM 2836 O O . MET A 1 400 ? -37.463 25.928 154.528 1.00 7.07 400 MET A O 1
ATOM 2841 N N . ILE A 1 401 ? -36.072 24.186 154.807 1.00 6.22 401 ILE A N 1
ATOM 2842 C CA . ILE A 1 401 ? -35.090 24.621 153.826 1.00 6.22 401 ILE A CA 1
ATOM 2843 C C . ILE A 1 401 ? -35.071 23.600 152.701 1.00 6.22 401 ILE A C 1
ATOM 2844 O O . ILE A 1 401 ? -34.824 22.412 152.935 1.00 6.22 401 ILE A O 1
ATOM 2849 N N . LEU A 1 402 ? -35.355 24.058 151.490 1.00 6.55 402 LEU A N 1
ATOM 2850 C CA . LEU A 1 402 ? -35.305 23.225 150.298 1.00 6.55 402 LEU A CA 1
ATOM 2851 C C . LEU A 1 402 ? -33.958 23.450 149.629 1.00 6.55 402 LEU A C 1
ATOM 2852 O O . LEU A 1 402 ? -33.697 24.533 149.100 1.00 6.55 402 LEU A O 1
ATOM 2857 N N . ASN A 1 403 ? -33.107 22.432 149.647 1.00 6.64 403 ASN A N 1
ATOM 2858 C CA . ASN A 1 403 ? -31.742 22.553 149.164 1.00 6.64 403 ASN A CA 1
ATOM 2859 C C . ASN A 1 403 ? -31.540 21.699 147.920 1.00 6.64 403 ASN A C 1
ATOM 2860 O O . ASN A 1 403 ? -31.950 20.537 147.887 1.00 6.64 403 ASN A O 1
ATOM 2865 N N . LEU A 1 404 ? -30.899 22.277 146.914 1.00 8.41 404 LEU A N 1
ATOM 2866 C CA . LEU A 1 404 ? -30.611 21.645 145.637 1.00 8.41 404 LEU A CA 1
ATOM 2867 C C . LEU A 1 404 ? -29.138 21.838 145.315 1.00 8.41 404 LEU A C 1
ATOM 2868 O O . LEU A 1 404 ? -28.488 22.726 145.876 1.00 8.41 404 LEU A O 1
ATOM 2873 N N . PRO A 1 405 ? -28.570 21.016 144.434 1.00 9.41 405 PRO A N 1
ATOM 2874 C CA . PRO A 1 405 ? -27.229 21.301 143.919 1.00 9.41 405 PRO A CA 1
ATOM 2875 C C . PRO A 1 405 ? -27.270 22.113 142.631 1.00 9.41 405 PRO A C 1
ATOM 2876 O O . PRO A 1 405 ? -28.300 22.242 141.969 1.00 9.41 405 PRO A O 1
ATOM 2880 N N . GLY A 1 406 ? -26.108 22.647 142.275 1.00 12.25 406 GLY A N 1
ATOM 2881 C CA . GLY A 1 406 ? -26.023 23.512 141.120 1.00 12.25 406 GLY A CA 1
ATOM 2882 C C . GLY A 1 406 ? -26.625 24.872 141.413 1.00 12.25 406 GLY A C 1
ATOM 2883 O O . GLY A 1 406 ? -26.731 25.303 142.561 1.00 12.25 406 GLY A O 1
ATOM 2884 N N . GLU A 1 407 ? -27.015 25.563 140.345 1.00 14.88 407 GLU A N 1
ATOM 2885 C CA . GLU A 1 407 ? -27.708 26.837 140.480 1.00 14.88 407 GLU A CA 1
ATOM 2886 C C . GLU A 1 407 ? -28.915 26.992 139.569 1.00 14.88 407 GLU A C 1
ATOM 2887 O O . GLU A 1 407 ? -29.753 27.859 139.841 1.00 14.88 407 GLU A O 1
ATOM 2893 N N . ALA A 1 408 ? -29.042 26.196 138.513 1.00 13.48 408 ALA A N 1
ATOM 2894 C CA . ALA A 1 408 ? -30.214 26.234 137.650 1.00 13.48 408 ALA A CA 1
ATOM 2895 C C . ALA A 1 408 ? -31.145 25.090 138.030 1.00 13.48 408 ALA A C 1
ATOM 2896 O O . ALA A 1 408 ? -30.763 23.919 137.944 1.00 13.48 408 ALA A O 1
ATOM 2898 N N . HIS A 1 409 ? -32.362 25.428 138.451 1.00 11.62 409 HIS A N 1
ATOM 2899 C CA . HIS A 1 409 ? -33.341 24.445 138.905 1.00 11.62 409 HIS A CA 1
ATOM 2900 C C . HIS A 1 409 ? -34.600 24.582 138.062 1.00 11.62 409 HIS A C 1
ATOM 2901 O O . HIS A 1 409 ? -35.231 25.644 138.053 1.00 11.62 409 HIS A O 1
ATOM 2908 N N . SER A 1 410 ? -34.967 23.515 137.358 1.00 12.48 410 SER A N 1
ATOM 2909 C CA . SER A 1 410 ? -36.207 23.507 136.601 1.00 12.48 410 SER A CA 1
ATOM 2910 C C . SER A 1 410 ? -37.401 23.379 137.543 1.00 12.48 410 SER A C 1
ATOM 2911 O O . SER A 1 410 ? -37.261 23.067 138.726 1.00 12.48 410 SER A O 1
ATOM 2914 N N . ALA A 1 411 ? -38.594 23.625 136.995 1.00 12.91 411 ALA A N 1
ATOM 2915 C CA . ALA A 1 411 ? -39.813 23.535 137.792 1.00 12.91 411 ALA A CA 1
ATOM 2916 C C . ALA A 1 411 ? -40.109 22.095 138.188 1.00 12.91 411 ALA A C 1
ATOM 2917 O O . ALA A 1 411 ? -40.618 21.833 139.287 1.00 12.91 411 ALA A O 1
ATOM 2919 N N . GLU A 1 412 ? -39.762 21.148 137.314 1.00 13.55 412 GLU A N 1
ATOM 2920 C CA . GLU A 1 412 ? -39.985 19.735 137.590 1.00 13.55 412 GLU A CA 1
ATOM 2921 C C . GLU A 1 412 ? -39.081 19.244 138.716 1.00 13.55 412 GLU A C 1
ATOM 2922 O O . GLU A 1 412 ? -39.527 18.500 139.595 1.00 13.55 412 GLU A O 1
ATOM 2928 N N . MET A 1 413 ? -37.823 19.695 138.731 1.00 12.70 413 MET A N 1
ATOM 2929 C CA . MET A 1 413 ? -36.905 19.339 139.810 1.00 12.70 413 MET A CA 1
ATOM 2930 C C . MET A 1 413 ? -37.334 19.958 141.136 1.00 12.70 413 MET A C 1
ATOM 2931 O O . MET A 1 413 ? -37.275 19.300 142.181 1.00 12.70 413 MET A O 1
ATOM 2936 N N . ILE A 1 414 ? -37.801 21.211 141.101 1.00 11.43 414 ILE A N 1
ATOM 2937 C CA . ILE A 1 414 ? -38.222 21.907 142.315 1.00 11.43 414 ILE A CA 1
ATOM 2938 C C . ILE A 1 414 ? -39.464 21.256 142.910 1.00 11.43 414 ILE A C 1
ATOM 2939 O O . ILE A 1 414 ? -39.550 21.054 144.127 1.00 11.43 414 ILE A O 1
ATOM 2944 N N . ILE A 1 415 ? -40.420 20.868 142.071 1.00 11.49 415 ILE A N 1
ATOM 2945 C CA . ILE A 1 415 ? -41.636 20.284 142.621 1.00 11.49 415 ILE A CA 1
ATOM 2946 C C . ILE A 1 415 ? -41.455 18.795 142.934 1.00 11.49 415 ILE A C 1
ATOM 2947 O O . ILE A 1 415 ? -42.176 18.251 143.776 1.00 11.49 415 ILE A O 1
ATOM 2952 N N . GLU A 1 416 ? -40.470 18.127 142.323 1.00 11.59 416 GLU A N 1
ATOM 2953 C CA . GLU A 1 416 ? -40.188 16.752 142.705 1.00 11.59 416 GLU A CA 1
ATOM 2954 C C . GLU A 1 416 ? -39.368 16.682 143.983 1.00 11.59 416 GLU A C 1
ATOM 2955 O O . GLU A 1 416 ? -39.452 15.692 144.713 1.00 11.59 416 GLU A O 1
ATOM 2961 N N . ALA A 1 417 ? -38.576 17.716 144.276 1.00 8.93 417 ALA A N 1
ATOM 2962 C CA . ALA A 1 417 ? -37.799 17.719 145.506 1.00 8.93 417 ALA A CA 1
ATOM 2963 C C . ALA A 1 417 ? -38.639 18.002 146.743 1.00 8.93 417 ALA A C 1
ATOM 2964 O O . ALA A 1 417 ? -38.148 17.808 147.856 1.00 8.93 417 ALA A O 1
ATOM 2966 N N . THR A 1 418 ? -39.889 18.430 146.585 1.00 8.97 418 THR A N 1
ATOM 2967 C CA . THR A 1 418 ? -40.732 18.807 147.710 1.00 8.97 418 THR A CA 1
ATOM 2968 C C . THR A 1 418 ? -41.752 17.736 148.067 1.00 8.97 418 THR A C 1
ATOM 2969 O O . THR A 1 418 ? -42.629 17.989 148.897 1.00 8.97 418 THR A O 1
ATOM 2973 N N . ARG A 1 419 ? -41.639 16.539 147.486 1.00 8.18 419 ARG A N 1
ATOM 2974 C CA . ARG A 1 419 ? -42.710 15.550 147.587 1.00 8.18 419 ARG A CA 1
ATOM 2975 C C . ARG A 1 419 ? -42.778 14.907 148.964 1.00 8.18 419 ARG A C 1
ATOM 2976 O O . ARG A 1 419 ? -43.870 14.729 149.514 1.00 8.18 419 ARG A O 1
ATOM 2984 N N . LEU A 1 420 ? -41.636 14.556 149.539 1.00 7.02 420 LEU A N 1
ATOM 2985 C CA . LEU A 1 420 ? -41.614 13.951 150.861 1.00 7.02 420 LEU A CA 1
ATOM 2986 C C . LEU A 1 420 ? -41.559 14.984 151.976 1.00 7.02 420 LEU A C 1
ATOM 2987 O O . LEU A 1 420 ? -41.534 14.608 153.149 1.00 7.02 420 LEU A O 1
ATOM 2992 N N . ALA A 1 421 ? -41.561 16.268 151.635 1.00 7.29 421 ALA A N 1
ATOM 2993 C CA . ALA A 1 421 ? -41.535 17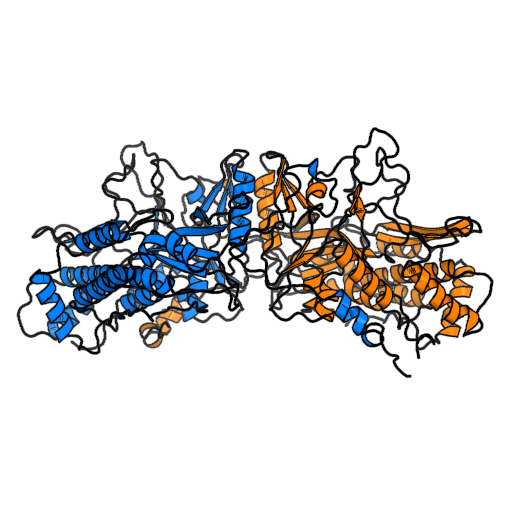.348 152.610 1.00 7.29 421 ALA A CA 1
ATOM 2994 C C . ALA A 1 421 ? -42.928 17.586 153.170 1.00 7.29 421 ALA A C 1
ATOM 2995 O O . ALA A 1 421 ? -43.889 17.718 152.412 1.00 7.29 421 ALA A O 1
ATOM 2997 N N . THR A 1 422 ? -43.035 17.646 154.493 1.00 7.76 422 THR A N 1
ATOM 2998 C CA . THR A 1 422 ? -44.295 17.952 155.155 1.00 7.76 422 THR A CA 1
ATOM 2999 C C . THR A 1 422 ? -44.024 18.888 156.320 1.00 7.76 422 THR A C 1
ATOM 3000 O O . THR A 1 422 ? -43.222 18.569 157.202 1.00 7.76 422 THR A O 1
ATOM 3004 N N . MET A 1 423 ? -44.689 20.037 156.323 1.00 8.77 423 MET A N 1
ATOM 3005 C CA . MET A 1 423 ? -44.523 21.035 157.367 1.00 8.77 423 MET A CA 1
ATOM 3006 C C . MET A 1 423 ? -45.770 21.105 158.232 1.00 8.77 423 MET A C 1
ATOM 3007 O O . MET A 1 423 ? -46.893 21.020 157.730 1.00 8.77 423 MET A O 1
ATOM 3012 N N . PHE A 1 424 ? -45.562 21.253 159.534 1.00 10.54 424 PHE A N 1
ATOM 3013 C CA . PHE A 1 424 ? -46.672 21.459 160.447 1.00 10.54 424 PHE A CA 1
ATOM 3014 C C . PHE A 1 424 ? -47.216 22.870 160.273 1.00 10.54 424 PHE A C 1
ATOM 3015 O O . PHE A 1 424 ? -46.513 23.777 159.825 1.00 10.54 424 PHE A O 1
ATOM 3023 N N . GLN A 1 425 ? -48.484 23.053 160.617 1.00 11.81 425 GLN A N 1
ATOM 3024 C CA . GLN A 1 425 ? -49.091 24.375 160.552 1.00 11.81 425 GLN A CA 1
ATOM 3025 C C . GLN A 1 425 ? -49.552 24.869 161.911 1.00 11.81 425 GLN A C 1
ATOM 3026 O O . GLN A 1 425 ? -49.166 25.963 162.329 1.00 11.81 425 GLN A O 1
ATOM 3032 N N . VAL A 1 426 ? -50.376 24.096 162.612 1.00 13.20 426 VAL A N 1
ATOM 3033 C CA . VAL A 1 426 ? -50.879 24.441 163.934 1.00 13.20 426 VAL A CA 1
ATOM 3034 C C . VAL A 1 426 ? -50.669 23.246 164.856 1.00 13.20 426 VAL A C 1
ATOM 3035 O O . VAL A 1 426 ? -50.119 22.217 164.459 1.00 13.20 426 VAL A O 1
ATOM 3039 N N . LYS A 1 427 ? -51.106 23.394 166.099 1.00 15.75 427 LYS A N 1
ATOM 3040 C CA . LYS A 1 427 ? -51.182 22.289 167.041 1.00 15.75 427 LYS A CA 1
ATOM 3041 C C . LYS A 1 427 ? -52.600 21.743 167.061 1.00 15.75 427 LYS A C 1
ATOM 3042 O O . LYS A 1 427 ? -53.568 22.501 166.949 1.00 15.75 427 LYS A O 1
ATOM 3048 N N . ALA A 1 428 ? -52.719 20.428 167.196 1.00 19.09 428 ALA A N 1
ATOM 3049 C CA . ALA A 1 428 ? -54.024 19.826 167.405 1.00 19.09 428 ALA A CA 1
ATOM 3050 C C . ALA A 1 428 ? -54.520 20.139 168.810 1.00 19.09 428 ALA A C 1
ATOM 3051 O O . ALA A 1 428 ? -53.741 20.236 169.762 1.00 19.09 428 ALA A O 1
ATOM 3053 N N . VAL A 1 429 ? -55.831 20.300 168.936 1.00 23.77 429 VAL A N 1
ATOM 3054 C CA . VAL A 1 429 ? -56.454 20.688 170.195 1.00 23.77 429 VAL A CA 1
ATOM 3055 C C . VAL A 1 429 ? -56.801 19.415 170.963 1.00 23.77 429 VAL A C 1
ATOM 3056 O O . VAL A 1 429 ? -57.502 18.551 170.415 1.00 23.77 429 VAL A O 1
ATOM 3060 N N . PRO A 1 430 ? -56.342 19.257 172.197 1.00 27.01 430 PRO A N 1
ATOM 3061 C CA . PRO A 1 430 ? -56.691 18.074 172.987 1.00 27.01 430 PRO A CA 1
ATOM 3062 C C . PRO A 1 430 ? -58.087 18.206 173.588 1.00 27.01 430 PRO A C 1
ATOM 3063 O O . PRO A 1 430 ? -58.807 19.176 173.360 1.00 27.01 430 PRO A O 1
ATOM 3067 N N . ALA A 1 431 ? -58.461 17.201 174.377 1.00 33.90 431 ALA A N 1
ATOM 3068 C CA . ALA A 1 431 ? -59.777 17.152 175.006 1.00 33.90 431 ALA A CA 1
ATOM 3069 C C . ALA A 1 431 ? -59.631 16.543 176.392 1.00 33.90 431 ALA A C 1
ATOM 3070 O O . ALA A 1 431 ? -59.401 15.336 176.520 1.00 33.90 431 ALA A O 1
ATOM 3072 N N . GLY A 1 432 ? -59.762 17.370 177.426 1.00 40.30 432 GLY A N 1
ATOM 3073 C CA . GLY A 1 432 ? -59.777 16.865 178.784 1.00 40.30 432 GLY A CA 1
ATOM 3074 C C . GLY A 1 432 ? -58.912 17.642 179.753 1.00 40.30 432 GLY A C 1
ATOM 3075 O O . GLY A 1 432 ? -58.850 17.298 180.939 1.00 40.30 432 GLY A O 1
ATOM 3076 N N . ASP A 1 433 ? -58.223 18.670 179.242 1.00 42.27 433 ASP A N 1
ATOM 3077 C CA . ASP A 1 433 ? -57.302 19.546 179.980 1.00 42.27 433 ASP A CA 1
ATOM 3078 C C . ASP A 1 433 ? -56.145 18.784 180.632 1.00 42.27 433 ASP A C 1
ATOM 3079 O O . ASP A 1 433 ? -55.542 19.269 181.594 1.00 42.27 433 ASP A O 1
ATOM 3084 N N . THR A 1 434 ? -55.819 17.595 180.121 1.00 37.85 434 THR A N 1
ATOM 3085 C CA . THR A 1 434 ? -54.686 16.807 180.605 1.00 37.85 434 THR A CA 1
ATOM 3086 C C . THR A 1 434 ? -54.233 15.950 179.426 1.00 37.85 434 THR A C 1
ATOM 3087 O O . THR A 1 434 ? -54.894 14.966 179.081 1.00 37.85 434 THR A O 1
ATOM 3091 N N . SER A 1 435 ? -53.123 16.339 178.805 1.00 30.83 435 SER A N 1
ATOM 3092 C CA . SER A 1 435 ? -52.649 15.698 177.588 1.00 30.83 435 SER A CA 1
ATOM 3093 C C . SER A 1 435 ? -51.145 15.501 177.667 1.00 30.83 435 SER A C 1
ATOM 3094 O O . SER A 1 435 ? -50.400 16.466 177.855 1.00 30.83 435 SER A O 1
ATOM 3097 N N . LYS A 1 436 ? -50.704 14.254 177.534 1.00 27.04 436 LYS A N 1
ATOM 3098 C CA . LYS A 1 436 ? -49.274 13.962 177.520 1.00 27.04 436 LYS A CA 1
ATOM 3099 C C . LYS A 1 436 ? -48.600 14.213 176.162 1.00 27.04 436 LYS A C 1
ATOM 3100 O O . LYS A 1 436 ? -47.577 14.907 176.153 1.00 27.04 436 LYS A O 1
ATOM 3106 N N . PRO A 1 437 ? -49.082 13.728 175.006 1.00 23.42 437 PRO A N 1
ATOM 3107 C CA . PRO A 1 437 ? -48.369 14.039 173.764 1.00 23.42 437 PRO A CA 1
ATOM 3108 C C . PRO A 1 437 ? -48.809 15.375 173.179 1.00 23.42 437 PRO A C 1
ATOM 3109 O O . PRO A 1 437 ? -49.795 15.983 173.595 1.00 23.42 437 PRO A O 1
ATOM 3113 N N . VAL A 1 438 ? -48.039 15.827 172.194 1.00 16.58 438 VAL A N 1
ATOM 3114 C CA . VAL A 1 438 ? -48.331 17.039 171.440 1.00 16.58 438 VAL A CA 1
ATOM 3115 C C . VAL A 1 438 ? -48.496 16.646 169.981 1.00 16.58 438 VAL A C 1
ATOM 3116 O O . VAL A 1 438 ? -47.592 16.046 169.390 1.00 16.58 438 VAL A O 1
ATOM 3120 N N . LEU A 1 439 ? -49.650 16.968 169.409 1.00 14.77 439 LEU A N 1
ATOM 3121 C CA . LEU A 1 439 ? -49.954 16.615 168.033 1.00 14.77 439 LEU A CA 1
ATOM 3122 C C . LEU A 1 439 ? -49.995 17.862 167.162 1.00 14.77 439 LEU A C 1
ATOM 3123 O O . LEU A 1 439 ? -50.184 18.981 167.644 1.00 14.77 439 LEU A O 1
ATOM 3128 N N . TYR A 1 440 ? -49.809 17.654 165.863 1.00 12.08 440 TYR A N 1
ATOM 3129 C CA . TYR A 1 440 ? -49.674 18.753 164.921 1.00 12.08 440 TYR A CA 1
ATOM 3130 C C . TYR A 1 440 ? -50.537 18.495 163.702 1.00 12.08 440 TYR A C 1
ATOM 3131 O O . TYR A 1 440 ? -50.611 17.368 163.209 1.00 12.08 440 TYR A O 1
ATOM 3140 N N . LEU A 1 441 ? -51.181 19.547 163.220 1.00 11.20 441 LEU A N 1
ATOM 3141 C CA . LEU A 1 441 ? -51.857 19.371 161.948 1.00 11.20 441 LEU A CA 1
ATOM 3142 C C . LEU A 1 441 ? -51.006 19.943 160.826 1.00 11.20 441 LEU A C 1
ATOM 3143 O O . LEU A 1 441 ? -50.423 21.020 160.977 1.00 11.20 441 LEU A O 1
ATOM 3148 N N . PRO A 1 442 ? -50.896 19.248 159.705 1.00 10.16 442 PRO A N 1
ATOM 3149 C CA . PRO A 1 442 ? -50.076 19.761 158.602 1.00 10.16 442 PRO A CA 1
ATOM 3150 C C . PRO A 1 442 ? -50.749 20.884 157.834 1.00 10.16 442 PRO A C 1
ATOM 3151 O O . PRO A 1 442 ? -51.850 21.327 158.171 1.00 10.16 442 PRO A O 1
ATOM 3155 N N . ASN A 1 443 ? -50.089 21.335 156.776 1.00 9.89 443 ASN A N 1
ATOM 3156 C CA . ASN A 1 443 ? -50.690 22.277 155.846 1.00 9.89 443 ASN A CA 1
ATOM 3157 C C . ASN A 1 443 ? -50.762 21.594 154.491 1.00 9.89 443 ASN A C 1
ATOM 3158 O O . ASN A 1 443 ? -50.311 22.135 153.479 1.00 9.89 443 ASN A O 1
ATOM 3163 N N . GLY A 1 444 ? -51.281 20.377 154.483 1.00 9.64 444 GLY A N 1
ATOM 3164 C CA . GLY A 1 444 ? -51.284 19.543 153.303 1.00 9.64 444 GLY A CA 1
ATOM 3165 C C . GLY A 1 444 ? -50.047 18.672 153.235 1.00 9.64 444 GLY A C 1
ATOM 3166 O O . GLY A 1 444 ? -49.032 18.911 153.892 1.00 9.64 444 GLY A O 1
ATOM 3167 N N . PHE A 1 445 ? -50.151 17.634 152.416 1.00 8.44 445 PHE A N 1
ATOM 3168 C CA . PHE A 1 445 ? -49.053 16.701 152.226 1.00 8.44 445 PHE A CA 1
ATOM 3169 C C . PHE A 1 445 ? -49.237 16.036 150.873 1.00 8.44 445 PHE A C 1
ATOM 3170 O O . PHE A 1 445 ? -50.306 16.104 150.266 1.00 8.44 445 PHE A O 1
ATOM 3178 N N . GLY A 1 446 ? -48.176 15.401 150.401 1.00 7.69 446 GLY A N 1
ATOM 3179 C CA . GLY A 1 446 ? -48.181 14.788 149.093 1.00 7.69 446 GLY A CA 1
ATOM 3180 C C . GLY A 1 446 ? -48.890 13.451 149.072 1.00 7.69 446 GLY A C 1
ATOM 3181 O O . GLY A 1 446 ? -49.664 13.098 149.966 1.00 7.69 446 GLY A O 1
ATOM 3182 N N . THR A 1 447 ? -48.589 12.679 148.032 1.00 7.61 447 THR A N 1
ATOM 3183 C CA . THR A 1 447 ? -49.161 11.350 147.881 1.00 7.61 447 THR A CA 1
ATOM 3184 C C . THR A 1 447 ? -48.515 10.318 148.791 1.00 7.61 447 THR A C 1
ATOM 3185 O O . THR A 1 447 ? -48.949 9.163 148.789 1.00 7.61 447 THR A O 1
ATOM 3189 N N . GLU A 1 448 ? -47.506 10.707 149.565 1.00 7.62 448 GLU A N 1
ATOM 3190 C CA . GLU A 1 448 ? -46.970 9.884 150.633 1.00 7.62 448 GLU A CA 1
ATOM 3191 C C . GLU A 1 448 ? -46.300 10.790 151.653 1.00 7.62 448 GLU A C 1
ATOM 3192 O O . GLU A 1 448 ? -45.819 11.874 151.318 1.00 7.62 448 GLU A O 1
ATOM 3198 N N . VAL A 1 449 ? -46.302 10.347 152.906 1.00 6.13 449 VAL A N 1
ATOM 3199 C CA . VAL A 1 449 ? -45.588 11.025 153.978 1.00 6.13 449 VAL A CA 1
ATOM 3200 C C . VAL A 1 449 ? -44.522 10.080 154.506 1.00 6.13 449 VAL A C 1
ATOM 3201 O O . VAL A 1 449 ? -44.659 8.858 154.426 1.00 6.13 449 VAL A O 1
ATOM 3205 N N . VAL A 1 450 ? -43.452 10.655 155.038 1.00 5.36 450 VAL A N 1
ATOM 3206 C CA . VAL A 1 450 ? -42.369 9.887 155.639 1.00 5.36 450 VAL A CA 1
ATOM 3207 C C . VAL A 1 450 ? -42.665 9.726 157.121 1.00 5.36 450 VAL A C 1
ATOM 3208 O O . VAL A 1 450 ? -42.966 10.702 157.811 1.00 5.36 450 VAL A O 1
ATOM 3212 N N . ASN A 1 451 ? -42.606 8.491 157.609 1.00 5.74 451 ASN A N 1
ATOM 3213 C CA . ASN A 1 451 ? -42.768 8.251 159.035 1.00 5.74 451 ASN A CA 1
ATOM 3214 C C . ASN A 1 451 ? -41.437 8.228 159.759 1.00 5.74 451 ASN A C 1
ATOM 3215 O O . ASN A 1 451 ? -41.320 8.763 160.863 1.00 5.74 451 ASN A O 1
ATOM 3220 N N . ASP A 1 452 ? -40.432 7.618 159.141 1.00 5.03 452 ASP A N 1
ATOM 3221 C CA . ASP A 1 452 ? -39.200 7.260 159.819 1.00 5.03 452 ASP A CA 1
ATOM 3222 C C . ASP A 1 452 ? -38.099 7.070 158.794 1.00 5.03 452 ASP A C 1
ATOM 3223 O O . ASP A 1 452 ? -38.347 6.960 157.592 1.00 5.03 452 ASP A O 1
ATOM 3228 N N . TYR A 1 453 ? -36.876 7.019 159.299 1.00 4.22 453 TYR A N 1
ATOM 3229 C CA . TYR A 1 453 ? -35.735 6.524 158.555 1.00 4.22 453 TYR A CA 1
ATOM 3230 C C . TYR A 1 453 ? -35.059 5.469 159.404 1.00 4.22 453 TYR A C 1
ATOM 3231 O O . TYR A 1 453 ? -34.943 5.624 160.620 1.00 4.22 453 TYR A O 1
ATOM 3240 N N . THR A 1 454 ? -34.630 4.393 158.764 1.00 4.66 454 THR A N 1
ATOM 3241 C CA . THR A 1 454 ? -33.886 3.346 159.441 1.00 4.66 454 THR A CA 1
ATOM 3242 C C . THR A 1 454 ? -32.548 3.190 158.744 1.00 4.66 454 THR A C 1
ATOM 3243 O O . THR A 1 454 ? -32.498 3.016 157.524 1.00 4.66 454 THR A O 1
ATOM 3247 N N . MET A 1 455 ? -31.472 3.267 159.514 1.00 5.70 455 MET A N 1
ATOM 3248 C CA . MET A 1 455 ? -30.127 3.135 158.989 1.00 5.70 455 MET A CA 1
ATOM 3249 C C . MET A 1 455 ? -29.496 1.838 159.481 1.00 5.70 455 MET A C 1
ATOM 3250 O O . MET A 1 455 ? -29.655 1.464 160.646 1.00 5.70 455 MET A O 1
ATOM 3255 N N . ILE A 1 456 ? -28.798 1.146 158.583 1.00 5.37 456 ILE A N 1
ATOM 3256 C CA . ILE A 1 456 ? -28.120 -0.109 158.891 1.00 5.37 456 ILE A CA 1
ATOM 3257 C C . ILE A 1 456 ? -26.623 0.111 158.730 1.00 5.37 456 ILE A C 1
ATOM 3258 O O . ILE A 1 456 ? -26.149 0.435 157.634 1.00 5.37 456 ILE A O 1
ATOM 3263 N N . SER A 1 457 ? -25.881 -0.069 159.814 1.00 5.49 457 SER A N 1
ATOM 3264 C CA . SER A 1 457 ? -24.428 -0.009 159.806 1.00 5.49 457 SER A CA 1
ATOM 3265 C C . SER A 1 457 ? -23.873 -1.271 160.471 1.00 5.49 457 SER A C 1
ATOM 3266 O O . SER A 1 457 ? -24.612 -2.190 160.818 1.00 5.49 457 SER A O 1
ATOM 3269 N N . VAL A 1 458 ? -22.559 -1.310 160.638 1.00 6.35 458 VAL A N 1
ATOM 3270 C CA . VAL A 1 458 ? -21.867 -2.402 161.311 1.00 6.35 458 VAL A CA 1
ATOM 3271 C C . VAL A 1 458 ? -21.517 -1.939 162.719 1.00 6.35 458 VAL A C 1
ATOM 3272 O O . VAL A 1 458 ? -21.206 -0.767 162.945 1.00 6.35 458 VAL A O 1
ATOM 3276 N N . ASP A 1 459 ? -21.622 -2.850 163.683 1.00 8.37 459 ASP A N 1
ATOM 3277 C CA . ASP A 1 459 ? -21.187 -2.575 165.044 1.00 8.37 459 ASP A CA 1
ATOM 3278 C C . ASP A 1 459 ? -19.670 -2.460 165.108 1.00 8.37 459 ASP A C 1
ATOM 3279 O O . ASP A 1 459 ? -18.948 -3.183 164.417 1.00 8.37 459 ASP A O 1
ATOM 3284 N N . LYS A 1 460 ? -19.186 -1.542 165.946 1.00 9.52 460 LYS A N 1
ATOM 3285 C CA . LYS A 1 460 ? -17.753 -1.452 166.194 1.00 9.52 460 LYS A CA 1
ATOM 3286 C C . LYS A 1 460 ? -17.288 -2.417 167.272 1.00 9.52 460 LYS A C 1
ATOM 3287 O O . LYS A 1 460 ? -16.080 -2.637 167.404 1.00 9.52 460 LYS A O 1
ATOM 3293 N N . ALA A 1 461 ? -18.210 -2.994 168.033 1.00 9.51 461 ALA A N 1
ATOM 3294 C CA . ALA A 1 461 ? -17.891 -4.057 168.969 1.00 9.51 461 ALA A CA 1
ATOM 3295 C C . ALA A 1 461 ? -18.052 -5.410 168.292 1.00 9.51 461 ALA A C 1
ATOM 3296 O O . ALA A 1 461 ? -18.837 -5.565 167.355 1.00 9.51 461 ALA A O 1
ATOM 3298 N N . THR A 1 462 ? -17.285 -6.386 168.770 1.00 9.96 462 THR A N 1
ATOM 3299 C CA . THR A 1 462 ? -17.390 -7.745 168.270 1.00 9.96 462 THR A CA 1
ATOM 3300 C C . THR A 1 462 ? -18.730 -8.354 168.685 1.00 9.96 462 THR A C 1
ATOM 3301 O O . THR A 1 462 ? -19.235 -8.070 169.774 1.00 9.96 462 THR A O 1
ATOM 3305 N N . PRO A 1 463 ? -19.334 -9.206 167.836 1.00 9.25 463 PRO A N 1
ATOM 3306 C CA . PRO A 1 463 ? -18.899 -9.778 166.554 1.00 9.25 463 PRO A CA 1
ATOM 3307 C C . PRO A 1 463 ? -19.172 -8.946 165.301 1.00 9.25 463 PRO A C 1
ATOM 3308 O O . PRO A 1 463 ? -19.169 -9.540 164.223 1.00 9.25 463 PRO A O 1
ATOM 3312 N N . HIS A 1 464 ? -19.398 -7.637 165.452 1.00 8.47 464 HIS A N 1
ATOM 3313 C CA . HIS A 1 464 ? -19.632 -6.692 164.352 1.00 8.47 464 HIS A CA 1
ATOM 3314 C C . HIS A 1 464 ? -20.830 -7.104 163.493 1.00 8.47 464 HIS A C 1
ATOM 3315 O O . HIS A 1 464 ? -20.735 -7.271 162.277 1.00 8.47 464 HIS A O 1
ATOM 3322 N N . ASP A 1 465 ? -21.969 -7.263 164.155 1.00 8.75 465 ASP A N 1
ATOM 3323 C CA . ASP A 1 465 ? -23.211 -7.551 163.461 1.00 8.75 465 ASP A CA 1
ATOM 3324 C C . ASP A 1 465 ? -23.828 -6.250 162.950 1.00 8.75 465 ASP A C 1
ATOM 3325 O O . ASP A 1 465 ? -23.280 -5.161 163.122 1.00 8.75 465 ASP A O 1
ATOM 3330 N N . LEU A 1 466 ? -24.985 -6.364 162.308 1.00 6.62 466 LEU A N 1
ATOM 3331 C CA . LEU A 1 466 ? -25.685 -5.184 161.828 1.00 6.62 466 LEU A CA 1
ATOM 3332 C C . LEU A 1 466 ? -26.318 -4.425 162.987 1.00 6.62 466 LEU A C 1
ATOM 3333 O O . LEU A 1 466 ? -26.884 -5.021 163.907 1.00 6.62 466 LEU A O 1
ATOM 3338 N N . THR A 1 467 ? -26.207 -3.103 162.946 1.00 6.21 467 THR A N 1
ATOM 3339 C CA . THR A 1 467 ? -26.869 -2.229 163.901 1.00 6.21 467 THR A CA 1
ATOM 3340 C C . THR A 1 467 ? -28.012 -1.496 163.216 1.00 6.21 467 THR A C 1
ATOM 3341 O O . THR A 1 467 ? -27.886 -1.065 162.067 1.00 6.21 467 THR A O 1
ATOM 3345 N N . ILE A 1 468 ? -29.128 -1.368 163.926 1.00 5.97 468 ILE A N 1
ATOM 3346 C CA . ILE A 1 468 ? -30.356 -0.794 163.391 1.00 5.97 468 ILE A CA 1
ATOM 3347 C C . ILE A 1 468 ? -30.689 0.442 164.207 1.00 5.97 468 ILE A C 1
ATOM 3348 O O . ILE A 1 468 ? -30.884 0.353 165.425 1.00 5.97 468 ILE A O 1
ATOM 3353 N N . HIS A 1 469 ? -30.744 1.591 163.543 1.00 5.80 469 HIS A N 1
ATOM 3354 C CA . HIS A 1 469 ? -31.060 2.861 164.182 1.00 5.80 469 HIS A CA 1
ATOM 3355 C C . HIS A 1 469 ? -32.244 3.481 163.462 1.00 5.80 469 HIS A C 1
ATOM 3356 O O . HIS A 1 469 ? -32.188 3.702 162.250 1.00 5.80 469 HIS A O 1
ATOM 3363 N N . THR A 1 470 ? -33.308 3.761 164.206 1.00 4.81 470 THR A N 1
ATOM 3364 C CA . THR A 1 470 ? -34.491 4.424 163.681 1.00 4.81 470 THR A CA 1
ATOM 3365 C C . THR A 1 470 ? -34.544 5.847 164.219 1.00 4.81 470 THR A C 1
ATOM 3366 O O . THR A 1 470 ? -34.290 6.082 165.404 1.00 4.81 470 THR A O 1
ATOM 3370 N N . PHE A 1 471 ? -34.869 6.795 163.346 1.00 4.54 471 PHE A N 1
ATOM 3371 C CA . PHE A 1 471 ? -34.838 8.201 163.719 1.00 4.54 471 PHE A CA 1
ATOM 3372 C C . PHE A 1 471 ? -35.805 8.970 162.832 1.00 4.54 471 PHE A C 1
ATOM 3373 O O . PHE A 1 471 ? -36.170 8.520 161.744 1.00 4.54 471 PHE A O 1
ATOM 3381 N N . PHE A 1 472 ? -36.227 10.132 163.324 1.00 5.65 472 PHE A N 1
ATOM 3382 C CA . PHE A 1 472 ? -36.896 11.123 162.499 1.00 5.65 472 PHE A CA 1
ATOM 3383 C C . PHE A 1 472 ? -35.853 12.090 161.945 1.00 5.65 472 PHE A C 1
ATOM 3384 O O . PHE A 1 472 ? -34.648 11.882 162.083 1.00 5.65 472 PHE A O 1
ATOM 3392 N N . ASN A 1 473 ? -36.315 13.176 161.320 1.00 5.45 473 ASN A N 1
ATOM 3393 C CA . ASN A 1 473 ? -35.424 14.311 161.107 1.00 5.45 473 ASN A CA 1
ATOM 3394 C C . ASN A 1 473 ? -35.033 14.933 162.435 1.00 5.45 473 ASN A C 1
ATOM 3395 O O . ASN A 1 473 ? -33.908 15.412 162.596 1.00 5.45 473 ASN A O 1
ATOM 3400 N N . ASN A 1 474 ? -35.940 14.907 163.399 1.00 7.14 474 ASN A N 1
ATOM 3401 C CA . ASN A 1 474 ? -35.723 15.476 164.715 1.00 7.14 474 ASN A CA 1
ATOM 3402 C C . ASN A 1 474 ? -35.243 14.386 165.669 1.00 7.14 474 ASN A C 1
ATOM 3403 O O . ASN A 1 474 ? -35.916 13.366 165.844 1.00 7.14 474 ASN A O 1
ATOM 3408 N N . ILE A 1 475 ? -34.076 14.595 166.273 1.00 8.58 475 ILE A N 1
ATOM 3409 C CA . ILE A 1 475 ? -33.479 13.639 167.198 1.00 8.58 475 ILE A CA 1
ATOM 3410 C C . ILE A 1 475 ? -33.308 14.321 168.547 1.00 8.58 475 ILE A C 1
ATOM 3411 O O . ILE A 1 475 ? -32.686 15.384 168.635 1.00 8.58 475 ILE A O 1
ATOM 3416 N N . LEU A 1 476 ? -33.870 13.717 169.591 1.00 12.07 476 LEU A N 1
ATOM 3417 C CA . LEU A 1 476 ? -33.675 14.186 170.955 1.00 12.07 476 LEU A CA 1
ATOM 3418 C C . LEU A 1 476 ? -32.435 13.534 171.551 1.00 12.07 476 LEU A C 1
ATOM 3419 O O . LEU A 1 476 ? -32.263 12.314 171.465 1.00 12.07 476 LEU A O 1
ATOM 3424 N N . VAL A 1 477 ? -31.568 14.350 172.140 1.00 14.36 477 VAL A N 1
ATOM 3425 C CA . VAL A 1 477 ? -30.376 13.862 172.827 1.00 14.36 477 VAL A CA 1
ATOM 3426 C C . VAL A 1 477 ? -30.542 14.148 174.314 1.00 14.36 477 VAL A C 1
ATOM 3427 O O . VAL A 1 477 ? -30.238 15.262 174.760 1.00 14.36 477 VAL A O 1
ATOM 3431 N N . PRO A 1 478 ? -31.025 13.194 175.110 1.00 18.05 478 PRO A N 1
ATOM 3432 C CA . PRO A 1 478 ? -31.214 13.451 176.543 1.00 18.05 478 PRO A CA 1
ATOM 3433 C C . PRO A 1 478 ? -29.890 13.507 177.290 1.00 18.05 478 PRO A C 1
ATOM 3434 O O . PRO A 1 478 ? -28.823 13.216 176.750 1.00 18.05 478 PRO A O 1
ATOM 3438 N N . ASN A 1 479 ? -29.971 13.897 178.563 1.00 21.43 479 ASN A N 1
ATOM 3439 C CA . ASN A 1 479 ? -28.769 14.134 179.363 1.00 21.43 479 ASN A CA 1
ATOM 3440 C C . ASN A 1 479 ? -28.351 12.845 180.063 1.00 21.43 479 ASN A C 1
ATOM 3441 O O . ASN A 1 479 ? -28.771 12.528 181.178 1.00 21.43 479 ASN A O 1
ATOM 3446 N N . ALA A 1 480 ? -27.495 12.096 179.377 1.00 21.74 480 ALA A N 1
ATOM 3447 C CA . ALA A 1 480 ? -26.813 10.938 179.930 1.00 21.74 480 ALA A CA 1
ATOM 3448 C C . ALA A 1 480 ? -25.506 10.794 179.170 1.00 21.74 480 ALA A C 1
ATOM 3449 O O . ALA A 1 480 ? -25.393 11.245 178.030 1.00 21.74 480 ALA A O 1
ATOM 3451 N N . LYS A 1 481 ? -24.514 10.167 179.806 1.00 22.35 481 LYS A N 1
ATOM 3452 C CA . LYS A 1 481 ? -23.189 10.104 179.194 1.00 22.35 481 LYS A CA 1
ATOM 3453 C C . LYS A 1 481 ? -23.140 9.124 178.027 1.00 22.35 481 LYS A C 1
ATOM 3454 O O . LYS A 1 481 ? -22.211 9.175 177.216 1.00 22.35 481 LYS A O 1
ATOM 3460 N N . GLU A 1 482 ? -24.138 8.246 177.913 1.00 23.17 482 GLU A N 1
ATOM 3461 C CA . GLU A 1 482 ? -24.095 7.193 176.904 1.00 23.17 482 GLU A CA 1
ATOM 3462 C C . GLU A 1 482 ? -24.418 7.728 175.515 1.00 23.17 482 GLU A C 1
ATOM 3463 O O . GLU A 1 482 ? -23.825 7.287 174.524 1.00 23.17 482 GLU A O 1
ATOM 3469 N N . ASN A 1 483 ? -25.346 8.676 175.414 1.00 19.52 483 ASN A N 1
ATOM 3470 C CA . ASN A 1 483 ? -25.932 9.020 174.126 1.00 19.52 483 ASN A CA 1
ATOM 3471 C C . ASN A 1 483 ? -25.290 10.225 173.447 1.00 19.52 483 ASN A C 1
ATOM 3472 O O . ASN A 1 483 ? -25.713 10.582 172.346 1.00 19.52 483 ASN A O 1
ATOM 3477 N N . TYR A 1 484 ? -24.263 10.837 174.039 1.00 16.39 484 TYR A N 1
ATOM 3478 C CA . TYR A 1 484 ? -23.555 11.906 173.337 1.00 16.39 484 TYR A CA 1
ATOM 3479 C C . TYR A 1 484 ? -22.657 11.345 172.238 1.00 16.39 484 TYR A C 1
ATOM 3480 O O . TYR A 1 484 ? -22.727 11.782 171.082 1.00 16.39 484 TYR A O 1
ATOM 3489 N N . VAL A 1 485 ? -21.823 10.359 172.578 1.00 15.13 485 VAL A N 1
ATOM 3490 C CA . VAL A 1 485 ? -20.989 9.708 171.572 1.00 15.13 485 VAL A CA 1
ATOM 3491 C C . VAL A 1 485 ? -21.844 8.875 170.626 1.00 15.13 485 VAL A C 1
ATOM 3492 O O . VAL A 1 485 ? -21.520 8.741 169.441 1.00 15.13 485 VAL A O 1
ATOM 3496 N N . ALA A 1 486 ? -22.968 8.342 171.115 1.00 13.54 486 ALA A N 1
ATOM 3497 C CA . ALA A 1 486 ? -23.885 7.604 170.252 1.00 13.54 486 ALA A CA 1
ATOM 3498 C C . ALA A 1 486 ? -24.568 8.528 169.249 1.00 13.54 486 ALA A C 1
ATOM 3499 O O . ALA A 1 486 ? -24.734 8.169 168.076 1.00 13.54 486 ALA A O 1
ATOM 3501 N N . ASN A 1 487 ? -24.949 9.730 169.689 1.00 11.65 487 ASN A N 1
ATOM 3502 C CA . ASN A 1 487 ? -25.534 10.710 168.783 1.00 11.65 487 ASN A CA 1
ATOM 3503 C C . ASN A 1 487 ? -24.508 11.213 167.776 1.00 11.65 487 ASN A C 1
ATOM 3504 O O . ASN A 1 487 ? -24.838 11.447 166.607 1.00 11.65 487 ASN A O 1
ATOM 3509 N N . LEU A 1 488 ? -23.251 11.361 168.204 1.00 10.30 488 LEU A N 1
ATOM 3510 C CA . LEU A 1 488 ? -22.195 11.748 167.274 1.00 10.30 488 LEU A CA 1
ATOM 3511 C C . LEU A 1 488 ? -21.910 10.648 166.256 1.00 10.30 488 LEU A C 1
ATOM 3512 O O . LEU A 1 488 ? -21.603 10.934 165.092 1.00 10.30 488 LEU A O 1
ATOM 3517 N N . GLU A 1 489 ? -22.011 9.385 166.676 1.00 9.60 489 GLU A N 1
ATOM 3518 C CA . GLU A 1 489 ? -21.848 8.276 165.743 1.00 9.60 489 GLU A CA 1
ATOM 3519 C C . GLU A 1 489 ? -22.995 8.232 164.742 1.00 9.60 489 GLU A C 1
ATOM 3520 O O . GLU A 1 489 ? -22.774 7.984 163.552 1.00 9.60 489 GLU A O 1
ATOM 3526 N N . LEU A 1 490 ? -24.222 8.504 165.203 1.00 7.87 490 LEU A N 1
ATOM 3527 C CA . LEU A 1 490 ? -25.371 8.586 164.302 1.00 7.87 490 LEU A CA 1
ATOM 3528 C C . LEU A 1 490 ? -25.221 9.733 163.307 1.00 7.87 490 LEU A C 1
ATOM 3529 O O . LEU A 1 490 ? -25.550 9.585 162.125 1.00 7.87 490 LEU A O 1
ATOM 3534 N N . LEU A 1 491 ? -24.685 10.869 163.762 1.00 7.74 491 LEU A N 1
ATOM 3535 C CA . LEU A 1 491 ? -24.470 12.015 162.883 1.00 7.74 491 LEU A CA 1
ATOM 3536 C C . LEU A 1 491 ? -23.403 11.728 161.833 1.00 7.74 491 LEU A C 1
ATOM 3537 O O . LEU A 1 491 ? -23.597 12.017 160.644 1.00 7.74 491 LEU A O 1
ATOM 3542 N N . ASN A 1 492 ? -22.270 11.155 162.253 1.00 6.13 492 ASN A N 1
ATOM 3543 C CA . ASN A 1 492 ? -21.217 10.811 161.304 1.00 6.13 492 ASN A CA 1
ATOM 3544 C C . ASN A 1 492 ? -21.649 9.706 160.353 1.00 6.13 492 ASN A C 1
ATOM 3545 O O . ASN A 1 492 ? -21.209 9.680 159.203 1.00 6.13 492 ASN A O 1
ATOM 3550 N N . ASN A 1 493 ? -22.517 8.802 160.808 1.00 6.28 493 ASN A N 1
ATOM 3551 C CA . ASN A 1 493 ? -23.093 7.799 159.923 1.00 6.28 493 ASN A CA 1
ATOM 3552 C C . ASN A 1 493 ? -24.017 8.438 158.895 1.00 6.28 493 ASN A C 1
ATOM 3553 O O . ASN A 1 493 ? -24.038 8.032 157.728 1.00 6.28 493 ASN A O 1
ATOM 3558 N N . ILE A 1 494 ? -24.793 9.440 159.318 1.00 5.78 494 ILE A N 1
ATOM 3559 C CA . ILE A 1 494 ? -25.769 10.062 158.428 1.00 5.78 494 ILE A CA 1
ATOM 3560 C C . ILE A 1 494 ? -25.073 10.909 157.365 1.00 5.78 494 ILE A C 1
ATOM 3561 O O . ILE A 1 494 ? -25.469 10.896 156.192 1.00 5.78 494 ILE A O 1
ATOM 3566 N N . ILE A 1 495 ? -23.974 11.584 157.725 1.00 5.49 495 ILE A N 1
ATOM 3567 C CA . ILE A 1 495 ? -23.280 12.433 156.754 1.00 5.49 495 ILE A CA 1
ATOM 3568 C C . ILE A 1 495 ? -22.472 11.629 155.735 1.00 5.49 495 ILE A C 1
ATOM 3569 O O . ILE A 1 495 ? -21.921 12.201 154.790 1.00 5.49 495 ILE A O 1
ATOM 3574 N N . GLN A 1 496 ? -22.393 10.307 155.902 1.00 5.17 496 GLN A N 1
ATOM 3575 C CA . GLN A 1 496 ? -21.868 9.464 154.835 1.00 5.17 496 GLN A CA 1
ATOM 3576 C C . GLN A 1 496 ? -22.827 9.361 153.664 1.00 5.17 496 GLN A C 1
ATOM 3577 O O . GLN A 1 496 ? -22.393 9.070 152.545 1.00 5.17 496 GLN A O 1
ATOM 3583 N N . PHE A 1 497 ? -24.112 9.585 153.904 1.00 4.93 497 PHE A N 1
ATOM 3584 C CA . PHE A 1 497 ? -25.131 9.558 152.869 1.00 4.93 497 PHE A CA 1
ATOM 3585 C C . PHE A 1 497 ? -25.177 10.921 152.194 1.00 4.93 497 PHE A C 1
ATOM 3586 O O . PHE A 1 497 ? -25.289 11.948 152.869 1.00 4.93 497 PHE A O 1
ATOM 3594 N N . ASP A 1 498 ? -25.094 10.918 150.863 1.00 6.61 498 ASP A N 1
ATOM 3595 C CA . ASP A 1 498 ? -24.793 12.136 150.116 1.00 6.61 498 ASP A CA 1
ATOM 3596 C C . ASP A 1 498 ? -25.953 13.125 150.135 1.00 6.61 498 ASP A C 1
ATOM 3597 O O . ASP A 1 498 ? -25.735 14.342 150.166 1.00 6.61 498 ASP A O 1
ATOM 3602 N N . TRP A 1 499 ? -27.188 12.633 150.120 1.00 6.07 499 TRP A N 1
ATOM 3603 C CA . TRP A 1 499 ? -28.345 13.520 150.129 1.00 6.07 499 TRP A CA 1
ATOM 3604 C C . TRP A 1 499 ? -29.253 13.141 151.287 1.00 6.07 499 TRP A C 1
ATOM 3605 O O . TRP A 1 499 ? -30.460 12.975 151.098 1.00 6.07 499 TRP A O 1
ATOM 3616 N N . ALA A 1 500 ? -28.668 12.959 152.471 1.00 5.04 500 ALA A N 1
ATOM 3617 C CA . ALA A 1 500 ? -29.410 12.529 153.640 1.00 5.04 500 ALA A CA 1
ATOM 3618 C C . ALA A 1 500 ? -30.416 13.599 154.059 1.00 5.04 500 ALA A C 1
ATOM 3619 O O . ALA A 1 500 ? -30.203 14.785 153.808 1.00 5.04 500 ALA A O 1
ATOM 3621 N N . PRO A 1 501 ? -31.540 13.195 154.657 1.00 4.92 501 PRO A N 1
ATOM 3622 C CA . PRO A 1 501 ? -32.507 14.180 155.158 1.00 4.92 501 PRO A CA 1
ATOM 3623 C C . PRO A 1 501 ? -31.913 15.062 156.248 1.00 4.92 501 PRO A C 1
ATOM 3624 O O . PRO A 1 501 ? -31.071 14.634 157.037 1.00 4.92 501 PRO A O 1
ATOM 3628 N N . GLN A 1 502 ? -32.343 16.321 156.251 1.00 4.94 502 GLN A N 1
ATOM 3629 C CA . GLN A 1 502 ? -31.755 17.337 157.110 1.00 4.94 502 GLN A CA 1
ATOM 3630 C C . GLN A 1 502 ? -32.185 17.122 158.554 1.00 4.94 502 GLN A C 1
ATOM 3631 O O . GLN A 1 502 ? -33.377 17.014 158.846 1.00 4.94 502 GLN A O 1
ATOM 3637 N N . LEU A 1 503 ? -31.212 17.077 159.455 1.00 5.53 503 LEU A N 1
ATOM 3638 C CA . LEU A 1 503 ? -31.448 16.732 160.846 1.00 5.53 503 LEU A CA 1
ATOM 3639 C C . LEU A 1 503 ? -31.694 17.969 161.695 1.00 5.53 503 LEU A C 1
ATOM 3640 O O . LEU A 1 503 ? -31.202 19.058 161.399 1.00 5.53 503 LEU A O 1
ATOM 3645 N N . TYR A 1 504 ? -32.460 17.779 162.764 1.00 6.40 504 TYR A N 1
ATOM 3646 C CA . TYR A 1 504 ? -32.679 18.791 163.786 1.00 6.40 504 TYR A CA 1
ATOM 3647 C C . TYR A 1 504 ? -32.414 18.135 165.129 1.00 6.40 504 TYR A C 1
ATOM 3648 O O . TYR A 1 504 ? -33.015 17.107 165.443 1.00 6.40 504 TYR A O 1
ATOM 3657 N N . LEU A 1 505 ? -31.514 18.709 165.917 1.00 9.48 505 LEU A N 1
ATOM 3658 C CA . LEU A 1 505 ? -31.065 18.068 167.145 1.00 9.48 505 LEU A CA 1
ATOM 3659 C C . LEU A 1 505 ? -31.364 18.959 168.336 1.00 9.48 505 LEU A C 1
ATOM 3660 O O . LEU A 1 505 ? -30.925 20.111 168.378 1.00 9.48 505 LEU A O 1
ATOM 3665 N N . THR A 1 506 ? -32.084 18.415 169.308 1.00 12.61 506 THR A N 1
ATOM 3666 C CA . THR A 1 506 ? -32.342 19.082 170.575 1.00 12.61 506 THR A CA 1
ATOM 3667 C C . THR A 1 506 ? -31.641 18.346 171.708 1.00 12.61 506 THR A C 1
ATOM 3668 O O . THR A 1 506 ? -31.422 17.133 171.638 1.00 12.61 506 THR A O 1
ATOM 3672 N N . TYR A 1 507 ? -31.262 19.098 172.735 1.00 14.99 507 TYR A N 1
ATOM 3673 C CA . TYR A 1 507 ? -30.565 18.571 173.896 1.00 14.99 507 TYR A CA 1
ATOM 3674 C C . TYR A 1 507 ? -31.392 18.802 175.152 1.00 14.99 507 TYR A C 1
ATOM 3675 O O . TYR A 1 507 ? -32.173 19.753 175.235 1.00 14.99 507 TYR A O 1
ATOM 3684 N N . GLY A 1 508 ? -31.207 17.923 176.132 1.00 17.65 508 GLY A N 1
ATOM 3685 C CA . GLY A 1 508 ? -31.957 17.983 177.369 1.00 17.65 508 GLY A CA 1
ATOM 3686 C C . GLY A 1 508 ? -31.557 19.104 178.305 1.00 17.65 508 GLY A C 1
ATOM 3687 O O . GLY A 1 508 ? -32.407 19.903 178.712 1.00 17.65 508 GLY A O 1
ATOM 3688 N N . ILE A 1 509 ? -30.273 19.169 178.671 1.00 19.05 509 ILE A N 1
ATOM 3689 C CA . ILE A 1 509 ? -29.820 20.223 179.576 1.00 19.05 509 ILE A CA 1
ATOM 3690 C C . ILE A 1 509 ? -29.818 21.580 178.895 1.00 19.05 509 ILE A C 1
ATOM 3691 O O . ILE A 1 509 ? -30.070 22.600 179.546 1.00 19.05 509 ILE A O 1
ATOM 3696 N N . ALA A 1 510 ? -29.546 21.625 177.590 1.00 17.21 510 ALA A N 1
ATOM 3697 C CA . ALA A 1 510 ? -29.493 22.898 176.888 1.00 17.21 510 ALA A CA 1
ATOM 3698 C C . ALA A 1 510 ? -30.866 23.538 176.740 1.00 17.21 510 ALA A C 1
ATOM 3699 O O . ALA A 1 510 ? -30.939 24.768 176.620 1.00 17.21 510 ALA A O 1
ATOM 3701 N N . GLN A 1 511 ? -31.935 22.728 176.785 1.00 16.30 511 GLN A N 1
ATOM 3702 C CA . GLN A 1 511 ? -33.314 23.130 176.474 1.00 16.30 511 GLN A CA 1
ATOM 3703 C C . GLN A 1 511 ? -33.392 23.822 175.117 1.00 16.30 511 GLN A C 1
ATOM 3704 O O . GLN A 1 511 ? -34.106 24.807 174.936 1.00 16.30 511 GLN A O 1
ATOM 3710 N N . GLU A 1 512 ? -32.649 23.294 174.151 1.00 14.84 512 GLU A N 1
ATOM 3711 C CA . GLU A 1 512 ? -32.371 24.028 172.930 1.00 14.84 512 GLU A CA 1
ATOM 3712 C C . GLU A 1 512 ? -32.248 23.063 171.766 1.00 14.84 512 GLU A C 1
ATOM 3713 O O . GLU A 1 512 ? -31.549 22.053 171.860 1.00 14.84 512 GLU A O 1
ATOM 3719 N N . SER A 1 513 ? -32.926 23.384 170.674 1.00 12.19 513 SER A N 1
ATOM 3720 C CA . SER A 1 513 ? -32.787 22.649 169.432 1.00 12.19 513 SER A CA 1
ATOM 3721 C C . SER A 1 513 ? -31.783 23.352 168.534 1.00 12.19 513 SER A C 1
ATOM 3722 O O . SER A 1 513 ? -31.714 24.582 168.492 1.00 12.19 513 SER A O 1
ATOM 3725 N N . PHE A 1 514 ? -31.006 22.563 167.811 1.00 8.76 514 PHE A N 1
ATOM 3726 C CA . PHE A 1 514 ? -30.186 23.092 166.740 1.00 8.76 514 PHE A CA 1
ATOM 3727 C C . PHE A 1 514 ? -30.885 22.831 165.415 1.00 8.76 514 PHE A C 1
ATOM 3728 O O . PHE A 1 514 ? -31.586 21.829 165.263 1.00 8.76 514 PHE A O 1
ATOM 3736 N N . GLY A 1 515 ? -30.693 23.741 164.462 1.00 7.24 515 GLY A N 1
ATOM 3737 C CA . GLY A 1 515 ? -31.422 23.745 163.217 1.00 7.24 515 GLY A CA 1
ATOM 3738 C C . GLY A 1 515 ? -30.976 22.689 162.237 1.00 7.24 515 GLY A C 1
ATOM 3739 O O . GLY A 1 515 ? -30.605 21.579 162.617 1.00 7.24 515 GLY A O 1
ATOM 3740 N N . PRO A 1 516 ? -31.033 23.010 160.941 1.00 5.98 516 PRO A N 1
ATOM 3741 C CA . PRO A 1 516 ? -30.762 21.994 159.915 1.00 5.98 516 PRO A CA 1
ATOM 3742 C C . PRO A 1 516 ? -29.312 21.546 159.888 1.00 5.98 516 PRO A C 1
ATOM 3743 O O . PRO A 1 516 ? -28.421 22.297 159.485 1.00 5.98 516 PRO A O 1
ATOM 3747 N N . PHE A 1 517 ? -29.077 20.318 160.340 1.00 6.21 517 PHE A N 1
ATOM 3748 C CA . PHE A 1 517 ? -27.765 19.692 160.254 1.00 6.21 517 PHE A CA 1
ATOM 3749 C C . PHE A 1 517 ? -27.666 19.021 158.894 1.00 6.21 517 PHE A C 1
ATOM 3750 O O . PHE A 1 517 ? -28.025 17.852 158.736 1.00 6.21 517 PHE A O 1
ATOM 3758 N N . ALA A 1 518 ? -27.166 19.767 157.914 1.00 5.70 518 ALA A N 1
ATOM 3759 C CA . ALA A 1 518 ? -26.970 19.326 156.542 1.00 5.70 518 ALA A CA 1
ATOM 3760 C C . ALA A 1 518 ? -26.098 20.360 155.854 1.00 5.70 518 ALA A C 1
ATOM 3761 O O . ALA A 1 518 ? -26.010 21.508 156.292 1.00 5.70 518 ALA A O 1
ATOM 3763 N N . GLN A 1 519 ? -25.461 19.943 154.770 1.00 5.91 519 GLN A N 1
ATOM 3764 C CA . GLN A 1 519 ? -24.684 20.847 153.942 1.00 5.91 519 GLN A CA 1
ATOM 3765 C C . GLN A 1 519 ? -25.561 21.411 152.836 1.00 5.91 519 GLN A C 1
ATOM 3766 O O . GLN A 1 519 ? -26.240 20.667 152.124 1.00 5.91 519 GLN A O 1
ATOM 3772 N N . LEU A 1 520 ? -25.544 22.730 152.698 1.00 6.36 520 LEU A N 1
ATOM 3773 C CA . LEU A 1 520 ? -26.381 23.437 151.746 1.00 6.36 520 LEU A CA 1
ATOM 3774 C C . LEU A 1 520 ? -25.550 23.922 150.567 1.00 6.36 520 LEU A C 1
ATOM 3775 O O . LEU A 1 520 ? -24.395 24.327 150.723 1.00 6.36 520 LEU A O 1
ATOM 3780 N N . ASN A 1 521 ? -26.143 23.849 149.377 1.00 8.01 521 ASN A N 1
ATOM 3781 C CA . ASN A 1 521 ? -25.524 24.373 148.167 1.00 8.01 521 ASN A CA 1
ATOM 3782 C C . ASN A 1 521 ? -26.306 25.537 147.576 1.00 8.01 521 ASN A C 1
ATOM 3783 O O . ASN A 1 521 ? -25.782 26.652 147.507 1.00 8.01 521 ASN A O 1
ATOM 3788 N N . ASP A 1 522 ? -27.561 25.327 147.189 1.00 8.44 522 ASP A N 1
ATOM 3789 C CA . ASP A 1 522 ? -28.415 26.383 146.640 1.00 8.44 522 ASP A CA 1
ATOM 3790 C C . ASP A 1 522 ? -29.783 26.182 147.275 1.00 8.44 522 ASP A C 1
ATOM 3791 O O . ASP A 1 522 ? -30.617 25.432 146.767 1.00 8.44 522 ASP A O 1
ATOM 3796 N N . TRP A 1 523 ? -29.998 26.855 148.390 1.00 6.43 523 TRP A N 1
ATOM 3797 C CA . TRP A 1 523 ? -31.170 26.644 149.213 1.00 6.43 523 TRP A CA 1
ATOM 3798 C C . TRP A 1 523 ? -32.125 27.823 149.104 1.00 6.43 523 TRP A C 1
ATOM 3799 O O . TRP A 1 523 ? -31.725 28.951 148.814 1.00 6.43 523 TRP A O 1
ATOM 3810 N N . THR A 1 524 ? -33.399 27.539 149.332 1.00 6.83 524 THR A N 1
ATOM 3811 C CA . THR A 1 524 ? -34.415 28.554 149.532 1.00 6.83 524 THR A CA 1
ATOM 3812 C C . THR A 1 524 ? -35.205 28.169 150.774 1.00 6.83 524 THR A C 1
ATOM 3813 O O . THR A 1 524 ? -35.155 27.026 151.230 1.00 6.83 524 THR A O 1
ATOM 3817 N N . ILE A 1 525 ? -35.900 29.139 151.350 1.00 6.71 525 ILE A N 1
ATOM 3818 C CA . ILE A 1 525 ? -36.744 28.904 152.515 1.00 6.71 525 ILE A CA 1
ATOM 3819 C C . ILE A 1 525 ? -38.179 28.755 152.036 1.00 6.71 525 ILE A C 1
ATOM 3820 O O . ILE A 1 525 ? -38.711 29.647 151.365 1.00 6.71 525 ILE A O 1
ATOM 3825 N N . LEU A 1 526 ? -38.799 27.628 152.366 1.00 7.66 526 LEU A N 1
ATOM 3826 C CA . LEU A 1 526 ? -40.199 27.380 152.056 1.00 7.66 526 LEU A CA 1
ATOM 3827 C C . LEU A 1 526 ? -41.066 27.708 153.259 1.00 7.66 526 LEU A C 1
ATOM 3828 O O . LEU A 1 526 ? -40.821 27.211 154.361 1.00 7.66 526 LEU A O 1
ATOM 3833 N N . THR A 1 527 ? -42.061 28.554 153.044 1.00 8.18 527 THR A N 1
ATOM 3834 C CA . THR A 1 527 ? -43.161 28.697 153.978 1.00 8.18 527 THR A CA 1
ATOM 3835 C C . THR A 1 527 ? -44.208 27.633 153.677 1.00 8.18 527 THR A C 1
ATOM 3836 O O . THR A 1 527 ? -44.159 26.957 152.646 1.00 8.18 527 THR A O 1
ATOM 3840 N N . GLY A 1 528 ? -45.157 27.481 154.603 1.00 8.68 528 GLY A N 1
ATOM 3841 C CA . GLY A 1 528 ? -46.127 26.402 154.497 1.00 8.68 528 GLY A CA 1
ATOM 3842 C C . GLY A 1 528 ? -47.113 26.569 153.359 1.00 8.68 528 GLY A C 1
ATOM 3843 O O . GLY A 1 528 ? -47.680 25.588 152.878 1.00 8.68 528 GLY A O 1
ATOM 3844 N N . GLU A 1 529 ? -47.310 27.800 152.895 1.00 9.10 529 GLU A N 1
ATOM 3845 C CA . GLU A 1 529 ? -48.283 28.070 151.843 1.00 9.10 529 GLU A CA 1
ATOM 3846 C C . GLU A 1 529 ? -47.743 27.690 150.470 1.00 9.10 529 GLU A C 1
ATOM 3847 O O . GLU A 1 529 ? -48.489 27.181 149.625 1.00 9.10 529 GLU A O 1
ATOM 3853 N N . THR A 1 530 ? -46.449 27.924 150.241 1.00 8.16 530 THR A N 1
ATOM 3854 C CA . THR A 1 530 ? -45.810 27.498 149.000 1.00 8.16 530 THR A CA 1
ATOM 3855 C C . THR A 1 530 ? -45.776 25.980 148.895 1.00 8.16 530 THR A C 1
ATOM 3856 O O . THR A 1 530 ? -46.060 25.410 147.830 1.00 8.16 530 THR A O 1
ATOM 3860 N N . LEU A 1 531 ? -45.448 25.311 150.002 1.00 7.58 531 LEU A N 1
ATOM 3861 C CA . LEU A 1 531 ? -45.464 23.857 150.034 1.00 7.58 531 LEU A CA 1
ATOM 3862 C C . LEU A 1 531 ? -46.880 23.315 149.912 1.00 7.58 531 LEU A C 1
ATOM 3863 O O . LEU A 1 531 ? -47.080 22.264 149.301 1.00 7.58 531 LEU A O 1
ATOM 3868 N N . ALA A 1 532 ? -47.871 24.041 150.438 1.00 8.02 532 ALA A N 1
ATOM 3869 C CA . ALA A 1 532 ? -49.266 23.632 150.297 1.00 8.02 532 ALA A CA 1
ATOM 3870 C C . ALA A 1 532 ? -49.729 23.719 148.849 1.00 8.02 532 ALA A C 1
ATOM 3871 O O . ALA A 1 532 ? -50.445 22.832 148.364 1.00 8.02 532 ALA A O 1
ATOM 3873 N N . ARG A 1 533 ? -49.317 24.775 148.141 1.00 8.68 533 ARG A N 1
ATOM 3874 C CA . ARG A 1 533 ? -49.660 24.901 146.728 1.00 8.68 533 ARG A CA 1
ATOM 3875 C C . ARG A 1 533 ? -48.989 23.819 145.893 1.00 8.68 533 ARG A C 1
ATOM 3876 O O . ARG A 1 533 ? -49.619 23.239 144.998 1.00 8.68 533 ARG A O 1
ATOM 3884 N N . MET A 1 534 ? -47.720 23.515 146.188 1.00 9.61 534 MET A N 1
ATOM 3885 C CA . MET A 1 534 ? -47.029 22.451 145.464 1.00 9.61 534 MET A CA 1
ATOM 3886 C C . MET A 1 534 ? -47.635 21.083 145.764 1.00 9.61 534 MET A C 1
ATOM 3887 O O . MET A 1 534 ? -47.736 20.233 144.869 1.00 9.61 534 MET A O 1
ATOM 3892 N N . HIS A 1 535 ? -48.089 20.875 147.004 1.00 8.44 535 HIS A N 1
ATOM 3893 C CA . HIS A 1 535 ? -48.761 19.635 147.373 1.00 8.44 535 HIS A CA 1
ATOM 3894 C C . HIS A 1 535 ? -50.087 19.480 146.647 1.00 8.44 535 HIS A C 1
ATOM 3895 O O . HIS A 1 535 ? -50.425 18.379 146.205 1.00 8.44 535 HIS A O 1
ATOM 3902 N N . GLU A 1 536 ? -50.850 20.569 146.516 1.00 10.23 536 GLU A N 1
ATOM 3903 C CA . GLU A 1 536 ? -52.137 20.495 145.833 1.00 10.23 536 GLU A CA 1
ATOM 3904 C C . GLU A 1 536 ? -51.946 20.222 144.346 1.00 10.23 536 GLU A C 1
ATOM 3905 O O . GLU A 1 536 ? -52.670 19.407 143.754 1.00 10.23 536 GLU A O 1
ATOM 3911 N N . VAL A 1 537 ? -50.926 20.851 143.746 1.00 10.76 537 VAL A N 1
ATOM 3912 C CA . VAL A 1 537 ? -50.585 20.602 142.344 1.00 10.76 537 VAL A CA 1
ATOM 3913 C C . VAL A 1 537 ? -50.174 19.148 142.131 1.00 10.76 537 VAL A C 1
ATOM 3914 O O . VAL A 1 537 ? -50.614 18.497 141.174 1.00 10.76 537 VAL A O 1
ATOM 3918 N N . CYS A 1 538 ? -49.378 18.594 143.046 1.00 10.91 538 CYS A N 1
ATOM 3919 C CA . CYS A 1 538 ? -48.889 17.238 142.825 1.00 10.91 538 CYS A CA 1
ATOM 3920 C C . CYS A 1 538 ? -49.924 16.171 143.167 1.00 10.91 538 CYS A C 1
ATOM 3921 O O . CYS A 1 538 ? -49.906 15.090 142.572 1.00 10.91 538 CYS A O 1
ATOM 3924 N N . VAL A 1 539 ? -50.828 16.441 144.110 1.00 9.98 539 VAL A N 1
ATOM 3925 C CA . VAL A 1 539 ? -51.930 15.511 144.348 1.00 9.98 539 VAL A CA 1
ATOM 3926 C C . VAL A 1 539 ? -52.879 15.509 143.154 1.00 9.98 539 VAL A C 1
ATOM 3927 O O . VAL A 1 539 ? -53.358 14.449 142.731 1.00 9.98 539 VAL A O 1
ATOM 3931 N N . THR A 1 540 ? -53.108 16.682 142.548 1.00 11.22 540 THR A N 1
ATOM 3932 C CA . THR A 1 540 ? -53.920 16.747 141.334 1.00 11.22 540 THR A CA 1
ATOM 3933 C C . THR A 1 540 ? -53.253 16.017 140.165 1.00 11.22 540 THR A C 1
ATOM 3934 O O . THR A 1 540 ? -53.917 15.275 139.431 1.00 11.22 540 THR A O 1
ATOM 3938 N N . SER A 1 541 ? -51.935 16.167 140.011 1.00 12.17 541 SER A N 1
ATOM 3939 C CA . SER A 1 541 ? -51.248 15.565 138.871 1.00 12.17 541 SER A CA 1
ATOM 3940 C C . SER A 1 541 ? -51.134 14.048 138.989 1.00 12.17 541 SER A C 1
ATOM 3941 O O . SER A 1 541 ? -51.058 13.358 137.968 1.00 12.17 541 SER A O 1
ATOM 3944 N N . MET A 1 542 ? -51.124 13.509 140.209 1.00 10.37 542 MET A N 1
ATOM 3945 C CA . MET A 1 542 ? -50.966 12.067 140.372 1.00 10.37 542 MET A CA 1
ATOM 3946 C C . MET A 1 542 ? -52.256 11.325 140.059 1.00 10.37 542 MET A C 1
ATOM 3947 O O . MET A 1 542 ? -52.221 10.180 139.600 1.00 10.37 542 MET A O 1
ATOM 3952 N N . PHE A 1 543 ? -53.401 11.961 140.298 1.00 10.71 543 PHE A N 1
ATOM 3953 C CA . PHE A 1 543 ? -54.706 11.321 140.210 1.00 10.71 543 PHE A CA 1
ATOM 3954 C C . PHE A 1 543 ? -55.473 11.717 138.954 1.00 10.71 543 PHE A C 1
ATOM 3955 O O . PHE A 1 543 ? -56.706 11.714 138.958 1.00 10.71 543 PHE A O 1
ATOM 3963 N N . ASP A 1 544 ? -54.773 12.049 137.878 1.00 16.02 544 ASP A N 1
ATOM 3964 C CA . ASP A 1 544 ? -55.377 12.658 136.702 1.00 16.02 544 ASP A CA 1
ATOM 3965 C C . ASP A 1 544 ? -55.758 11.596 135.675 1.00 16.02 544 ASP A C 1
ATOM 3966 O O . ASP A 1 544 ? -55.004 10.649 135.442 1.00 16.02 544 ASP A O 1
ATOM 3971 N N . VAL A 1 545 ? -56.923 11.764 135.062 1.00 20.28 545 VAL A N 1
ATOM 3972 C CA . VAL A 1 545 ? -57.483 10.782 134.135 1.00 20.28 545 VAL A CA 1
ATOM 3973 C C . VAL A 1 545 ? -57.409 11.402 132.744 1.00 20.28 545 VAL A C 1
ATOM 3974 O O . VAL A 1 545 ? -57.361 12.637 132.608 1.00 20.28 545 VAL A O 1
ATOM 3978 N N . PRO A 1 546 ? -57.343 10.579 131.673 1.00 25.90 546 PRO A N 1
ATOM 3979 C CA . PRO A 1 546 ? -57.311 11.158 130.321 1.00 25.90 546 PRO A CA 1
ATOM 3980 C C . PRO A 1 546 ? -58.641 11.715 129.838 1.00 25.90 546 PRO A C 1
ATOM 3981 O O . PRO A 1 546 ? -59.629 11.777 130.576 1.00 25.90 546 PRO A O 1
ATOM 3985 N N . GLN A 1 547 ? -58.660 12.116 128.572 1.00 34.36 547 GLN A N 1
ATOM 3986 C CA . GLN A 1 547 ? -59.746 12.888 127.975 1.00 34.36 547 GLN A CA 1
ATOM 3987 C C . GLN A 1 547 ? -60.671 11.960 127.195 1.00 34.36 547 GLN A C 1
ATOM 3988 O O . GLN A 1 547 ? -60.222 11.290 126.261 1.00 34.36 547 GLN A O 1
ATOM 3994 N N . MET A 1 548 ? -61.908 11.870 127.703 1.00 37.32 548 MET A N 1
ATOM 3995 C CA . MET A 1 548 ? -63.162 11.476 127.004 1.00 37.32 548 MET A CA 1
ATOM 3996 C C . MET A 1 548 ? -64.310 11.510 128.024 1.00 37.32 548 MET A C 1
ATOM 3997 O O . MET A 1 548 ? -64.016 11.536 129.236 1.00 37.32 548 MET A O 1
ATOM 4002 N N . GLY A 1 549 ? -65.563 11.533 127.553 1.00 36.57 549 GLY A N 1
ATOM 4003 C CA . GLY A 1 549 ? -66.715 11.445 128.433 1.00 36.57 549 GLY A CA 1
ATOM 4004 C C . GLY A 1 549 ? -67.956 10.917 127.739 1.00 36.57 549 GLY A C 1
ATOM 4005 O O . GLY A 1 549 ? -67.866 10.158 126.773 1.00 36.57 549 GLY A O 1
ATOM 4006 N N . THR B 1 43 ? -37.325 3.998 134.138 1.00 23.74 43 THR B N 1
ATOM 4007 C CA . THR B 1 43 ? -37.273 4.536 135.492 1.00 23.74 43 THR B CA 1
ATOM 4008 C C . THR B 1 43 ? -37.832 5.955 135.556 1.00 23.74 43 THR B C 1
ATOM 4009 O O . THR B 1 43 ? -37.131 6.919 135.238 1.00 23.74 43 THR B O 1
ATOM 4013 N N . ARG B 1 44 ? -39.092 6.048 135.988 1.00 19.48 44 ARG B N 1
ATOM 4014 C CA . ARG B 1 44 ? -39.874 7.287 136.073 1.00 19.48 44 ARG B CA 1
ATOM 4015 C C . ARG B 1 44 ? -39.942 8.002 134.720 1.00 19.48 44 ARG B C 1
ATOM 4016 O O . ARG B 1 44 ? -39.187 8.934 134.428 1.00 19.48 44 ARG B O 1
ATOM 4024 N N . ASN B 1 45 ? -40.778 7.437 133.850 1.00 24.76 45 ASN B N 1
ATOM 4025 C CA . ASN B 1 45 ? -41.343 8.208 132.751 1.00 24.76 45 ASN B CA 1
ATOM 4026 C C . ASN B 1 45 ? -41.929 9.516 133.278 1.00 24.76 45 ASN B C 1
ATOM 4027 O O . ASN B 1 45 ? -42.584 9.550 134.325 1.00 24.76 45 ASN B O 1
ATOM 4032 N N . ASP B 1 46 ? -41.684 10.600 132.543 1.00 25.67 46 ASP B N 1
ATOM 4033 C CA . ASP B 1 46 ? -42.022 11.934 133.026 1.00 25.67 46 ASP B CA 1
ATOM 4034 C C . ASP B 1 46 ? -43.531 12.157 133.046 1.00 25.67 46 ASP B C 1
ATOM 4035 O O . ASP B 1 46 ? -44.270 11.616 132.218 1.00 25.67 46 ASP B O 1
ATOM 4040 N N . VAL B 1 47 ? -43.982 12.951 134.017 1.00 21.46 47 VAL B N 1
ATOM 4041 C CA . VAL B 1 47 ? -45.407 13.147 134.264 1.00 21.46 47 VAL B CA 1
ATOM 4042 C C . VAL B 1 47 ? -45.994 14.015 133.159 1.00 21.46 47 VAL B C 1
ATOM 4043 O O . VAL B 1 47 ? -45.530 15.135 132.915 1.00 21.46 47 VAL B O 1
ATOM 4047 N N . ALA B 1 48 ? -47.021 13.495 132.481 1.00 20.76 48 ALA B N 1
ATOM 4048 C CA . ALA B 1 48 ? -47.611 14.195 131.345 1.00 20.76 48 ALA B CA 1
ATOM 4049 C C . ALA B 1 48 ? -48.470 15.374 131.776 1.00 20.76 48 ALA B C 1
ATOM 4050 O O . ALA B 1 48 ? -48.759 16.251 130.957 1.00 20.76 48 ALA B O 1
ATOM 4052 N N . TRP B 1 49 ? -48.896 15.399 133.041 1.00 17.04 49 TRP B N 1
ATOM 4053 C CA . TRP B 1 49 ? -49.637 16.539 133.564 1.00 17.04 49 TRP B CA 1
ATOM 4054 C C . TRP B 1 49 ? -48.757 17.781 133.626 1.00 17.04 49 TRP B C 1
ATOM 4055 O O . TRP B 1 49 ? -49.236 18.902 133.420 1.00 17.04 49 TRP B O 1
ATOM 4066 N N . TYR B 1 50 ? -47.462 17.597 133.897 1.00 17.49 50 TYR B N 1
ATOM 4067 C CA . TYR B 1 50 ? -46.540 18.726 133.954 1.00 17.49 50 TYR B CA 1
ATOM 4068 C C . TYR B 1 50 ? -46.311 19.331 132.577 1.00 17.49 50 TYR B C 1
ATOM 4069 O O . TYR B 1 50 ? -46.061 20.535 132.462 1.00 17.49 50 TYR B O 1
ATOM 4078 N N . ALA B 1 51 ? -46.382 18.514 131.527 1.00 19.06 51 ALA B N 1
ATOM 4079 C CA . ALA B 1 51 ? -46.222 19.024 130.173 1.00 19.06 51 ALA B CA 1
ATOM 4080 C C . ALA B 1 51 ? -47.505 19.650 129.645 1.00 19.06 51 ALA B C 1
ATOM 4081 O O . ALA B 1 51 ? -47.445 20.590 128.846 1.00 19.06 51 ALA B O 1
ATOM 4083 N N . ARG B 1 52 ? -48.663 19.147 130.070 1.00 19.32 52 ARG B N 1
ATOM 4084 C CA . ARG B 1 52 ? -49.930 19.714 129.633 1.00 19.32 52 ARG B CA 1
ATOM 4085 C C . ARG B 1 52 ? -50.286 20.993 130.372 1.00 19.32 52 ARG B C 1
ATOM 4086 O O . ARG B 1 52 ? -51.042 21.810 129.837 1.00 19.32 52 ARG B O 1
ATOM 4094 N N . TYR B 1 53 ? -49.772 21.185 131.582 1.00 18.52 53 TYR B N 1
ATOM 4095 C CA . TYR B 1 53 ? -50.014 22.404 132.354 1.00 18.52 53 TYR B CA 1
ATOM 4096 C C . TYR B 1 53 ? -48.705 22.984 132.880 1.00 18.52 53 TYR B C 1
ATOM 4097 O O . TYR B 1 53 ? -48.470 23.009 134.091 1.00 18.52 53 TYR B O 1
ATOM 4106 N N . PRO B 1 54 ? -47.830 23.487 131.997 1.00 18.87 54 PRO B N 1
ATOM 4107 C CA . PRO B 1 54 ? -46.560 24.041 132.485 1.00 18.87 54 PRO B CA 1
ATOM 4108 C C . PRO B 1 54 ? -46.702 25.411 133.119 1.00 18.87 54 PRO B C 1
ATOM 4109 O O . PRO B 1 54 ? -45.799 25.829 133.851 1.00 18.87 54 PRO B O 1
ATOM 4113 N N . HIS B 1 55 ? -47.807 26.114 132.865 1.00 19.12 55 HIS B N 1
ATOM 4114 C CA . HIS B 1 55 ? -48.033 27.426 133.459 1.00 19.12 55 HIS B CA 1
ATOM 4115 C C . HIS B 1 55 ? -48.298 27.313 134.955 1.00 19.12 55 HIS B C 1
ATOM 4116 O O . HIS B 1 55 ? -47.747 28.083 135.748 1.00 19.12 55 HIS B O 1
ATOM 4123 N N . ILE B 1 56 ? -49.136 26.350 135.353 1.00 18.00 56 ILE B N 1
ATOM 4124 C CA . ILE B 1 56 ? -49.416 26.105 136.767 1.00 18.00 56 ILE B CA 1
ATOM 4125 C C . ILE B 1 56 ? -48.155 25.636 137.484 1.00 18.00 56 ILE B C 1
ATOM 4126 O O . ILE B 1 56 ? -47.871 26.051 138.616 1.00 18.00 56 ILE B O 1
ATOM 4131 N N . LEU B 1 57 ? -47.356 24.805 136.808 1.00 17.08 57 LEU B N 1
ATOM 4132 C CA . LEU B 1 57 ? -46.103 24.317 137.374 1.00 17.08 57 LEU B CA 1
ATOM 4133 C C . LEU B 1 57 ? -45.088 25.441 137.539 1.00 17.08 57 LEU B C 1
ATOM 4134 O O . LEU B 1 57 ? -44.342 25.473 138.524 1.00 17.08 57 LEU B O 1
ATOM 4139 N N . GLU B 1 58 ? -45.052 26.377 136.590 1.00 17.82 58 GLU B N 1
ATOM 4140 C CA . GLU B 1 58 ? -44.128 27.500 136.690 1.00 17.82 58 GLU B CA 1
ATOM 4141 C C . GLU B 1 58 ? -44.573 28.494 137.755 1.00 17.82 58 GLU B C 1
ATOM 4142 O O . GLU B 1 58 ? -43.736 29.077 138.450 1.00 17.82 58 GLU B O 1
ATOM 4148 N N . GLU B 1 59 ? -45.884 28.700 137.900 1.00 17.72 59 GLU B N 1
ATOM 4149 C CA . GLU B 1 59 ? -46.371 29.636 138.908 1.00 17.72 59 GLU B CA 1
ATOM 4150 C C . GLU B 1 59 ? -46.268 29.062 140.313 1.00 17.72 59 GLU B C 1
ATOM 4151 O O . GLU B 1 59 ? -46.141 29.820 141.280 1.00 17.72 59 GLU B O 1
ATOM 4157 N N . ALA B 1 60 ? -46.325 27.740 140.450 1.00 16.00 60 ALA B N 1
ATOM 4158 C CA . ALA B 1 60 ? -46.267 27.124 141.768 1.00 16.00 60 ALA B CA 1
ATOM 4159 C C . ALA B 1 60 ? -44.847 26.952 142.288 1.00 16.00 60 ALA B C 1
ATOM 4160 O O . ALA B 1 60 ? -44.675 26.700 143.484 1.00 16.00 60 ALA B O 1
ATOM 4162 N N . THR B 1 61 ? -43.835 27.082 141.433 1.00 15.09 61 THR B N 1
ATOM 4163 C CA . THR B 1 61 ? -42.449 26.812 141.795 1.00 15.09 61 THR B CA 1
ATOM 4164 C C . THR B 1 61 ? -41.544 28.006 141.513 1.00 15.09 61 THR B C 1
ATOM 4165 O O . THR B 1 61 ? -40.384 27.848 141.131 1.00 15.09 61 THR B O 1
ATOM 4169 N N . ARG B 1 62 ? -42.057 29.220 141.702 1.00 16.28 62 ARG B N 1
ATOM 4170 C CA . ARG B 1 62 ? -41.255 30.433 141.533 1.00 16.28 62 ARG B CA 1
ATOM 4171 C C . ARG B 1 62 ? -40.586 30.730 142.867 1.00 16.28 62 ARG B C 1
ATOM 4172 O O . ARG B 1 62 ? -41.136 31.417 143.726 1.00 16.28 62 ARG B O 1
ATOM 4180 N N . LEU B 1 63 ? -39.379 30.203 143.045 1.00 10.75 63 LEU B N 1
ATOM 4181 C CA . LEU B 1 63 ? -38.765 30.240 144.357 1.00 10.75 63 LEU B CA 1
ATOM 4182 C C . LEU B 1 63 ? -37.498 31.086 144.355 1.00 10.75 63 LEU B C 1
ATOM 4183 O O . LEU B 1 63 ? -36.720 31.050 143.398 1.00 10.75 63 LEU B O 1
ATOM 4188 N N . PRO B 1 64 ? -37.279 31.867 145.415 1.00 8.72 64 PRO B N 1
ATOM 4189 C CA . PRO B 1 64 ? -36.073 32.699 145.505 1.00 8.72 64 PRO B CA 1
ATOM 4190 C C . PRO B 1 64 ? -34.835 31.909 145.888 1.00 8.72 64 PRO B C 1
ATOM 4191 O O . PRO B 1 64 ? -34.525 31.804 147.076 1.00 8.72 64 PRO B O 1
ATOM 4195 N N . PHE B 1 65 ? -34.132 31.322 144.927 1.00 8.35 65 PHE B N 1
ATOM 4196 C CA . PHE B 1 65 ? -32.858 30.699 145.261 1.00 8.35 65 PHE B CA 1
ATOM 4197 C C . PHE B 1 65 ? -31.745 31.740 145.266 1.00 8.35 65 PHE B C 1
ATOM 4198 O O . PHE B 1 65 ? -32.017 32.938 145.124 1.00 8.35 65 PHE B O 1
ATOM 4206 N N . ALA B 1 66 ? -30.500 31.280 145.452 1.00 6.54 66 ALA B N 1
ATOM 4207 C CA . ALA B 1 66 ? -29.283 32.106 145.440 1.00 6.54 66 ALA B CA 1
ATOM 4208 C C . ALA B 1 66 ? -29.313 33.199 146.510 1.00 6.54 66 ALA B C 1
ATOM 4209 O O . ALA B 1 66 ? -29.109 34.375 146.213 1.00 6.54 66 ALA B O 1
ATOM 4211 N N . TYR B 1 67 ? -29.594 32.811 147.749 1.00 6.07 67 TYR B N 1
ATOM 4212 C CA . TYR B 1 67 ? -29.444 33.708 148.885 1.00 6.07 67 TYR B CA 1
ATOM 4213 C C . TYR B 1 67 ? -27.977 34.103 149.040 1.00 6.07 67 TYR B C 1
ATOM 4214 O O . TYR B 1 67 ? -27.113 33.218 149.100 1.00 6.07 67 TYR B O 1
ATOM 4223 N N . PRO B 1 68 ? -27.655 35.396 149.100 1.00 5.31 68 PRO B N 1
ATOM 4224 C CA . PRO B 1 68 ? -26.254 35.797 149.288 1.00 5.31 68 PRO B CA 1
ATOM 4225 C C . PRO B 1 68 ? -25.738 35.420 150.668 1.00 5.31 68 PRO B C 1
ATOM 4226 O O . PRO B 1 68 ? -26.416 35.613 151.679 1.00 5.31 68 PRO B O 1
ATOM 4230 N N . ILE B 1 69 ? -24.529 34.874 150.702 1.00 4.55 69 ILE B N 1
ATOM 4231 C CA . ILE B 1 69 ? -23.911 34.428 151.945 1.00 4.55 69 ILE B CA 1
ATOM 4232 C C . ILE B 1 69 ? -23.100 35.574 152.528 1.00 4.55 69 ILE B C 1
ATOM 4233 O O . ILE B 1 69 ? -22.552 36.405 151.795 1.00 4.55 69 ILE B O 1
ATOM 4238 N N . GLY B 1 70 ? -23.053 35.644 153.850 1.00 4.87 70 GLY B N 1
ATOM 4239 C CA . GLY B 1 70 ? -22.365 36.734 154.501 1.00 4.87 70 GLY B CA 1
ATOM 4240 C C . GLY B 1 70 ? -23.250 37.451 155.491 1.00 4.87 70 GLY B C 1
ATOM 4241 O O . GLY B 1 70 ? -22.788 38.336 156.215 1.00 4.87 70 GLY B O 1
ATOM 4242 N N . GLN B 1 71 ? -24.529 37.083 155.529 1.00 6.42 71 GLN B N 1
ATOM 4243 C CA . GLN B 1 71 ? -25.481 37.722 156.419 1.00 6.42 71 GLN B CA 1
ATOM 4244 C C . GLN B 1 71 ? -26.407 36.679 157.024 1.00 6.42 71 GLN B C 1
ATOM 4245 O O . GLN B 1 71 ? -26.575 35.578 156.499 1.00 6.42 71 GLN B O 1
ATOM 4251 N N . TYR B 1 72 ? -27.009 37.058 158.143 1.00 8.08 72 TYR B N 1
ATOM 4252 C CA . TYR B 1 72 ? -27.925 36.194 158.868 1.00 8.08 72 TYR B CA 1
ATOM 4253 C C . TYR B 1 72 ? -29.252 36.064 158.132 1.00 8.08 72 TYR B C 1
ATOM 4254 O O . TYR B 1 72 ? -29.748 37.023 157.536 1.00 8.08 72 TYR B O 1
ATOM 4263 N N . TYR B 1 73 ? -29.832 34.869 158.189 1.00 6.96 73 TYR B N 1
ATOM 4264 C CA . TYR B 1 73 ? -31.179 34.635 157.693 1.00 6.96 73 TYR B CA 1
ATOM 4265 C C . TYR B 1 73 ? -32.018 33.988 158.778 1.00 6.96 73 TYR B C 1
ATOM 4266 O O . TYR B 1 73 ? -31.553 33.098 159.495 1.00 6.96 73 TYR B O 1
ATOM 4275 N N . ASP B 1 74 ? -33.256 34.448 158.897 1.00 9.07 74 ASP B N 1
ATOM 4276 C CA . ASP B 1 74 ? -34.247 33.818 159.750 1.00 9.07 74 ASP B CA 1
ATOM 4277 C C . ASP B 1 74 ? -35.190 33.003 158.879 1.00 9.07 74 ASP B C 1
ATOM 4278 O O . ASP B 1 74 ? -35.642 33.472 157.832 1.00 9.07 74 ASP B O 1
ATOM 4283 N N . THR B 1 75 ? -35.473 31.773 159.306 1.00 8.56 75 THR B N 1
ATOM 4284 C CA . THR B 1 75 ? -36.380 30.936 158.532 1.00 8.56 75 THR B CA 1
ATOM 4285 C C . THR B 1 75 ? -37.836 31.278 158.806 1.00 8.56 75 THR B C 1
ATOM 4286 O O . THR B 1 75 ? -38.673 31.159 157.907 1.00 8.56 75 THR B O 1
ATOM 4290 N N . GLY B 1 76 ? -38.148 31.732 160.009 1.00 9.29 76 GLY B N 1
ATOM 4291 C CA . GLY B 1 76 ? -39.522 31.950 160.390 1.00 9.29 76 GLY B CA 1
ATOM 4292 C C . GLY B 1 76 ? -40.104 30.757 161.116 1.00 9.29 76 GLY B C 1
ATOM 4293 O O . GLY B 1 76 ? -39.405 29.849 161.571 1.00 9.29 76 GLY B O 1
ATOM 4294 N N . TYR B 1 77 ? -41.427 30.763 161.218 1.00 10.96 77 TYR B N 1
ATOM 4295 C CA . TYR B 1 77 ? -42.158 29.755 161.973 1.00 10.96 77 TYR B CA 1
ATOM 4296 C C . TYR B 1 77 ? -43.197 29.102 161.075 1.00 10.96 77 TYR B C 1
ATOM 4297 O O . TYR B 1 77 ? -44.052 29.791 160.510 1.00 10.96 77 TYR B O 1
ATOM 4306 N N . SER B 1 78 ? -43.118 27.777 160.940 1.00 10.64 78 SER B N 1
ATOM 4307 C CA . SER B 1 78 ? -44.217 27.032 160.334 1.00 10.64 78 SER B CA 1
ATOM 4308 C C . SER B 1 78 ? -45.424 27.008 161.258 1.00 10.64 78 SER B C 1
ATOM 4309 O O . SER B 1 78 ? -46.561 27.199 160.813 1.00 10.64 78 SER B O 1
ATOM 4312 N N . VAL B 1 79 ? -45.192 26.772 162.542 1.00 12.06 79 VAL B N 1
ATOM 4313 C CA . VAL B 1 79 ? -46.212 26.869 163.574 1.00 12.06 79 VAL B CA 1
ATOM 4314 C C . VAL B 1 79 ? -46.029 28.220 164.248 1.00 12.06 79 VAL B C 1
ATOM 4315 O O . VAL B 1 79 ? -44.995 28.477 164.871 1.00 12.06 79 VAL B O 1
ATOM 4319 N N . ALA B 1 80 ? -47.034 29.089 164.125 1.00 13.96 80 ALA B N 1
ATOM 4320 C CA . ALA B 1 80 ? -46.911 30.452 164.627 1.00 13.96 80 ALA B CA 1
ATOM 4321 C C . ALA B 1 80 ? -46.948 30.528 166.147 1.00 13.96 80 ALA B C 1
ATOM 4322 O O . ALA B 1 80 ? -46.494 31.527 166.713 1.00 13.96 80 ALA B O 1
ATOM 4324 N N . SER B 1 81 ? -47.472 29.509 166.818 1.00 14.78 81 SER B N 1
ATOM 4325 C CA . SER B 1 81 ? -47.510 29.488 168.272 1.00 14.78 81 SER B CA 1
ATOM 4326 C C . SER B 1 81 ? -46.257 28.882 168.887 1.00 14.78 81 SER B C 1
ATOM 4327 O O . SER B 1 81 ? -46.187 28.755 170.111 1.00 14.78 81 SER B O 1
ATOM 4330 N N . ALA B 1 82 ? -45.259 28.530 168.075 1.00 14.81 82 ALA B N 1
ATOM 4331 C CA . ALA B 1 82 ? -44.051 27.880 168.569 1.00 14.81 82 ALA B CA 1
ATOM 4332 C C . ALA B 1 82 ? -43.053 28.848 169.192 1.00 14.81 82 ALA B C 1
ATOM 4333 O O . ALA B 1 82 ? -41.938 28.430 169.513 1.00 14.81 82 ALA B O 1
ATOM 4335 N N . THR B 1 83 ? -43.419 30.121 169.368 1.00 16.03 83 THR B N 1
ATOM 4336 C CA . THR B 1 83 ? -42.600 31.049 170.135 1.00 16.03 83 THR B CA 1
ATOM 4337 C C . THR B 1 83 ? -42.644 30.755 171.630 1.00 16.03 83 THR B C 1
ATOM 4338 O O . THR B 1 83 ? -41.787 31.247 172.370 1.00 16.03 83 THR B O 1
ATOM 4342 N N . GLU B 1 84 ? -43.621 29.965 172.088 1.00 16.91 84 GLU B N 1
ATOM 4343 C CA . GLU B 1 84 ? -43.674 29.537 173.481 1.00 16.91 84 GLU B CA 1
ATOM 4344 C C . GLU B 1 84 ? -42.614 28.494 173.809 1.00 16.91 84 GLU B C 1
ATOM 4345 O O . GLU B 1 84 ? -42.360 28.234 174.989 1.00 16.91 84 GLU B O 1
ATOM 4351 N N . TRP B 1 85 ? -41.998 27.900 172.795 1.00 15.67 85 TRP B N 1
ATOM 4352 C CA . TRP B 1 85 ? -41.002 26.839 172.924 1.00 15.67 85 TRP B CA 1
ATOM 4353 C C . TRP B 1 85 ? -39.622 27.359 172.565 1.00 15.67 85 TRP B C 1
ATOM 4354 O O . TRP B 1 85 ? -38.893 26.686 171.844 1.00 15.67 85 TRP B O 1
ATOM 4365 N N . SER B 1 86 ? -39.278 28.546 173.082 1.00 16.37 86 SER B N 1
ATOM 4366 C CA . SER B 1 86 ? -38.304 29.505 172.550 1.00 16.37 86 SER B CA 1
ATOM 4367 C C . SER B 1 86 ? -37.017 28.938 171.957 1.00 16.37 86 SER B C 1
ATOM 4368 O O . SER B 1 86 ? -36.763 29.108 170.761 1.00 16.37 86 SER B O 1
ATOM 4371 N N . LYS B 1 87 ? -36.218 28.235 172.754 1.00 15.35 87 LYS B N 1
ATOM 4372 C CA . LYS B 1 87 ? -34.982 27.681 172.221 1.00 15.35 87 LYS B CA 1
ATOM 4373 C C . LYS B 1 87 ? -35.161 26.294 171.617 1.00 15.35 87 LYS B C 1
ATOM 4374 O O . LYS B 1 87 ? -34.261 25.825 170.915 1.00 15.35 87 LYS B O 1
ATOM 4380 N N . TYR B 1 88 ? -36.306 25.645 171.838 1.00 13.95 88 TYR B N 1
ATOM 4381 C CA . TYR B 1 88 ? -36.593 24.364 171.206 1.00 13.95 88 TYR B CA 1
ATOM 4382 C C . TYR B 1 88 ? -36.986 24.495 169.741 1.00 13.95 88 TYR B C 1
ATOM 4383 O O . TYR B 1 88 ? -37.196 23.474 169.081 1.00 13.95 88 TYR B O 1
ATOM 4392 N N . VAL B 1 89 ? -37.135 25.712 169.228 1.00 11.79 89 VAL B N 1
ATOM 4393 C CA . VAL B 1 89 ? -37.324 25.959 167.806 1.00 11.79 89 VAL B CA 1
ATOM 4394 C C . VAL B 1 89 ? -36.153 26.800 167.322 1.00 11.79 89 VAL B C 1
ATOM 4395 O O . VAL B 1 89 ? -35.901 27.887 167.855 1.00 11.79 89 VAL B O 1
ATOM 4399 N N . ASP B 1 90 ? -35.436 26.298 166.324 1.00 10.06 90 ASP B N 1
ATOM 4400 C CA . ASP B 1 90 ? -34.301 26.999 165.739 1.00 10.06 90 ASP B CA 1
ATOM 4401 C C . ASP B 1 90 ? -34.730 27.580 164.400 1.00 10.06 90 ASP B C 1
ATOM 4402 O O . ASP B 1 90 ? -35.067 26.836 163.474 1.00 10.06 90 ASP B O 1
ATOM 4407 N N . THR B 1 91 ? -34.708 28.906 164.303 1.00 9.20 91 THR B N 1
ATOM 4408 C CA . THR B 1 91 ? -35.053 29.611 163.078 1.00 9.20 91 THR B CA 1
ATOM 4409 C C . THR B 1 91 ? -33.838 30.250 162.420 1.00 9.20 91 THR B C 1
ATOM 4410 O O . THR B 1 91 ? -33.985 30.954 161.420 1.00 9.20 91 THR B O 1
ATOM 4414 N N . SER B 1 92 ? -32.644 30.010 162.949 1.00 8.47 92 SER B N 1
ATOM 4415 C CA . SER B 1 92 ? -31.436 30.669 162.482 1.00 8.47 92 SER B CA 1
ATOM 4416 C C . SER B 1 92 ? -30.775 29.873 161.367 1.00 8.47 92 SER B C 1
ATOM 4417 O O . SER B 1 92 ? -30.886 28.647 161.298 1.00 8.47 92 SER B O 1
ATOM 4420 N N . LEU B 1 93 ? -30.077 30.588 160.490 1.00 6.82 93 LEU B N 1
ATOM 4421 C CA . LEU B 1 93 ? -29.330 29.971 159.400 1.00 6.82 93 LEU B CA 1
ATOM 4422 C C . LEU B 1 93 ? -28.071 30.795 159.173 1.00 6.82 93 LEU B C 1
ATOM 4423 O O . LEU B 1 93 ? -28.132 31.872 158.574 1.00 6.82 93 LEU B O 1
ATOM 4428 N N . THR B 1 94 ? -26.936 30.295 159.655 1.00 6.51 94 THR B N 1
ATOM 4429 C CA . THR B 1 94 ? -25.651 30.989 159.579 1.00 6.51 94 THR B CA 1
ATOM 4430 C C . THR B 1 94 ? -24.698 30.167 158.715 1.00 6.51 94 THR B C 1
ATOM 4431 O O . THR B 1 94 ? -24.106 29.191 159.178 1.00 6.51 94 THR B O 1
ATOM 4435 N N . ILE B 1 95 ? -24.549 30.569 157.463 1.00 5.09 95 ILE B N 1
ATOM 4436 C CA . ILE B 1 95 ? -23.651 29.875 156.537 1.00 5.09 95 ILE B CA 1
ATOM 4437 C C . ILE B 1 95 ? -22.278 30.542 156.591 1.00 5.09 95 ILE B C 1
ATOM 4438 O O . ILE B 1 95 ? -22.190 31.768 156.434 1.00 5.09 95 ILE B O 1
ATOM 4443 N N . PRO B 1 96 ? -21.201 29.792 156.824 1.00 4.29 96 PRO B N 1
ATOM 4444 C CA . PRO B 1 96 ? -19.870 30.392 156.949 1.00 4.29 96 PRO B CA 1
ATOM 4445 C C . PRO B 1 96 ? -19.170 30.560 155.606 1.00 4.29 96 PRO B C 1
ATOM 4446 O O . PRO B 1 96 ? -19.525 29.943 154.603 1.00 4.29 96 PRO B O 1
ATOM 4450 N N . GLY B 1 97 ? -18.167 31.433 155.600 1.00 3.77 97 GLY B N 1
ATOM 4451 C CA . GLY B 1 97 ? -17.477 31.713 154.357 1.00 3.77 97 GLY B CA 1
ATOM 4452 C C . GLY B 1 97 ? -15.997 31.417 154.300 1.00 3.77 97 GLY B C 1
ATOM 4453 O O . GLY B 1 97 ? -15.486 31.019 153.250 1.00 3.77 97 GLY B O 1
ATOM 4454 N N . VAL B 1 98 ? -15.294 31.594 155.415 1.00 3.49 98 VAL B N 1
ATOM 4455 C CA . VAL B 1 98 ? -13.837 31.561 155.439 1.00 3.49 98 VAL B CA 1
ATOM 4456 C C . VAL B 1 98 ? -13.384 30.496 156.423 1.00 3.49 98 VAL B C 1
ATOM 4457 O O . VAL B 1 98 ? -13.844 30.474 157.567 1.00 3.49 98 VAL B O 1
ATOM 4461 N N . MET B 1 99 ? -12.493 29.612 155.976 1.00 3.68 99 MET B N 1
ATOM 4462 C CA . MET B 1 99 ? -11.688 28.774 156.862 1.00 3.68 99 MET B CA 1
ATOM 4463 C C . MET B 1 99 ? -10.223 29.032 156.543 1.00 3.68 99 MET B C 1
ATOM 4464 O O . MET B 1 99 ? -9.747 28.682 155.459 1.00 3.68 99 MET B O 1
ATOM 4469 N N . CYS B 1 100 ? -9.514 29.646 157.478 1.00 3.46 100 CYS B N 1
ATOM 4470 C CA . CYS B 1 100 ? -8.100 29.939 157.302 1.00 3.46 100 CYS B CA 1
ATOM 4471 C C . CYS B 1 100 ? -7.271 28.824 157.927 1.00 3.46 100 CYS B C 1
ATOM 4472 O O . CYS B 1 100 ? -7.433 28.518 159.110 1.00 3.46 100 CYS B O 1
ATOM 4475 N N . VAL B 1 101 ? -6.390 28.222 157.134 1.00 2.91 101 VAL B N 1
ATOM 4476 C CA . VAL B 1 101 ? -5.459 27.209 157.619 1.00 2.91 101 VAL B CA 1
ATOM 4477 C C . VAL B 1 101 ? -4.180 27.911 158.062 1.00 2.91 101 VAL B C 1
ATOM 4478 O O . VAL B 1 101 ? -3.501 28.552 157.255 1.00 2.91 101 VAL B O 1
ATOM 4482 N N . ASN B 1 102 ? -3.848 27.788 159.341 1.00 3.04 102 ASN B N 1
ATOM 4483 C CA . ASN B 1 102 ? -2.736 28.517 159.941 1.00 3.04 102 ASN B CA 1
ATOM 4484 C C . ASN B 1 102 ? -1.523 27.595 160.015 1.00 3.04 102 ASN B C 1
ATOM 4485 O O . ASN B 1 102 ? -1.526 26.619 160.771 1.00 3.04 102 ASN B O 1
ATOM 4490 N N . PHE B 1 103 ? -0.484 27.906 159.242 1.00 3.35 103 PHE B N 1
ATOM 4491 C CA . PHE B 1 103 ? 0.624 26.985 159.054 1.00 3.35 103 PHE B CA 1
ATOM 4492 C C . PHE B 1 103 ? 1.945 27.554 159.561 1.00 3.35 103 PHE B C 1
ATOM 4493 O O . PHE B 1 103 ? 2.105 28.758 159.764 1.00 3.35 103 PHE B O 1
ATOM 4501 N N . THR B 1 104 ? 2.897 26.644 159.750 1.00 3.87 104 THR B N 1
ATOM 4502 C CA . THR B 1 104 ? 4.283 26.942 160.092 1.00 3.87 104 THR B CA 1
ATOM 4503 C C . THR B 1 104 ? 5.174 26.380 158.995 1.00 3.87 104 THR B C 1
ATOM 4504 O O . THR B 1 104 ? 5.070 25.185 158.684 1.00 3.87 104 THR B O 1
ATOM 4508 N N . PRO B 1 105 ? 6.032 27.175 158.357 1.00 4.06 105 PRO B N 1
ATOM 4509 C CA . PRO B 1 105 ? 6.944 26.606 157.356 1.00 4.06 105 PRO B CA 1
ATOM 4510 C C . PRO B 1 105 ? 8.085 25.848 158.019 1.00 4.06 105 PRO B C 1
ATOM 4511 O O . PRO B 1 105 ? 8.675 26.305 158.999 1.00 4.06 105 PRO B O 1
ATOM 4515 N N . THR B 1 106 ? 8.374 24.664 157.492 1.00 5.05 106 THR B N 1
ATOM 4516 C CA . THR B 1 106 ? 9.355 23.766 158.079 1.00 5.05 106 THR B CA 1
ATOM 4517 C C . THR B 1 106 ? 10.364 23.339 157.023 1.00 5.05 106 THR B C 1
ATOM 4518 O O . THR B 1 106 ? 10.040 23.290 155.834 1.00 5.05 106 THR B O 1
ATOM 4522 N N . PRO B 1 107 ? 11.602 23.043 157.426 1.00 5.79 107 PRO B N 1
ATOM 4523 C CA . PRO B 1 107 ? 12.553 22.409 156.506 1.00 5.79 107 PRO B CA 1
ATOM 4524 C C . PRO B 1 107 ? 12.457 20.894 156.466 1.00 5.79 107 PRO B C 1
ATOM 4525 O O . PRO B 1 107 ? 13.287 20.257 155.811 1.00 5.79 107 PRO B O 1
ATOM 4529 N N . GLY B 1 108 ? 11.471 20.311 157.136 1.00 6.13 108 GLY B N 1
ATOM 4530 C CA . GLY B 1 108 ? 11.413 18.888 157.378 1.00 6.13 108 GLY B CA 1
ATOM 4531 C C . GLY B 1 108 ? 11.955 18.540 158.751 1.00 6.13 108 GLY B C 1
ATOM 4532 O O . GLY B 1 108 ? 12.568 19.354 159.443 1.00 6.13 108 GLY B O 1
ATOM 4533 N N . GLU B 1 109 ? 11.713 17.299 159.156 1.00 7.89 109 GLU B N 1
ATOM 4534 C CA . GLU B 1 109 ? 12.267 16.812 160.410 1.00 7.89 109 GLU B CA 1
ATOM 4535 C C . GLU B 1 109 ? 13.748 16.518 160.220 1.00 7.89 109 GLU B C 1
ATOM 4536 O O . GLU B 1 109 ? 14.145 15.928 159.212 1.00 7.89 109 GLU B O 1
ATOM 4542 N N . SER B 1 110 ? 14.568 16.938 161.178 1.00 8.29 110 SER B N 1
ATOM 4543 C CA . SER B 1 110 ? 16.011 16.790 161.050 1.00 8.29 110 SER B CA 1
ATOM 4544 C C . SER B 1 110 ? 16.631 16.555 162.417 1.00 8.29 110 SER B C 1
ATOM 4545 O O . SER B 1 110 ? 16.655 17.462 163.252 1.00 8.29 110 SER B O 1
ATOM 4548 N N . TYR B 1 111 ? 17.140 15.341 162.641 1.00 9.80 111 TYR B N 1
ATOM 4549 C CA . TYR B 1 111 ? 17.907 15.046 163.843 1.00 9.80 111 TYR B CA 1
ATOM 4550 C C . TYR B 1 111 ? 19.283 14.451 163.575 1.00 9.80 111 TYR B C 1
ATOM 4551 O O . TYR B 1 111 ? 20.038 14.257 164.532 1.00 9.80 111 TYR B O 1
ATOM 4560 N N . ASN B 1 112 ? 19.637 14.159 162.325 1.00 10.42 112 ASN B N 1
ATOM 4561 C CA . ASN B 1 112 ? 20.999 13.765 161.995 1.00 10.42 112 ASN B CA 1
ATOM 4562 C C . ASN B 1 112 ? 21.357 14.328 160.626 1.00 10.42 112 ASN B C 1
ATOM 4563 O O . ASN B 1 112 ? 20.566 15.031 159.993 1.00 10.42 112 ASN B O 1
ATOM 4568 N N . LYS B 1 113 ? 22.563 13.989 160.164 1.00 10.98 113 LYS B N 1
ATOM 4569 C CA . LYS B 1 113 ? 23.072 14.467 158.885 1.00 10.98 113 LYS B CA 1
ATOM 4570 C C . LYS B 1 113 ? 22.414 13.799 157.687 1.00 10.98 113 LYS B C 1
ATOM 4571 O O . LYS B 1 113 ? 22.600 14.263 156.559 1.00 10.98 113 LYS B O 1
ATOM 4577 N N . ASN B 1 114 ? 21.663 12.725 157.895 1.00 10.43 114 ASN B N 1
ATOM 4578 C CA . ASN B 1 114 ? 21.053 11.992 156.796 1.00 10.43 114 ASN B CA 1
ATOM 4579 C C . ASN B 1 114 ? 19.668 12.539 156.447 1.00 10.43 114 ASN B C 1
ATOM 4580 O O . ASN B 1 114 ? 18.933 11.911 155.679 1.00 10.43 114 ASN B O 1
ATOM 4585 N N . SER B 1 115 ? 19.323 13.701 156.998 1.00 8.92 115 SER B N 1
ATOM 4586 C CA . SER B 1 115 ? 18.040 14.346 156.778 1.00 8.92 115 SER B CA 1
ATOM 4587 C C . SER B 1 115 ? 17.960 14.910 155.360 1.00 8.92 115 SER B C 1
ATOM 4588 O O . SER B 1 115 ? 18.988 15.083 154.702 1.00 8.92 115 SER B O 1
ATOM 4591 N N . PRO B 1 116 ? 16.750 15.184 154.850 1.00 7.41 116 PRO B N 1
ATOM 4592 C CA . PRO B 1 116 ? 16.658 15.834 153.530 1.00 7.41 116 PRO B CA 1
ATOM 4593 C C . PRO B 1 116 ? 17.207 17.250 153.498 1.00 7.41 116 PRO B C 1
ATOM 4594 O O . PRO B 1 116 ? 17.786 17.655 152.481 1.00 7.41 116 PRO B O 1
ATOM 4598 N N . ILE B 1 117 ? 17.058 18.009 154.586 1.00 7.33 117 ILE B N 1
ATOM 4599 C CA . ILE B 1 117 ? 17.589 19.368 154.610 1.00 7.33 117 ILE B CA 1
ATOM 4600 C C . ILE B 1 117 ? 19.120 19.364 154.643 1.00 7.33 117 ILE B C 1
ATOM 4601 O O . ILE B 1 117 ? 19.753 20.241 154.049 1.00 7.33 117 ILE B O 1
ATOM 4606 N N . ASN B 1 118 ? 19.743 18.342 155.236 1.00 7.87 118 ASN B N 1
ATOM 4607 C CA . ASN B 1 118 ? 21.199 18.299 155.286 1.00 7.87 118 ASN B CA 1
ATOM 4608 C C . ASN B 1 118 ? 21.778 17.812 153.965 1.00 7.87 118 ASN B C 1
ATOM 4609 O O . ASN B 1 118 ? 22.841 18.276 153.533 1.00 7.87 118 ASN B O 1
ATOM 4614 N N . ILE B 1 119 ? 21.078 16.890 153.303 1.00 7.58 119 ILE B N 1
ATOM 4615 C CA . ILE B 1 119 ? 21.465 16.453 151.966 1.00 7.58 119 ILE B CA 1
ATOM 4616 C C . ILE B 1 119 ? 21.333 17.606 150.975 1.00 7.58 119 ILE B C 1
ATOM 4617 O O . ILE B 1 119 ? 22.211 17.822 150.126 1.00 7.58 119 ILE B O 1
ATOM 4622 N N . ALA B 1 120 ? 20.268 18.399 151.110 1.00 7.59 120 ALA B N 1
ATOM 4623 C CA . ALA B 1 120 ? 20.099 19.575 150.264 1.00 7.59 120 ALA B CA 1
ATOM 4624 C C . ALA B 1 120 ? 21.149 20.638 150.560 1.00 7.59 120 ALA B C 1
ATOM 4625 O O . ALA B 1 120 ? 21.611 21.324 149.642 1.00 7.59 120 ALA B O 1
ATOM 4627 N N . ALA B 1 121 ? 21.528 20.783 151.835 1.00 7.88 121 ALA B N 1
ATOM 4628 C CA . ALA B 1 121 ? 22.603 21.692 152.220 1.00 7.88 121 ALA B CA 1
ATOM 4629 C C . ALA B 1 121 ? 23.924 21.299 151.572 1.00 7.88 121 ALA B C 1
ATOM 4630 O O . ALA B 1 121 ? 24.641 22.154 151.043 1.00 7.88 121 ALA B O 1
ATOM 4632 N N . GLN B 1 122 ? 24.244 20.000 151.590 1.00 8.83 122 GLN B N 1
ATOM 4633 C CA . GLN B 1 122 ? 25.462 19.504 150.951 1.00 8.83 122 GLN B CA 1
ATOM 4634 C C . GLN B 1 122 ? 25.441 19.744 149.444 1.00 8.83 122 GLN B C 1
ATOM 4635 O O . GLN B 1 122 ? 26.436 20.199 148.868 1.00 8.83 122 GLN B O 1
ATOM 4641 N N . ASN B 1 123 ? 24.296 19.491 148.799 1.00 10.37 123 ASN B N 1
ATOM 4642 C CA . ASN B 1 123 ? 24.205 19.658 147.348 1.00 10.37 123 ASN B CA 1
ATOM 4643 C C . ASN B 1 123 ? 24.324 21.123 146.934 1.00 10.37 123 ASN B C 1
ATOM 4644 O O . ASN B 1 123 ? 25.060 21.457 145.993 1.00 10.37 123 ASN B O 1
ATOM 4649 N N . VAL B 1 124 ? 23.622 22.019 147.636 1.00 9.05 124 VAL B N 1
ATOM 4650 C CA . VAL B 1 124 ? 23.669 23.422 147.245 1.00 9.05 124 VAL B CA 1
ATOM 4651 C C . VAL B 1 124 ? 25.007 24.043 147.636 1.00 9.05 124 VAL B C 1
ATOM 4652 O O . VAL B 1 124 ? 25.505 24.928 146.935 1.00 9.05 124 VAL B O 1
ATOM 4656 N N . TYR B 1 125 ? 25.662 23.536 148.684 1.00 8.86 125 TYR B N 1
ATOM 4657 C CA . TYR B 1 125 ? 26.986 24.040 149.012 1.00 8.86 125 TYR B CA 1
ATOM 4658 C C . TYR B 1 125 ? 28.034 23.542 148.035 1.00 8.86 125 TYR B C 1
ATOM 4659 O O . TYR B 1 125 ? 29.010 24.248 147.777 1.00 8.86 125 TYR B O 1
ATOM 4668 N N . THR B 1 126 ? 27.858 22.342 147.483 1.00 10.28 126 THR B N 1
ATOM 4669 C CA . THR B 1 126 ? 28.781 21.877 146.458 1.00 10.28 126 THR B CA 1
ATOM 4670 C C . THR B 1 126 ? 28.609 22.680 145.175 1.00 10.28 126 THR B C 1
ATOM 4671 O O . THR B 1 126 ? 29.594 23.052 144.526 1.00 10.28 126 THR B O 1
ATOM 4675 N N . TYR B 1 127 ? 27.363 22.998 144.817 1.00 11.33 127 TYR B N 1
ATOM 4676 C CA . TYR B 1 127 ? 27.141 23.756 143.588 1.00 11.33 127 TYR B CA 1
ATOM 4677 C C . TYR B 1 127 ? 27.589 25.210 143.723 1.00 11.33 127 TYR B C 1
ATOM 4678 O O . TYR B 1 127 ? 28.158 25.776 142.785 1.00 11.33 127 TYR B O 1
ATOM 4687 N N . VAL B 1 128 ? 27.345 25.831 144.873 1.00 9.39 128 VAL B N 1
ATOM 4688 C CA . VAL B 1 128 ? 27.691 27.237 145.047 1.00 9.39 128 VAL B CA 1
ATOM 4689 C C . VAL B 1 128 ? 29.170 27.411 145.377 1.00 9.39 128 VAL B C 1
ATOM 4690 O O . VAL B 1 128 ? 29.840 28.275 144.811 1.00 9.39 128 VAL B O 1
ATOM 4694 N N . ARG B 1 129 ? 29.709 26.577 146.264 1.00 9.44 129 ARG B N 1
ATOM 4695 C CA . ARG B 1 129 ? 31.078 26.733 146.734 1.00 9.44 129 ARG B CA 1
ATOM 4696 C C . ARG B 1 129 ? 32.107 26.167 145.760 1.00 9.44 129 ARG B C 1
ATOM 4697 O O . ARG B 1 129 ? 33.168 26.773 145.572 1.00 9.44 129 ARG B O 1
ATOM 4705 N N . HIS B 1 130 ? 31.820 25.048 145.109 1.00 9.97 130 HIS B N 1
ATOM 4706 C CA . HIS B 1 130 ? 32.860 24.355 144.359 1.00 9.97 130 HIS B CA 1
ATOM 4707 C C . HIS B 1 130 ? 32.637 24.324 142.857 1.00 9.97 130 HIS B C 1
ATOM 4708 O O . HIS B 1 130 ? 33.598 24.495 142.104 1.00 9.97 130 HIS B O 1
ATOM 4715 N N . MET B 1 131 ? 31.406 24.099 142.389 1.00 11.14 131 MET B N 1
ATOM 4716 C CA . MET B 1 131 ? 31.169 24.082 140.948 1.00 11.14 131 MET B CA 1
ATOM 4717 C C . MET B 1 131 ? 31.244 25.486 140.367 1.00 11.14 131 MET B C 1
ATOM 4718 O O . MET B 1 131 ? 31.717 25.677 139.241 1.00 11.14 131 MET B O 1
ATOM 4723 N N . ASN B 1 132 ? 30.779 26.472 141.118 1.00 10.02 132 ASN B N 1
ATOM 4724 C CA . ASN B 1 132 ? 31.096 27.871 140.894 1.00 10.02 132 ASN B CA 1
ATOM 4725 C C . ASN B 1 132 ? 32.057 28.287 141.994 1.00 10.02 132 ASN B C 1
ATOM 4726 O O . ASN B 1 132 ? 32.048 27.703 143.076 1.00 10.02 132 ASN B O 1
ATOM 4731 N N . SER B 1 133 ? 32.915 29.258 141.720 1.00 9.79 133 SER B N 1
ATOM 4732 C CA . SER B 1 133 ? 33.966 29.597 142.679 1.00 9.79 133 SER B CA 1
ATOM 4733 C C . SER B 1 133 ? 33.375 30.491 143.761 1.00 9.79 133 SER B C 1
ATOM 4734 O O . SER B 1 133 ? 33.339 31.715 143.639 1.00 9.79 133 SER B O 1
ATOM 4737 N N . GLY B 1 134 ? 32.908 29.865 144.841 1.00 8.51 134 GLY B N 1
ATOM 4738 C CA . GLY B 1 134 ? 32.339 30.588 145.955 1.00 8.51 134 GLY B CA 1
ATOM 4739 C C . GLY B 1 134 ? 33.371 30.920 147.013 1.00 8.51 134 GLY B C 1
ATOM 4740 O O . GLY B 1 134 ? 34.537 30.545 146.934 1.00 8.51 134 GLY B O 1
ATOM 4741 N N . HIS B 1 135 ? 32.918 31.645 148.028 1.00 8.77 135 HIS B N 1
ATOM 4742 C CA . HIS B 1 135 ? 33.791 32.056 149.112 1.00 8.77 135 HIS B CA 1
ATOM 4743 C C . HIS B 1 135 ? 33.845 30.981 150.194 1.00 8.77 135 HIS B C 1
ATOM 4744 O O . HIS B 1 135 ? 32.981 30.108 150.282 1.00 8.77 135 HIS B O 1
ATOM 4751 N N . ALA B 1 136 ? 34.874 31.065 151.038 1.00 10.18 136 ALA B N 1
ATOM 4752 C CA . ALA B 1 136 ? 35.196 29.998 151.978 1.00 10.18 136 ALA B CA 1
ATOM 4753 C C . ALA B 1 136 ? 35.031 30.416 153.436 1.00 10.18 136 ALA B C 1
ATOM 4754 O O . ALA B 1 136 ? 35.654 29.820 154.319 1.00 10.18 136 ALA B O 1
ATOM 4756 N N . ASN B 1 137 ? 34.199 31.414 153.716 1.00 10.40 137 ASN B N 1
ATOM 4757 C CA . ASN B 1 137 ? 33.995 31.883 155.079 1.00 10.40 137 ASN B CA 1
ATOM 4758 C C . ASN B 1 137 ? 32.737 31.320 155.726 1.00 10.40 137 ASN B C 1
ATOM 4759 O O . ASN B 1 137 ? 32.416 31.702 156.854 1.00 10.40 137 ASN B O 1
ATOM 4764 N N . TYR B 1 138 ? 32.018 30.432 155.044 1.00 9.06 138 TYR B N 1
ATOM 4765 C CA . TYR B 1 138 ? 30.780 29.869 155.562 1.00 9.06 138 TYR B CA 1
ATOM 4766 C C . TYR B 1 138 ? 30.714 28.393 155.195 1.00 9.06 138 TYR B C 1
ATOM 4767 O O . TYR B 1 138 ? 31.425 27.920 154.306 1.00 9.06 138 TYR B O 1
ATOM 4776 N N . GLU B 1 139 ? 29.833 27.671 155.876 1.00 9.43 139 GLU B N 1
ATOM 4777 C CA . GLU B 1 139 ? 29.668 26.241 155.682 1.00 9.43 139 GLU B CA 1
ATOM 4778 C C . GLU B 1 139 ? 28.335 25.949 154.995 1.00 9.43 139 GLU B C 1
ATOM 4779 O O . GLU B 1 139 ? 27.619 26.860 154.571 1.00 9.43 139 GLU B O 1
ATOM 4785 N N . GLN B 1 140 ? 28.010 24.659 154.868 1.00 8.43 140 GLN B N 1
ATOM 4786 C CA . GLN B 1 140 ? 26.776 24.260 154.197 1.00 8.43 140 GLN B CA 1
ATOM 4787 C C . GLN B 1 140 ? 25.537 24.578 155.022 1.00 8.43 140 GLN B C 1
ATOM 4788 O O . GLN B 1 140 ? 24.490 24.913 154.453 1.00 8.43 140 GLN B O 1
ATOM 4794 N N . ALA B 1 141 ? 25.642 24.501 156.350 1.00 8.42 141 ALA B N 1
ATOM 4795 C CA . ALA B 1 141 ? 24.509 24.823 157.207 1.00 8.42 141 ALA B CA 1
ATOM 4796 C C . ALA B 1 141 ? 24.201 26.313 157.179 1.00 8.42 141 ALA B C 1
ATOM 4797 O O . ALA B 1 141 ? 23.034 26.708 157.261 1.00 8.42 141 ALA B O 1
ATOM 4799 N N . ASP B 1 142 ? 25.232 27.149 157.030 1.00 8.77 142 ASP B N 1
ATOM 4800 C CA . ASP B 1 142 ? 25.032 28.592 156.928 1.00 8.77 142 ASP B CA 1
ATOM 4801 C C . ASP B 1 142 ? 24.307 28.958 155.638 1.00 8.77 142 ASP B C 1
ATOM 4802 O O . ASP B 1 142 ? 23.383 29.781 155.642 1.00 8.77 142 ASP B O 1
ATOM 4807 N N . LEU B 1 143 ? 24.705 28.336 154.526 1.00 7.45 143 LEU B N 1
ATOM 4808 C CA . LEU B 1 143 ? 24.058 28.592 153.245 1.00 7.45 143 LEU B CA 1
ATOM 4809 C C . LEU B 1 143 ? 22.626 28.078 153.236 1.00 7.45 143 LEU B C 1
ATOM 4810 O O . LEU B 1 143 ? 21.721 28.742 152.708 1.00 7.45 143 LEU B O 1
ATOM 4815 N N . MET B 1 144 ? 22.391 26.922 153.860 1.00 7.28 144 MET B N 1
ATOM 4816 C CA . MET B 1 144 ? 21.035 26.395 153.916 1.00 7.28 144 MET B CA 1
ATOM 4817 C C . MET B 1 144 ? 20.145 27.229 154.829 1.00 7.28 144 MET B C 1
ATOM 4818 O O . MET B 1 144 ? 18.963 27.415 154.535 1.00 7.28 144 MET B O 1
ATOM 4823 N N . MET B 1 145 ? 20.691 27.768 155.920 1.00 7.53 145 MET B N 1
ATOM 4824 C CA . MET B 1 145 ? 19.873 28.604 156.791 1.00 7.53 145 MET B CA 1
ATOM 4825 C C . MET B 1 145 ? 19.614 29.977 156.193 1.00 7.53 145 MET B C 1
ATOM 4826 O O . MET B 1 145 ? 18.577 30.580 156.478 1.00 7.53 145 MET B O 1
ATOM 4831 N N . TYR B 1 146 ? 20.527 30.478 155.359 1.00 6.43 146 TYR B N 1
ATOM 4832 C CA . TYR B 1 146 ? 20.236 31.670 154.569 1.00 6.43 146 TYR B CA 1
ATOM 4833 C C . TYR B 1 146 ? 19.097 31.402 153.587 1.00 6.43 146 TYR B C 1
ATOM 4834 O O . TYR B 1 146 ? 18.169 32.216 153.447 1.00 6.43 146 TYR B O 1
ATOM 4843 N N . LEU B 1 147 ? 19.138 30.244 152.918 1.00 5.70 147 LEU B N 1
ATOM 4844 C CA . LEU B 1 147 ? 18.068 29.884 151.992 1.00 5.70 147 LEU B CA 1
ATOM 4845 C C . LEU B 1 147 ? 16.743 29.633 152.707 1.00 5.70 147 LEU B C 1
ATOM 4846 O O . LEU B 1 147 ? 15.676 29.821 152.116 1.00 5.70 147 LEU B O 1
ATOM 4851 N N . LEU B 1 148 ? 16.791 29.198 153.965 1.00 5.94 148 LEU B N 1
ATOM 4852 C CA . LEU B 1 148 ? 15.576 29.025 154.751 1.00 5.94 148 LEU B CA 1
ATOM 4853 C C . LEU B 1 148 ? 15.043 30.348 155.280 1.00 5.94 148 LEU B C 1
ATOM 4854 O O . LEU B 1 148 ? 13.827 30.507 155.425 1.00 5.94 148 LEU B O 1
ATOM 4859 N N . ALA B 1 149 ? 15.932 31.294 155.588 1.00 5.76 149 ALA B N 1
ATOM 4860 C CA . ALA B 1 149 ? 15.493 32.601 156.055 1.00 5.76 149 ALA B CA 1
ATOM 4861 C C . ALA B 1 149 ? 14.909 33.433 154.923 1.00 5.76 149 ALA B C 1
ATOM 4862 O O . ALA B 1 149 ? 14.095 34.327 155.175 1.00 5.76 149 ALA B O 1
ATOM 4864 N N . MET B 1 150 ? 15.309 33.159 153.679 1.00 5.79 150 MET B N 1
ATOM 4865 C CA . MET B 1 150 ? 14.728 33.878 152.547 1.00 5.79 150 MET B CA 1
ATOM 4866 C C . MET B 1 150 ? 13.274 33.484 152.300 1.00 5.79 150 MET B C 1
ATOM 4867 O O . MET B 1 150 ? 12.476 34.297 151.798 1.00 5.79 150 MET B O 1
ATOM 4872 N N . ASP B 1 151 ? 12.913 32.251 152.663 1.00 5.18 151 ASP B N 1
ATOM 4873 C CA . ASP B 1 151 ? 11.554 31.767 152.470 1.00 5.18 151 ASP B CA 1
ATOM 4874 C C . ASP B 1 151 ? 10.554 32.504 153.349 1.00 5.18 151 ASP B C 1
ATOM 4875 O O . ASP B 1 151 ? 9.416 32.718 152.928 1.00 5.18 151 ASP B O 1
ATOM 4880 N N . SER B 1 152 ? 10.959 32.916 154.552 1.00 4.72 152 SER B N 1
ATOM 4881 C CA . SER B 1 152 ? 10.060 33.676 155.414 1.00 4.72 152 SER B CA 1
ATOM 4882 C C . SER B 1 152 ? 9.777 35.054 154.835 1.00 4.72 152 SER B C 1
ATOM 4883 O O . SER B 1 152 ? 8.659 35.566 154.958 1.00 4.72 152 SER B O 1
ATOM 4886 N N . LEU B 1 153 ? 10.773 35.648 154.172 1.00 5.07 153 LEU B N 1
ATOM 4887 C CA . LEU B 1 153 ? 10.577 36.910 153.468 1.00 5.07 153 LEU B CA 1
ATOM 4888 C C . LEU B 1 153 ? 9.597 36.748 152.317 1.00 5.07 153 LEU B C 1
ATOM 4889 O O . LEU B 1 153 ? 8.719 37.596 152.106 1.00 5.07 153 LEU B O 1
ATOM 4894 N N . TYR B 1 154 ? 9.733 35.653 151.565 1.00 4.91 154 TYR B N 1
ATOM 4895 C CA . TYR B 1 154 ? 8.831 35.419 150.438 1.00 4.91 154 TYR B CA 1
ATOM 4896 C C . TYR B 1 154 ? 7.406 35.139 150.911 1.00 4.91 154 TYR B C 1
ATOM 4897 O O . TYR B 1 154 ? 6.432 35.580 150.283 1.00 4.91 154 TYR B O 1
ATOM 4906 N N . ILE B 1 155 ? 7.270 34.436 152.039 1.00 4.25 155 ILE B N 1
ATOM 4907 C CA . ILE B 1 155 ? 5.955 34.153 152.604 1.00 4.25 155 ILE B CA 1
ATOM 4908 C C . ILE B 1 155 ? 5.313 35.432 153.130 1.00 4.25 155 ILE B C 1
ATOM 4909 O O . ILE B 1 155 ? 4.112 35.656 152.941 1.00 4.25 155 ILE B O 1
ATOM 4914 N N . PHE B 1 156 ? 6.108 36.304 153.765 1.00 3.72 156 PHE B N 1
ATOM 4915 C CA . PHE B 1 156 ? 5.601 37.594 154.224 1.00 3.72 156 PHE B CA 1
ATOM 4916 C C . PHE B 1 156 ? 5.146 38.462 153.058 1.00 3.72 156 PHE B C 1
ATOM 4917 O O . PHE B 1 156 ? 4.135 39.175 153.164 1.00 3.72 156 PHE B O 1
ATOM 4925 N N . HIS B 1 157 ? 5.882 38.420 151.942 1.00 3.41 157 HIS B N 1
ATOM 4926 C CA . HIS B 1 157 ? 5.487 39.193 150.769 1.00 3.41 157 HIS B CA 1
ATOM 4927 C C . HIS B 1 157 ? 4.175 38.685 150.190 1.00 3.41 157 HIS B C 1
ATOM 4928 O O . HIS B 1 157 ? 3.289 39.479 149.855 1.00 3.41 157 HIS B O 1
ATOM 4935 N N . SER B 1 158 ? 4.024 37.358 150.087 1.00 3.69 158 SER B N 1
ATOM 4936 C CA . SER B 1 158 ? 2.761 36.790 149.618 1.00 3.69 158 SER B CA 1
ATOM 4937 C C . SER B 1 158 ? 1.616 37.076 150.583 1.00 3.69 158 SER B C 1
ATOM 4938 O O . SER B 1 158 ? 0.477 37.273 150.153 1.00 3.69 158 SER B O 1
ATOM 4941 N N . TYR B 1 159 ? 1.920 37.159 151.877 1.00 3.38 159 TYR B N 1
ATOM 4942 C CA . TYR B 1 159 ? 0.928 37.459 152.900 1.00 3.38 159 TYR B CA 1
ATOM 4943 C C . TYR B 1 159 ? 0.377 38.876 152.748 1.00 3.38 159 TYR B C 1
ATOM 4944 O O . TYR B 1 159 ? -0.843 39.070 152.667 1.00 3.38 159 TYR B O 1
ATOM 4953 N N . VAL B 1 160 ? 1.261 39.879 152.682 1.00 3.43 160 VAL B N 1
ATOM 4954 C CA . VAL B 1 160 ? 0.772 41.254 152.555 1.00 3.43 160 VAL B CA 1
ATOM 4955 C C . VAL B 1 160 ? 0.221 41.512 151.155 1.00 3.43 160 VAL B C 1
ATOM 4956 O O . VAL B 1 160 ? -0.679 42.342 150.978 1.00 3.43 160 VAL B O 1
ATOM 4960 N N . ARG B 1 161 ? 0.696 40.767 150.154 1.00 3.63 161 ARG B N 1
ATOM 4961 C CA . ARG B 1 161 ? 0.137 40.858 148.813 1.00 3.63 161 ARG B CA 1
ATOM 4962 C C . ARG B 1 161 ? -1.278 40.294 148.750 1.00 3.63 161 ARG B C 1
ATOM 4963 O O . ARG B 1 161 ? -2.132 40.842 148.043 1.00 3.63 161 ARG B O 1
ATOM 4971 N N . LYS B 1 162 ? -1.560 39.233 149.512 1.00 3.34 162 LYS B N 1
ATOM 4972 C CA . LYS B 1 162 ? -2.922 38.720 149.577 1.00 3.34 162 LYS B CA 1
ATOM 4973 C C . LYS B 1 162 ? -3.822 39.646 150.384 1.00 3.34 162 LYS B C 1
ATOM 4974 O O . LYS B 1 162 ? -5.008 39.782 150.068 1.00 3.34 162 LYS B O 1
ATOM 4980 N N . ILE B 1 163 ? -3.274 40.283 151.428 1.00 3.40 163 ILE B N 1
ATOM 4981 C CA . ILE B 1 163 ? -4.022 41.297 152.176 1.00 3.40 163 ILE B CA 1
ATOM 4982 C C . ILE B 1 163 ? -4.423 42.450 151.261 1.00 3.40 163 ILE B C 1
ATOM 4983 O O . ILE B 1 163 ? -5.565 42.926 151.298 1.00 3.40 163 ILE B O 1
ATOM 4988 N N . LEU B 1 164 ? -3.506 42.876 150.390 1.00 3.57 164 LEU B N 1
ATOM 4989 C CA . LEU B 1 164 ? -3.796 43.970 149.470 1.00 3.57 164 LEU B CA 1
ATOM 4990 C C . LEU B 1 164 ? -4.803 43.555 148.403 1.00 3.57 164 LEU B C 1
ATOM 4991 O O . LEU B 1 164 ? -5.731 44.307 148.086 1.00 3.57 164 LEU B O 1
ATOM 4996 N N . ALA B 1 165 ? -4.641 42.355 147.842 1.00 4.04 165 ALA B N 1
ATOM 4997 C CA . ALA B 1 165 ? -5.533 41.915 146.776 1.00 4.04 165 ALA B CA 1
ATOM 4998 C C . ALA B 1 165 ? -6.922 41.541 147.281 1.00 4.04 165 ALA B C 1
ATOM 4999 O O . ALA B 1 165 ? -7.873 41.537 146.491 1.00 4.04 165 ALA B O 1
ATOM 5001 N N . ILE B 1 166 ? -7.068 41.234 148.569 1.00 3.79 166 ILE B N 1
ATOM 5002 C CA . ILE B 1 166 ? -8.384 40.889 149.095 1.00 3.79 166 ILE B CA 1
ATOM 5003 C C . ILE B 1 166 ? -9.255 42.131 149.238 1.00 3.79 166 ILE B C 1
ATOM 5004 O O . ILE B 1 166 ? -10.441 42.107 148.893 1.00 3.79 166 ILE B O 1
ATOM 5009 N N . SER B 1 167 ? -8.667 43.251 149.671 1.00 3.48 167 SER B N 1
ATOM 5010 C CA . SER B 1 167 ? -9.436 44.428 150.067 1.00 3.48 167 SER B CA 1
ATOM 5011 C C . SER B 1 167 ? -10.155 45.115 148.908 1.00 3.48 167 SER B C 1
ATOM 5012 O O . SER B 1 167 ? -11.046 45.933 149.150 1.00 3.48 167 SER B O 1
ATOM 5015 N N . LYS B 1 168 ? -9.808 44.798 147.665 1.00 4.46 168 LYS B N 1
ATOM 5016 C CA . LYS B 1 168 ? -10.499 45.347 146.509 1.00 4.46 168 LYS B CA 1
ATOM 5017 C C . LYS B 1 168 ? -11.612 44.440 146.002 1.00 4.46 168 LYS B C 1
ATOM 5018 O O . LYS B 1 168 ? -12.180 44.714 144.942 1.00 4.46 168 LYS B O 1
ATOM 5024 N N . LEU B 1 169 ? -11.945 43.381 146.738 1.00 3.77 169 LEU B N 1
ATOM 5025 C CA . LEU B 1 169 ? -12.940 42.402 146.314 1.00 3.77 169 LEU B CA 1
ATOM 5026 C C . LEU B 1 169 ? -14.258 42.666 147.034 1.00 3.77 169 LEU B C 1
ATOM 5027 O O . LEU B 1 169 ? -14.352 42.504 148.252 1.00 3.77 169 LEU B O 1
ATOM 5032 N N . TYR B 1 170 ? -15.271 43.078 146.275 1.00 2.94 170 TYR B N 1
ATOM 5033 C CA . TYR B 1 170 ? -16.628 43.251 146.770 1.00 2.94 170 TYR B CA 1
ATOM 5034 C C . TYR B 1 170 ? -17.563 42.560 145.795 1.00 2.94 170 TYR B C 1
ATOM 5035 O O . TYR B 1 170 ? -17.362 42.635 144.581 1.00 2.94 170 TYR B O 1
ATOM 5044 N N . THR B 1 171 ? -18.572 41.868 146.323 1.00 3.58 171 THR B N 1
ATOM 5045 C CA . THR B 1 171 ? -19.458 41.092 145.474 1.00 3.58 171 THR B CA 1
ATOM 5046 C C . THR B 1 171 ? -20.849 41.188 146.083 1.00 3.58 171 THR B C 1
ATOM 5047 O O . THR B 1 171 ? -20.975 41.135 147.314 1.00 3.58 171 THR B O 1
ATOM 5051 N N . PRO B 1 172 ? -21.900 41.350 145.272 1.00 3.69 172 PRO B N 1
ATOM 5052 C CA . PRO B 1 172 ? -23.259 41.303 145.832 1.00 3.69 172 PRO B CA 1
ATOM 5053 C C . PRO B 1 172 ? -23.662 39.935 146.359 1.00 3.69 172 PRO B C 1
ATOM 5054 O O . PRO B 1 172 ? -24.508 39.869 147.256 1.00 3.69 172 PRO B O 1
ATOM 5058 N N . VAL B 1 173 ? -23.073 38.845 145.853 1.00 3.94 173 VAL B N 1
ATOM 5059 C CA . VAL B 1 173 ? -23.482 37.505 146.263 1.00 3.94 173 VAL B CA 1
ATOM 5060 C C . VAL B 1 173 ? -22.743 37.002 147.495 1.00 3.94 173 VAL B C 1
ATOM 5061 O O . VAL B 1 173 ? -23.130 35.965 148.053 1.00 3.94 173 VAL B O 1
ATOM 5065 N N . ASN B 1 174 ? -21.703 37.699 147.946 1.00 3.93 174 ASN B N 1
ATOM 5066 C CA . ASN B 1 174 ? -20.865 37.226 149.048 1.00 3.93 174 ASN B CA 1
ATOM 5067 C C . ASN B 1 174 ? -20.498 38.426 149.914 1.00 3.93 174 ASN B C 1
ATOM 5068 O O . ASN B 1 174 ? -19.552 39.155 149.606 1.00 3.93 174 ASN B O 1
ATOM 5073 N N . LYS B 1 175 ? -21.239 38.617 151.001 1.00 4.14 175 LYS B N 1
ATOM 5074 C CA . LYS B 1 175 ? -20.983 39.716 151.921 1.00 4.14 175 LYS B CA 1
ATOM 5075 C C . LYS B 1 175 ? -19.884 39.405 152.926 1.00 4.14 175 LYS B C 1
ATOM 5076 O O . LYS B 1 175 ? -19.582 40.253 153.770 1.00 4.14 175 LYS B O 1
ATOM 5082 N N . TYR B 1 176 ? -19.284 38.216 152.861 1.00 3.85 176 TYR B N 1
ATOM 5083 C CA . TYR B 1 176 ? -18.055 37.967 153.603 1.00 3.85 176 TYR B CA 1
ATOM 5084 C C . TYR B 1 176 ? -16.881 38.705 152.979 1.00 3.85 176 TYR B C 1
ATOM 5085 O O . TYR B 1 176 ? -15.917 39.036 153.674 1.00 3.85 176 TYR B O 1
ATOM 5094 N N . PHE B 1 177 ? -16.952 38.970 151.687 1.00 3.64 177 PHE B N 1
ATOM 5095 C CA . PHE B 1 177 ? -15.902 39.689 150.984 1.00 3.64 177 PHE B CA 1
ATOM 5096 C C . PHE B 1 177 ? -16.049 41.187 151.230 1.00 3.64 177 PHE B C 1
ATOM 5097 O O . PHE B 1 177 ? -17.152 41.723 151.094 1.00 3.64 177 PHE B O 1
ATOM 5105 N N . PRO B 1 178 ? -14.972 41.897 151.595 1.00 3.39 178 PRO B N 1
ATOM 5106 C CA . PRO B 1 178 ? -13.640 41.368 151.890 1.00 3.39 178 PRO B CA 1
ATOM 5107 C C . PRO B 1 178 ? -13.303 41.308 153.374 1.00 3.39 178 PRO B C 1
ATOM 5108 O O . PRO B 1 178 ? -12.203 40.889 153.702 1.00 3.39 178 PRO B O 1
ATOM 5112 N N . ARG B 1 179 ? -14.240 41.695 154.242 1.00 4.01 179 ARG B N 1
ATOM 5113 C CA . ARG B 1 179 ? -13.914 41.952 155.641 1.00 4.01 179 ARG B CA 1
ATOM 5114 C C . ARG B 1 179 ? -13.612 40.681 156.419 1.00 4.01 179 ARG B C 1
ATOM 5115 O O . ARG B 1 179 ? -12.784 40.710 157.328 1.00 4.01 179 ARG B O 1
ATOM 5123 N N . ALA B 1 180 ? -14.261 39.567 156.087 1.00 3.65 180 ALA B N 1
ATOM 5124 C CA . ALA B 1 180 ? -14.020 38.333 156.825 1.00 3.65 180 ALA B CA 1
ATOM 5125 C C . ALA B 1 180 ? -12.666 37.730 156.476 1.00 3.65 180 ALA B C 1
ATOM 5126 O O . ALA B 1 180 ? -11.978 37.192 157.353 1.00 3.65 180 ALA B O 1
ATOM 5128 N N . LEU B 1 181 ? -12.268 37.830 155.204 1.00 3.47 181 LEU B N 1
ATOM 5129 C CA . LEU B 1 181 ? -10.929 37.420 154.798 1.00 3.47 181 LEU B CA 1
ATOM 5130 C C . LEU B 1 181 ? -9.863 38.300 155.441 1.00 3.47 181 LEU B C 1
ATOM 5131 O O . LEU B 1 181 ? -8.785 37.818 155.797 1.00 3.47 181 LEU B O 1
ATOM 5136 N N . LEU B 1 182 ? -10.150 39.591 155.601 1.00 3.73 182 LEU B N 1
ATOM 5137 C CA . LEU B 1 182 ? -9.199 40.498 156.230 1.00 3.73 182 LEU B CA 1
ATOM 5138 C C . LEU B 1 182 ? -9.117 40.298 157.736 1.00 3.73 182 LEU B C 1
ATOM 5139 O O . LEU B 1 182 ? -8.044 40.470 158.319 1.00 3.73 182 LEU B O 1
ATOM 5144 N N . VAL B 1 183 ? -10.233 39.948 158.378 1.00 3.80 183 VAL B N 1
ATOM 5145 C CA . VAL B 1 183 ? -10.213 39.648 159.804 1.00 3.80 183 VAL B CA 1
ATOM 5146 C C . VAL B 1 183 ? -9.474 38.340 160.060 1.00 3.80 183 VAL B C 1
ATOM 5147 O O . VAL B 1 183 ? -8.658 38.251 160.983 1.00 3.80 183 VAL B O 1
ATOM 5151 N N . ALA B 1 184 ? -9.686 37.334 159.200 1.00 3.68 184 ALA B N 1
ATOM 5152 C CA . ALA B 1 184 ? -9.023 36.041 159.365 1.00 3.68 184 ALA B CA 1
ATOM 5153 C C . ALA B 1 184 ? -7.514 36.129 159.174 1.00 3.68 184 ALA B C 1
ATOM 5154 O O . ALA B 1 184 ? -6.771 35.322 159.743 1.00 3.68 184 ALA B O 1
ATOM 5156 N N . LEU B 1 185 ? -7.041 37.095 158.391 1.00 3.58 185 LEU B N 1
ATOM 5157 C CA . LEU B 1 185 ? -5.612 37.316 158.236 1.00 3.58 185 LEU B CA 1
ATOM 5158 C C . LEU B 1 185 ? -5.018 38.165 159.350 1.00 3.58 185 LEU B C 1
ATOM 5159 O O . LEU B 1 185 ? -3.799 38.341 159.385 1.00 3.58 185 LEU B O 1
ATOM 5164 N N . GLY B 1 186 ? -5.834 38.677 160.262 1.00 4.19 186 GLY B N 1
ATOM 5165 C CA . GLY B 1 186 ? -5.336 39.430 161.387 1.00 4.19 186 GLY B CA 1
ATOM 5166 C C . GLY B 1 186 ? -5.206 40.915 161.170 1.00 4.19 186 GLY B C 1
ATOM 5167 O O . GLY B 1 186 ? -4.515 41.579 161.949 1.00 4.19 186 GLY B O 1
ATOM 5168 N N . VAL B 1 187 ? -5.833 41.453 160.148 1.00 4.49 187 VAL B N 1
ATOM 5169 C CA . VAL B 1 187 ? -5.655 42.841 159.761 1.00 4.49 187 VAL B CA 1
ATOM 5170 C C . VAL B 1 187 ? -6.932 43.595 160.095 1.00 4.49 187 VAL B C 1
ATOM 5171 O O . VAL B 1 187 ? -8.035 43.049 160.004 1.00 4.49 187 VAL B O 1
ATOM 5175 N N . ASP B 1 188 ? -6.784 44.843 160.516 1.00 5.20 188 ASP B N 1
ATOM 5176 C CA . ASP B 1 188 ? -7.922 45.744 160.611 1.00 5.20 188 ASP B CA 1
ATOM 5177 C C . ASP B 1 188 ? -8.417 46.062 159.206 1.00 5.20 188 ASP B C 1
ATOM 5178 O O . ASP B 1 188 ? -7.664 46.645 158.416 1.00 5.20 188 ASP B O 1
ATOM 5183 N N . PRO B 1 189 ? -9.654 45.697 158.848 1.00 4.85 189 PRO B N 1
ATOM 5184 C CA . PRO B 1 189 ? -10.084 45.845 157.448 1.00 4.85 189 PRO B CA 1
ATOM 5185 C C . PRO B 1 189 ? -10.331 47.283 157.036 1.00 4.85 189 PRO B C 1
ATOM 5186 O O . PRO B 1 189 ? -10.270 47.591 155.841 1.00 4.85 189 PRO B O 1
ATOM 5190 N N . GLU B 1 190 ? -10.610 48.172 157.989 1.00 5.11 190 GLU B N 1
ATOM 5191 C CA . GLU B 1 190 ? -10.784 49.579 157.657 1.00 5.11 190 GLU B CA 1
ATOM 5192 C C . GLU B 1 190 ? -9.446 50.255 157.383 1.00 5.11 190 GLU B C 1
ATOM 5193 O O . GLU B 1 190 ? -9.400 51.268 156.675 1.00 5.11 190 GLU B O 1
ATOM 5199 N N . ASP B 1 191 ? -8.356 49.700 157.919 1.00 4.02 191 ASP B N 1
ATOM 5200 C CA . ASP B 1 191 ? -7.027 50.254 157.689 1.00 4.02 191 ASP B CA 1
ATOM 5201 C C . ASP B 1 191 ? -6.578 50.055 156.245 1.00 4.02 191 ASP B C 1
ATOM 5202 O O . ASP B 1 191 ? -5.947 50.942 155.661 1.00 4.02 191 ASP B O 1
ATOM 5207 N N . VAL B 1 192 ? -6.897 48.905 155.650 1.00 3.59 192 VAL B N 1
ATOM 5208 C CA . VAL B 1 192 ? -6.478 48.657 154.275 1.00 3.59 192 VAL B CA 1
ATOM 5209 C C . VAL B 1 192 ? -7.333 49.459 153.305 1.00 3.59 192 VAL B C 1
ATOM 5210 O O . VAL B 1 192 ? -6.875 49.823 152.216 1.00 3.59 192 VAL B O 1
ATOM 5214 N N . PHE B 1 193 ? -8.577 49.759 153.680 1.00 3.84 193 PHE B N 1
ATOM 5215 C CA . PHE B 1 193 ? -9.413 50.630 152.866 1.00 3.84 193 PHE B CA 1
ATOM 5216 C C . PHE B 1 193 ? -8.940 52.077 152.947 1.00 3.84 193 PHE B C 1
ATOM 5217 O O . PHE B 1 193 ? -8.814 52.753 151.921 1.00 3.84 193 PHE B O 1
ATOM 5225 N N . ALA B 1 194 ? -8.672 52.566 154.160 1.00 3.72 194 ALA B N 1
ATOM 5226 C CA . ALA B 1 194 ? -8.294 53.961 154.343 1.00 3.72 194 ALA B CA 1
ATOM 5227 C C . ALA B 1 194 ? -6.877 54.256 153.871 1.00 3.72 194 ALA B C 1
ATOM 5228 O O . ALA B 1 194 ? -6.574 55.408 153.549 1.00 3.72 194 ALA B O 1
ATOM 5230 N N . ASN B 1 195 ? -6.009 53.251 153.816 1.00 3.34 195 ASN B N 1
ATOM 5231 C CA . ASN B 1 195 ? -4.597 53.417 153.493 1.00 3.34 195 ASN B CA 1
ATOM 5232 C C . ASN B 1 195 ? -4.198 52.465 152.380 1.00 3.34 195 ASN B C 1
ATOM 5233 O O . ASN B 1 195 ? -3.217 51.729 152.477 1.00 3.34 195 ASN B O 1
ATOM 5238 N N . GLN B 1 196 ? -4.981 52.475 151.300 1.00 3.08 196 GLN B N 1
ATOM 5239 C CA . GLN B 1 196 ? -4.781 51.530 150.208 1.00 3.08 196 GLN B CA 1
ATOM 5240 C C . GLN B 1 196 ? -3.498 51.815 149.434 1.00 3.08 196 GLN B C 1
ATOM 5241 O O . GLN B 1 196 ? -2.789 50.884 149.040 1.00 3.08 196 GLN B O 1
ATOM 5247 N N . ALA B 1 197 ? -3.176 53.093 149.223 1.00 3.15 197 ALA B N 1
ATOM 5248 C CA . ALA B 1 197 ? -1.951 53.448 148.511 1.00 3.15 197 ALA B CA 1
ATOM 5249 C C . ALA B 1 197 ? -0.716 53.108 149.332 1.00 3.15 197 ALA B C 1
ATOM 5250 O O . ALA B 1 197 ? 0.290 52.640 148.786 1.00 3.15 197 ALA B O 1
ATOM 5252 N N . GLN B 1 198 ? -0.796 53.287 150.650 1.00 3.34 198 GLN B N 1
ATOM 5253 C CA . GLN B 1 198 ? 0.329 52.981 151.524 1.00 3.34 198 GLN B CA 1
ATOM 5254 C C . GLN B 1 198 ? 0.582 51.478 151.599 1.00 3.34 198 GLN B C 1
ATOM 5255 O O . GLN B 1 198 ? 1.735 51.036 151.542 1.00 3.34 198 GLN B O 1
ATOM 5261 N N . TRP B 1 199 ? -0.489 50.682 151.717 1.00 3.25 199 TRP B N 1
ATOM 5262 C CA . TRP B 1 199 ? -0.383 49.223 151.658 1.00 3.25 199 TRP B CA 1
ATOM 5263 C C . TRP B 1 199 ? 0.172 48.761 150.317 1.00 3.25 199 TRP B C 1
ATOM 5264 O O . TRP B 1 199 ? 1.063 47.899 150.261 1.00 3.25 199 TRP B O 1
ATOM 5275 N N . GLU B 1 200 ? -0.335 49.348 149.230 1.00 3.97 200 GLU B N 1
ATOM 5276 C CA . GLU B 1 200 ? 0.026 48.936 147.881 1.00 3.97 200 GLU B CA 1
ATOM 5277 C C . GLU B 1 200 ? 1.483 49.251 147.583 1.00 3.97 200 GLU B C 1
ATOM 5278 O O . GLU B 1 200 ? 2.153 48.499 146.867 1.00 3.97 200 GLU B O 1
ATOM 5284 N N . TYR B 1 201 ? 2.000 50.342 148.144 1.00 3.37 201 TYR B N 1
ATOM 5285 C CA . TYR B 1 201 ? 3.407 50.652 147.948 1.00 3.37 201 TYR B CA 1
ATOM 5286 C C . TYR B 1 201 ? 4.304 49.916 148.935 1.00 3.37 201 TYR B C 1
ATOM 5287 O O . TYR B 1 201 ? 5.460 49.637 148.606 1.00 3.37 201 TYR B O 1
ATOM 5296 N N . PHE B 1 202 ? 3.792 49.559 150.118 1.00 3.53 202 PHE B N 1
ATOM 5297 C CA . PHE B 1 202 ? 4.582 48.774 151.063 1.00 3.53 202 PHE B CA 1
ATOM 5298 C C . PHE B 1 202 ? 4.837 47.363 150.547 1.00 3.53 202 PHE B C 1
ATOM 5299 O O . PHE B 1 202 ? 5.920 46.809 150.763 1.00 3.53 202 PHE B O 1
ATOM 5307 N N . VAL B 1 203 ? 3.852 46.775 149.860 1.00 3.23 203 VAL B N 1
ATOM 5308 C CA . VAL B 1 203 ? 4.027 45.442 149.276 1.00 3.23 203 VAL B CA 1
ATOM 5309 C C . VAL B 1 203 ? 5.121 45.461 148.208 1.00 3.23 203 VAL B C 1
ATOM 5310 O O . VAL B 1 203 ? 6.000 44.582 148.167 1.00 3.23 203 VAL B O 1
ATOM 5314 N N . ASN B 1 204 ? 5.124 46.501 147.374 1.00 3.45 204 ASN B N 1
ATOM 5315 C CA . ASN B 1 204 ? 6.152 46.645 146.350 1.00 3.45 204 ASN B CA 1
ATOM 5316 C C . ASN B 1 204 ? 7.517 46.934 146.958 1.00 3.45 204 ASN B C 1
ATOM 5317 O O . ASN B 1 204 ? 8.536 46.466 146.442 1.00 3.45 204 ASN B O 1
ATOM 5322 N N . MET B 1 205 ? 7.562 47.687 148.059 1.00 3.44 205 MET B N 1
ATOM 5323 C CA . MET B 1 205 ? 8.839 47.949 148.712 1.00 3.44 205 MET B CA 1
ATOM 5324 C C . MET B 1 205 ? 9.406 46.700 149.373 1.00 3.44 205 MET B C 1
ATOM 5325 O O . MET B 1 205 ? 10.630 46.531 149.416 1.00 3.44 205 MET B O 1
ATOM 5330 N N . VAL B 1 206 ? 8.535 45.827 149.889 1.00 3.54 206 VAL B N 1
ATOM 5331 C CA . VAL B 1 206 ? 8.971 44.526 150.397 1.00 3.54 206 VAL B CA 1
ATOM 5332 C C . VAL B 1 206 ? 9.576 43.695 149.272 1.00 3.54 206 VAL B C 1
ATOM 5333 O O . VAL B 1 206 ? 10.661 43.113 149.419 1.00 3.54 206 VAL B O 1
ATOM 5337 N N . ALA B 1 207 ? 8.903 43.665 148.116 1.00 3.44 207 ALA B N 1
ATOM 5338 C CA . ALA B 1 207 ? 9.429 42.917 146.974 1.00 3.44 207 ALA B CA 1
ATOM 5339 C C . ALA B 1 207 ? 10.725 43.519 146.432 1.00 3.44 207 ALA B C 1
ATOM 5340 O O . ALA B 1 207 ? 11.558 42.795 145.876 1.00 3.44 207 ALA B O 1
ATOM 5342 N N . TYR B 1 208 ? 10.918 44.827 146.591 1.00 3.03 208 TYR B N 1
ATOM 5343 C CA . TYR B 1 208 ? 12.162 45.448 146.150 1.00 3.03 208 TYR B CA 1
ATOM 5344 C C . TYR B 1 208 ? 13.310 45.148 147.107 1.00 3.03 208 TYR B C 1
ATOM 5345 O O . TYR B 1 208 ? 14.388 44.729 146.673 1.00 3.03 208 TYR B O 1
ATOM 5354 N N . ARG B 1 209 ? 13.098 45.344 148.413 1.00 3.19 209 ARG B N 1
ATOM 5355 C CA . ARG B 1 209 ? 14.170 45.107 149.374 1.00 3.19 209 ARG B CA 1
ATOM 5356 C C . ARG B 1 209 ? 14.484 43.629 149.558 1.00 3.19 209 ARG B C 1
ATOM 5357 O O . ARG B 1 209 ? 15.568 43.301 150.051 1.00 3.19 209 ARG B O 1
ATOM 5365 N N . ALA B 1 210 ? 13.579 42.727 149.165 1.00 3.99 210 ALA B N 1
ATOM 5366 C CA . ALA B 1 210 ? 13.920 41.310 149.174 1.00 3.99 210 ALA B CA 1
ATOM 5367 C C . ALA B 1 210 ? 14.873 40.937 148.047 1.00 3.99 210 ALA B C 1
ATOM 5368 O O . ALA B 1 210 ? 15.521 39.888 148.123 1.00 3.99 210 ALA B O 1
ATOM 5370 N N . GLY B 1 211 ? 14.972 41.764 147.008 1.00 3.69 211 GLY B N 1
ATOM 5371 C CA . GLY B 1 211 ? 15.882 41.535 145.906 1.00 3.69 211 GLY B CA 1
ATOM 5372 C C . GLY B 1 211 ? 17.337 41.812 146.201 1.00 3.69 211 GLY B C 1
ATOM 5373 O O . GLY B 1 211 ? 18.182 41.562 145.339 1.00 3.69 211 GLY B O 1
ATOM 5374 N N . ALA B 1 212 ? 17.657 42.327 147.391 1.00 4.40 212 ALA B N 1
ATOM 5375 C CA . ALA B 1 212 ? 19.044 42.439 147.822 1.00 4.40 212 ALA B CA 1
ATOM 5376 C C . ALA B 1 212 ? 19.669 41.083 148.120 1.00 4.40 212 ALA B C 1
ATOM 5377 O O . ALA B 1 212 ? 20.899 40.981 148.166 1.00 4.40 212 ALA B O 1
ATOM 5379 N N . PHE B 1 213 ? 18.859 40.050 148.331 1.00 5.24 213 PHE B N 1
ATOM 5380 C CA . PHE B 1 213 ? 19.340 38.707 148.619 1.00 5.24 213 PHE B CA 1
ATOM 5381 C C . PHE B 1 213 ? 18.985 37.781 147.467 1.00 5.24 213 PHE B C 1
ATOM 5382 O O . PHE B 1 213 ? 17.851 37.794 146.982 1.00 5.24 213 PHE B O 1
ATOM 5390 N N . ALA B 1 214 ? 19.949 36.975 147.043 1.00 6.08 214 ALA B N 1
ATOM 5391 C CA . ALA B 1 214 ? 19.747 36.038 145.951 1.00 6.08 214 ALA B CA 1
ATOM 5392 C C . ALA B 1 214 ? 19.323 34.676 146.486 1.00 6.08 214 ALA B C 1
ATOM 5393 O O . ALA B 1 214 ? 19.818 34.218 147.518 1.00 6.08 214 ALA B O 1
ATOM 5395 N N . ALA B 1 215 ? 18.395 34.033 145.776 1.00 6.47 215 ALA B N 1
ATOM 5396 C CA . ALA B 1 215 ? 17.878 32.724 146.131 1.00 6.47 215 ALA B CA 1
ATOM 5397 C C . ALA B 1 215 ? 17.471 32.033 144.839 1.00 6.47 215 ALA B C 1
ATOM 5398 O O . ALA B 1 215 ? 16.955 32.702 143.937 1.00 6.47 215 ALA B O 1
ATOM 5400 N N . PRO B 1 216 ? 17.691 30.724 144.710 1.00 7.31 216 PRO B N 1
ATOM 5401 C CA . PRO B 1 216 ? 17.441 30.059 143.424 1.00 7.31 216 PRO B CA 1
ATOM 5402 C C . PRO B 1 216 ? 15.960 29.849 143.147 1.00 7.31 216 PRO B C 1
ATOM 5403 O O . PRO B 1 216 ? 15.169 29.549 144.044 1.00 7.31 216 PRO B O 1
ATOM 5407 N N . ALA B 1 217 ? 15.591 30.004 141.877 1.00 8.58 217 ALA B N 1
ATOM 5408 C CA . ALA B 1 217 ? 14.194 29.937 141.474 1.00 8.58 217 ALA B CA 1
ATOM 5409 C C . ALA B 1 217 ? 13.724 28.527 141.159 1.00 8.58 217 ALA B C 1
ATOM 5410 O O . ALA B 1 217 ? 12.523 28.255 141.253 1.00 8.58 217 ALA B O 1
ATOM 5412 N N . SER B 1 218 ? 14.631 27.625 140.794 1.00 11.23 218 SER B N 1
ATOM 5413 C CA . SER B 1 218 ? 14.242 26.248 140.533 1.00 11.23 218 SER B CA 1
ATOM 5414 C C . SER B 1 218 ? 14.031 25.438 141.804 1.00 11.23 218 SER B C 1
ATOM 5415 O O . SER B 1 218 ? 13.520 24.318 141.724 1.00 11.23 218 SER B O 1
ATOM 5418 N N . MET B 1 219 ? 14.404 25.971 142.961 1.00 8.28 219 MET B N 1
ATOM 5419 C CA . MET B 1 219 ? 14.057 25.369 144.241 1.00 8.28 219 MET B CA 1
ATOM 5420 C C . MET B 1 219 ? 12.569 25.582 144.500 1.00 8.28 219 MET B C 1
ATOM 5421 O O . MET B 1 219 ? 12.145 26.689 144.840 1.00 8.28 219 MET B O 1
ATOM 5426 N N . THR B 1 220 ? 11.772 24.520 144.344 1.00 7.41 220 THR B N 1
ATOM 5427 C CA . THR B 1 220 ? 10.314 24.612 144.356 1.00 7.41 220 THR B CA 1
ATOM 5428 C C . THR B 1 220 ? 9.722 24.775 145.749 1.00 7.41 220 THR B C 1
ATOM 5429 O O . THR B 1 220 ? 8.496 24.829 145.866 1.00 7.41 220 THR B O 1
ATOM 5433 N N . TYR B 1 221 ? 10.559 24.827 146.785 1.00 5.91 221 TYR B N 1
ATOM 5434 C CA . TYR B 1 221 ? 10.136 25.219 148.125 1.00 5.91 221 TYR B CA 1
ATOM 5435 C C . TYR B 1 221 ? 9.508 26.612 148.126 1.00 5.91 221 TYR B C 1
ATOM 5436 O O . TYR B 1 221 ? 8.417 26.828 148.677 1.00 5.91 221 TYR B O 1
ATOM 5445 N N . TYR B 1 222 ? 10.186 27.562 147.476 1.00 5.19 222 TYR B N 1
ATOM 5446 C CA . TYR B 1 222 ? 9.729 28.946 147.432 1.00 5.19 222 TYR B CA 1
ATOM 5447 C C . TYR B 1 222 ? 8.454 29.086 146.614 1.00 5.19 222 TYR B C 1
ATOM 5448 O O . TYR B 1 222 ? 7.533 29.817 147.003 1.00 5.19 222 TYR B O 1
ATOM 5457 N N . GLU B 1 223 ? 8.395 28.398 145.472 1.00 6.50 223 GLU B N 1
ATOM 5458 C CA . GLU B 1 223 ? 7.219 28.450 144.613 1.00 6.50 223 GLU B CA 1
ATOM 5459 C C . GLU B 1 223 ? 6.007 27.831 145.295 1.00 6.50 223 GLU B C 1
ATOM 5460 O O . GLU B 1 223 ? 4.892 28.350 145.176 1.00 6.50 223 GLU B O 1
ATOM 5466 N N . ARG B 1 224 ? 6.218 26.757 146.061 1.00 5.59 224 ARG B N 1
ATOM 5467 C CA . ARG B 1 224 ? 5.124 26.135 146.799 1.00 5.59 224 ARG B CA 1
ATOM 5468 C C . ARG B 1 224 ? 4.599 27.055 147.893 1.00 5.59 224 ARG B C 1
ATOM 5469 O O . ARG B 1 224 ? 3.382 27.229 148.033 1.00 5.59 224 ARG B O 1
ATOM 5477 N N . HIS B 1 225 ? 5.500 27.670 148.665 1.00 5.38 225 HIS B N 1
ATOM 5478 C CA . HIS B 1 225 ? 5.049 28.529 149.757 1.00 5.38 225 HIS B CA 1
ATOM 5479 C C . HIS B 1 225 ? 4.380 29.799 149.239 1.00 5.38 225 HIS B C 1
ATOM 5480 O O . HIS B 1 225 ? 3.396 30.276 149.824 1.00 5.38 225 HIS B O 1
ATOM 5487 N N . ALA B 1 226 ? 4.873 30.337 148.121 1.00 5.24 226 ALA B N 1
ATOM 5488 C CA . ALA B 1 226 ? 4.253 31.517 147.532 1.00 5.24 226 ALA B CA 1
ATOM 5489 C C . ALA B 1 226 ? 2.902 31.185 146.914 1.00 5.24 226 ALA B C 1
ATOM 5490 O O . ALA B 1 226 ? 1.976 31.999 146.970 1.00 5.24 226 ALA B O 1
ATOM 5492 N N . TRP B 1 227 ? 2.771 29.997 146.320 1.00 5.14 227 TRP B N 1
ATOM 5493 C CA . TRP B 1 227 ? 1.495 29.582 145.750 1.00 5.14 227 TRP B CA 1
ATOM 5494 C C . TRP B 1 227 ? 0.470 29.289 146.838 1.00 5.14 227 TRP B C 1
ATOM 5495 O O . TRP B 1 227 ? -0.727 29.535 146.655 1.00 5.14 227 TRP B O 1
ATOM 5506 N N . MET B 1 228 ? 0.923 28.769 147.980 1.00 5.04 228 MET B N 1
ATOM 5507 C CA . MET B 1 228 ? 0.023 28.496 149.094 1.00 5.04 228 MET B CA 1
ATOM 5508 C C . MET B 1 228 ? -0.470 29.784 149.740 1.00 5.04 228 MET B C 1
ATOM 5509 O O . MET B 1 228 ? -1.679 30.014 149.849 1.00 5.04 228 MET B O 1
ATOM 5514 N N . SER B 1 229 ? 0.453 30.638 150.182 1.00 4.47 229 SER B N 1
ATOM 5515 C CA . SER B 1 229 ? 0.074 31.760 151.032 1.00 4.47 229 SER B CA 1
ATOM 5516 C C . SER B 1 229 ? -0.433 32.979 150.258 1.00 4.47 229 SER B C 1
ATOM 5517 O O . SER B 1 229 ? -0.584 34.049 150.855 1.00 4.47 229 SER B O 1
ATOM 5520 N N . ASN B 1 230 ? -0.719 32.848 148.968 1.00 4.16 230 ASN B N 1
ATOM 5521 C CA . ASN B 1 230 ? -1.315 33.930 148.206 1.00 4.16 230 ASN B CA 1
ATOM 5522 C C . ASN B 1 230 ? -2.668 33.594 147.603 1.00 4.16 230 ASN B C 1
ATOM 5523 O O . ASN B 1 230 ? -3.452 34.508 147.347 1.00 4.16 230 ASN B O 1
ATOM 5528 N N . GLY B 1 231 ? -2.959 32.321 147.355 1.00 3.87 231 GLY B N 1
ATOM 5529 C CA . GLY B 1 231 ? -4.188 31.971 146.674 1.00 3.87 231 GLY B CA 1
ATOM 5530 C C . GLY B 1 231 ? -5.406 32.060 147.574 1.00 3.87 231 GLY B C 1
ATOM 5531 O O . GLY B 1 231 ? -5.339 31.866 148.786 1.00 3.87 231 GLY B O 1
ATOM 5532 N N . LEU B 1 232 ? -6.533 32.398 146.960 1.00 4.05 232 LEU B N 1
ATOM 5533 C CA . LEU B 1 232 ? -7.853 32.234 147.552 1.00 4.05 232 LEU B CA 1
ATOM 5534 C C . LEU B 1 232 ? -8.448 30.983 146.934 1.00 4.05 232 LEU B C 1
ATOM 5535 O O . LEU B 1 232 ? -8.573 30.896 145.709 1.00 4.05 232 LEU B O 1
ATOM 5540 N N . TYR B 1 233 ? -8.780 30.007 147.762 1.00 3.65 233 TYR B N 1
ATOM 5541 C CA . TYR B 1 233 ? -9.145 28.690 147.269 1.00 3.65 233 TYR B CA 1
ATOM 5542 C C . TYR B 1 233 ? -10.605 28.410 147.570 1.00 3.65 233 TYR B C 1
ATOM 5543 O O . TYR B 1 233 ? -11.041 28.499 148.721 1.00 3.65 233 TYR B O 1
ATOM 5552 N N . VAL B 1 234 ? -11.349 28.084 146.527 1.00 4.52 234 VAL B N 1
ATOM 5553 C CA . VAL B 1 234 ? -12.787 27.907 146.612 1.00 4.52 234 VAL B CA 1
ATOM 5554 C C . VAL B 1 234 ? -13.037 26.416 146.816 1.00 4.52 234 VAL B C 1
ATOM 5555 O O . VAL B 1 234 ? -12.242 25.577 146.372 1.00 4.52 234 VAL B O 1
ATOM 5559 N N . ASP B 1 235 ? -14.087 26.079 147.560 1.00 5.35 235 ASP B N 1
ATOM 5560 C CA . ASP B 1 235 ? -14.228 24.695 147.994 1.00 5.35 235 ASP B CA 1
ATOM 5561 C C . ASP B 1 235 ? -15.052 23.841 147.040 1.00 5.35 235 ASP B C 1
ATOM 5562 O O . ASP B 1 235 ? -14.923 22.614 147.072 1.00 5.35 235 ASP B O 1
ATOM 5567 N N . GLN B 1 236 ? -15.891 24.446 146.198 1.00 7.49 236 GLN B N 1
ATOM 5568 C CA . GLN B 1 236 ? -16.795 23.649 145.381 1.00 7.49 236 GLN B CA 1
ATOM 5569 C C . GLN B 1 236 ? -16.906 24.126 143.935 1.00 7.49 236 GLN B C 1
ATOM 5570 O O . GLN B 1 236 ? -17.509 23.414 143.125 1.00 7.49 236 GLN B O 1
ATOM 5576 N N . ASP B 1 237 ? -16.314 25.276 143.580 1.00 7.27 237 ASP B N 1
ATOM 5577 C CA . ASP B 1 237 ? -16.402 25.909 142.251 1.00 7.27 237 ASP B CA 1
ATOM 5578 C C . ASP B 1 237 ? -17.848 26.231 141.869 1.00 7.27 237 ASP B C 1
ATOM 5579 O O . ASP B 1 237 ? -18.347 25.812 140.826 1.00 7.27 237 ASP B O 1
ATOM 5584 N N . VAL B 1 238 ? -18.520 26.982 142.738 1.00 6.82 238 VAL B N 1
ATOM 5585 C CA . VAL B 1 238 ? -19.807 27.593 142.451 1.00 6.82 238 VAL B CA 1
ATOM 5586 C C . VAL B 1 238 ? -19.722 29.069 142.834 1.00 6.82 238 VAL B C 1
ATOM 5587 O O . VAL B 1 238 ? -18.656 29.577 143.176 1.00 6.82 238 VAL B O 1
ATOM 5591 N N . THR B 1 239 ? -20.865 29.754 142.770 1.00 6.10 239 THR B N 1
ATOM 5592 C CA . THR B 1 239 ? -20.878 31.214 142.846 1.00 6.10 239 THR B CA 1
ATOM 5593 C C . THR B 1 239 ? -20.609 31.712 144.264 1.00 6.10 239 THR B C 1
ATOM 5594 O O . THR B 1 239 ? -19.739 32.566 144.477 1.00 6.10 239 THR B O 1
ATOM 5598 N N . ARG B 1 240 ? -21.328 31.182 145.251 1.00 5.51 240 ARG B N 1
ATOM 5599 C CA . ARG B 1 240 ? -21.170 31.663 146.618 1.00 5.51 240 ARG B CA 1
ATOM 5600 C C . ARG B 1 240 ? -20.562 30.574 147.488 1.00 5.51 240 ARG B C 1
ATOM 5601 O O . ARG B 1 240 ? -21.023 30.313 148.603 1.00 5.51 240 ARG B O 1
ATOM 5609 N N . ALA B 1 241 ? -19.531 29.923 146.969 1.00 4.85 241 ALA B N 1
ATOM 5610 C CA . ALA B 1 241 ? -18.882 28.841 147.680 1.00 4.85 241 ALA B CA 1
ATOM 5611 C C . ALA B 1 241 ? -18.028 29.364 148.830 1.00 4.85 241 ALA B C 1
ATOM 5612 O O . ALA B 1 241 ? -17.801 30.564 148.996 1.00 4.85 241 ALA B O 1
ATOM 5614 N N . GLN B 1 242 ? -17.553 28.423 149.630 1.00 4.28 242 GLN B N 1
ATOM 5615 C CA . GLN B 1 242 ? -16.722 28.707 150.785 1.00 4.28 242 GLN B CA 1
ATOM 5616 C C . GLN B 1 242 ? -15.269 28.908 150.365 1.00 4.28 242 GLN B C 1
ATOM 5617 O O . GLN B 1 242 ? -14.818 28.374 149.350 1.00 4.28 242 GLN B O 1
ATOM 5623 N N . ILE B 1 243 ? -14.535 29.692 151.153 1.00 3.40 243 ILE B N 1
ATOM 5624 C CA . ILE B 1 243 ? -13.176 30.103 150.811 1.00 3.40 243 ILE B CA 1
ATOM 5625 C C . ILE B 1 243 ? -12.201 29.532 151.832 1.00 3.40 243 ILE B C 1
ATOM 5626 O O . ILE B 1 243 ? -12.420 29.647 153.044 1.00 3.40 243 ILE B O 1
ATOM 5631 N N . TYR B 1 244 ? -11.134 28.906 151.337 1.00 3.29 244 TYR B N 1
ATOM 5632 C CA . TYR B 1 244 ? -9.987 28.492 152.135 1.00 3.29 244 TYR B CA 1
ATOM 5633 C C . TYR B 1 244 ? -8.810 29.437 151.907 1.00 3.29 244 TYR B C 1
ATOM 5634 O O . TYR B 1 244 ? -8.523 29.820 150.770 1.00 3.29 244 TYR B O 1
ATOM 5643 N N . MET B 1 245 ? -8.115 29.790 152.984 1.00 3.11 245 MET B N 1
ATOM 5644 C CA . MET B 1 245 ? -6.846 30.502 152.895 1.00 3.11 245 MET B CA 1
ATOM 5645 C C . MET B 1 245 ? -5.754 29.746 153.642 1.00 3.11 245 MET B C 1
ATOM 5646 O O . MET B 1 245 ? -6.014 28.810 154.402 1.00 3.11 245 MET B O 1
ATOM 5651 N N . PHE B 1 246 ? -4.517 30.182 153.409 1.00 3.04 246 PHE B N 1
ATOM 5652 C CA . PHE B 1 246 ? -3.342 29.741 154.152 1.00 3.04 246 PHE B CA 1
ATOM 5653 C C . PHE B 1 246 ? -2.641 30.965 154.719 1.00 3.04 246 PHE B C 1
ATOM 5654 O O . PHE B 1 246 ? -2.235 31.854 153.965 1.00 3.04 246 PHE B O 1
ATOM 5662 N N . LYS B 1 247 ? -2.481 31.004 156.038 1.00 2.89 247 LYS B N 1
ATOM 5663 C CA . LYS B 1 247 ? -1.793 32.101 156.698 1.00 2.89 247 LYS B CA 1
ATOM 5664 C C . LYS B 1 247 ? -0.647 31.539 157.529 1.00 2.89 247 LYS B C 1
ATOM 5665 O O . LYS B 1 247 ? -0.829 30.525 158.216 1.00 2.89 247 LYS B O 1
ATOM 5671 N N . PRO B 1 248 ? 0.537 32.146 157.484 1.00 3.30 248 PRO B N 1
ATOM 5672 C CA . PRO B 1 248 ? 1.605 31.744 158.405 1.00 3.30 248 PRO B CA 1
ATOM 5673 C C . PRO B 1 248 ? 1.238 32.039 159.852 1.00 3.30 248 PRO B C 1
ATOM 5674 O O . PRO B 1 248 ? 0.786 33.134 160.185 1.00 3.30 248 PRO B O 1
ATOM 5678 N N . THR B 1 249 ? 1.416 31.036 160.709 1.00 3.46 249 THR B N 1
ATOM 5679 C CA . THR B 1 249 ? 1.298 31.248 162.145 1.00 3.46 249 THR B CA 1
ATOM 5680 C C . THR B 1 249 ? 2.498 32.026 162.666 1.00 3.46 249 THR B C 1
ATOM 5681 O O . THR B 1 249 ? 2.346 33.017 163.386 1.00 3.46 249 THR B O 1
ATOM 5685 N N . MET B 1 250 ? 3.696 31.588 162.299 1.00 4.55 250 MET B N 1
ATOM 5686 C CA . MET B 1 250 ? 4.925 32.304 162.582 1.00 4.55 250 MET B CA 1
ATOM 5687 C C . MET B 1 250 ? 5.828 32.249 161.362 1.00 4.55 250 MET B C 1
ATOM 5688 O O . MET B 1 250 ? 5.575 31.515 160.405 1.00 4.55 250 MET B O 1
ATOM 5693 N N . LEU B 1 251 ? 6.889 33.048 161.407 1.00 4.46 251 LEU B N 1
ATOM 5694 C CA . LEU B 1 251 ? 7.954 33.027 160.420 1.00 4.46 251 LEU B CA 1
ATOM 5695 C C . LEU B 1 251 ? 9.285 32.799 161.125 1.00 4.46 251 LEU B C 1
ATOM 5696 O O . LEU B 1 251 ? 9.416 33.020 162.330 1.00 4.46 251 LEU B O 1
ATOM 5701 N N . TRP B 1 252 ? 10.272 32.333 160.368 1.00 4.99 252 TRP B N 1
ATOM 5702 C CA . TRP B 1 252 ? 11.591 32.041 160.919 1.00 4.99 252 TRP B CA 1
ATOM 5703 C C . TRP B 1 252 ? 12.455 33.294 160.825 1.00 4.99 252 TRP B C 1
ATOM 5704 O O . TRP B 1 252 ? 12.781 33.755 159.729 1.00 4.99 252 TRP B O 1
ATOM 5715 N N . LYS B 1 253 ? 12.813 33.847 161.979 1.00 7.42 253 LYS B N 1
ATOM 5716 C CA . LYS B 1 253 ? 13.678 35.014 162.068 1.00 7.42 253 LYS B CA 1
ATOM 5717 C C . LYS B 1 253 ? 15.123 34.563 162.236 1.00 7.42 253 LYS B C 1
ATOM 5718 O O . LYS B 1 253 ? 15.420 33.716 163.084 1.00 7.42 253 LYS B O 1
ATOM 5724 N N . TYR B 1 254 ? 16.018 35.141 161.440 1.00 10.88 254 TYR B N 1
ATOM 5725 C CA . TYR B 1 254 ? 17.419 34.744 161.439 1.00 10.88 254 TYR B CA 1
ATOM 5726 C C . TYR B 1 254 ? 18.142 35.295 162.662 1.00 10.88 254 TYR B C 1
ATOM 5727 O O . TYR B 1 254 ? 17.987 36.468 163.012 1.00 10.88 254 TYR B O 1
ATOM 5736 N N . GLU B 1 255 ? 18.941 34.447 163.302 1.00 12.90 255 GLU B N 1
ATOM 5737 C CA . GLU B 1 255 ? 19.715 34.812 164.480 1.00 12.90 255 GLU B CA 1
ATOM 5738 C C . GLU B 1 255 ? 21.137 34.304 164.315 1.00 12.90 255 GLU B C 1
ATOM 5739 O O . GLU B 1 255 ? 21.346 33.114 164.061 1.00 12.90 255 GLU B O 1
ATOM 5745 N N . ASN B 1 256 ? 22.110 35.198 164.466 1.00 17.18 256 ASN B N 1
ATOM 5746 C CA . ASN B 1 256 ? 23.520 34.840 164.381 1.00 17.18 256 ASN B CA 1
ATOM 5747 C C . ASN B 1 256 ? 24.115 34.817 165.782 1.00 17.18 256 ASN B C 1
ATOM 5748 O O . ASN B 1 256 ? 24.058 35.818 166.503 1.00 17.18 256 ASN B O 1
ATOM 5753 N N . LEU B 1 257 ? 24.682 33.673 166.160 1.00 21.31 257 LEU B N 1
ATOM 5754 C CA . LEU B 1 257 ? 25.356 33.508 167.439 1.00 21.31 257 LEU B CA 1
ATOM 5755 C C . LEU B 1 257 ? 26.870 33.632 167.316 1.00 21.31 257 LEU B C 1
ATOM 5756 O O . LEU B 1 257 ? 27.583 33.411 168.298 1.00 21.31 257 LEU B O 1
ATOM 5761 N N . GLY B 1 258 ? 27.371 33.984 166.141 1.00 23.72 258 GLY B N 1
ATOM 5762 C CA . GLY B 1 258 ? 28.809 34.074 165.952 1.00 23.72 258 GLY B CA 1
ATOM 5763 C C . GLY B 1 258 ? 29.394 32.724 165.613 1.00 23.72 258 GLY B C 1
ATOM 5764 O O . GLY B 1 258 ? 28.888 32.015 164.741 1.00 23.72 258 GLY B O 1
ATOM 5765 N N . THR B 1 259 ? 30.471 32.359 166.310 1.00 26.57 259 THR B N 1
ATOM 5766 C CA . THR B 1 259 ? 31.159 31.106 166.033 1.00 26.57 259 THR B CA 1
ATOM 5767 C C . THR B 1 259 ? 30.476 29.898 166.663 1.00 26.57 259 THR B C 1
ATOM 5768 O O . THR B 1 259 ? 30.762 28.766 166.257 1.00 26.57 259 THR B O 1
ATOM 5772 N N . THR B 1 260 ? 29.580 30.102 167.633 1.00 24.64 260 THR B N 1
ATOM 5773 C CA . THR B 1 260 ? 28.904 28.997 168.301 1.00 24.64 260 THR B CA 1
ATOM 5774 C C . THR B 1 260 ? 27.549 28.674 167.681 1.00 24.64 260 THR B C 1
ATOM 5775 O O . THR B 1 260 ? 26.662 28.152 168.369 1.00 24.64 260 THR B O 1
ATOM 5779 N N . GLY B 1 261 ? 27.364 28.966 166.399 1.00 21.08 261 GLY B N 1
ATOM 5780 C CA . GLY B 1 261 ? 26.176 28.514 165.711 1.00 21.08 261 GLY B CA 1
ATOM 5781 C C . GLY B 1 261 ? 25.335 29.589 165.061 1.00 21.08 261 GLY B C 1
ATOM 5782 O O . GLY B 1 261 ? 25.757 30.742 164.933 1.00 21.08 261 GLY B O 1
ATOM 5783 N N . THR B 1 262 ? 24.124 29.207 164.659 1.00 15.50 262 THR B N 1
ATOM 5784 C CA . THR B 1 262 ? 23.223 30.074 163.912 1.00 15.50 262 THR B CA 1
ATOM 5785 C C . THR B 1 262 ? 21.813 29.521 164.053 1.00 15.50 262 THR B C 1
ATOM 5786 O O . THR B 1 262 ? 21.581 28.338 163.787 1.00 15.50 262 THR B O 1
ATOM 5790 N N . LYS B 1 263 ? 20.886 30.368 164.483 1.00 11.27 263 LYS B N 1
ATOM 5791 C CA . LYS B 1 263 ? 19.520 29.969 164.774 1.00 11.27 263 LYS B CA 1
ATOM 5792 C C . LYS B 1 263 ? 18.553 30.501 163.728 1.00 11.27 263 LYS B C 1
ATOM 5793 O O . LYS B 1 263 ? 18.838 31.453 162.999 1.00 11.27 263 LYS B O 1
ATOM 5799 N N . LEU B 1 264 ? 17.394 29.855 163.669 1.00 7.11 264 LEU B N 1
ATOM 5800 C CA . LEU B 1 264 ? 16.176 30.445 163.135 1.00 7.11 264 LEU B CA 1
ATOM 5801 C C . LEU B 1 264 ? 15.131 30.361 164.235 1.00 7.11 264 LEU B C 1
ATOM 5802 O O . LEU B 1 264 ? 14.764 29.262 164.659 1.00 7.11 264 LEU B O 1
ATOM 5807 N N . VAL B 1 265 ? 14.684 31.514 164.718 1.00 6.73 265 VAL B N 1
ATOM 5808 C CA . VAL B 1 265 ? 13.780 31.572 165.864 1.00 6.73 265 VAL B CA 1
ATOM 5809 C C . VAL B 1 265 ? 12.394 31.979 165.374 1.00 6.73 265 VAL B C 1
ATOM 5810 O O . VAL B 1 265 ? 12.276 32.580 164.298 1.00 6.73 265 VAL B O 1
ATOM 5814 N N . PRO B 1 266 ? 11.321 31.644 166.094 1.00 5.93 266 PRO B N 1
ATOM 5815 C CA . PRO B 1 266 ? 9.978 32.016 165.631 1.00 5.93 266 PRO B CA 1
ATOM 5816 C C . PRO B 1 266 ? 9.657 33.492 165.809 1.00 5.93 266 PRO B C 1
ATOM 5817 O O . PRO B 1 266 ? 9.970 34.106 166.831 1.00 5.93 266 PRO B O 1
ATOM 5821 N N . LEU B 1 267 ? 9.019 34.053 164.784 1.00 4.98 267 LEU B N 1
ATOM 5822 C CA . LEU B 1 267 ? 8.436 35.391 164.820 1.00 4.98 267 LEU B CA 1
ATOM 5823 C C . LEU B 1 267 ? 6.943 35.251 164.564 1.00 4.98 267 LEU B C 1
ATOM 5824 O O . LEU B 1 267 ? 6.528 35.040 163.420 1.00 4.98 267 LEU B O 1
ATOM 5829 N N . MET B 1 268 ? 6.146 35.390 165.620 1.00 4.96 268 MET B N 1
ATOM 5830 C CA . MET B 1 268 ? 4.709 35.161 165.532 1.00 4.96 268 MET B CA 1
ATOM 5831 C C . MET B 1 268 ? 4.021 36.221 164.678 1.00 4.96 268 MET B C 1
ATOM 5832 O O . MET B 1 268 ? 4.279 37.419 164.810 1.00 4.96 268 MET B O 1
ATOM 5837 N N . MET B 1 269 ? 3.152 35.767 163.799 1.00 4.22 269 MET B N 1
ATOM 5838 C CA . MET B 1 269 ? 2.302 36.586 162.952 1.00 4.22 269 MET B CA 1
ATOM 5839 C C . MET B 1 269 ? 1.026 36.952 163.701 1.00 4.22 269 MET B C 1
ATOM 5840 O O . MET B 1 269 ? 0.691 36.317 164.706 1.00 4.22 269 MET B O 1
ATOM 5845 N N . PRO B 1 270 ? 0.306 37.995 163.275 1.00 4.20 270 PRO B N 1
ATOM 5846 C CA . PRO B 1 270 ? -0.957 38.331 163.947 1.00 4.20 270 PRO B CA 1
ATOM 5847 C C . PRO B 1 270 ? -2.039 37.284 163.728 1.00 4.20 270 PRO B C 1
ATOM 5848 O O . PRO B 1 270 ? -2.135 36.660 162.669 1.00 4.20 270 PRO B O 1
ATOM 5852 N N . LYS B 1 271 ? -2.855 37.094 164.761 1.00 4.36 271 LYS B N 1
ATOM 5853 C CA . LYS B 1 271 ? -3.935 36.122 164.755 1.00 4.36 271 LYS B CA 1
ATOM 5854 C C . LYS B 1 271 ? -5.239 36.800 164.354 1.00 4.36 271 LYS B C 1
ATOM 5855 O O . LYS B 1 271 ? -5.327 38.023 164.259 1.00 4.36 271 LYS B O 1
ATOM 5861 N N . ALA B 1 272 ? -6.283 35.988 164.180 1.00 5.22 272 ALA B N 1
ATOM 5862 C CA . ALA B 1 272 ? -7.467 36.405 163.437 1.00 5.22 272 ALA B CA 1
ATOM 5863 C C . ALA B 1 272 ? -8.384 37.365 164.190 1.00 5.22 272 ALA B C 1
ATOM 5864 O O . ALA B 1 272 ? -9.443 37.709 163.669 1.00 5.22 272 ALA B O 1
ATOM 5866 N N . GLY B 1 273 ? -8.035 37.798 165.392 1.00 6.03 273 GLY B N 1
ATOM 5867 C CA . GLY B 1 273 ? -8.791 38.848 166.041 1.00 6.03 273 GLY B CA 1
ATOM 5868 C C . GLY B 1 273 ? -8.035 40.136 166.282 1.00 6.03 273 GLY B C 1
ATOM 5869 O O . GLY B 1 273 ? -8.576 41.038 166.931 1.00 6.03 273 GLY B O 1
ATOM 5870 N N . ASP B 1 274 ? -6.817 40.264 165.757 1.00 5.94 274 ASP B N 1
ATOM 5871 C CA . ASP B 1 274 ? -5.853 41.205 166.312 1.00 5.94 274 ASP B CA 1
ATOM 5872 C C . ASP B 1 274 ? -6.070 42.638 165.848 1.00 5.94 274 ASP B C 1
ATOM 5873 O O . ASP B 1 274 ? -5.775 43.565 166.612 1.00 5.94 274 ASP B O 1
ATOM 5878 N N . ASN B 1 275 ? -6.573 42.828 164.621 1.00 5.70 275 ASN B N 1
ATOM 5879 C CA . ASN B 1 275 ? -6.838 44.138 164.008 1.00 5.70 275 ASN B CA 1
ATOM 5880 C C . ASN B 1 275 ? -5.572 44.997 163.948 1.00 5.70 275 ASN B C 1
ATOM 5881 O O . ASN B 1 275 ? -5.470 46.057 164.566 1.00 5.70 275 ASN B O 1
ATOM 5886 N N . ARG B 1 276 ? -4.604 44.514 163.181 1.00 5.58 276 ARG B N 1
ATOM 5887 C CA . ARG B 1 276 ? -3.302 45.149 163.070 1.00 5.58 276 ARG B CA 1
ATOM 5888 C C . ARG B 1 276 ? -3.273 46.092 161.876 1.00 5.58 276 ARG B C 1
ATOM 5889 O O . ARG B 1 276 ? -3.779 45.764 160.800 1.00 5.58 276 ARG B O 1
ATOM 5897 N N . LYS B 1 277 ? -2.683 47.266 162.079 1.00 5.21 277 LYS B N 1
ATOM 5898 C CA . LYS B 1 277 ? -2.603 48.295 161.054 1.00 5.21 277 LYS B CA 1
ATOM 5899 C C . LYS B 1 277 ? -1.391 48.034 160.164 1.00 5.21 277 LYS B C 1
ATOM 5900 O O . LYS B 1 277 ? -0.715 47.014 160.287 1.00 5.21 277 LYS B O 1
ATOM 5906 N N . LEU B 1 278 ? -1.095 48.969 159.259 1.00 4.33 278 LEU B N 1
ATOM 5907 C CA . LEU B 1 278 ? 0.076 48.827 158.402 1.00 4.33 278 LEU B CA 1
ATOM 5908 C C . LEU B 1 278 ? 1.373 49.021 159.180 1.00 4.33 278 LEU B C 1
ATOM 5909 O O . LEU B 1 278 ? 2.400 48.438 158.818 1.00 4.33 278 LEU B O 1
ATOM 5914 N N . VAL B 1 279 ? 1.338 49.811 160.258 1.00 5.05 279 VAL B N 1
ATOM 5915 C CA . VAL B 1 279 ? 2.547 50.080 161.030 1.00 5.05 279 VAL B CA 1
ATOM 5916 C C . VAL B 1 279 ? 3.026 48.827 161.753 1.00 5.05 279 VAL B C 1
ATOM 5917 O O . VAL B 1 279 ? 4.234 48.618 161.906 1.00 5.05 279 VAL B O 1
ATOM 5921 N N . ASP B 1 280 ? 2.101 47.944 162.141 1.00 5.08 280 ASP B N 1
ATOM 5922 C CA . ASP B 1 280 ? 2.473 46.681 162.767 1.00 5.08 280 ASP B CA 1
ATOM 5923 C C . ASP B 1 280 ? 3.147 45.745 161.771 1.00 5.08 280 ASP B C 1
ATOM 5924 O O . ASP B 1 280 ? 4.133 45.078 162.104 1.00 5.08 280 ASP B O 1
ATOM 5929 N N . PHE B 1 281 ? 2.637 45.694 160.539 1.00 4.43 281 PHE B N 1
ATOM 5930 C CA . PHE B 1 281 ? 3.247 44.858 159.511 1.00 4.43 281 PHE B CA 1
ATOM 5931 C C . PHE B 1 281 ? 4.584 45.426 159.057 1.00 4.43 281 PHE B C 1
ATOM 5932 O O . PHE B 1 281 ? 5.492 44.667 158.695 1.00 4.43 281 PHE B O 1
ATOM 5940 N N . GLN B 1 282 ? 4.737 46.750 159.113 1.00 5.50 282 GLN B N 1
ATOM 5941 C CA . GLN B 1 282 ? 6.026 47.366 158.822 1.00 5.50 282 GLN B CA 1
ATOM 5942 C C . GLN B 1 282 ? 7.038 47.075 159.921 1.00 5.50 282 GLN B C 1
ATOM 5943 O O . GLN B 1 282 ? 8.220 46.857 159.638 1.00 5.50 282 GLN B O 1
ATOM 5949 N N . VAL B 1 283 ? 6.587 47.053 161.178 1.00 5.28 283 VAL B N 1
ATOM 5950 C CA . VAL B 1 283 ? 7.465 46.689 162.287 1.00 5.28 283 VAL B CA 1
ATOM 5951 C C . VAL B 1 283 ? 7.867 45.219 162.188 1.00 5.28 283 VAL B C 1
ATOM 5952 O O . VAL B 1 283 ? 9.025 44.863 162.436 1.00 5.28 283 VAL B O 1
ATOM 5956 N N . LEU B 1 284 ? 6.936 44.359 161.763 1.00 5.51 284 LEU B N 1
ATOM 5957 C CA . LEU B 1 284 ? 7.243 42.942 161.573 1.00 5.51 284 LEU B CA 1
ATOM 5958 C C . LEU B 1 284 ? 8.250 42.726 160.450 1.00 5.51 284 LEU B C 1
ATOM 5959 O O . LEU B 1 284 ? 9.177 41.914 160.586 1.00 5.51 284 LEU B O 1
ATOM 5964 N N . PHE B 1 285 ? 8.091 43.446 159.336 1.00 5.52 285 PHE B N 1
ATOM 5965 C CA . PHE B 1 285 ? 9.049 43.310 158.246 1.00 5.52 285 PHE B CA 1
ATOM 5966 C C . PHE B 1 285 ? 10.404 43.902 158.604 1.00 5.52 285 PHE B C 1
ATOM 5967 O O . PHE B 1 285 ? 11.431 43.374 158.171 1.00 5.52 285 PHE B O 1
ATOM 5975 N N . ASN B 1 286 ? 10.432 44.982 159.390 1.00 7.13 286 ASN B N 1
ATOM 5976 C CA . ASN B 1 286 ? 11.710 45.535 159.825 1.00 7.13 286 ASN B CA 1
ATOM 5977 C C . ASN B 1 286 ? 12.399 44.610 160.815 1.00 7.13 286 ASN B C 1
ATOM 5978 O O . ASN B 1 286 ? 13.627 44.505 160.815 1.00 7.13 286 ASN B O 1
ATOM 5983 N N . ASN B 1 287 ? 11.626 43.929 161.661 1.00 7.23 287 ASN B N 1
ATOM 5984 C CA . ASN B 1 287 ? 12.184 42.957 162.587 1.00 7.23 287 ASN B CA 1
ATOM 5985 C C . ASN B 1 287 ? 12.668 41.709 161.864 1.00 7.23 287 ASN B C 1
ATOM 5986 O O . ASN B 1 287 ? 13.575 41.030 162.354 1.00 7.23 287 ASN B O 1
ATOM 5991 N N . LEU B 1 288 ? 12.099 41.405 160.701 1.00 7.00 288 LEU B N 1
ATOM 5992 C CA . LEU B 1 288 ? 12.508 40.209 159.978 1.00 7.00 288 LEU B CA 1
ATOM 5993 C C . LEU B 1 288 ? 13.833 40.411 159.246 1.00 7.00 288 LEU B C 1
ATOM 5994 O O . LEU B 1 288 ? 14.695 39.527 159.263 1.00 7.00 288 LEU B O 1
ATOM 5999 N N . VAL B 1 289 ? 14.026 41.564 158.605 1.00 8.50 289 VAL B N 1
ATOM 6000 C CA . VAL B 1 289 ? 15.227 41.783 157.804 1.00 8.50 289 VAL B CA 1
ATOM 6001 C C . VAL B 1 289 ? 16.268 42.577 158.587 1.00 8.50 289 VAL B C 1
ATOM 6002 O O . VAL B 1 289 ? 17.231 43.088 158.004 1.00 8.50 289 VAL B O 1
ATOM 6006 N N . SER B 1 290 ? 16.097 42.670 159.910 1.00 9.46 290 SER B N 1
ATOM 6007 C CA . SER B 1 290 ? 17.020 43.454 160.730 1.00 9.46 290 SER B CA 1
ATOM 6008 C C . SER B 1 290 ? 18.387 42.792 160.831 1.00 9.46 290 SER B C 1
ATOM 6009 O O . SER B 1 290 ? 19.417 43.473 160.782 1.00 9.46 290 SER B O 1
ATOM 6012 N N . THR B 1 291 ? 18.417 41.471 160.982 1.00 10.66 291 THR B N 1
ATOM 6013 C CA . THR B 1 291 ? 19.658 40.733 161.153 1.00 10.66 291 THR B CA 1
ATOM 6014 C C . THR B 1 291 ? 20.189 40.178 159.837 1.00 10.66 291 THR B C 1
ATOM 6015 O O . THR B 1 291 ? 21.118 39.365 159.845 1.00 10.66 291 THR B O 1
ATOM 6019 N N . MET B 1 292 ? 19.634 40.609 158.713 1.00 10.57 292 MET B N 1
ATOM 6020 C CA . MET B 1 292 ? 20.021 40.095 157.407 1.00 10.57 292 MET B CA 1
ATOM 6021 C C . MET B 1 292 ? 20.711 41.125 156.531 1.00 10.57 292 MET B C 1
ATOM 6022 O O . MET B 1 292 ? 21.644 40.779 155.804 1.00 10.57 292 MET B O 1
ATOM 6027 N N . LEU B 1 293 ? 20.280 42.386 156.575 1.00 11.04 293 LEU B N 1
ATOM 6028 C CA . LEU B 1 293 ? 20.859 43.413 155.719 1.00 11.04 293 LEU B CA 1
ATOM 6029 C C . LEU B 1 293 ? 22.183 43.953 156.244 1.00 11.04 293 LEU B C 1
ATOM 6030 O O . LEU B 1 293 ? 22.915 44.591 155.481 1.00 11.04 293 LEU B O 1
ATOM 6035 N N . GLY B 1 294 ? 22.508 43.720 157.512 1.00 11.66 294 GLY B N 1
ATOM 6036 C CA . GLY B 1 294 ? 23.757 44.205 158.066 1.00 11.66 294 GLY B CA 1
ATOM 6037 C C . GLY B 1 294 ? 24.773 43.109 158.306 1.00 11.66 294 GLY B C 1
ATOM 6038 O O . GLY B 1 294 ? 25.854 43.360 158.846 1.00 11.66 294 GLY B O 1
ATOM 6039 N N . ASP B 1 295 ? 24.433 41.888 157.908 1.00 11.45 295 ASP B N 1
ATOM 6040 C CA . ASP B 1 295 ? 25.315 40.739 158.057 1.00 11.45 295 ASP B CA 1
ATOM 6041 C C . ASP B 1 295 ? 26.125 40.556 156.781 1.00 11.45 295 ASP B C 1
ATOM 6042 O O . ASP B 1 295 ? 25.557 40.470 155.689 1.00 11.45 295 ASP B O 1
ATOM 6047 N N . GLU B 1 296 ? 27.452 40.520 156.914 1.00 11.15 296 GLU B N 1
ATOM 6048 C CA . GLU B 1 296 ? 28.280 40.318 155.733 1.00 11.15 296 GLU B CA 1
ATOM 6049 C C . GLU B 1 296 ? 28.457 38.849 155.394 1.00 11.15 296 GLU B C 1
ATOM 6050 O O . GLU B 1 296 ? 28.864 38.537 154.272 1.00 11.15 296 GLU B O 1
ATOM 6056 N N . ASP B 1 297 ? 28.147 37.946 156.326 1.00 9.90 297 ASP B N 1
ATOM 6057 C CA . ASP B 1 297 ? 27.992 36.542 155.966 1.00 9.90 297 ASP B CA 1
ATOM 6058 C C . ASP B 1 297 ? 26.836 36.368 154.992 1.00 9.90 297 ASP B C 1
ATOM 6059 O O . ASP B 1 297 ? 26.972 35.692 153.964 1.00 9.90 297 ASP B O 1
ATOM 6064 N N . PHE B 1 298 ? 25.701 37.016 155.282 1.00 9.21 298 PHE B N 1
ATOM 6065 C CA . PHE B 1 298 ? 24.575 37.000 154.356 1.00 9.21 298 PHE B CA 1
ATOM 6066 C C . PHE B 1 298 ? 24.892 37.728 153.059 1.00 9.21 298 PHE B C 1
ATOM 6067 O O . PHE B 1 298 ? 24.424 37.311 151.999 1.00 9.21 298 PHE B O 1
ATOM 6075 N N . GLY B 1 299 ? 25.704 38.786 153.113 1.00 8.70 299 GLY B N 1
ATOM 6076 C CA . GLY B 1 299 ? 26.072 39.488 151.892 1.00 8.70 299 GLY B CA 1
ATOM 6077 C C . GLY B 1 299 ? 26.973 38.664 150.992 1.00 8.70 299 GLY B C 1
ATOM 6078 O O . GLY B 1 299 ? 26.797 38.637 149.769 1.00 8.70 299 GLY B O 1
ATOM 6079 N N . ILE B 1 300 ? 27.938 37.966 151.594 1.00 8.25 300 ILE B N 1
ATOM 6080 C CA . ILE B 1 300 ? 28.824 37.072 150.854 1.00 8.25 300 ILE B CA 1
ATOM 6081 C C . ILE B 1 300 ? 28.038 35.906 150.260 1.00 8.25 300 ILE B C 1
ATOM 6082 O O . ILE B 1 300 ? 28.208 35.564 149.084 1.00 8.25 300 ILE B O 1
ATOM 6087 N N . MET B 1 301 ? 27.141 35.306 151.053 1.00 7.45 301 MET B N 1
ATOM 6088 C CA . MET B 1 301 ? 26.329 34.196 150.558 1.00 7.45 301 MET B CA 1
ATOM 6089 C C . MET B 1 301 ? 25.355 34.648 149.476 1.00 7.45 301 MET B C 1
ATOM 6090 O O . MET B 1 301 ? 25.104 33.915 148.514 1.00 7.45 301 MET B O 1
ATOM 6095 N N . SER B 1 302 ? 24.832 35.871 149.595 1.00 6.91 302 SER B N 1
ATOM 6096 C CA . SER B 1 302 ? 23.945 36.425 148.581 1.00 6.91 302 SER B CA 1
ATOM 6097 C C . SER B 1 302 ? 24.679 36.662 147.269 1.00 6.91 302 SER B C 1
ATOM 6098 O O . SER B 1 302 ? 24.176 36.310 146.195 1.00 6.91 302 SER B O 1
ATOM 6101 N N . GLY B 1 303 ? 25.876 37.254 147.339 1.00 6.69 303 GLY B N 1
ATOM 6102 C CA . GLY B 1 303 ? 26.676 37.438 146.139 1.00 6.69 303 GLY B CA 1
ATOM 6103 C C . GLY B 1 303 ? 27.121 36.127 145.517 1.00 6.69 303 GLY B C 1
ATOM 6104 O O . GLY B 1 303 ? 27.211 36.012 144.294 1.00 6.69 303 GLY B O 1
ATOM 6105 N N . ASP B 1 304 ? 27.358 35.108 146.349 1.00 7.43 304 ASP B N 1
ATOM 6106 C CA . ASP B 1 304 ? 27.728 33.791 145.838 1.00 7.43 304 ASP B CA 1
ATOM 6107 C C . ASP B 1 304 ? 26.565 33.106 145.130 1.00 7.43 304 ASP B C 1
ATOM 6108 O O . ASP B 1 304 ? 26.761 32.479 144.087 1.00 7.43 304 ASP B O 1
ATOM 6113 N N . VAL B 1 305 ? 25.352 33.208 145.681 1.00 6.91 305 VAL B N 1
ATOM 6114 C CA . VAL B 1 305 ? 24.181 32.633 145.021 1.00 6.91 305 VAL B CA 1
ATOM 6115 C C . VAL B 1 305 ? 23.860 33.398 143.736 1.00 6.91 305 VAL B C 1
ATOM 6116 O O . VAL B 1 305 ? 23.488 32.797 142.716 1.00 6.91 305 VAL B O 1
ATOM 6120 N N . PHE B 1 306 ? 24.050 34.726 143.755 1.00 6.76 306 PHE B N 1
ATOM 6121 C CA . PHE B 1 306 ? 23.898 35.544 142.553 1.00 6.76 306 PHE B CA 1
ATOM 6122 C C . PHE B 1 306 ? 24.885 35.135 141.468 1.00 6.76 306 PHE B C 1
ATOM 6123 O O . PHE B 1 306 ? 24.524 35.052 140.290 1.00 6.76 306 PHE B O 1
ATOM 6131 N N . LYS B 1 307 ? 26.141 34.901 141.847 1.00 7.65 307 LYS B N 1
ATOM 6132 C CA . LYS B 1 307 ? 27.160 34.520 140.879 1.00 7.65 307 LYS B CA 1
ATOM 6133 C C . LYS B 1 307 ? 26.929 33.104 140.359 1.00 7.65 307 LYS B C 1
ATOM 6134 O O . LYS B 1 307 ? 27.064 32.845 139.158 1.00 7.65 307 LYS B O 1
ATOM 6140 N N . ALA B 1 308 ? 26.549 32.182 141.249 1.00 7.78 308 ALA B N 1
ATOM 6141 C CA . ALA B 1 308 ? 26.400 30.781 140.874 1.00 7.78 308 ALA B CA 1
ATOM 6142 C C . ALA B 1 308 ? 25.181 30.552 139.991 1.00 7.78 308 ALA B C 1
ATOM 6143 O O . ALA B 1 308 ? 25.252 29.805 139.011 1.00 7.78 308 ALA B O 1
ATOM 6145 N N . PHE B 1 309 ? 24.053 31.178 140.316 1.00 7.79 309 PHE B N 1
ATOM 6146 C CA . PHE B 1 309 ? 22.832 30.919 139.567 1.00 7.79 309 PHE B CA 1
ATOM 6147 C C . PHE B 1 309 ? 22.548 31.946 138.481 1.00 7.79 309 PHE B C 1
ATOM 6148 O O . PHE B 1 309 ? 21.731 31.672 137.597 1.00 7.79 309 PHE B O 1
ATOM 6156 N N . GLY B 1 310 ? 23.198 33.102 138.513 1.00 8.72 310 GLY B N 1
ATOM 6157 C CA . GLY B 1 310 ? 22.903 34.160 137.573 1.00 8.72 310 GLY B CA 1
ATOM 6158 C C . GLY B 1 310 ? 21.654 34.935 137.954 1.00 8.72 310 GLY B C 1
ATOM 6159 O O . GLY B 1 310 ? 20.827 34.493 138.746 1.00 8.72 310 GLY B O 1
ATOM 6160 N N . ALA B 1 311 ? 21.520 36.123 137.362 1.00 9.17 311 ALA B N 1
ATOM 6161 C CA . ALA B 1 311 ? 20.395 36.992 137.699 1.00 9.17 311 ALA B CA 1
ATOM 6162 C C . ALA B 1 311 ? 19.080 36.460 137.146 1.00 9.17 311 ALA B C 1
ATOM 6163 O O . ALA B 1 311 ? 18.019 36.699 137.731 1.00 9.17 311 ALA B O 1
ATOM 6165 N N . ASP B 1 312 ? 19.128 35.736 136.031 1.00 10.28 312 ASP B N 1
ATOM 6166 C CA . ASP B 1 312 ? 17.926 35.176 135.433 1.00 10.28 312 ASP B CA 1
ATOM 6167 C C . ASP B 1 312 ? 17.408 33.955 136.186 1.00 10.28 312 ASP B C 1
ATOM 6168 O O . ASP B 1 312 ? 16.225 33.624 136.063 1.00 10.28 312 ASP B O 1
ATOM 6173 N N . GLY B 1 313 ? 18.245 33.303 136.986 1.00 8.83 313 GLY B N 1
ATOM 6174 C CA . GLY B 1 313 ? 17.825 32.121 137.709 1.00 8.83 313 GLY B CA 1
ATOM 6175 C C . GLY B 1 313 ? 17.552 32.358 139.177 1.00 8.83 313 GLY B C 1
ATOM 6176 O O . GLY B 1 313 ? 17.772 31.467 140.001 1.00 8.83 313 GLY B O 1
ATOM 6177 N N . LEU B 1 314 ? 17.073 33.547 139.522 1.00 7.60 314 LEU B N 1
ATOM 6178 C CA . LEU B 1 314 ? 16.760 33.892 140.899 1.00 7.60 314 LEU B CA 1
ATOM 6179 C C . LEU B 1 314 ? 15.257 34.041 141.091 1.00 7.60 314 LEU B C 1
ATOM 6180 O O . LEU B 1 314 ? 14.490 34.140 140.131 1.00 7.60 314 LEU B O 1
ATOM 6185 N N . VAL B 1 315 ? 14.847 34.041 142.357 1.00 6.71 315 VAL B N 1
ATOM 6186 C CA . VAL B 1 315 ? 13.444 34.241 142.701 1.00 6.71 315 VAL B CA 1
ATOM 6187 C C . VAL B 1 315 ? 13.095 35.705 142.482 1.00 6.71 315 VAL B C 1
ATOM 6188 O O . VAL B 1 315 ? 13.729 36.601 143.050 1.00 6.71 315 VAL B O 1
ATOM 6192 N N . LYS B 1 316 ? 12.093 35.953 141.650 1.00 6.57 316 LYS B N 1
ATOM 6193 C CA . LYS B 1 316 ? 11.652 37.302 141.326 1.00 6.57 316 LYS B CA 1
ATOM 6194 C C . LYS B 1 316 ? 10.286 37.525 141.959 1.00 6.57 316 LYS B C 1
ATOM 6195 O O . LYS B 1 316 ? 9.276 37.025 141.455 1.00 6.57 316 LYS B O 1
ATOM 6201 N N . LEU B 1 317 ? 10.254 38.266 143.063 1.00 5.22 317 LEU B N 1
ATOM 6202 C CA . LEU B 1 317 ? 8.987 38.733 143.611 1.00 5.22 317 LEU B CA 1
ATOM 6203 C C . LEU B 1 317 ? 8.431 39.817 142.700 1.00 5.22 317 LEU B C 1
ATOM 6204 O O . LEU B 1 317 ? 8.992 40.913 142.617 1.00 5.22 317 LEU B O 1
ATOM 6209 N N . LEU B 1 318 ? 7.339 39.513 142.013 1.00 6.06 318 LEU B N 1
ATOM 6210 C CA . LEU B 1 318 ? 6.831 40.396 140.977 1.00 6.06 318 LEU B CA 1
ATOM 6211 C C . LEU B 1 318 ? 6.025 41.546 141.571 1.00 6.06 318 LEU B C 1
ATOM 6212 O O . LEU B 1 318 ? 5.469 41.459 142.668 1.00 6.06 318 LEU B O 1
ATOM 6217 N N . ALA B 1 319 ? 5.968 42.635 140.815 1.00 5.87 319 ALA B N 1
ATOM 6218 C CA . ALA B 1 319 ? 5.337 43.855 141.282 1.00 5.87 319 ALA B CA 1
ATOM 6219 C C . ALA B 1 319 ? 3.834 43.819 141.049 1.00 5.87 319 ALA B C 1
ATOM 6220 O O . ALA B 1 319 ? 3.337 43.141 140.146 1.00 5.87 319 ALA B O 1
ATOM 6222 N N . VAL B 1 320 ? 3.109 44.558 141.882 1.00 5.49 320 VAL B N 1
ATOM 6223 C CA . VAL B 1 320 ? 1.669 44.717 141.746 1.00 5.49 320 VAL B CA 1
ATOM 6224 C C . VAL B 1 320 ? 1.378 46.174 141.422 1.00 5.49 320 VAL B C 1
ATOM 6225 O O . VAL B 1 320 ? 2.108 47.076 141.845 1.00 5.49 320 VAL B O 1
ATOM 6229 N N . ASP B 1 321 ? 0.346 46.399 140.624 1.00 6.63 321 ASP B N 1
ATOM 6230 C CA . ASP B 1 321 ? -0.137 47.740 140.355 1.00 6.63 321 ASP B CA 1
ATOM 6231 C C . ASP B 1 321 ? -1.515 47.903 140.987 1.00 6.63 321 ASP B C 1
ATOM 6232 O O . ASP B 1 321 ? -1.984 47.043 141.737 1.00 6.63 321 ASP B O 1
ATOM 6237 N N . SER B 1 322 ? -2.172 49.023 140.695 1.00 6.39 322 SER B N 1
ATOM 6238 C CA . SER B 1 322 ? -3.514 49.254 141.208 1.00 6.39 322 SER B CA 1
ATOM 6239 C C . SER B 1 322 ? -4.566 48.380 140.533 1.00 6.39 322 SER B C 1
ATOM 6240 O O . SER B 1 322 ? -5.661 48.232 141.082 1.00 6.39 322 SER B O 1
ATOM 6243 N N . THR B 1 323 ? -4.264 47.791 139.380 1.00 6.70 323 THR B N 1
ATOM 6244 C CA . THR B 1 323 ? -5.195 46.916 138.680 1.00 6.70 323 THR B CA 1
ATOM 6245 C C . THR B 1 323 ? -5.031 45.442 139.038 1.00 6.70 323 THR B C 1
ATOM 6246 O O . THR B 1 323 ? -5.604 44.591 138.353 1.00 6.70 323 THR B O 1
ATOM 6250 N N . THR B 1 324 ? -4.270 45.116 140.081 1.00 7.12 324 THR B N 1
ATOM 6251 C CA . THR B 1 324 ? -3.953 43.728 140.398 1.00 7.12 324 THR B CA 1
ATOM 6252 C C . THR B 1 324 ? -5.057 43.120 141.258 1.00 7.12 324 THR B C 1
ATOM 6253 O O . THR B 1 324 ? -5.325 43.595 142.366 1.00 7.12 324 THR B O 1
ATOM 6257 N N . MET B 1 325 ? -5.696 42.068 140.744 1.00 8.67 325 MET B N 1
ATOM 6258 C CA . MET B 1 325 ? -6.768 41.369 141.439 1.00 8.67 325 MET B CA 1
ATOM 6259 C C . MET B 1 325 ? -6.454 39.882 141.511 1.00 8.67 325 MET B C 1
ATOM 6260 O O . MET B 1 325 ? -5.831 39.321 140.607 1.00 8.67 325 MET B O 1
ATOM 6265 N N . THR B 1 326 ? -6.892 39.243 142.593 1.00 8.37 326 THR B N 1
ATOM 6266 C CA . THR B 1 326 ? -6.866 37.789 142.708 1.00 8.37 326 THR B CA 1
ATOM 6267 C C . THR B 1 326 ? -8.297 37.283 142.736 1.00 8.37 326 THR B C 1
ATOM 6268 O O . THR B 1 326 ? -9.036 37.562 143.685 1.00 8.37 326 THR B O 1
ATOM 6272 N N . LEU B 1 327 ? -8.682 36.553 141.703 1.00 7.27 327 LEU B N 1
ATOM 6273 C CA . LEU B 1 327 ? -9.978 35.924 141.905 1.00 7.27 327 LEU B CA 1
ATOM 6274 C C . LEU B 1 327 ? -9.783 34.572 142.586 1.00 7.27 327 LEU B C 1
ATOM 6275 O O . LEU B 1 327 ? -8.717 33.964 142.451 1.00 7.27 327 LEU B O 1
ATOM 6280 N N . PRO B 1 328 ? -10.764 34.109 143.365 1.00 5.75 328 PRO B N 1
ATOM 6281 C CA . PRO B 1 328 ? -10.672 32.762 143.939 1.00 5.75 328 PRO B CA 1
ATOM 6282 C C . PRO B 1 328 ? -10.701 31.689 142.863 1.00 5.75 328 PRO B C 1
ATOM 6283 O O . PRO B 1 328 ? -11.408 31.797 141.861 1.00 5.75 328 PRO B O 1
ATOM 6287 N N . THR B 1 329 ? -9.904 30.650 143.078 1.00 5.19 329 THR B N 1
ATOM 6288 C CA . THR B 1 329 ? -9.733 29.585 142.108 1.00 5.19 329 THR B CA 1
ATOM 6289 C C . THR B 1 329 ? -10.197 28.261 142.695 1.00 5.19 329 THR B C 1
ATOM 6290 O O . THR B 1 329 ? -10.289 28.088 143.912 1.00 5.19 329 THR B O 1
ATOM 6294 N N . TYR B 1 330 ? -10.494 27.327 141.802 1.00 6.04 330 TYR B N 1
ATOM 6295 C CA . TYR B 1 330 ? -10.802 25.955 142.169 1.00 6.04 330 TYR B CA 1
ATOM 6296 C C . TYR B 1 330 ? -9.564 25.101 141.932 1.00 6.04 330 TYR B C 1
ATOM 6297 O O . TYR B 1 330 ? -9.051 25.042 140.810 1.00 6.04 330 TYR B O 1
ATOM 6306 N N . ASP B 1 331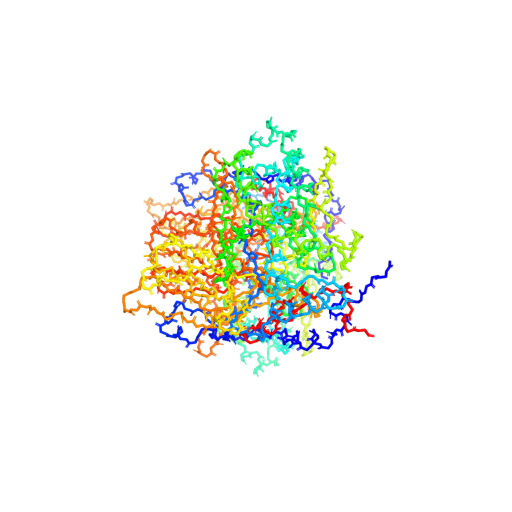 ? -9.082 24.451 142.989 1.00 5.47 331 ASP B N 1
ATOM 6307 C CA . ASP B 1 331 ? -7.859 23.653 142.928 1.00 5.47 331 ASP B CA 1
ATOM 6308 C C . ASP B 1 331 ? -8.057 22.386 143.750 1.00 5.47 331 ASP B C 1
ATOM 6309 O O . ASP B 1 331 ? -7.952 22.419 144.986 1.00 5.47 331 ASP B O 1
ATOM 6314 N N . PRO B 1 332 ? -8.332 21.249 143.103 1.00 5.60 332 PRO B N 1
ATOM 6315 C CA . PRO B 1 332 ? -8.576 20.007 143.856 1.00 5.60 332 PRO B CA 1
ATOM 6316 C C . PRO B 1 332 ? -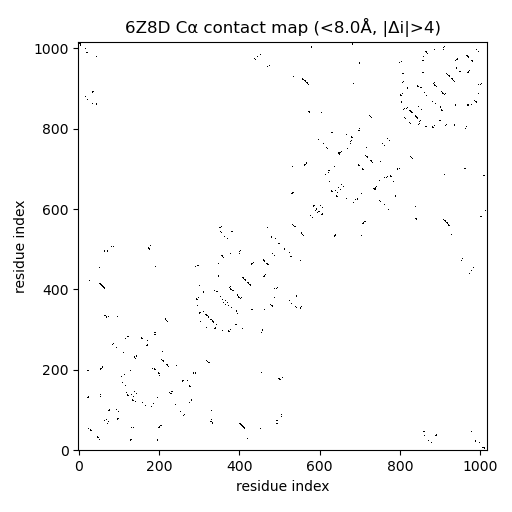7.335 19.410 144.507 1.00 5.60 332 PRO B C 1
ATOM 6317 O O . PRO B 1 332 ? -7.476 18.491 145.320 1.00 5.60 332 PRO B O 1
ATOM 6321 N N . LEU B 1 333 ? -6.136 19.891 144.180 1.00 5.56 333 LEU B N 1
ATOM 6322 C CA . LEU B 1 333 ? -4.947 19.482 144.918 1.00 5.56 333 LEU B CA 1
ATOM 6323 C C . LEU B 1 333 ? -4.866 20.187 146.267 1.00 5.56 333 LEU B C 1
ATOM 6324 O O . LEU B 1 333 ? -4.500 19.567 147.273 1.00 5.56 333 LEU B O 1
ATOM 6329 N N . ILE B 1 334 ? -5.209 21.479 146.295 1.00 4.75 334 ILE B N 1
ATOM 6330 C CA . ILE B 1 334 ? -5.269 22.246 147.538 1.00 4.75 334 ILE B CA 1
ATOM 6331 C C . ILE B 1 334 ? -6.345 21.679 148.459 1.00 4.75 334 ILE B C 1
ATOM 6332 O O . ILE B 1 334 ? -6.143 21.550 149.675 1.00 4.75 334 ILE B O 1
ATOM 6337 N N . LEU B 1 335 ? -7.489 21.300 147.886 1.00 4.67 335 LEU B N 1
ATOM 6338 C CA . LEU B 1 335 ? -8.573 20.718 148.668 1.00 4.67 335 LEU B CA 1
ATOM 6339 C C . LEU B 1 335 ? -8.186 19.351 149.216 1.00 4.67 335 LEU B C 1
ATOM 6340 O O . LEU B 1 335 ? -8.547 19.004 150.346 1.00 4.67 335 LEU B O 1
ATOM 6345 N N . ALA B 1 336 ? -7.423 18.579 148.439 1.00 5.03 336 ALA B N 1
ATOM 6346 C CA . ALA B 1 336 ? -6.910 17.304 148.922 1.00 5.03 336 ALA B CA 1
ATOM 6347 C C . ALA B 1 336 ? -5.816 17.486 149.963 1.00 5.03 336 ALA B C 1
ATOM 6348 O O . ALA B 1 336 ? -5.528 16.555 150.715 1.00 5.03 336 ALA B O 1
ATOM 6350 N N . GLN B 1 337 ? -5.171 18.655 150.004 1.00 4.96 337 GLN B N 1
ATOM 6351 C CA . GLN B 1 337 ? -4.264 18.945 151.112 1.00 4.96 337 GLN B CA 1
ATOM 6352 C C . GLN B 1 337 ? -5.029 19.317 152.372 1.00 4.96 337 GLN B C 1
ATOM 6353 O O . GLN B 1 337 ? -4.648 18.913 153.475 1.00 4.96 337 GLN B O 1
ATOM 6359 N N . ILE B 1 338 ? -6.088 20.118 152.226 1.00 4.10 338 ILE B N 1
ATOM 6360 C CA . ILE B 1 338 ? -6.826 20.614 153.387 1.00 4.10 338 ILE B CA 1
ATOM 6361 C C . ILE B 1 338 ? -7.603 19.481 154.042 1.00 4.10 338 ILE B C 1
ATOM 6362 O O . ILE B 1 338 ? -7.580 19.313 155.267 1.00 4.10 338 ILE B O 1
ATOM 6367 N N . HIS B 1 339 ? -8.307 18.693 153.236 1.00 4.33 339 HIS B N 1
ATOM 6368 C CA . HIS B 1 339 ? -8.742 17.382 153.684 1.00 4.33 339 HIS B CA 1
ATOM 6369 C C . HIS B 1 339 ? -7.516 16.541 154.001 1.00 4.33 339 HIS B C 1
ATOM 6370 O O . HIS B 1 339 ? -6.492 16.651 153.328 1.00 4.33 339 HIS B O 1
ATOM 6377 N N . SER B 1 340 ? -7.600 15.752 155.069 1.00 4.56 340 SER B N 1
ATOM 6378 C CA . SER B 1 340 ? -6.533 14.909 155.630 1.00 4.56 340 SER B CA 1
ATOM 6379 C C . SER B 1 340 ? -5.364 15.728 156.180 1.00 4.56 340 SER B C 1
ATOM 6380 O O . SER B 1 340 ? -4.298 15.163 156.409 1.00 4.56 340 SER B O 1
ATOM 6383 N N . ALA B 1 341 ? -5.531 17.026 156.413 1.00 4.52 341 ALA B N 1
ATOM 6384 C CA . ALA B 1 341 ? -4.549 17.798 157.154 1.00 4.52 341 ALA B CA 1
ATOM 6385 C C . ALA B 1 341 ? -4.679 17.518 158.644 1.00 4.52 341 ALA B C 1
ATOM 6386 O O . ALA B 1 341 ? -5.750 17.162 159.141 1.00 4.52 341 ALA B O 1
ATOM 6388 N N . ARG B 1 342 ? -3.573 17.683 159.362 1.00 4.91 342 ARG B N 1
ATOM 6389 C CA . ARG B 1 342 ? -3.514 17.387 160.787 1.00 4.91 342 ARG B CA 1
ATOM 6390 C C . ARG B 1 342 ? -2.875 18.562 161.507 1.00 4.91 342 ARG B C 1
ATOM 6391 O O . ARG B 1 342 ? -1.708 18.879 161.263 1.00 4.91 342 ARG B O 1
ATOM 6399 N N . ALA B 1 343 ? -3.633 19.207 162.386 1.00 4.40 343 ALA B N 1
ATOM 6400 C CA . ALA B 1 343 ? -3.116 20.341 163.139 1.00 4.40 343 ALA B CA 1
ATOM 6401 C C . ALA B 1 343 ? -2.239 19.844 164.280 1.00 4.40 343 ALA B C 1
ATOM 6402 O O . ALA B 1 343 ? -2.660 18.999 165.075 1.00 4.40 343 ALA B O 1
ATOM 6404 N N . VAL B 1 344 ? -1.011 20.365 164.358 1.00 5.22 344 VAL B N 1
ATOM 6405 C CA . VAL B 1 344 ? -0.054 19.888 165.352 1.00 5.22 344 VAL B CA 1
ATOM 6406 C C . VAL B 1 344 ? -0.083 20.697 166.637 1.00 5.22 344 VAL B C 1
ATOM 6407 O O . VAL B 1 344 ? 0.497 20.261 167.643 1.00 5.22 344 VAL B O 1
ATOM 6411 N N . GLY B 1 345 ? -0.745 21.840 166.648 1.00 5.65 345 GLY B N 1
ATOM 6412 C CA . GLY B 1 345 ? -0.820 22.681 167.821 1.00 5.65 345 GLY B CA 1
ATOM 6413 C C . GLY B 1 345 ? 0.000 23.948 167.665 1.00 5.65 345 GLY B C 1
ATOM 6414 O O . GLY B 1 345 ? 0.571 24.236 166.613 1.00 5.65 345 GLY B O 1
ATOM 6415 N N . ALA B 1 346 ? 0.067 24.699 168.752 1.00 7.39 346 ALA B N 1
ATOM 6416 C CA . ALA B 1 346 ? 0.764 25.975 168.773 1.00 7.39 346 ALA B CA 1
ATOM 6417 C C . ALA B 1 346 ? 2.280 25.780 168.783 1.00 7.39 346 ALA B C 1
ATOM 6418 O O . ALA B 1 346 ? 2.783 24.798 169.335 1.00 7.39 346 ALA B O 1
ATOM 6420 N N . PRO B 1 347 ? 3.026 26.697 168.164 1.00 7.45 347 PRO B N 1
ATOM 6421 C CA . PRO B 1 347 ? 4.485 26.672 168.303 1.00 7.45 347 PRO B CA 1
ATOM 6422 C C . PRO B 1 347 ? 4.906 27.010 169.723 1.00 7.45 347 PRO B C 1
ATOM 6423 O O . PRO B 1 347 ? 4.260 27.798 170.416 1.00 7.45 347 PRO B O 1
ATOM 6427 N N . ILE B 1 348 ? 6.001 26.397 170.156 1.00 9.63 348 ILE B N 1
ATOM 6428 C CA . ILE B 1 348 ? 6.544 26.610 171.490 1.00 9.63 348 ILE B CA 1
ATOM 6429 C C . ILE B 1 348 ? 7.601 27.698 171.407 1.00 9.63 348 ILE B C 1
ATOM 6430 O O . ILE B 1 348 ? 8.520 27.623 170.583 1.00 9.63 348 ILE B O 1
ATOM 6435 N N . LEU B 1 349 ? 7.460 28.717 172.244 1.00 12.24 349 LEU B N 1
ATOM 6436 C CA . LEU B 1 349 ? 8.389 29.831 172.292 1.00 12.24 349 LEU B CA 1
ATOM 6437 C C . LEU B 1 349 ? 9.271 29.703 173.525 1.00 12.24 349 LEU B C 1
ATOM 6438 O O . LEU B 1 349 ? 9.031 28.875 174.407 1.00 12.24 349 LEU B O 1
ATOM 6443 N N . GLU B 1 350 ? 10.318 30.526 173.576 1.00 17.00 350 GLU B N 1
ATOM 6444 C CA . GLU B 1 350 ? 11.207 30.483 174.729 1.00 17.00 350 GLU B CA 1
ATOM 6445 C C . GLU B 1 350 ? 10.589 31.147 175.951 1.00 17.00 350 GLU B C 1
ATOM 6446 O O . GLU B 1 350 ? 11.037 30.890 177.072 1.00 17.00 350 GLU B O 1
ATOM 6452 N N . THR B 1 351 ? 9.561 31.971 175.765 1.00 16.34 351 THR B N 1
ATOM 6453 C CA . THR B 1 351 ? 8.788 32.508 176.875 1.00 16.34 351 THR B CA 1
ATOM 6454 C C . THR B 1 351 ? 7.555 31.674 177.198 1.00 16.34 351 THR B C 1
ATOM 6455 O O . THR B 1 351 ? 6.820 32.023 178.127 1.00 16.34 351 THR B O 1
ATOM 6459 N N . SER B 1 352 ? 7.311 30.593 176.463 1.00 15.07 352 SER B N 1
ATOM 6460 C CA . SER B 1 352 ? 6.164 29.740 176.743 1.00 15.07 352 SER B CA 1
ATOM 6461 C C . SER B 1 352 ? 6.405 28.911 178.001 1.00 15.07 352 SER B C 1
ATOM 6462 O O . SER B 1 352 ? 7.513 28.429 178.247 1.00 15.07 352 SER B O 1
ATOM 6465 N N . THR B 1 353 ? 5.356 28.755 178.805 1.00 16.92 353 THR B N 1
ATOM 6466 C CA . THR B 1 353 ? 5.440 28.079 180.095 1.00 16.92 353 THR B CA 1
ATOM 6467 C C . THR B 1 353 ? 4.908 26.658 179.947 1.00 16.92 353 THR B C 1
ATOM 6468 O O . THR B 1 353 ? 3.703 26.452 179.775 1.00 16.92 353 THR B O 1
ATOM 6472 N N . LEU B 1 354 ? 5.810 25.682 180.015 1.00 16.04 354 LEU B N 1
ATOM 6473 C CA . LEU B 1 354 ? 5.473 24.266 179.882 1.00 16.04 354 LEU B CA 1
ATOM 6474 C C . LEU B 1 354 ? 6.130 23.546 181.052 1.00 16.04 354 LEU B C 1
ATOM 6475 O O . LEU B 1 354 ? 7.350 23.362 181.062 1.00 16.04 354 LEU B O 1
ATOM 6480 N N . THR B 1 355 ? 5.325 23.168 182.042 1.00 19.72 355 THR B N 1
ATOM 6481 C CA . THR B 1 355 ? 5.837 22.453 183.203 1.00 19.72 355 THR B CA 1
ATOM 6482 C C . THR B 1 355 ? 6.303 21.060 182.802 1.00 19.72 355 THR B C 1
ATOM 6483 O O . THR B 1 355 ? 5.575 20.316 182.141 1.00 19.72 355 THR B O 1
ATOM 6487 N N . GLY B 1 356 ? 7.532 20.722 183.182 1.00 19.03 356 GLY B N 1
ATOM 6488 C CA . GLY B 1 356 ? 8.135 19.464 182.808 1.00 19.03 356 GLY B CA 1
ATOM 6489 C C . GLY B 1 356 ? 8.832 19.463 181.468 1.00 19.03 356 GLY B C 1
ATOM 6490 O O . GLY B 1 356 ? 9.422 18.441 181.098 1.00 19.03 356 GLY B O 1
ATOM 6491 N N . PHE B 1 357 ? 8.779 20.565 180.724 1.00 15.97 357 PHE B N 1
ATOM 6492 C CA . PHE B 1 357 ? 9.405 20.663 179.404 1.00 15.97 357 PHE B CA 1
ATOM 6493 C C . PHE B 1 357 ? 10.069 22.026 179.262 1.00 15.97 357 PHE B C 1
ATOM 6494 O O . PHE B 1 357 ? 9.546 22.921 178.589 1.00 15.97 357 PHE B O 1
ATOM 6502 N N . PRO B 1 358 ? 11.247 22.219 179.875 1.00 16.58 358 PRO B N 1
ATOM 6503 C CA . PRO B 1 358 ? 11.834 23.566 179.915 1.00 16.58 358 PRO B CA 1
ATOM 6504 C C . PRO B 1 358 ? 12.538 24.006 178.636 1.00 16.58 358 PRO B C 1
ATOM 6505 O O . PRO B 1 358 ? 12.617 25.207 178.360 1.00 16.58 358 PRO B O 1
ATOM 6509 N N . GLY B 1 359 ? 13.059 23.066 177.854 1.00 13.45 359 GLY B N 1
ATOM 6510 C CA . GLY B 1 359 ? 13.859 23.429 176.700 1.00 13.45 359 GLY B CA 1
ATOM 6511 C C . GLY B 1 359 ? 13.312 22.961 175.368 1.00 13.45 359 GLY B C 1
ATOM 6512 O O . GLY B 1 359 ? 14.066 22.473 174.524 1.00 13.45 359 GLY B O 1
ATOM 6513 N N . ARG B 1 360 ? 12.005 23.100 175.161 1.00 12.35 360 ARG B N 1
ATOM 6514 C CA . ARG B 1 360 ? 11.343 22.520 174.001 1.00 12.35 360 ARG B CA 1
ATOM 6515 C C . ARG B 1 360 ? 10.891 23.554 172.980 1.00 12.35 360 ARG B C 1
ATOM 6516 O O . ARG B 1 360 ? 9.995 23.262 172.184 1.00 12.35 360 ARG B O 1
ATOM 6524 N N . GLN B 1 361 ? 11.488 24.745 172.978 1.00 10.83 361 GLN B N 1
ATOM 6525 C CA . GLN B 1 361 ? 11.080 25.787 172.043 1.00 10.83 361 GLN B CA 1
ATOM 6526 C C . GLN B 1 361 ? 11.485 25.426 170.618 1.00 10.83 361 GLN B C 1
ATOM 6527 O O . GLN B 1 361 ? 12.527 24.807 170.387 1.00 10.83 361 GLN B O 1
ATOM 6533 N N . TRP B 1 362 ? 10.629 25.786 169.664 1.00 7.47 362 TRP B N 1
ATOM 6534 C CA . TRP B 1 362 ? 10.853 25.432 168.270 1.00 7.47 362 TRP B CA 1
ATOM 6535 C C . TRP B 1 362 ? 11.997 26.254 167.698 1.00 7.47 362 TRP B C 1
ATOM 6536 O O . TRP B 1 362 ? 11.991 27.483 167.769 1.00 7.47 362 TRP B O 1
ATOM 6547 N N . GLN B 1 363 ? 12.984 25.569 167.125 1.00 8.51 363 GLN B N 1
ATOM 6548 C CA . GLN B 1 363 ? 14.218 26.221 166.706 1.00 8.51 363 GLN B CA 1
ATOM 6549 C C . GLN B 1 363 ? 14.852 25.436 165.572 1.00 8.51 363 GLN B C 1
ATOM 6550 O O . GLN B 1 363 ? 14.947 24.211 165.647 1.00 8.51 363 GLN B O 1
ATOM 6556 N N . ILE B 1 364 ? 15.298 26.138 164.539 1.00 7.36 364 ILE B N 1
ATOM 6557 C CA . ILE B 1 364 ? 16.157 25.560 163.515 1.00 7.36 364 ILE B CA 1
ATOM 6558 C C . ILE B 1 364 ? 17.581 25.965 163.878 1.00 7.36 364 ILE B C 1
ATOM 6559 O O . ILE B 1 364 ? 17.986 27.110 163.677 1.00 7.36 364 ILE B O 1
ATOM 6564 N N . THR B 1 365 ? 18.343 25.025 164.427 1.00 9.96 365 THR B N 1
ATOM 6565 C CA . THR B 1 365 ? 19.658 25.303 164.983 1.00 9.96 365 THR B CA 1
ATOM 6566 C C . THR B 1 365 ? 20.726 24.474 164.289 1.00 9.96 365 THR B C 1
ATOM 6567 O O . THR B 1 365 ? 20.499 23.314 163.938 1.00 9.96 365 THR B O 1
ATOM 6571 N N . GLN B 1 366 ? 21.884 25.091 164.077 1.00 14.49 366 GLN B N 1
ATOM 6572 C CA . GLN B 1 366 ? 23.091 24.375 163.697 1.00 14.49 366 GLN B CA 1
ATOM 6573 C C . GLN B 1 366 ? 24.202 24.817 164.632 1.00 14.49 366 GLN B C 1
ATOM 6574 O O . GLN B 1 366 ? 24.226 25.967 165.075 1.00 14.49 366 GLN B O 1
ATOM 6580 N N . ASN B 1 367 ? 25.079 23.886 164.976 1.00 20.50 367 ASN B N 1
ATOM 6581 C CA . ASN B 1 367 ? 26.245 24.160 165.788 1.00 20.50 367 ASN B CA 1
ATOM 6582 C C . ASN B 1 367 ? 27.354 23.268 165.249 1.00 20.50 367 ASN B C 1
ATOM 6583 O O . ASN B 1 367 ? 27.117 22.073 165.024 1.00 20.50 367 ASN B O 1
ATOM 6588 N N . PRO B 1 368 ? 28.552 23.800 164.996 1.00 21.83 368 PRO B N 1
ATOM 6589 C CA . PRO B 1 368 ? 29.629 22.942 164.472 1.00 21.83 368 PRO B CA 1
ATOM 6590 C C . PRO B 1 368 ? 30.123 21.914 165.474 1.00 21.83 368 PRO B C 1
ATOM 6591 O O . PRO B 1 368 ? 30.607 20.850 165.072 1.00 21.83 368 PRO B O 1
ATOM 6595 N N . ASP B 1 369 ? 29.998 22.195 166.772 1.00 23.52 369 ASP B N 1
ATOM 6596 C CA . ASP B 1 369 ? 30.409 21.238 167.791 1.00 23.52 369 ASP B CA 1
ATOM 6597 C C . ASP B 1 369 ? 29.369 20.144 167.990 1.00 23.52 369 ASP B C 1
ATOM 6598 O O . ASP B 1 369 ? 29.718 18.997 168.285 1.00 23.52 369 ASP B O 1
ATOM 6603 N N . VAL B 1 370 ? 28.102 20.478 167.833 1.00 21.81 370 VAL B N 1
ATOM 6604 C CA . VAL B 1 370 ? 27.005 19.573 168.153 1.00 21.81 370 VAL B CA 1
ATOM 6605 C C . VAL B 1 370 ? 26.545 18.854 166.894 1.00 21.81 370 VAL B C 1
ATOM 6606 O O . VAL B 1 370 ? 26.236 19.493 165.881 1.00 21.81 370 VAL B O 1
ATOM 6610 N N . ASN B 1 371 ? 26.535 17.515 166.958 1.00 19.27 371 ASN B N 1
ATOM 6611 C CA . ASN B 1 371 ? 25.794 16.642 166.037 1.00 19.27 371 ASN B CA 1
ATOM 6612 C C . ASN B 1 371 ? 26.318 16.756 164.603 1.00 19.27 371 ASN B C 1
ATOM 6613 O O . ASN B 1 371 ? 25.558 16.979 163.659 1.00 19.27 371 ASN B O 1
ATOM 6618 N N . ASN B 1 372 ? 27.643 16.646 164.459 1.00 19.34 372 ASN B N 1
ATOM 6619 C CA . ASN B 1 372 ? 28.393 16.702 163.202 1.00 19.34 372 ASN B CA 1
ATOM 6620 C C . ASN B 1 372 ? 28.195 18.001 162.422 1.00 19.34 372 ASN B C 1
ATOM 6621 O O . ASN B 1 372 ? 28.500 18.046 161.225 1.00 19.34 372 ASN B O 1
ATOM 6626 N N . GLY B 1 373 ? 27.707 19.062 163.060 1.00 16.66 373 GLY B N 1
ATOM 6627 C CA . GLY B 1 373 ? 27.392 20.279 162.340 1.00 16.66 373 GLY B CA 1
ATOM 6628 C C . GLY B 1 373 ? 26.113 20.233 161.539 1.00 16.66 373 GLY B C 1
ATOM 6629 O O . GLY B 1 373 ? 25.968 20.990 160.575 1.00 16.66 373 GLY B O 1
ATOM 6630 N N . ALA B 1 374 ? 25.176 19.368 161.907 1.00 12.74 374 ALA B N 1
ATOM 6631 C CA . ALA B 1 374 ? 23.942 19.217 161.152 1.00 12.74 374 ALA B CA 1
ATOM 6632 C C . ALA B 1 374 ? 22.900 20.235 161.591 1.00 12.74 374 ALA B C 1
ATOM 6633 O O . ALA B 1 374 ? 22.877 20.682 162.740 1.00 12.74 374 ALA B O 1
ATOM 6635 N N . ILE B 1 375 ? 22.039 20.604 160.647 1.00 9.36 375 ILE B N 1
ATOM 6636 C CA . ILE B 1 375 ? 20.879 21.428 160.953 1.00 9.36 375 ILE B CA 1
ATOM 6637 C C . ILE B 1 375 ? 19.844 20.579 161.675 1.00 9.36 375 ILE B C 1
ATOM 6638 O O . ILE B 1 375 ? 19.459 19.504 161.198 1.00 9.36 375 ILE B O 1
ATOM 6643 N N . ILE B 1 376 ? 19.393 21.051 162.832 1.00 8.86 376 ILE B N 1
ATOM 6644 C CA . ILE B 1 376 ? 18.485 20.299 163.688 1.00 8.86 376 ILE B CA 1
ATOM 6645 C C . ILE B 1 376 ? 17.161 21.044 163.765 1.00 8.86 376 ILE B C 1
ATOM 6646 O O . ILE B 1 376 ? 17.119 22.210 164.173 1.00 8.86 376 ILE B O 1
ATOM 6651 N N . PHE B 1 377 ? 16.084 20.373 163.365 1.00 6.95 377 PHE B N 1
ATOM 6652 C CA . PHE B 1 377 ? 14.726 20.830 163.659 1.00 6.95 377 PHE B CA 1
ATOM 6653 C C . PHE B 1 377 ? 13.949 19.617 164.157 1.00 6.95 377 PHE B C 1
ATOM 6654 O O . PHE B 1 377 ? 13.477 18.803 163.360 1.00 6.95 377 PHE B O 1
ATOM 6662 N N . HIS B 1 378 ? 13.830 19.500 165.475 1.00 7.47 378 HIS B N 1
ATOM 6663 C CA . HIS B 1 378 ? 13.101 18.411 166.123 1.00 7.47 378 HIS B CA 1
ATOM 6664 C C . HIS B 1 378 ? 12.052 19.016 167.049 1.00 7.47 378 HIS B C 1
ATOM 6665 O O . HIS B 1 378 ? 12.253 19.089 168.268 1.00 7.47 378 HIS B O 1
ATOM 6672 N N . PRO B 1 379 ? 10.920 19.464 166.508 1.00 6.69 379 PRO B N 1
ATOM 6673 C CA . PRO B 1 379 ? 9.927 20.142 167.344 1.00 6.69 379 PRO B CA 1
ATOM 6674 C C . PRO B 1 379 ? 8.948 19.183 168.002 1.00 6.69 379 PRO B C 1
ATOM 6675 O O . PRO B 1 379 ? 8.586 18.137 167.459 1.00 6.69 379 PRO B O 1
ATOM 6679 N N . SER B 1 380 ? 8.520 19.562 169.199 1.00 7.15 380 SER B N 1
ATOM 6680 C CA . SER B 1 380 ? 7.484 18.836 169.913 1.00 7.15 380 SER B CA 1
ATOM 6681 C C . SER B 1 380 ? 6.119 19.417 169.574 1.00 7.15 380 SER B C 1
ATOM 6682 O O . SER B 1 380 ? 5.960 20.629 169.416 1.00 7.15 380 SER B O 1
ATOM 6685 N N . PHE B 1 381 ? 5.134 18.536 169.458 1.00 6.16 381 PHE B N 1
ATOM 6686 C CA . PHE B 1 381 ? 3.797 18.900 169.022 1.00 6.16 381 PHE B CA 1
ATOM 6687 C C . PHE B 1 381 ? 2.799 18.630 170.138 1.00 6.16 381 PHE B C 1
ATOM 6688 O O . PHE B 1 381 ? 3.115 18.004 171.149 1.00 6.16 381 PHE B O 1
ATOM 6696 N N . GLY B 1 382 ? 1.574 19.109 169.937 1.00 7.81 382 GLY B N 1
ATOM 6697 C CA . GLY B 1 382 ? 0.520 18.944 170.915 1.00 7.81 382 GLY B CA 1
ATOM 6698 C C . GLY B 1 382 ? 0.392 20.065 171.915 1.00 7.81 382 GLY B C 1
ATOM 6699 O O . GLY B 1 382 ? -0.272 19.888 172.940 1.00 7.81 382 GLY B O 1
ATOM 6700 N N . TYR B 1 383 ? 1.011 21.211 171.659 1.00 10.59 383 TYR B N 1
ATOM 6701 C CA . TYR B 1 383 ? 0.913 22.362 172.542 1.00 10.59 383 TYR B CA 1
ATOM 6702 C C . TYR B 1 383 ? -0.290 23.210 172.154 1.00 10.59 383 TYR B C 1
ATOM 6703 O O . TYR B 1 383 ? -0.528 23.468 170.972 1.00 10.59 383 TYR B O 1
ATOM 6712 N N . ASP B 1 384 ? -1.055 23.633 173.157 1.00 14.14 384 ASP B N 1
ATOM 6713 C CA . ASP B 1 384 ? -2.287 24.377 172.929 1.00 14.14 384 ASP B CA 1
ATOM 6714 C C . ASP B 1 384 ? -2.196 25.813 173.431 1.00 14.14 384 ASP B C 1
ATOM 6715 O O . ASP B 1 384 ? -3.223 26.481 173.583 1.00 14.14 384 ASP B O 1
ATOM 6720 N N . GLY B 1 385 ? -0.989 26.306 173.679 1.00 13.59 385 GLY B N 1
ATOM 6721 C CA . GLY B 1 385 ? -0.811 27.650 174.175 1.00 13.59 385 GLY B CA 1
ATOM 6722 C C . GLY B 1 385 ? -1.026 27.824 175.659 1.00 13.59 385 GLY B C 1
ATOM 6723 O O . GLY B 1 385 ? -1.047 28.964 176.132 1.00 13.59 385 GLY B O 1
ATOM 6724 N N . GLN B 1 386 ? -1.185 26.738 176.412 1.00 16.47 386 GLN B N 1
ATOM 6725 C CA . GLN B 1 386 ? -1.458 26.821 177.839 1.00 16.47 386 GLN B CA 1
ATOM 6726 C C . GLN B 1 386 ? -0.638 25.776 178.580 1.00 16.47 386 GLN B C 1
ATOM 6727 O O . GLN B 1 386 ? -0.117 24.829 177.989 1.00 16.47 386 GLN B O 1
ATOM 6733 N N . ASP B 1 387 ? -0.525 25.964 179.893 1.00 18.60 387 ASP B N 1
ATOM 6734 C CA . ASP B 1 387 ? 0.265 25.072 180.741 1.00 18.60 387 ASP B CA 1
ATOM 6735 C C . ASP B 1 387 ? -0.624 24.004 181.382 1.00 18.60 387 ASP B C 1
ATOM 6736 O O . ASP B 1 387 ? -0.765 23.912 182.600 1.00 18.60 387 ASP B O 1
ATOM 6741 N N . HIS B 1 388 ? -1.223 23.186 180.523 1.00 16.99 388 HIS B N 1
ATOM 6742 C CA . HIS B 1 388 ? -2.010 22.040 180.958 1.00 16.99 388 HIS B CA 1
ATOM 6743 C C . HIS B 1 388 ? -2.077 21.063 179.796 1.00 16.99 388 HIS B C 1
ATOM 6744 O O . HIS B 1 388 ? -1.565 21.327 178.707 1.00 16.99 388 HIS B O 1
ATOM 6751 N N . GLU B 1 389 ? -2.714 19.926 180.041 1.00 15.39 389 GLU B N 1
ATOM 6752 C CA . GLU B 1 389 ? -2.870 18.902 179.020 1.00 15.39 389 GLU B CA 1
ATOM 6753 C C . GLU B 1 389 ? -4.145 19.155 178.228 1.00 15.39 389 GLU B C 1
ATOM 6754 O O . GLU B 1 389 ? -5.248 19.106 178.783 1.00 15.39 389 GLU B O 1
ATOM 6760 N N . GLU B 1 390 ? -3.992 19.420 176.935 1.00 12.89 390 GLU B N 1
ATOM 6761 C CA . GLU B 1 390 ? -5.120 19.419 176.010 1.00 12.89 390 GLU B CA 1
ATOM 6762 C C . GLU B 1 390 ? -5.391 17.962 175.667 1.00 12.89 390 GLU B C 1
ATOM 6763 O O . GLU B 1 390 ? -4.737 17.367 174.812 1.00 12.89 390 GLU B O 1
ATOM 6769 N N . LEU B 1 391 ? -6.366 17.372 176.353 1.00 11.22 391 LEU B N 1
ATOM 6770 C CA . LEU B 1 391 ? -6.587 15.936 176.268 1.00 11.22 391 LEU B CA 1
ATOM 6771 C C . LEU B 1 391 ? -7.351 15.507 175.021 1.00 11.22 391 LEU B C 1
ATOM 6772 O O . LEU B 1 391 ? -7.596 14.311 174.853 1.00 11.22 391 LEU B O 1
ATOM 6777 N N . SER B 1 392 ? -7.724 16.432 174.142 1.00 8.82 392 SER B N 1
ATOM 6778 C CA . SER B 1 392 ? -8.249 16.032 172.848 1.00 8.82 392 SER B CA 1
ATOM 6779 C C . SER B 1 392 ? -7.147 15.645 171.874 1.00 8.82 392 SER B C 1
ATOM 6780 O O . SER B 1 392 ? -7.422 14.929 170.908 1.00 8.82 392 SER B O 1
ATOM 6783 N N . PHE B 1 393 ? -5.897 16.043 172.140 1.00 7.29 393 PHE B N 1
ATOM 6784 C CA . PHE B 1 393 ? -4.758 15.573 171.357 1.00 7.29 393 PHE B CA 1
ATOM 6785 C C . PHE B 1 393 ? -4.480 14.089 171.564 1.00 7.29 393 PHE B C 1
ATOM 6786 O O . PHE B 1 393 ? -3.732 13.501 170.776 1.00 7.29 393 PHE B O 1
ATOM 6794 N N . ARG B 1 394 ? -5.065 13.479 172.600 1.00 8.79 394 ARG B N 1
ATOM 6795 C CA . ARG B 1 394 ? -5.045 12.031 172.751 1.00 8.79 394 ARG B CA 1
ATOM 6796 C C . ARG B 1 394 ? -5.822 11.335 171.640 1.00 8.79 394 ARG B C 1
ATOM 6797 O O . ARG B 1 394 ? -5.505 10.197 171.285 1.00 8.79 394 ARG B O 1
ATOM 6805 N N . ALA B 1 395 ? -6.819 12.007 171.059 1.00 7.30 395 ALA B N 1
ATOM 6806 C CA . ALA B 1 395 ? -7.556 11.466 169.924 1.00 7.30 395 ALA B CA 1
ATOM 6807 C C . ALA B 1 395 ? -6.782 11.541 168.615 1.00 7.30 395 ALA B C 1
ATOM 6808 O O . ALA B 1 395 ? -7.255 11.006 167.608 1.00 7.30 395 ALA B O 1
ATOM 6810 N N . MET B 1 396 ? -5.620 12.191 168.597 1.00 6.35 396 MET B N 1
ATOM 6811 C CA . MET B 1 396 ? -4.755 12.213 167.429 1.00 6.35 396 MET B CA 1
ATOM 6812 C C . MET B 1 396 ? -3.698 11.122 167.475 1.00 6.35 396 MET B C 1
ATOM 6813 O O . MET B 1 396 ? -2.693 11.214 166.764 1.00 6.35 396 MET B O 1
ATOM 6818 N N . CYS B 1 397 ? -3.905 10.093 168.294 1.00 6.53 397 CYS B N 1
ATOM 6819 C CA . CYS B 1 397 ? -2.930 9.031 168.488 1.00 6.53 397 CYS B CA 1
ATOM 6820 C C . CYS B 1 397 ? -3.313 7.749 167.766 1.00 6.53 397 CYS B C 1
ATOM 6821 O O . CYS B 1 397 ? -2.635 6.731 167.927 1.00 6.53 397 CYS B O 1
ATOM 6824 N N . SER B 1 398 ? -4.380 7.773 166.980 1.00 6.10 398 SER B N 1
ATOM 6825 C CA . SER B 1 398 ? -4.739 6.662 166.117 1.00 6.10 398 SER B CA 1
ATOM 6826 C C . SER B 1 398 ? -4.246 6.941 164.704 1.00 6.10 398 SER B C 1
ATOM 6827 O O . SER B 1 398 ? -3.860 8.061 164.366 1.00 6.10 398 SER B O 1
ATOM 6830 N N . ASN B 1 399 ? -4.238 5.901 163.879 1.00 5.66 399 ASN B N 1
ATOM 6831 C CA . ASN B 1 399 ? -3.743 6.057 162.522 1.00 5.66 399 ASN B CA 1
ATOM 6832 C C . ASN B 1 399 ? -4.746 6.831 161.676 1.00 5.66 399 ASN B C 1
ATOM 6833 O O . ASN B 1 399 ? -5.959 6.757 161.879 1.00 5.66 399 ASN B O 1
ATOM 6838 N N . MET B 1 400 ? -4.224 7.589 160.722 1.00 5.45 400 MET B N 1
ATOM 6839 C CA . MET B 1 400 ? -5.052 8.522 159.981 1.00 5.45 400 MET B CA 1
ATOM 6840 C C . MET B 1 400 ? -5.715 7.855 158.786 1.00 5.45 400 MET B C 1
ATOM 6841 O O . MET B 1 400 ? -5.324 6.771 158.346 1.00 5.45 400 MET B O 1
ATOM 6846 N N . ILE B 1 401 ? -6.741 8.521 158.274 1.00 5.00 401 ILE B N 1
ATOM 6847 C CA . ILE B 1 401 ? -7.474 8.090 157.094 1.00 5.00 401 ILE B CA 1
ATOM 6848 C C . ILE B 1 401 ? -7.268 9.144 156.018 1.00 5.00 401 ILE B C 1
ATOM 6849 O O . ILE B 1 401 ? -7.456 10.338 156.268 1.00 5.00 401 ILE B O 1
ATOM 6854 N N . LEU B 1 402 ? -6.838 8.708 154.842 1.00 5.40 402 LEU B N 1
ATOM 6855 C CA . LEU B 1 402 ? -6.621 9.582 153.695 1.00 5.40 402 LEU B CA 1
ATOM 6856 C C . LEU B 1 402 ? -7.635 9.193 152.624 1.00 5.40 402 LEU B C 1
ATOM 6857 O O . LEU B 1 402 ? -7.457 8.187 151.936 1.00 5.40 402 LEU B O 1
ATOM 6862 N N . ASN B 1 403 ? -8.708 9.972 152.489 1.00 5.83 403 ASN B N 1
ATOM 6863 C CA . ASN B 1 403 ? -9.687 9.723 151.440 1.00 5.83 403 ASN B CA 1
ATOM 6864 C C . ASN B 1 403 ? -9.585 10.778 150.352 1.00 5.83 403 ASN B C 1
ATOM 6865 O O . ASN B 1 403 ? -9.359 11.958 150.627 1.00 5.83 403 ASN B O 1
ATOM 6870 N N . LEU B 1 404 ? -9.768 10.332 149.120 1.00 7.35 404 LEU B N 1
ATOM 6871 C CA . LEU B 1 404 ? -9.587 11.112 147.909 1.00 7.35 404 LEU B CA 1
ATOM 6872 C C . LEU B 1 404 ? -10.866 11.062 147.085 1.00 7.35 404 LEU B C 1
ATOM 6873 O O . LEU B 1 404 ? -11.677 10.149 147.270 1.00 7.35 404 LEU B O 1
ATOM 6878 N N . PRO B 1 405 ? -11.100 12.012 146.182 1.00 8.46 405 PRO B N 1
ATOM 6879 C CA . PRO B 1 405 ? -12.240 11.892 145.271 1.00 8.46 405 PRO B CA 1
ATOM 6880 C C . PRO B 1 405 ? -11.991 10.882 144.163 1.00 8.46 405 PRO B C 1
ATOM 6881 O O . PRO B 1 405 ? -10.874 10.697 143.681 1.00 8.46 405 PRO B O 1
ATOM 6885 N N . GLY B 1 406 ? -13.068 10.225 143.761 1.00 10.64 406 GLY B N 1
ATOM 6886 C CA . GLY B 1 406 ? -13.017 9.318 142.637 1.00 10.64 406 GLY B CA 1
ATOM 6887 C C . GLY B 1 406 ? -12.609 7.912 143.031 1.00 10.64 406 GLY B C 1
ATOM 6888 O O . GLY B 1 406 ? -12.775 7.465 144.168 1.00 10.64 406 GLY B O 1
ATOM 6889 N N . GLU B 1 407 ? -12.069 7.200 142.043 1.00 11.86 407 GLU B N 1
ATOM 6890 C CA . GLU B 1 407 ? -11.590 5.839 142.232 1.00 11.86 407 GLU B CA 1
ATOM 6891 C C . GLU B 1 407 ? -10.206 5.600 141.651 1.00 11.86 407 GLU B C 1
ATOM 6892 O O . GLU B 1 407 ? -9.626 4.541 141.910 1.00 11.86 407 GLU B O 1
ATOM 6898 N N . ALA B 1 408 ? -9.663 6.532 140.874 1.00 11.57 408 ALA B N 1
ATOM 6899 C CA . ALA B 1 408 ? -8.352 6.388 140.246 1.00 11.57 408 ALA B CA 1
ATOM 6900 C C . ALA B 1 408 ? -7.487 7.558 140.700 1.00 11.57 408 ALA B C 1
ATOM 6901 O O . ALA B 1 408 ? -7.671 8.689 140.242 1.00 11.57 408 ALA B O 1
ATOM 6903 N N . HIS B 1 409 ? -6.551 7.287 141.602 1.00 9.73 409 HIS B N 1
ATOM 6904 C CA . HIS B 1 409 ? -5.689 8.308 142.178 1.00 9.73 409 HIS B CA 1
ATOM 6905 C C . HIS B 1 409 ? -4.282 8.138 141.627 1.00 9.73 409 HIS B C 1
ATOM 6906 O O . HIS B 1 409 ? -3.678 7.071 141.775 1.00 9.73 409 HIS B O 1
ATOM 6913 N N . SER B 1 410 ? -3.768 9.185 140.990 1.00 9.92 410 SER B N 1
ATOM 6914 C CA . SER B 1 410 ? -2.405 9.159 140.493 1.00 9.92 410 SER B CA 1
ATOM 6915 C C . SER B 1 410 ? -1.418 9.287 141.647 1.00 9.92 410 SER B C 1
ATOM 6916 O O . SER B 1 410 ? -1.782 9.619 142.776 1.00 9.92 410 SER B O 1
ATOM 6919 N N . ALA B 1 411 ? -0.150 8.992 141.346 1.00 9.28 411 ALA B N 1
ATOM 6920 C CA . ALA B 1 411 ? 0.909 9.114 142.342 1.00 9.28 411 ALA B CA 1
ATOM 6921 C C . ALA B 1 411 ? 1.113 10.564 142.755 1.00 9.28 411 ALA B C 1
ATOM 6922 O O . ALA B 1 411 ? 1.373 10.853 143.928 1.00 9.28 411 ALA B O 1
ATOM 6924 N N . GLU B 1 412 ? 0.993 11.483 141.792 1.00 9.56 412 GLU B N 1
ATOM 6925 C CA . GLU B 1 412 ? 1.084 12.914 142.067 1.00 9.56 412 GLU B CA 1
ATOM 6926 C C . GLU B 1 412 ? -0.044 13.372 142.984 1.00 9.56 412 GLU B C 1
ATOM 6927 O O . GLU B 1 412 ? 0.169 14.184 143.889 1.00 9.56 412 GLU B O 1
ATOM 6933 N N . MET B 1 413 ? -1.240 12.813 142.802 1.00 9.57 413 MET B N 1
ATOM 6934 C CA . MET B 1 413 ? -2.376 13.182 143.638 1.00 9.57 413 MET B CA 1
ATOM 6935 C C . MET B 1 413 ? -2.219 12.661 145.066 1.00 9.57 413 MET B C 1
ATOM 6936 O O . MET B 1 413 ? -2.493 13.389 146.029 1.00 9.57 413 MET B O 1
ATOM 6941 N N . ILE B 1 414 ? -1.756 11.416 145.218 1.00 7.90 414 ILE B N 1
ATOM 6942 C CA . ILE B 1 414 ? -1.533 10.832 146.540 1.00 7.90 414 ILE B CA 1
ATOM 6943 C C . ILE B 1 414 ? -0.397 11.551 147.261 1.00 7.90 414 ILE B C 1
ATOM 6944 O O . ILE B 1 414 ? -0.460 11.777 148.475 1.00 7.90 414 ILE B O 1
ATOM 6949 N N . ILE B 1 415 ? 0.642 11.951 146.525 1.00 8.15 415 ILE B N 1
ATOM 6950 C CA . ILE B 1 415 ? 1.751 12.653 147.161 1.00 8.15 415 ILE B CA 1
ATOM 6951 C C . ILE B 1 415 ? 1.368 14.093 147.492 1.00 8.15 415 ILE B C 1
ATOM 6952 O O . ILE B 1 415 ? 1.911 14.680 148.436 1.00 8.15 415 ILE B O 1
ATOM 6957 N N . GLU B 1 416 ? 0.409 14.675 146.766 1.00 7.51 416 GLU B N 1
ATOM 6958 C CA . GLU B 1 416 ? -0.010 16.029 147.090 1.00 7.51 416 GLU B CA 1
ATOM 6959 C C . GLU B 1 416 ? -0.970 16.040 148.267 1.00 7.51 416 GLU B C 1
ATOM 6960 O O . GLU B 1 416 ? -0.918 16.946 149.100 1.00 7.51 416 GLU B O 1
ATOM 6966 N N . ALA B 1 417 ? -1.818 15.019 148.385 1.00 6.01 417 ALA B N 1
ATOM 6967 C CA . ALA B 1 417 ? -2.853 15.018 149.412 1.00 6.01 417 ALA B CA 1
ATOM 6968 C C . ALA B 1 417 ? -2.329 14.790 150.824 1.00 6.01 417 ALA B C 1
ATOM 6969 O O . ALA B 1 417 ? -3.107 14.910 151.773 1.00 6.01 417 ALA B O 1
ATOM 6971 N N . THR B 1 418 ? -1.050 14.460 150.990 1.00 6.26 418 THR B N 1
ATOM 6972 C CA . THR B 1 418 ? -0.484 14.149 152.295 1.00 6.26 418 THR B CA 1
ATOM 6973 C C . THR B 1 418 ? 0.432 15.242 152.821 1.00 6.26 418 THR B C 1
ATOM 6974 O O . THR B 1 418 ? 1.165 15.005 153.783 1.00 6.26 418 THR B O 1
ATOM 6978 N N . ARG B 1 419 ? 0.387 16.441 152.234 1.00 5.51 419 ARG B N 1
ATOM 6979 C CA . ARG B 1 419 ? 1.387 17.460 152.534 1.00 5.51 419 ARG B CA 1
ATOM 6980 C C . ARG B 1 419 ? 1.183 18.105 153.892 1.00 5.51 419 ARG B C 1
ATOM 6981 O O . ARG B 1 419 ? 2.157 18.539 154.516 1.00 5.51 419 ARG B O 1
ATOM 6989 N N . LEU B 1 420 ? -0.051 18.176 154.374 1.00 4.77 420 LEU B N 1
ATOM 6990 C CA . LEU B 1 420 ? -0.325 18.786 155.664 1.00 4.77 420 LEU B CA 1
ATOM 6991 C C . LEU B 1 420 ? -0.703 17.751 156.711 1.00 4.77 420 LEU B C 1
ATOM 6992 O O . LEU B 1 420 ? -1.067 18.116 157.831 1.00 4.77 420 LEU B O 1
ATOM 6997 N N . ALA B 1 421 ? -0.612 16.470 156.371 1.00 4.83 421 ALA B N 1
ATOM 6998 C CA . ALA B 1 421 ? -0.863 15.393 157.315 1.00 4.83 421 ALA B CA 1
ATOM 6999 C C . ALA B 1 421 ? 0.352 15.193 158.205 1.00 4.83 421 ALA B C 1
ATOM 7000 O O . ALA B 1 421 ? 1.480 15.136 157.716 1.00 4.83 421 ALA B O 1
ATOM 7002 N N . THR B 1 422 ? 0.127 15.096 159.509 1.00 5.26 422 THR B N 1
ATOM 7003 C CA . THR B 1 422 ? 1.201 14.867 160.465 1.00 5.26 422 THR B CA 1
ATOM 7004 C C . THR B 1 422 ? 0.701 13.937 161.556 1.00 5.26 422 THR B C 1
ATOM 7005 O O . THR B 1 422 ? -0.248 14.269 162.272 1.00 5.26 422 THR B O 1
ATOM 7009 N N . MET B 1 423 ? 1.338 12.780 161.684 1.00 5.89 423 MET B N 1
ATOM 7010 C CA . MET B 1 423 ? 0.951 11.775 162.661 1.00 5.89 423 MET B CA 1
ATOM 7011 C C . MET B 1 423 ? 1.953 11.756 163.801 1.00 5.89 423 MET B C 1
ATOM 7012 O O . MET B 1 423 ? 3.164 11.785 163.569 1.00 5.89 423 MET B O 1
ATOM 7017 N N . PHE B 1 424 ? 1.444 11.716 165.025 1.00 6.32 424 PHE B N 1
ATOM 7018 C CA . PHE B 1 424 ? 2.307 11.595 166.186 1.00 6.32 424 PHE B CA 1
ATOM 7019 C C . PHE B 1 424 ? 2.873 10.183 166.262 1.00 6.32 424 PHE B C 1
ATOM 7020 O O . PHE B 1 424 ? 2.262 9.220 165.794 1.00 6.32 424 PHE B O 1
ATOM 7028 N N . GLN B 1 425 ? 4.053 10.062 166.853 1.00 7.42 425 GLN B N 1
ATOM 7029 C CA . GLN B 1 425 ? 4.727 8.775 166.953 1.00 7.42 425 GLN B CA 1
ATOM 7030 C C . GLN B 1 425 ? 4.983 8.333 168.383 1.00 7.42 425 GLN B C 1
ATOM 7031 O O . GLN B 1 425 ? 4.711 7.183 168.720 1.00 7.42 425 GLN B O 1
ATOM 7037 N N . VAL B 1 426 ? 5.520 9.208 169.232 1.00 7.83 426 VAL B N 1
ATOM 7038 C CA . VAL B 1 426 ? 5.777 8.896 170.634 1.00 7.83 426 VAL B CA 1
ATOM 7039 C C . VAL B 1 426 ? 5.446 10.122 171.465 1.00 7.83 426 VAL B C 1
ATOM 7040 O O . VAL B 1 426 ? 5.325 11.233 170.951 1.00 7.83 426 VAL B O 1
ATOM 7044 N N . LYS B 1 427 ? 5.301 9.911 172.767 1.00 9.67 427 LYS B N 1
ATOM 7045 C CA . LYS B 1 427 ? 5.266 11.015 173.709 1.00 9.67 427 LYS B CA 1
ATOM 7046 C C . LYS B 1 427 ? 6.678 11.515 173.968 1.00 9.67 427 LYS B C 1
ATOM 7047 O O . LYS B 1 427 ? 7.636 10.739 173.969 1.00 9.67 427 LYS B O 1
ATOM 7053 N N . ALA B 1 428 ? 6.805 12.820 174.178 1.00 12.15 428 ALA B N 1
ATOM 7054 C CA . ALA B 1 428 ? 8.069 13.372 174.634 1.00 12.15 428 ALA B CA 1
ATOM 7055 C C . ALA B 1 428 ? 8.304 12.986 176.088 1.00 12.15 428 ALA B C 1
ATOM 7056 O O . ALA B 1 428 ? 7.365 12.780 176.859 1.00 12.15 428 ALA B O 1
ATOM 7058 N N . VAL B 1 429 ? 9.572 12.873 176.459 1.00 15.89 429 VAL B N 1
ATOM 7059 C CA . VAL B 1 429 ? 9.959 12.507 177.818 1.00 15.89 429 VAL B CA 1
ATOM 7060 C C . VAL B 1 429 ? 9.970 13.778 178.660 1.00 15.89 429 VAL B C 1
ATOM 7061 O O . VAL B 1 429 ? 10.731 14.706 178.344 1.00 15.89 429 VAL B O 1
ATOM 7065 N N . PRO B 1 430 ? 9.153 13.870 179.709 1.00 19.34 430 PRO B N 1
ATOM 7066 C CA . PRO B 1 430 ? 9.172 15.066 180.560 1.00 19.34 430 PRO B CA 1
ATOM 7067 C C . PRO B 1 430 ? 10.433 15.114 181.409 1.00 19.34 430 PRO B C 1
ATOM 7068 O O . PRO B 1 430 ? 10.830 14.116 182.013 1.00 19.34 430 PRO B O 1
ATOM 7072 N N . ALA B 1 431 ? 11.064 16.288 181.448 1.00 24.80 431 ALA B N 1
ATOM 7073 C CA . ALA B 1 431 ? 12.235 16.513 182.293 1.00 24.80 431 ALA B CA 1
ATOM 7074 C C . ALA B 1 431 ? 11.761 16.663 183.735 1.00 24.80 431 ALA B C 1
ATOM 7075 O O . ALA B 1 431 ? 11.541 17.763 184.246 1.00 24.80 431 ALA B O 1
ATOM 7077 N N . GLY B 1 432 ? 11.595 15.523 184.399 1.00 31.14 432 GLY B N 1
ATOM 7078 C CA . GLY B 1 432 ? 11.110 15.449 185.756 1.00 31.14 432 GLY B CA 1
ATOM 7079 C C . GLY B 1 432 ? 9.976 14.459 185.866 1.00 31.14 432 GLY B C 1
ATOM 7080 O O . GLY B 1 432 ? 9.779 13.597 185.003 1.00 31.14 432 GLY B O 1
ATOM 7081 N N . ASP B 1 433 ? 9.211 14.580 186.950 1.00 36.03 433 ASP B N 1
ATOM 7082 C CA . ASP B 1 433 ? 8.054 13.731 187.185 1.00 36.03 433 ASP B CA 1
ATOM 7083 C C . ASP B 1 433 ? 6.736 14.494 187.207 1.00 36.03 433 ASP B C 1
ATOM 7084 O O . ASP B 1 433 ? 5.679 13.876 187.036 1.00 36.03 433 ASP B O 1
ATOM 7089 N N . THR B 1 434 ? 6.769 15.806 187.416 1.00 31.63 434 THR B N 1
ATOM 7090 C CA . THR B 1 434 ? 5.591 16.657 187.333 1.00 31.63 434 THR B CA 1
ATOM 7091 C C . THR B 1 434 ? 5.588 17.358 185.983 1.00 31.63 434 THR B C 1
ATOM 7092 O O . THR B 1 434 ? 6.555 18.043 185.633 1.00 31.63 434 THR B O 1
ATOM 7096 N N . SER B 1 435 ? 4.506 17.185 185.230 1.00 23.43 435 SER B N 1
ATOM 7097 C CA . SER B 1 435 ? 4.393 17.800 183.911 1.00 23.43 435 SER B CA 1
ATOM 7098 C C . SER B 1 435 ? 2.921 17.939 183.572 1.00 23.43 435 SER B C 1
ATOM 7099 O O . SER B 1 435 ? 2.212 16.933 183.483 1.00 23.43 435 SER B O 1
ATOM 7102 N N . LYS B 1 436 ? 2.461 19.170 183.395 1.00 19.26 436 LYS B N 1
ATOM 7103 C CA . LYS B 1 436 ? 1.065 19.387 183.038 1.00 19.26 436 LYS B CA 1
ATOM 7104 C C . LYS B 1 436 ? 0.774 19.164 181.546 1.00 19.26 436 LYS B C 1
ATOM 7105 O O . LYS B 1 436 ? -0.173 18.425 181.255 1.00 19.26 436 LYS B O 1
ATOM 7111 N N . PRO B 1 437 ? 1.507 19.715 180.567 1.00 16.34 437 PRO B N 1
ATOM 7112 C CA . PRO B 1 437 ? 1.181 19.382 179.178 1.00 16.34 437 PRO B CA 1
ATOM 7113 C C . PRO B 1 437 ? 1.745 18.030 178.770 1.00 16.34 437 PRO B C 1
ATOM 7114 O O . PRO B 1 437 ? 2.645 17.477 179.404 1.00 16.34 437 PRO B O 1
ATOM 7118 N N . VAL B 1 438 ? 1.180 17.494 177.692 1.00 11.74 438 VAL B N 1
ATOM 7119 C CA . VAL B 1 438 ? 1.643 16.252 177.084 1.00 11.74 438 VAL B CA 1
ATOM 7120 C C . VAL B 1 438 ? 2.117 16.579 175.678 1.00 11.74 438 VAL B C 1
ATOM 7121 O O . VAL B 1 438 ? 1.329 17.040 174.843 1.00 11.74 438 VAL B O 1
ATOM 7125 N N . LEU B 1 439 ? 3.394 16.344 175.417 1.00 10.12 439 LEU B N 1
ATOM 7126 C CA . LEU B 1 439 ? 3.992 16.695 174.140 1.00 10.12 439 LEU B CA 1
ATOM 7127 C C . LEU B 1 439 ? 4.192 15.439 173.305 1.00 10.12 439 LEU B C 1
ATOM 7128 O O . LEU B 1 439 ? 4.261 14.323 173.822 1.00 10.12 439 LEU B O 1
ATOM 7133 N N . TYR B 1 440 ? 4.261 15.631 171.994 1.00 7.68 440 TYR B N 1
ATOM 7134 C CA . TYR B 1 440 ? 4.323 14.520 171.059 1.00 7.68 440 TYR B CA 1
ATOM 7135 C C . TYR B 1 440 ? 5.454 14.737 170.073 1.00 7.68 440 TYR B C 1
ATOM 7136 O O . TYR B 1 440 ? 5.590 15.824 169.506 1.00 7.68 440 TYR B O 1
ATOM 7145 N N . LEU B 1 441 ? 6.255 13.702 169.871 1.00 7.06 441 LEU B N 1
ATOM 7146 C CA . LEU B 1 441 ? 7.194 13.759 168.764 1.00 7.06 441 LEU B CA 1
ATOM 7147 C C . LEU B 1 441 ? 6.559 13.151 167.518 1.00 7.06 441 LEU B C 1
ATOM 7148 O O . LEU B 1 441 ? 5.850 12.148 167.611 1.00 7.06 441 LEU B O 1
ATOM 7153 N N . PRO B 1 442 ? 6.766 13.742 166.353 1.00 7.11 442 PRO B N 1
ATOM 7154 C CA . PRO B 1 442 ? 6.179 13.208 165.125 1.00 7.11 442 PRO B CA 1
ATOM 7155 C C . PRO B 1 442 ? 7.050 12.109 164.527 1.00 7.11 442 PRO B C 1
ATOM 7156 O O . PRO B 1 442 ? 8.074 11.714 165.075 1.00 7.11 442 PRO B O 1
ATOM 7160 N N . ASN B 1 443 ? 6.621 11.633 163.366 1.00 7.02 443 ASN B N 1
ATOM 7161 C CA . ASN B 1 443 ? 7.396 10.698 162.565 1.00 7.02 443 ASN B CA 1
ATOM 7162 C C . ASN B 1 443 ? 7.701 11.367 161.236 1.00 7.02 443 ASN B C 1
ATOM 7163 O O . ASN B 1 443 ? 7.453 10.803 160.168 1.00 7.02 443 ASN B O 1
ATOM 7168 N N . GLY B 1 444 ? 8.190 12.594 161.296 1.00 6.71 444 GLY B N 1
ATOM 7169 C CA . GLY B 1 444 ? 8.440 13.365 160.103 1.00 6.71 444 GLY B CA 1
ATOM 7170 C C . GLY B 1 444 ? 7.236 14.192 159.697 1.00 6.71 444 GLY B C 1
ATOM 7171 O O . GLY B 1 444 ? 6.096 13.918 160.066 1.00 6.71 444 GLY B O 1
ATOM 7172 N N . PHE B 1 445 ? 7.514 15.232 158.921 1.00 5.52 445 PHE B N 1
ATOM 7173 C CA . PHE B 1 445 ? 6.477 16.124 158.429 1.00 5.52 445 PHE B CA 1
ATOM 7174 C C . PHE B 1 445 ? 6.984 16.752 157.142 1.00 5.52 445 PHE B C 1
ATOM 7175 O O . PHE B 1 445 ? 8.157 16.629 156.790 1.00 5.52 445 PHE B O 1
ATOM 7183 N N . GLY B 1 446 ? 6.082 17.413 156.437 1.00 5.12 446 GLY B N 1
ATOM 7184 C CA . GLY B 1 446 ? 6.390 18.018 155.161 1.00 5.12 446 GLY B CA 1
ATOM 7185 C C . GLY B 1 446 ? 7.038 19.377 155.294 1.00 5.12 446 GLY B C 1
ATOM 7186 O O . GLY B 1 446 ? 7.629 19.724 156.319 1.00 5.12 446 GLY B O 1
ATOM 7187 N N . THR B 1 447 ? 6.911 20.168 154.228 1.00 4.98 447 THR B N 1
ATOM 7188 C CA . THR B 1 447 ? 7.481 21.507 154.207 1.00 4.98 447 THR B CA 1
ATOM 7189 C C . THR B 1 447 ? 6.672 22.505 155.019 1.00 4.98 447 THR B C 1
ATOM 7190 O O . THR B 1 447 ? 7.141 23.627 155.227 1.00 4.98 447 THR B O 1
ATOM 7194 N N . GLU B 1 448 ? 5.489 22.127 155.490 1.00 5.26 448 GLU B N 1
ATOM 7195 C CA . GLU B 1 448 ? 4.736 22.966 156.404 1.00 5.26 448 GLU B CA 1
ATOM 7196 C C . GLU B 1 448 ? 3.860 22.086 157.282 1.00 5.26 448 GLU B C 1
ATOM 7197 O O . GLU B 1 448 ? 3.388 21.036 156.842 1.00 5.26 448 GLU B O 1
ATOM 7203 N N . VAL B 1 449 ? 3.680 22.499 158.533 1.00 4.23 449 VAL B N 1
ATOM 7204 C CA . VAL B 1 449 ? 2.756 21.851 159.455 1.00 4.23 449 VAL B CA 1
ATOM 7205 C C . VAL B 1 449 ? 1.607 22.808 159.724 1.00 4.23 449 VAL B C 1
ATOM 7206 O O . VAL B 1 449 ? 1.795 24.027 159.749 1.00 4.23 449 VAL B O 1
ATOM 7210 N N . VAL B 1 450 ? 0.415 22.256 159.894 1.00 3.72 450 VAL B N 1
ATOM 7211 C CA . VAL B 1 450 ? -0.743 23.048 160.287 1.00 3.72 450 VAL B CA 1
ATOM 7212 C C . VAL B 1 450 ? -0.707 23.236 161.795 1.00 3.72 450 VAL B C 1
ATOM 7213 O O . VAL B 1 450 ? -0.492 22.280 162.546 1.00 3.72 450 VAL B O 1
ATOM 7217 N N . ASN B 1 451 ? -0.873 24.476 162.244 1.00 4.04 451 ASN B N 1
ATOM 7218 C CA . ASN B 1 451 ? -1.021 24.737 163.668 1.00 4.04 451 ASN B CA 1
ATOM 7219 C C . ASN B 1 451 ? -2.479 24.762 164.079 1.00 4.04 451 ASN B C 1
ATOM 7220 O O . ASN B 1 451 ? -2.831 24.269 165.153 1.00 4.04 451 ASN B O 1
ATOM 7225 N N . ASP B 1 452 ? -3.330 25.323 163.228 1.00 3.55 452 ASP B N 1
ATOM 7226 C CA . ASP B 1 452 ? -4.684 25.691 163.605 1.00 3.55 452 ASP B CA 1
ATOM 7227 C C . ASP B 1 452 ? -5.528 25.831 162.353 1.00 3.55 452 ASP B C 1
ATOM 7228 O O . ASP B 1 452 ? -5.023 25.863 161.231 1.00 3.55 452 ASP B O 1
ATOM 7233 N N . TYR B 1 453 ? -6.829 25.928 162.575 1.00 3.51 453 TYR B N 1
ATOM 7234 C CA . TYR B 1 453 ? -7.773 26.403 161.582 1.00 3.51 453 TYR B CA 1
ATOM 7235 C C . TYR B 1 453 ? -8.618 27.474 162.236 1.00 3.51 453 TYR B C 1
ATOM 7236 O O . TYR B 1 453 ? -9.037 27.323 163.382 1.00 3.51 453 TYR B O 1
ATOM 7245 N N . THR B 1 454 ? -8.854 28.559 161.514 1.00 3.73 454 THR B N 1
ATOM 7246 C CA . THR B 1 454 ? -9.753 29.600 161.979 1.00 3.73 454 THR B CA 1
ATOM 7247 C C . THR B 1 454 ? -10.898 29.713 160.992 1.00 3.73 454 THR B C 1
ATOM 7248 O O . THR B 1 454 ? -10.674 29.891 159.793 1.00 3.73 454 THR B O 1
ATOM 7252 N N . MET B 1 455 ? -12.115 29.587 161.499 1.00 4.59 455 MET B N 1
ATOM 7253 C CA . MET B 1 455 ? -13.316 29.705 160.696 1.00 4.59 455 MET B CA 1
ATOM 7254 C C . MET B 1 455 ? -14.035 31.002 161.038 1.00 4.59 455 MET B C 1
ATOM 7255 O O . MET B 1 455 ? -14.189 31.347 162.212 1.00 4.59 455 MET B O 1
ATOM 7260 N N . ILE B 1 456 ? -14.442 31.733 160.005 1.00 4.41 456 ILE B N 1
ATOM 7261 C CA . ILE B 1 456 ? -15.213 32.960 160.158 1.00 4.41 456 ILE B CA 1
ATOM 7262 C C . ILE B 1 456 ? -16.637 32.690 159.700 1.00 4.41 456 ILE B C 1
ATOM 7263 O O . ILE B 1 456 ? -16.859 32.188 158.592 1.00 4.41 456 ILE B O 1
ATOM 7268 N N . SER B 1 457 ? -17.597 33.015 160.557 1.00 5.44 457 SER B N 1
ATOM 7269 C CA . SER B 1 457 ? -19.007 32.861 160.249 1.00 5.44 457 SER B CA 1
ATOM 7270 C C . SER B 1 457 ? -19.745 34.062 160.815 1.00 5.44 457 SER B C 1
ATOM 7271 O O . SER B 1 457 ? -19.171 34.894 161.518 1.00 5.44 457 SER B O 1
ATOM 7274 N N . VAL B 1 458 ? -21.016 34.148 160.503 1.00 6.32 458 VAL B N 1
ATOM 7275 C CA . VAL B 1 458 ? -21.876 35.183 161.060 1.00 6.32 458 VAL B CA 1
ATOM 7276 C C . VAL B 1 458 ? -22.480 34.660 162.352 1.00 6.32 458 VAL B C 1
ATOM 7277 O O . VAL B 1 458 ? -22.633 33.453 162.549 1.00 6.32 458 VAL B O 1
ATOM 7281 N N . ASP B 1 459 ? -22.814 35.576 163.251 1.00 9.35 459 ASP B N 1
ATOM 7282 C CA . ASP B 1 459 ? -23.452 35.206 164.503 1.00 9.35 459 ASP B CA 1
ATOM 7283 C C . ASP B 1 459 ? -24.940 34.949 164.295 1.00 9.35 459 ASP B C 1
ATOM 7284 O O . ASP B 1 459 ? -25.560 35.478 163.371 1.00 9.35 459 ASP B O 1
ATOM 7289 N N . LYS B 1 460 ? -25.507 34.113 165.164 1.00 11.20 460 LYS B N 1
ATOM 7290 C CA . LYS B 1 460 ? -26.945 33.879 165.169 1.00 11.20 460 LYS B CA 1
ATOM 7291 C C . LYS B 1 460 ? -27.679 34.756 166.172 1.00 11.20 460 LYS B C 1
ATOM 7292 O O . LYS B 1 460 ? -28.908 34.856 166.102 1.00 11.20 460 LYS B O 1
ATOM 7298 N N . ALA B 1 461 ? -26.961 35.380 167.100 1.00 12.04 461 ALA B N 1
ATOM 7299 C CA . ALA B 1 461 ? -27.562 36.329 168.020 1.00 12.04 461 ALA B CA 1
ATOM 7300 C C . ALA B 1 461 ? -27.693 37.694 167.353 1.00 12.04 461 ALA B C 1
ATOM 7301 O O . ALA B 1 461 ? -26.999 38.008 166.384 1.00 12.04 461 ALA B O 1
ATOM 7303 N N . THR B 1 462 ? -28.568 38.526 167.926 1.00 13.75 462 THR B N 1
ATOM 7304 C CA . THR B 1 462 ? -29.134 39.730 167.312 1.00 13.75 462 THR B CA 1
ATOM 7305 C C . THR B 1 462 ? -28.213 40.807 166.716 1.00 13.75 462 THR B C 1
ATOM 7306 O O . THR B 1 462 ? -28.703 41.558 165.861 1.00 13.75 462 THR B O 1
ATOM 7310 N N . PRO B 1 463 ? -26.928 40.973 167.084 1.00 12.51 463 PRO B N 1
ATOM 7311 C CA . PRO B 1 463 ? -26.087 41.821 166.221 1.00 12.51 463 PRO B CA 1
ATOM 7312 C C . PRO B 1 463 ? -25.706 41.146 164.915 1.00 12.51 463 PRO B C 1
ATOM 7313 O O . PRO B 1 463 ? -25.559 41.845 163.905 1.00 12.51 463 PRO B O 1
ATOM 7317 N N . HIS B 1 464 ? -25.559 39.812 164.921 1.00 11.17 464 HIS B N 1
ATOM 7318 C CA . HIS B 1 464 ? -25.180 38.994 163.757 1.00 11.17 464 HIS B CA 1
ATOM 7319 C C . HIS B 1 464 ? -23.849 39.437 163.154 1.00 11.17 464 HIS B C 1
ATOM 7320 O O . HIS B 1 464 ? -23.703 39.550 161.937 1.00 11.17 464 HIS B O 1
ATOM 7327 N N . ASP B 1 465 ? -22.867 39.678 164.017 1.00 10.24 465 ASP B N 1
ATOM 7328 C CA . ASP B 1 465 ? -21.543 40.089 163.585 1.00 10.24 465 ASP B CA 1
ATOM 7329 C C . ASP B 1 465 ? -20.728 38.876 163.144 1.00 10.24 465 ASP B C 1
ATOM 7330 O O . ASP B 1 465 ? -21.199 37.736 163.151 1.00 10.24 465 ASP B O 1
ATOM 7335 N N . LEU B 1 466 ? -19.484 39.128 162.754 1.00 6.66 466 LEU B N 1
ATOM 7336 C CA . LEU B 1 466 ? -18.567 38.047 162.427 1.00 6.66 466 LEU B CA 1
ATOM 7337 C C . LEU B 1 466 ? -18.144 37.313 163.691 1.00 6.66 466 LEU B C 1
ATOM 7338 O O . LEU B 1 466 ? -17.845 37.929 164.716 1.00 6.66 466 LEU B O 1
ATOM 7343 N N . THR B 1 467 ? -18.134 35.988 163.618 1.00 6.01 467 THR B N 1
ATOM 7344 C CA . THR B 1 467 ? -17.661 35.151 164.708 1.00 6.01 467 THR B CA 1
ATOM 7345 C C . THR B 1 467 ? -16.336 34.519 164.307 1.00 6.01 467 THR B C 1
ATOM 7346 O O . THR B 1 467 ? -16.167 34.076 163.168 1.00 6.01 467 THR B O 1
ATOM 7350 N N . ILE B 1 468 ? -15.393 34.504 165.240 1.00 5.19 468 ILE B N 1
ATOM 7351 C CA . ILE B 1 468 ? -14.060 33.959 165.018 1.00 5.19 468 ILE B CA 1
ATOM 7352 C C . ILE B 1 468 ? -13.905 32.750 165.926 1.00 5.19 468 ILE B C 1
ATOM 7353 O O . ILE B 1 468 ? -13.845 32.889 167.153 1.00 5.19 468 ILE B O 1
ATOM 7358 N N . HIS B 1 469 ? -13.843 31.564 165.336 1.00 4.70 469 HIS B N 1
ATOM 7359 C CA . HIS B 1 469 ? -13.548 30.346 166.075 1.00 4.70 469 HIS B CA 1
ATOM 7360 C C . HIS B 1 469 ? -12.259 29.741 165.548 1.00 4.70 469 HIS B C 1
ATOM 7361 O O . HIS B 1 469 ? -12.119 29.525 164.341 1.00 4.70 469 HIS B O 1
ATOM 7368 N N . THR B 1 470 ? -11.321 29.468 166.449 1.00 4.22 470 THR B N 1
ATOM 7369 C CA . THR B 1 470 ? -10.112 28.739 166.105 1.00 4.22 470 THR B CA 1
ATOM 7370 C C . THR B 1 470 ? -10.153 27.361 166.756 1.00 4.22 470 THR B C 1
ATOM 7371 O O . THR B 1 470 ? -10.650 27.201 167.875 1.00 4.22 470 THR B O 1
ATOM 7375 N N . PHE B 1 471 ? -9.672 26.358 166.027 1.00 3.68 471 PHE B N 1
ATOM 7376 C CA . PHE B 1 471 ? -9.845 24.970 166.427 1.00 3.68 471 PHE B CA 1
ATOM 7377 C C . PHE B 1 471 ? -8.760 24.120 165.782 1.00 3.68 471 PHE B C 1
ATOM 7378 O O . PHE B 1 471 ? -8.201 24.475 164.743 1.00 3.68 471 PHE B O 1
ATOM 7386 N N . PHE B 1 472 ? -8.462 22.991 166.424 1.00 4.32 472 PHE B N 1
ATOM 7387 C CA . PHE B 1 472 ? -7.621 21.955 165.848 1.00 4.32 472 PHE B CA 1
ATOM 7388 C C . PHE B 1 472 ? -8.489 20.966 165.075 1.00 4.32 472 PHE B C 1
ATOM 7389 O O . PHE B 1 472 ? -9.704 21.131 164.959 1.00 4.32 472 PHE B O 1
ATOM 7397 N N . ASN B 1 473 ? -7.860 19.912 164.545 1.00 4.45 473 ASN B N 1
ATOM 7398 C CA . ASN B 1 473 ? -8.621 18.736 164.127 1.00 4.45 473 ASN B CA 1
ATOM 7399 C C . ASN B 1 473 ? -9.316 18.105 165.323 1.00 4.45 473 ASN B C 1
ATOM 7400 O O . ASN B 1 473 ? -10.437 17.603 165.214 1.00 4.45 473 ASN B O 1
ATOM 7405 N N . ASN B 1 474 ? -8.662 18.145 166.473 1.00 5.69 474 ASN B N 1
ATOM 7406 C CA . ASN B 1 474 ? -9.196 17.632 167.716 1.00 5.69 474 ASN B CA 1
ATOM 7407 C C . ASN B 1 474 ? -9.924 18.733 168.473 1.00 5.69 474 ASN B C 1
ATOM 7408 O O . ASN B 1 474 ? -9.417 19.845 168.630 1.00 5.69 474 ASN B O 1
ATOM 7413 N N . ILE B 1 475 ? -11.133 18.419 168.926 1.00 7.46 475 ILE B N 1
ATOM 7414 C CA . ILE B 1 475 ? -11.996 19.381 169.597 1.00 7.46 475 ILE B CA 1
ATOM 7415 C C . ILE B 1 475 ? -12.492 18.745 170.884 1.00 7.46 475 ILE B C 1
ATOM 7416 O O . ILE B 1 475 ? -13.085 17.663 170.858 1.00 7.46 475 ILE B O 1
ATOM 7421 N N . LEU B 1 476 ? -12.234 19.399 172.007 1.00 10.56 476 LEU B N 1
ATOM 7422 C CA . LEU B 1 476 ? -12.723 18.947 173.299 1.00 10.56 476 LEU B CA 1
ATOM 7423 C C . LEU B 1 476 ? -14.057 19.616 173.595 1.00 10.56 476 LEU B C 1
ATOM 7424 O O . LEU B 1 476 ? -14.172 20.841 173.519 1.00 10.56 476 LEU B O 1
ATOM 7429 N N . VAL B 1 477 ? -15.060 18.805 173.911 1.00 12.86 477 VAL B N 1
ATOM 7430 C CA . VAL B 1 477 ? -16.371 19.290 174.332 1.00 12.86 477 VAL B CA 1
ATOM 7431 C C . VAL B 1 477 ? -16.504 19.029 175.826 1.00 12.86 477 VAL B C 1
ATOM 7432 O O . VAL B 1 477 ? -16.887 17.921 176.223 1.00 12.86 477 VAL B O 1
ATOM 7436 N N . PRO B 1 478 ? -16.189 19.998 176.684 1.00 16.05 478 PRO B N 1
ATOM 7437 C CA . PRO B 1 478 ? -16.242 19.754 178.129 1.00 16.05 478 PRO B CA 1
ATOM 7438 C C . PRO B 1 478 ? -17.672 19.665 178.637 1.00 16.05 478 PRO B C 1
ATOM 7439 O O . PRO B 1 478 ? -18.621 20.127 178.002 1.00 16.05 478 PRO B O 1
ATOM 7443 N N . ASN B 1 479 ? -17.811 19.049 179.808 1.00 19.88 479 ASN B N 1
ATOM 7444 C CA . ASN B 1 479 ? -19.120 18.827 180.418 1.00 19.88 479 ASN B CA 1
ATOM 7445 C C . ASN B 1 479 ? -19.649 20.149 180.951 1.00 19.88 479 ASN B C 1
ATOM 7446 O O . ASN B 1 479 ? -19.363 20.542 182.084 1.00 19.88 479 ASN B O 1
ATOM 7451 N N . ALA B 1 480 ? -20.419 20.843 180.121 1.00 20.27 480 ALA B N 1
ATOM 7452 C CA . ALA B 1 480 ? -21.075 22.081 180.506 1.00 20.27 480 ALA B CA 1
ATOM 7453 C C . ALA B 1 480 ? -22.326 22.217 179.658 1.00 20.27 480 ALA B C 1
ATOM 7454 O O . ALA B 1 480 ? -22.381 21.698 178.541 1.00 20.27 480 ALA B O 1
ATOM 7456 N N . LYS B 1 481 ? -23.321 22.920 180.200 1.00 21.13 481 LYS B N 1
ATOM 7457 C CA . LYS B 1 481 ? -24.655 22.957 179.612 1.00 21.13 481 LYS B CA 1
ATOM 7458 C C . LYS B 1 481 ? -24.688 23.699 178.279 1.00 21.13 481 LYS B C 1
ATOM 7459 O O . LYS B 1 481 ? -25.563 23.430 177.449 1.00 21.13 481 LYS B O 1
ATOM 7465 N N . GLU B 1 482 ? -23.723 24.581 178.029 1.00 21.03 482 GLU B N 1
ATOM 7466 C CA . GLU B 1 482 ? -23.718 25.430 176.846 1.00 21.03 482 GLU B CA 1
ATOM 7467 C C . GLU B 1 482 ? -22.720 24.993 175.782 1.00 21.03 482 GLU B C 1
ATOM 7468 O O . GLU B 1 482 ? -22.623 25.649 174.740 1.00 21.03 482 GLU B O 1
ATOM 7474 N N . ASN B 1 483 ? -21.983 23.907 176.003 1.00 17.78 483 ASN B N 1
ATOM 7475 C CA . ASN B 1 483 ? -20.950 23.502 175.059 1.00 17.78 483 ASN B CA 1
ATOM 7476 C C . ASN B 1 483 ? -21.467 22.622 173.932 1.00 17.78 483 ASN B C 1
ATOM 7477 O O . ASN B 1 483 ? -20.847 22.588 172.865 1.00 17.78 483 ASN B O 1
ATOM 7482 N N . TYR B 1 484 ? -22.591 21.932 174.127 1.00 15.28 484 TYR B N 1
ATOM 7483 C CA . TYR B 1 484 ? -23.037 20.952 173.141 1.00 15.28 484 TYR B CA 1
ATOM 7484 C C . TYR B 1 484 ? -23.680 21.617 171.931 1.00 15.28 484 TYR B C 1
ATOM 7485 O O . TYR B 1 484 ? -23.415 21.227 170.791 1.00 15.28 484 TYR B O 1
ATOM 7494 N N . VAL B 1 485 ? -24.518 22.629 172.157 1.00 14.22 485 VAL B N 1
ATOM 7495 C CA . VAL B 1 485 ? -25.157 23.326 171.045 1.00 14.22 485 VAL B CA 1
ATOM 7496 C C . VAL B 1 485 ? -24.134 24.172 170.291 1.00 14.22 485 VAL B C 1
ATOM 7497 O O . VAL B 1 485 ? -24.163 24.249 169.056 1.00 14.22 485 VAL B O 1
ATOM 7501 N N . ALA B 1 486 ? -23.181 24.766 171.016 1.00 12.60 486 ALA B N 1
ATOM 7502 C CA . ALA B 1 486 ? -22.101 25.517 170.379 1.00 12.60 486 ALA B CA 1
ATOM 7503 C C . ALA B 1 486 ? -21.205 24.601 169.554 1.00 12.60 486 ALA B C 1
ATOM 7504 O O . ALA B 1 486 ? -20.804 24.945 168.435 1.00 12.60 486 ALA B O 1
ATOM 7506 N N . ASN B 1 487 ? -20.909 23.411 170.085 1.00 10.42 487 ASN B N 1
ATOM 7507 C CA . ASN B 1 487 ? -20.120 22.431 169.349 1.00 10.42 487 ASN B CA 1
ATOM 7508 C C . ASN B 1 487 ? -20.869 21.899 168.135 1.00 10.42 487 ASN B C 1
ATOM 7509 O O . ASN B 1 487 ? -20.258 21.637 167.093 1.00 10.42 487 ASN B O 1
ATOM 7514 N N . LEU B 1 488 ? -22.188 21.753 168.241 1.00 9.91 488 LEU B N 1
ATOM 7515 C CA . LEU B 1 488 ? -22.982 21.296 167.109 1.00 9.91 488 LEU B CA 1
ATOM 7516 C C . LEU B 1 488 ? -23.070 22.361 166.025 1.00 9.91 488 LEU B C 1
ATOM 7517 O O . LEU B 1 488 ? -23.085 22.039 164.831 1.00 9.91 488 LEU B O 1
ATOM 7522 N N . GLU B 1 489 ? -23.124 23.633 166.426 1.00 8.98 489 GLU B N 1
ATOM 7523 C CA . GLU B 1 489 ? -23.055 24.719 165.457 1.00 8.98 489 GLU B CA 1
ATOM 7524 C C . GLU B 1 489 ? -21.694 24.759 164.774 1.00 8.98 489 GLU B C 1
ATOM 7525 O O . GLU B 1 489 ? -21.609 25.010 163.567 1.00 8.98 489 GLU B O 1
ATOM 7531 N N . LEU B 1 490 ? -20.624 24.495 165.531 1.00 7.16 490 LEU B N 1
ATOM 7532 C CA . LEU B 1 490 ? -19.287 24.394 164.948 1.00 7.16 490 LEU B CA 1
ATOM 7533 C C . LEU B 1 490 ? -19.198 23.249 163.941 1.00 7.16 490 LEU B C 1
ATOM 7534 O O . LEU B 1 490 ? -18.632 23.409 162.854 1.00 7.16 490 LEU B O 1
ATOM 7539 N N . LEU B 1 491 ? -19.784 22.094 164.280 1.00 6.95 491 LEU B N 1
ATOM 7540 C CA . LEU B 1 491 ? -19.778 20.943 163.378 1.00 6.95 491 LEU B CA 1
ATOM 7541 C C . LEU B 1 491 ? -20.572 21.221 162.108 1.00 6.95 491 LEU B C 1
ATOM 7542 O O . LEU B 1 491 ? -20.134 20.877 161.002 1.00 6.95 491 LEU B O 1
ATOM 7547 N N . ASN B 1 492 ? -21.739 21.854 162.247 1.00 6.04 492 ASN B N 1
ATOM 7548 C CA . ASN B 1 492 ? -22.552 22.159 161.080 1.00 6.04 492 ASN B CA 1
ATOM 7549 C C . ASN B 1 492 ? -21.939 23.258 160.228 1.00 6.04 492 ASN B C 1
ATOM 7550 O O . ASN B 1 492 ? -22.150 23.276 159.014 1.00 6.04 492 ASN B O 1
ATOM 7555 N N . ASN B 1 493 ? -21.186 24.180 160.830 1.00 5.88 493 ASN B N 1
ATOM 7556 C CA . ASN B 1 493 ? -20.453 25.148 160.023 1.00 5.88 493 ASN B CA 1
ATOM 7557 C C . ASN B 1 493 ? -19.284 24.488 159.302 1.00 5.88 493 ASN B C 1
ATOM 7558 O O . ASN B 1 493 ? -18.957 24.869 158.173 1.00 5.88 493 ASN B O 1
ATOM 7563 N N . ILE B 1 494 ? -18.651 23.494 159.933 1.00 5.29 494 ILE B N 1
ATOM 7564 C CA . ILE B 1 494 ? -17.508 22.824 159.318 1.00 5.29 494 ILE B CA 1
ATOM 7565 C C . ILE B 1 494 ? -17.953 21.974 158.131 1.00 5.29 494 ILE B C 1
ATOM 7566 O O . ILE B 1 494 ? -17.304 21.977 157.077 1.00 5.29 494 ILE B O 1
ATOM 7571 N N . ILE B 1 495 ? -19.099 21.292 158.246 1.00 5.22 495 ILE B N 1
ATOM 7572 C CA . ILE B 1 495 ? -19.552 20.444 157.142 1.00 5.22 495 ILE B CA 1
ATOM 7573 C C . ILE B 1 495 ? -20.056 21.224 155.932 1.00 5.22 495 ILE B C 1
ATOM 7574 O O . ILE B 1 495 ? -20.310 20.615 154.890 1.00 5.22 495 ILE B O 1
ATOM 7579 N N . GLN B 1 496 ? -20.191 22.551 156.026 1.00 4.79 496 GLN B N 1
ATOM 7580 C CA . GLN B 1 496 ? -20.425 23.360 154.836 1.00 4.79 496 GLN B CA 1
ATOM 7581 C C . GLN B 1 496 ? -19.196 23.429 153.947 1.00 4.79 496 GLN B C 1
ATOM 7582 O O . GLN B 1 496 ? -19.324 23.526 152.722 1.00 4.79 496 GLN B O 1
ATOM 7588 N N . PHE B 1 497 ? -18.014 23.397 154.542 1.00 4.21 497 PHE B N 1
ATOM 7589 C CA . PHE B 1 497 ? -16.775 23.371 153.786 1.00 4.21 497 PHE B CA 1
ATOM 7590 C C . PHE B 1 497 ? -16.577 21.973 153.224 1.00 4.21 497 PHE B C 1
ATOM 7591 O O . PHE B 1 497 ? -16.640 20.987 153.963 1.00 4.21 497 PHE B O 1
ATOM 7599 N N . ASP B 1 498 ? -16.360 21.895 151.912 1.00 5.84 498 ASP B N 1
ATOM 7600 C CA . ASP B 1 498 ? -16.454 20.647 151.166 1.00 5.84 498 ASP B CA 1
ATOM 7601 C C . ASP B 1 498 ? -15.364 19.651 151.543 1.00 5.84 498 ASP B C 1
ATOM 7602 O O . ASP B 1 498 ? -15.659 18.575 152.072 1.00 5.84 498 ASP B O 1
ATOM 7607 N N . TRP B 1 499 ? -14.109 19.986 151.279 1.00 4.84 499 TRP B N 1
ATOM 7608 C CA . TRP B 1 499 ? -12.998 19.108 151.647 1.00 4.84 499 TRP B CA 1
ATOM 7609 C C . TRP B 1 499 ? -12.357 19.573 152.951 1.00 4.84 499 TRP B C 1
ATOM 7610 O O . TRP B 1 499 ? -11.174 19.888 153.030 1.00 4.84 499 TRP B O 1
ATOM 7621 N N . ALA B 1 500 ? -13.195 19.604 153.983 1.00 4.24 500 ALA B N 1
ATOM 7622 C CA . ALA B 1 500 ? -12.806 20.081 155.293 1.00 4.24 500 ALA B CA 1
ATOM 7623 C C . ALA B 1 500 ? -11.822 19.114 155.949 1.00 4.24 500 ALA B C 1
ATOM 7624 O O . ALA B 1 500 ? -11.716 17.954 155.545 1.00 4.24 500 ALA B O 1
ATOM 7626 N N . PRO B 1 501 ? -11.058 19.582 156.939 1.00 4.00 501 PRO B N 1
ATOM 7627 C CA . PRO B 1 501 ? -10.275 18.651 157.759 1.00 4.00 501 PRO B CA 1
ATOM 7628 C C . PRO B 1 501 ? -11.168 17.711 158.554 1.00 4.00 501 PRO B C 1
ATOM 7629 O O . PRO B 1 501 ? -12.293 18.048 158.923 1.00 4.00 501 PRO B O 1
ATOM 7633 N N . GLN B 1 502 ? -10.647 16.515 158.806 1.00 4.11 502 GLN B N 1
ATOM 7634 C CA . GLN B 1 502 ? -11.371 15.491 159.545 1.00 4.11 502 GLN B CA 1
ATOM 7635 C C . GLN B 1 502 ? -11.277 15.763 161.041 1.00 4.11 502 GLN B C 1
ATOM 7636 O O . GLN B 1 502 ? -10.187 15.982 161.573 1.00 4.11 502 GLN B O 1
ATOM 7642 N N . LEU B 1 503 ? -12.418 15.735 161.719 1.00 4.83 503 LEU B N 1
ATOM 7643 C CA . LEU B 1 503 ? -12.503 16.139 163.112 1.00 4.83 503 LEU B CA 1
ATOM 7644 C C . LEU B 1 503 ? -12.435 14.942 164.048 1.00 4.83 503 LEU B C 1
ATOM 7645 O O . LEU B 1 503 ? -12.786 13.821 163.683 1.00 4.83 503 LEU B O 1
ATOM 7650 N N . TYR B 1 504 ? -11.962 15.196 165.265 1.00 5.63 504 TYR B N 1
ATOM 7651 C CA . TYR B 1 504 ? -11.856 14.184 166.308 1.00 5.63 504 TYR B CA 1
ATOM 7652 C C . TYR B 1 504 ? -12.382 14.797 167.596 1.00 5.63 504 TYR B C 1
ATOM 7653 O O . TYR B 1 504 ? -11.709 15.622 168.216 1.00 5.63 504 TYR B O 1
ATOM 7662 N N . LEU B 1 505 ? -13.577 14.399 168.006 1.00 8.48 505 LEU B N 1
ATOM 7663 C CA . LEU B 1 505 ? -14.269 15.071 169.093 1.00 8.48 505 LEU B CA 1
ATOM 7664 C C . LEU B 1 505 ? -14.192 14.258 170.375 1.00 8.48 505 LEU B C 1
ATOM 7665 O O . LEU B 1 505 ? -14.531 13.075 170.391 1.00 8.48 505 LEU B O 1
ATOM 7670 N N . THR B 1 506 ? -13.779 14.913 171.455 1.00 10.36 506 THR B N 1
ATOM 7671 C CA . THR B 1 506 ? -13.668 14.296 172.768 1.00 10.36 506 THR B CA 1
ATOM 7672 C C . THR B 1 506 ? -14.706 14.910 173.695 1.00 10.36 506 THR B C 1
ATOM 7673 O O . THR B 1 506 ? -14.781 16.135 173.822 1.00 10.36 506 THR B O 1
ATOM 7677 N N . TYR B 1 507 ? -15.505 14.061 174.333 1.00 13.82 507 TYR B N 1
ATOM 7678 C CA . TYR B 1 507 ? -16.500 14.495 175.304 1.00 13.82 507 TYR B CA 1
ATOM 7679 C C . TYR B 1 507 ? -15.958 14.268 176.707 1.00 13.82 507 TYR B C 1
ATOM 7680 O O . TYR B 1 507 ? -15.532 13.159 177.038 1.00 13.82 507 TYR B O 1
ATOM 7689 N N . GLY B 1 508 ? -15.976 15.319 177.526 1.00 16.18 508 GLY B N 1
ATOM 7690 C CA . GLY B 1 508 ? -15.478 15.194 178.883 1.00 16.18 508 GLY B CA 1
ATOM 7691 C C . GLY B 1 508 ? -16.399 14.414 179.797 1.00 16.18 508 GLY B C 1
ATOM 7692 O O . GLY B 1 508 ? -15.949 13.845 180.795 1.00 16.18 508 GLY B O 1
ATOM 7693 N N . ILE B 1 509 ? -17.695 14.377 179.477 1.00 18.12 509 ILE B N 1
ATOM 7694 C CA . ILE B 1 509 ? -18.648 13.651 180.308 1.00 18.12 509 ILE B CA 1
ATOM 7695 C C . ILE B 1 509 ? -18.477 12.143 180.141 1.00 18.12 509 ILE B C 1
ATOM 7696 O O . ILE B 1 509 ? -18.705 11.376 181.085 1.00 18.12 509 ILE B O 1
ATOM 7701 N N . ALA B 1 510 ? -18.025 11.693 178.971 1.00 16.75 510 ALA B N 1
ATOM 7702 C CA . ALA B 1 510 ? -17.918 10.272 178.689 1.00 16.75 510 ALA B CA 1
ATOM 7703 C C . ALA B 1 510 ? -16.506 9.732 178.837 1.00 16.75 510 ALA B C 1
ATOM 7704 O O . ALA B 1 510 ? -16.343 8.508 178.913 1.00 16.75 510 ALA B O 1
ATOM 7706 N N . GLN B 1 511 ? -15.504 10.622 178.897 1.00 15.54 511 GLN B N 1
ATOM 7707 C CA . GLN B 1 511 ? -14.078 10.286 178.795 1.00 15.54 511 GLN B CA 1
ATOM 7708 C C . GLN B 1 511 ? -13.797 9.459 177.543 1.00 15.54 511 GLN B C 1
ATOM 7709 O O . GLN B 1 511 ? -13.038 8.489 177.569 1.00 15.54 511 GLN B O 1
ATOM 7715 N N . GLU B 1 512 ? -14.418 9.853 176.437 1.00 13.83 512 GLU B N 1
ATOM 7716 C CA . GLU B 1 512 ? -14.390 9.088 175.203 1.00 13.83 512 GLU B CA 1
ATOM 7717 C C . GLU B 1 512 ? -14.262 10.048 174.034 1.00 13.83 512 GLU B C 1
ATOM 7718 O O . GLU B 1 512 ? -14.916 11.092 174.003 1.00 13.83 512 GLU B O 1
ATOM 7724 N N . SER B 1 513 ? -13.410 9.695 173.082 1.00 10.69 513 SER B N 1
ATOM 7725 C CA . SER B 1 513 ? -13.284 10.437 171.842 1.00 10.69 513 SER B CA 1
ATOM 7726 C C . SER B 1 513 ? -13.992 9.689 170.724 1.00 10.69 513 SER B C 1
ATOM 7727 O O . SER B 1 513 ? -14.089 8.461 170.739 1.00 10.69 513 SER B O 1
ATOM 7730 N N . PHE B 1 514 ? -14.503 10.441 169.760 1.00 8.09 514 PHE B N 1
ATOM 7731 C CA . PHE B 1 514 ? -15.032 9.867 168.536 1.00 8.09 514 PHE B CA 1
ATOM 7732 C C . PHE B 1 514 ? -14.054 10.148 167.407 1.00 8.09 514 PHE B C 1
ATOM 7733 O O . PHE B 1 514 ? -13.402 11.195 167.389 1.00 8.09 514 PHE B O 1
ATOM 7741 N N . GLY B 1 515 ? -13.965 9.211 166.465 1.00 7.20 515 GLY B N 1
ATOM 7742 C CA . GLY B 1 515 ? -12.954 9.222 165.438 1.00 7.20 515 GLY B CA 1
ATOM 7743 C C . GLY B 1 515 ? -13.211 10.232 164.350 1.00 7.20 515 GLY B C 1
ATOM 7744 O O . GLY B 1 515 ? -13.806 11.285 164.587 1.00 7.20 515 GLY B O 1
ATOM 7745 N N . PRO B 1 516 ? -12.780 9.923 163.122 1.00 5.84 516 PRO B N 1
ATOM 7746 C CA . PRO B 1 516 ? -12.804 10.939 162.061 1.00 5.84 516 PRO B CA 1
ATOM 7747 C C . PRO B 1 516 ? -14.215 11.302 161.623 1.00 5.84 516 PRO B C 1
ATOM 7748 O O . PRO B 1 516 ? -14.909 10.538 160.945 1.00 5.84 516 PRO B O 1
ATOM 7752 N N . PHE B 1 517 ? -14.639 12.486 162.055 1.00 5.83 517 PHE B N 1
ATOM 7753 C CA . PHE B 1 517 ? -15.936 13.052 161.707 1.00 5.83 517 PHE B CA 1
ATOM 7754 C C . PHE B 1 517 ? -15.793 13.703 160.341 1.00 5.83 517 PHE B C 1
ATOM 7755 O O . PHE B 1 517 ? -15.467 14.883 160.222 1.00 5.83 517 PHE B O 1
ATOM 7763 N N . ALA B 1 518 ? -16.034 12.918 159.298 1.00 5.11 518 ALA B N 1
ATOM 7764 C CA . ALA B 1 518 ? -15.952 13.381 157.922 1.00 5.11 518 ALA B CA 1
ATOM 7765 C C . ALA B 1 518 ? -16.746 12.420 157.058 1.00 5.11 518 ALA B C 1
ATOM 7766 O O . ALA B 1 518 ? -17.024 11.287 157.459 1.00 5.11 518 ALA B O 1
ATOM 7768 N N . GLN B 1 519 ? -17.109 12.883 155.868 1.00 5.33 519 GLN B N 1
ATOM 7769 C CA . GLN B 1 519 ? -17.738 12.026 154.877 1.00 5.33 519 GLN B CA 1
ATOM 7770 C C . GLN B 1 519 ? -16.646 11.359 154.057 1.00 5.33 519 GLN B C 1
ATOM 7771 O O . GLN B 1 519 ? -15.864 12.037 153.387 1.00 5.33 519 GLN B O 1
ATOM 7777 N N . LEU B 1 520 ? -16.600 10.037 154.101 1.00 5.46 520 LEU B N 1
ATOM 7778 C CA . LEU B 1 520 ? -15.519 9.318 153.458 1.00 5.46 520 LEU B CA 1
ATOM 7779 C C . LEU B 1 520 ? -15.849 8.996 152.004 1.00 5.46 520 LEU B C 1
ATOM 7780 O O . LEU B 1 520 ? -16.961 9.191 151.516 1.00 5.46 520 LEU B O 1
ATOM 7785 N N . ASN B 1 521 ? -14.831 8.501 151.317 1.00 6.40 521 ASN B N 1
ATOM 7786 C CA . ASN B 1 521 ? -14.776 8.302 149.877 1.00 6.40 521 ASN B CA 1
ATOM 7787 C C . ASN B 1 521 ? -13.852 7.117 149.660 1.00 6.40 521 ASN B C 1
ATOM 7788 O O . ASN B 1 521 ? -13.845 6.200 150.478 1.00 6.40 521 ASN B O 1
ATOM 7793 N N . ASP B 1 522 ? -13.163 7.051 148.528 1.00 7.55 522 ASP B N 1
ATOM 7794 C CA . ASP B 1 522 ? -12.055 6.108 148.414 1.00 7.55 522 ASP B CA 1
ATOM 7795 C C . ASP B 1 522 ? -10.927 6.445 149.390 1.00 7.55 522 ASP B C 1
ATOM 7796 O O . ASP B 1 522 ? -10.188 7.406 149.168 1.00 7.55 522 ASP B O 1
ATOM 7801 N N . TRP B 1 523 ? -10.768 5.657 150.458 1.00 5.80 523 TRP B N 1
ATOM 7802 C CA . TRP B 1 523 ? -9.795 5.938 151.506 1.00 5.80 523 TRP B CA 1
ATOM 7803 C C . TRP B 1 523 ? -8.799 4.797 151.694 1.00 5.80 523 TRP B C 1
ATOM 7804 O O . TRP B 1 523 ? -9.004 3.675 151.230 1.00 5.80 523 TRP B O 1
ATOM 7815 N N . THR B 1 524 ? -7.699 5.122 152.378 1.00 5.67 524 THR B N 1
ATOM 7816 C CA . THR B 1 524 ? -6.757 4.165 152.941 1.00 5.67 524 THR B CA 1
ATOM 7817 C C . THR B 1 524 ? -6.563 4.448 154.423 1.00 5.67 524 THR B C 1
ATOM 7818 O O . THR B 1 524 ? -6.953 5.500 154.930 1.00 5.67 524 THR B O 1
ATOM 7822 N N . ILE B 1 525 ? -5.957 3.496 155.117 1.00 5.79 525 ILE B N 1
ATOM 7823 C CA . ILE B 1 525 ? -5.381 3.756 156.428 1.00 5.79 525 ILE B CA 1
ATOM 7824 C C . ILE B 1 525 ? -3.885 3.948 156.253 1.00 5.79 525 ILE B C 1
ATOM 7825 O O . ILE B 1 525 ? -3.195 3.074 155.719 1.00 5.79 525 ILE B O 1
ATOM 7830 N N . LEU B 1 526 ? -3.385 5.099 156.682 1.00 5.39 526 LEU B N 1
ATOM 7831 C CA . LEU B 1 526 ? -1.963 5.401 156.659 1.00 5.39 526 LEU B CA 1
ATOM 7832 C C . LEU B 1 526 ? -1.365 5.140 158.030 1.00 5.39 526 LEU B C 1
ATOM 7833 O O . LEU B 1 526 ? -1.942 5.534 159.047 1.00 5.39 526 LEU B O 1
ATOM 7838 N N . THR B 1 527 ? -0.226 4.463 158.054 1.00 5.68 527 THR B N 1
ATOM 7839 C CA . THR B 1 527 ? 0.596 4.362 159.248 1.00 5.68 527 THR B CA 1
ATOM 7840 C C . THR B 1 527 ? 1.735 5.369 159.161 1.00 5.68 527 THR B C 1
ATOM 7841 O O . THR B 1 527 ? 1.903 6.071 158.161 1.00 5.68 527 THR B O 1
ATOM 7845 N N . GLY B 1 528 ? 2.523 5.432 160.236 1.00 6.29 528 GLY B N 1
ATOM 7846 C CA . GLY B 1 528 ? 3.521 6.482 160.359 1.00 6.29 528 GLY B CA 1
ATOM 7847 C C . GLY B 1 528 ? 4.674 6.345 159.382 1.00 6.29 528 GLY B C 1
ATOM 7848 O O . GLY B 1 528 ? 5.222 7.345 158.916 1.00 6.29 528 GLY B O 1
ATOM 7849 N N . GLU B 1 529 ? 5.049 5.109 159.043 1.00 6.55 529 GLU B N 1
ATOM 7850 C CA . GLU B 1 529 ? 6.201 4.915 158.170 1.00 6.55 529 GLU B CA 1
ATOM 7851 C C . GLU B 1 529 ? 5.880 5.238 156.717 1.00 6.55 529 GLU B C 1
ATOM 7852 O O . GLU B 1 529 ? 6.749 5.728 155.989 1.00 6.55 529 GLU B O 1
ATOM 7858 N N . THR B 1 530 ? 4.640 5.005 156.289 1.00 6.20 530 THR B N 1
ATOM 7859 C CA . THR B 1 530 ? 4.251 5.322 154.919 1.00 6.20 530 THR B CA 1
ATOM 7860 C C . THR B 1 530 ? 4.169 6.830 154.712 1.00 6.20 530 THR B C 1
ATOM 7861 O O . THR B 1 530 ? 4.664 7.367 153.709 1.00 6.20 530 THR B O 1
ATOM 7865 N N . LEU B 1 531 ? 3.570 7.531 155.676 1.00 5.88 531 LEU B N 1
ATOM 7866 C CA . LEU B 1 531 ? 3.531 8.985 155.638 1.00 5.88 531 LEU B CA 1
ATOM 7867 C C . LEU B 1 531 ? 4.922 9.585 155.807 1.00 5.88 531 LEU B C 1
ATOM 7868 O O . LEU B 1 531 ? 5.220 10.629 155.219 1.00 5.88 531 LEU B O 1
ATOM 7873 N N . ALA B 1 532 ? 5.794 8.918 156.567 1.00 6.03 532 ALA B N 1
ATOM 7874 C CA . ALA B 1 532 ? 7.176 9.366 156.707 1.00 6.03 532 ALA B CA 1
ATOM 7875 C C . ALA B 1 532 ? 7.937 9.234 155.397 1.00 6.03 532 ALA B C 1
ATOM 7876 O O . ALA B 1 532 ? 8.740 10.104 155.048 1.00 6.03 532 ALA B O 1
ATOM 7878 N N . ARG B 1 533 ? 7.684 8.155 154.658 1.00 6.48 533 ARG B N 1
ATOM 7879 C CA . ARG B 1 533 ? 8.316 7.960 153.359 1.00 6.48 533 ARG B CA 1
ATOM 7880 C C . ARG B 1 533 ? 7.829 8.990 152.346 1.00 6.48 533 ARG B C 1
ATOM 7881 O O . ARG B 1 533 ? 8.623 9.525 151.557 1.00 6.48 533 ARG B O 1
ATOM 7889 N N . MET B 1 534 ? 6.531 9.307 152.381 1.00 6.63 534 MET B N 1
ATOM 7890 C CA . MET B 1 534 ? 5.993 10.341 151.500 1.00 6.63 534 MET B CA 1
ATOM 7891 C C . MET B 1 534 ? 6.526 11.727 151.861 1.00 6.63 534 MET B C 1
ATOM 7892 O O . MET B 1 534 ? 6.806 12.545 150.972 1.00 6.63 534 MET B O 1
ATOM 7897 N N . HIS B 1 535 ? 6.708 11.993 153.158 1.00 6.15 535 HIS B N 1
ATOM 7898 C CA . HIS B 1 535 ? 7.302 13.252 153.596 1.00 6.15 535 HIS B CA 1
ATOM 7899 C C . HIS B 1 535 ? 8.757 13.363 153.175 1.00 6.15 535 HIS B C 1
ATOM 7900 O O . HIS B 1 535 ? 9.207 14.443 152.783 1.00 6.15 535 HIS B O 1
ATOM 7907 N N . GLU B 1 536 ? 9.505 12.259 153.277 1.00 8.58 536 GLU B N 1
ATOM 7908 C CA . GLU B 1 536 ? 10.891 12.224 152.822 1.00 8.58 536 GLU B CA 1
ATOM 7909 C C . GLU B 1 536 ? 10.986 12.533 151.335 1.00 8.58 536 GLU B C 1
ATOM 7910 O O . GLU B 1 536 ? 11.820 13.346 150.911 1.00 8.58 536 GLU B O 1
ATOM 7916 N N . VAL B 1 537 ? 10.092 11.928 150.544 1.00 8.66 537 VAL B N 1
ATOM 7917 C CA . VAL B 1 537 ? 10.053 12.149 149.098 1.00 8.66 537 VAL B CA 1
ATOM 7918 C C . VAL B 1 537 ? 9.770 13.615 148.777 1.00 8.66 537 VAL B C 1
ATOM 7919 O O . VAL B 1 537 ? 10.468 14.234 147.961 1.00 8.66 537 VAL B O 1
ATOM 7923 N N . CYS B 1 538 ? 8.776 14.206 149.447 1.00 9.03 538 CYS B N 1
ATOM 7924 C CA . CYS B 1 538 ? 8.397 15.574 149.100 1.00 9.03 538 CYS B CA 1
ATOM 7925 C C . CYS B 1 538 ? 9.400 16.606 149.593 1.00 9.03 538 CYS B C 1
ATOM 7926 O O . CYS B 1 538 ? 9.635 17.605 148.908 1.00 9.03 538 CYS B O 1
ATOM 7929 N N . VAL B 1 539 ? 9.988 16.404 150.774 1.00 7.55 539 VAL B N 1
ATOM 7930 C CA . VAL B 1 539 ? 10.970 17.370 151.250 1.00 7.55 539 VAL B CA 1
ATOM 7931 C C . VAL B 1 539 ? 12.257 17.261 150.435 1.00 7.55 539 VAL B C 1
ATOM 7932 O O . VAL B 1 539 ? 12.918 18.274 150.175 1.00 7.55 539 VAL B O 1
ATOM 7936 N N . THR B 1 540 ? 12.591 16.061 149.944 1.00 9.23 540 THR B N 1
ATOM 7937 C CA . THR B 1 540 ? 13.714 15.932 149.021 1.00 9.23 540 THR B CA 1
ATOM 7938 C C . THR B 1 540 ? 13.422 16.606 147.681 1.00 9.23 540 THR B C 1
ATOM 7939 O O . THR B 1 540 ? 14.307 17.237 147.093 1.00 9.23 540 THR B O 1
ATOM 7943 N N . SER B 1 541 ? 12.187 16.504 147.190 1.00 9.31 541 SER B N 1
ATOM 7944 C CA . SER B 1 541 ? 11.860 17.110 145.906 1.00 9.31 541 SER B CA 1
ATOM 7945 C C . SER B 1 541 ? 11.715 18.628 145.971 1.00 9.31 541 SER B C 1
ATOM 7946 O O . SER B 1 541 ? 11.923 19.294 144.954 1.00 9.31 541 SER B O 1
ATOM 7949 N N . MET B 1 542 ? 11.373 19.189 147.134 1.00 7.90 542 MET B N 1
ATOM 7950 C CA . MET B 1 542 ? 11.182 20.633 147.238 1.00 7.90 542 MET B CA 1
ATOM 7951 C C . MET B 1 542 ? 12.508 21.374 147.306 1.00 7.90 542 MET B C 1
ATOM 7952 O O . MET B 1 542 ? 12.656 22.449 146.718 1.00 7.90 542 MET B O 1
ATOM 7957 N N . PHE B 1 543 ? 13.474 20.827 148.030 1.00 7.99 543 PHE B N 1
ATOM 7958 C CA . PHE B 1 543 ? 14.760 21.477 148.210 1.00 7.99 543 PHE B CA 1
ATOM 7959 C C . PHE B 1 543 ? 15.764 21.115 147.126 1.00 7.99 543 PHE B C 1
ATOM 7960 O O . PHE B 1 543 ? 16.899 21.593 147.167 1.00 7.99 543 PHE B O 1
ATOM 7968 N N . ASP B 1 544 ? 15.373 20.282 146.170 1.00 12.05 544 ASP B N 1
ATOM 7969 C CA . ASP B 1 544 ? 16.194 20.033 144.997 1.00 12.05 544 ASP B CA 1
ATOM 7970 C C . ASP B 1 544 ? 16.162 21.247 144.082 1.00 12.05 544 ASP B C 1
ATOM 7971 O O . ASP B 1 544 ? 15.089 21.779 143.781 1.00 12.05 544 ASP B O 1
ATOM 7976 N N . VAL B 1 545 ? 17.334 21.697 143.650 1.00 13.61 545 VAL B N 1
ATOM 7977 C CA . VAL B 1 545 ? 17.427 22.784 142.685 1.00 13.61 545 VAL B CA 1
ATOM 7978 C C . VAL B 1 545 ? 17.885 22.177 141.360 1.00 13.61 545 VAL B C 1
ATOM 7979 O O . VAL B 1 545 ? 19.051 21.775 141.237 1.00 13.61 545 VAL B O 1
ATOM 7983 N N . PRO B 1 546 ? 17.007 22.063 140.359 1.00 16.64 546 PRO B N 1
ATOM 7984 C CA . PRO B 1 546 ? 17.448 21.574 139.044 1.00 16.64 546 PRO B CA 1
ATOM 7985 C C . PRO B 1 546 ? 18.373 22.530 138.307 1.00 16.64 546 PRO B C 1
ATOM 7986 O O . PRO B 1 546 ? 19.051 22.095 137.368 1.00 16.64 546 PRO B O 1
ATOM 7990 N N . GLN B 1 547 ? 18.434 23.807 138.708 1.00 15.01 547 GLN B N 1
ATOM 7991 C CA . GLN B 1 547 ? 19.412 24.743 138.159 1.00 15.01 547 GLN B CA 1
ATOM 7992 C C . GLN B 1 547 ? 20.846 24.328 138.454 1.00 15.01 547 GLN B C 1
ATOM 7993 O O . GLN B 1 547 ? 21.761 24.747 137.736 1.00 15.01 547 GLN B O 1
ATOM 7999 N N . MET B 1 548 ? 21.061 23.524 139.493 1.00 18.05 548 MET B N 1
ATOM 8000 C CA . MET B 1 548 ? 22.373 22.980 139.791 1.00 18.05 548 MET B CA 1
ATOM 8001 C C . MET B 1 548 ? 22.839 22.025 138.696 1.00 18.05 548 MET B C 1
ATOM 8002 O O . MET B 1 548 ? 22.060 21.539 137.872 1.00 18.05 548 MET B O 1
ATOM 8007 N N . GLY B 1 549 ? 24.137 21.745 138.712 1.00 22.20 549 GLY B N 1
ATOM 8008 C CA . GLY B 1 549 ? 24.733 20.720 137.888 1.00 22.20 549 GLY B CA 1
ATOM 8009 C C . GLY B 1 549 ? 24.702 19.337 138.489 1.00 22.20 549 GLY B C 1
ATOM 8010 O O . GLY B 1 549 ? 25.692 18.606 138.400 1.00 22.20 549 GLY B O 1
ATOM 8011 N N . PHE B 1 550 ? 23.591 18.959 139.113 1.00 22.54 550 PHE B N 1
ATOM 8012 C CA . PHE B 1 550 ? 23.487 17.674 139.784 1.00 22.54 550 PHE B CA 1
ATOM 8013 C C . PHE B 1 550 ? 22.549 16.752 139.016 1.00 22.54 550 PHE B C 1
ATOM 8014 O O . PHE B 1 550 ? 21.472 17.170 138.579 1.00 22.54 550 PHE B O 1
ATOM 8022 N N . ASN B 1 551 ? 22.984 15.500 138.850 1.00 27.78 551 ASN B N 1
ATOM 8023 C CA . ASN B 1 551 ? 22.233 14.409 138.217 1.00 27.78 551 ASN B CA 1
ATOM 8024 C C . ASN B 1 551 ? 21.845 14.748 136.773 1.00 27.78 551 ASN B C 1
ATOM 8025 O O . ASN B 1 551 ? 20.671 14.890 136.426 1.00 27.78 551 ASN B O 1
ATOM 8030 N N . LYS B 1 552 ? 22.868 14.883 135.934 1.00 31.28 552 LYS B N 1
ATOM 8031 C CA . LYS B 1 552 ? 22.682 14.972 134.489 1.00 31.28 552 LYS B CA 1
ATOM 8032 C C . LYS B 1 552 ? 23.726 14.129 133.766 1.00 31.28 552 LYS B C 1
ATOM 8033 O O . LYS B 1 552 ? 23.632 13.907 132.558 1.00 31.28 552 LYS B O 1
#

Solvent-accessible surface area: 36701 Å² total; per-residue (Å²): 176,212,153,55,71,56,26,50,67,43,68,69,111,68,15,104,83,4,6,173,33,93,39,41,42,45,5,14,74,41,37,78,8,22,68,17,10,73,53,0,85,103,22,84,96,33,9,17,18,24,11,22,14,0,0,0,0,0,0,14,0,0,0,0,1,0,41,1,98,63,83,116,9,22,0,1,92,10,0,82,62,1,36,60,19,0,114,107,64,21,114,60,190,43,94,14,98,41,4,29,0,0,0,0,2,4,0,0,2,0,1,13,2,0,2,4,1,0,28,4,0,0,0,0,14,42,10,169,36,92,32,2,126,2,21,20,104,0,0,0,17,0,0,0,0,22,2,94,18,1,85,82,47,69,77,110,0,28,150,13,0,54,49,1,16,153,108,1,45,77,18,3,0,0,41,66,0,25,3,7,48,2,2,38,15,0,0,38,10,0,6,10,3,64,110,45,100,19,4,15,3,0,0,2,5,0,4,0,0,5,17,6,60,78,72,55,138,64,8,7,51,0,20,16,22,58,6,6,101,20,34,42,80,99,90,12,88,44,0,66,87,26,17,85,61,1,4,78,48,1,70,80,54,130,64,2,39,75,5,10,35,25,1,111,125,7,11,42,56,148,25,22,33,139,38,97,79,6,80,62,112,20,92,28,112,38,58,91,15,56,32,0,0,0,0,0,15,2,2,10,2,2,0,23,4,3,42,87,128,32,98,16,61,1,9,97,69,69,52,1,33,0,36,9,37,76,128,82,68,145,21,2,0,18,1,84,6,4,0,4,11,40,24,134,38,66,32,31,56,0,1,32,0,2,0,1,8,3,2,0,1,1,57,41,120,97,34,70,27,50,36,8,0,1,0,0,7,0,0,2,3,4,72,69,72,7,115,59,67,67,147,95,44,118,6,34,1,2,40,5,30,11,2,0,5,0,0,0,1,22,0,4,0,0,1,8,53,76,58,113,110,54,91,50,29,65,65,83,12,24,2,3,21,62,1,64,84,39,84,126,37,2,11,56,11,2,37,20,0,16,6,4,28,11,5,66,29,12,1,8,0,6,0,0,2,27,46,4,88,36,3,15,1,7,5,13,61,23,41,4,10,0,26,0,59,10,103,21,3,25,130,0,5,89,10,2,4,47,1,4,4,28,11,58,175,116,71,139,20,115,123,9,58,16,13,83,118,82,73,97,65,11,79,106,8,10,156,30,85,37,44,48,44,6,12,61,48,28,79,8,22,74,16,1,87,53,0,86,107,25,80,105,32,8,19,19,19,10,20,15,0,2,1,0,0,0,14,0,0,0,0,0,2,24,0,118,62,76,119,8,13,1,2,67,9,0,102,38,3,22,48,27,1,65,115,101,40,96,18,84,70,82,5,105,28,2,31,0,2,0,0,0,5,1,0,2,1,0,6,0,0,1,0,0,0,71,0,0,6,3,0,8,52,14,140,49,119,40,4,117,2,23,6,104,0,0,3,14,0,0,0,0,22,6,98,14,0,146,77,43,53,65,102,0,19,148,18,0,18,100,1,11,129,118,2,62,46,12,4,1,0,44,24,2,43,3,6,119,14,0,28,94,0,0,12,18,2,4,14,2,67,92,62,83,36,5,15,4,0,0,1,6,0,6,0,0,7,30,5,57,64,68,52,133,76,2,8,52,0,22,29,22,57,6,6,109,9,46,49,68,91,94,14,94,49,0,68,101,26,14,94,57,2,15,65,52,4,98,74,33,136,57,2,37,48,4,10,38,2,0,107,98,9,20,29,56,144,9,14,32,123,35,137,72,14,82,87,110,39,91,28,119,37,72,100,32,69,46,0,2,7,0,0,8,2,1,7,2,0,0,23,7,3,49,133,106,33,91,14,44,12,7,112,60,70,56,2,38,0,37,15,38,82,137,91,67,128,14,0,0,37,1,75,4,2,0,5,11,26,45,104,44,72,48,30,49,0,1,30,0,3,0,2,7,2,0,0,3,1,55,45,82,101,32,64,13,80,29,8,0,23,0,0,6,0,0,3,2,6,65,65,75,6,116,49,72,59,140,100,41,123,4,33,1,1,31,4,26,11,3,0,2,1,0,0,0,26,0,5,5,0,6,4,44,64,53,122,95,56,92,49,49,82,82,82,10,28,0,3,17,58,2,60,89,32,111,112,36,0,8,55,10,1,35,15,0,18,10,4,28,10,2,54,40,11,3,5,1,1,0,0,3,28,34,2,76,31,1,19,1,8,4,10,65,22,30,4,1,0,34,0,69,16,120,38,4,22,125,0,4,82,7,3,2,38,8,30,3,23,3,18,57,6,36,58,77,159

Foldseek 3Di:
DDDDDDPCVVCVVVVVVVPDDDDLAAAPDKFFQDDPVNVCVVVPVVDDRIDWAFAEKEFAWAFDLKADDFCPALLNVLLVVVVVLLVVLDPDDDPDDSVVLSLLQQLLLLLLLLLLLLVCLLQQQPDDDPRYSVGRCVVNLQQQAQSVQCVVVVVVSLVVSQVSLVQSVLFWYFQQQCLSVVSSVQSHAWAFLDPDDNTHIYHYYYQWGWAWDDDPQFFTKTATDGGHGRPHHHHPVVSVVSSCRRCVPPRPDDNSNVSRVSNCSSADPVRTDHRDRDDNPRHHDHDHDVLVLLQQLQAFAFADFAHQPQDWPQDHPQGFMQTFGCVPNNGHGHTWHWTQYHGDHAAPLQCVLLQDFGKRFDADADADPVSSLSSLQQHWGFDAWDDTHDPDTGYTITTTLMHASMYTHWMWIWMFDNDPPGDIDIDIDGLGDEQEDDPPCPVVVVVVLVNQVSRNSHYFHWYDYHVVNDIDHTPDDHHHIDTDDRVVSSVSRSVRSNSSSDDDDDD/DDDDDVVCVVCVVVVCVVPPDDPLAFADFKDFQDDPDPPCVVVPPVDDRIDWAFAEKEFAWAFDLKADDACVALLNVLLVQVCCLLVPVPPADDPDGSLLLSVLQQLLLLLLLLLLQLVLLLQQLVDDDPRYNVGPCVVNLQQQAQSVQCVVCVVVSQVVSVVSLVVSVLFWYFDLLQLSVVSSVQQNAWAFQPPDDNGHTYHYYYQWGFAWDDPDQFWIKTATHGGHGSRNHDHVVVSVVSSCRRCVVQPPDVSRNSSRVSNCRSLPPVRTDRDDHDDPPDHHDHDYDQLVLLQQAQAFAFADAAHQPQDWALCNPQGFMFIFGCVPRVRDTHGFHWTQYHRDHAAPCLVVLLADFTKRFHPDDDADPVSVLSSLQAHWGFDDWDHGNDDDTGYIITTTLMHASMYGNWMWIWMFDRDDVRHIDIDIDGLGEEQEPDPPRPVVVVVVVVNQVSRPSHYFHWYAYNVVRDIDHTPDDHHHMDTDDRVVSSVSRSVRSSSSSDRPSGPPDD

Radius of gyration: 33.55 Å; Cα contacts (8 Å, |Δi|>4): 2214; chains: 2; bounding box: 112×76×60 Å

InterPro domains:
  IPR048835 Picobirnavirus capsid protein [PF20816] (49-516)
  IPR049178 Picobirnavirus capsid protein superfamily [G3DSA:1.20.140.120] (134-259)
  IPR049178 Picobirnavirus capsid protein superfamily [G3DSA:1.20.140.120] (271-327)

Sequence (1017 aa):
TRNDVAWYARYPHILEEATRLPFAYPIGQYYDTGYSVASATEWSKYVDTSLTIPGVMCVNFTPTPGESYNKNSPINIAAQNVYTYVRHMNSGHANYEQADLMMYLLAMDSLYIFHSYVRKILAISKLYTPVNKYFPRALLVALGVDPEDVFANQAQWEYFVNMVAYRAGAFAAPASMTYYERHAWMSNGLYVDQDVTRAQIYMFKPTMLWKYENLGTTGTKLVPLMMPKAGDNRKLVDFQVLFNNLVSTMLGDEDFGIMSGDVFKAFGADGLVKLLAVDSTTMTLPTYDPLILAQIHSARAVGAPILETSTLTGFPGRQWQITQNPDVNNGAIIFHPSFGYDGQDHEELSFRAMCSNMILNLPGEAHSAEMIIEATRLATMFQVKAVPAGDTSKPVLYLPNGFGTEVVNDYTMISVDKATPHDLTIHTFFNNILVPNAKENYVANLELLNNIIQFDWAPQLYLTYGIAQESFGPFAQLNDWTILTGETLARMHEVCVTSMFDVPQMGTRNDVAWYARYPHILEEATRLPFAYPIGQYYDTGYSVASATEWSKYVDTSLTIPGVMCVNFTPTPGESYNKNSPINIAAQNVYTYVRHMNSGHANYEQADLMMYLLAMDSLYIFHSYVRKILAISKLYTPVNKYFPRALLVALGVDPEDVFANQAQWEYFVNMVAYRAGAFAAPASMTYYERHAWMSNGLYVDQDVTRAQIYMFKPTMLWKYENLGTTGTKLVPLMMPKAGDNRKLVDFQVLFNNLVSTMLGDEDFGIMSGDVFKAFGADGLVKLLAVDSTTMTLPTYDPLILAQIHSARAVGAPILETSTLTGFPGRQWQITQNPDVNNGAIIFHPSFGYDGQDHEELSFRAMCSNMILNLPGEAHSAEMIIEATRLATMFQVKAVPAGDTSKPVLYLPNGFGTEVVNDYTMISVDKATPHDLTIHTFFNNILVPNAKENYVANLELLNNIIQFDWAPQLYLTYGIAQESFGPFAQLNDWTILTGETLARMHEVCVTSMFDVPQMGFNK

B-factor: mean 10.32, std 6.81, range [2.89, 62.45]